Protein 4KKU (pdb70)

Structure (mmCIF, N/CA/C/O backbone):
data_4KKU
#
_entry.id   4KKU
#
_cell.length_a   73.740
_cell.length_b   152.130
_cell.length_c   155.490
_cell.angle_alpha   90.00
_cell.angle_beta   90.00
_cell.angle_gamma   90.00
#
_symmetry.space_group_name_H-M   'P 21 21 21'
#
loop_
_entity.id
_entity.type
_entity.pdbx_description
1 polymer 'Membrane fusion protein'
2 water water
#
loop_
_atom_site.group_PDB
_atom_site.id
_atom_site.type_symbol
_atom_site.label_atom_id
_atom_site.label_alt_id
_atom_site.label_comp_id
_atom_site.label_asym_id
_atom_site.label_entity_id
_atom_site.label_seq_id
_atom_site.pdbx_PDB_ins_code
_atom_site.Cartn_x
_atom_site.Cartn_y
_atom_site.Cartn_z
_atom_site.occupancy
_atom_site.B_iso_or_equiv
_atom_site.auth_seq_id
_atom_site.auth_comp_id
_atom_site.auth_asym_id
_atom_site.auth_atom_id
_atom_site.pdbx_PDB_model_num
ATOM 1 N N . TYR A 1 23 ? 1.559 44.374 -30.962 1.00 106.27 44 TYR A N 1
ATOM 2 C CA . TYR A 1 23 ? 2.413 43.356 -31.638 1.00 92.72 44 TYR A CA 1
ATOM 3 C C . TYR A 1 23 ? 1.539 42.280 -32.284 1.00 87.74 44 TYR A C 1
ATOM 4 O O . TYR A 1 23 ? 0.441 41.952 -31.799 1.00 74.11 44 TYR A O 1
ATOM 13 N N . ARG A 1 24 ? 2.063 41.731 -33.377 1.00 81.10 45 ARG A N 1
ATOM 14 C CA . ARG A 1 24 ? 1.409 40.687 -34.156 1.00 70.93 45 ARG A CA 1
ATOM 15 C C . ARG A 1 24 ? 2.455 39.580 -34.327 1.00 62.18 45 ARG A C 1
ATOM 16 O O . ARG A 1 24 ? 3.503 39.823 -34.921 1.00 54.98 45 ARG A O 1
ATOM 24 N N . PHE A 1 25 ? 2.156 38.384 -33.797 1.00 58.11 46 PHE A N 1
ATOM 25 C CA . PHE A 1 25 ? 3.083 37.242 -33.837 1.00 45.42 46 PHE A CA 1
ATOM 26 C C . PHE A 1 25 ? 3.212 36.733 -35.253 1.00 39.90 46 PHE A C 1
ATOM 27 O O . PHE A 1 25 ? 2.207 36.637 -35.958 1.00 38.34 46 PHE A O 1
ATOM 35 N N . PRO A 1 26 ? 4.441 36.407 -35.682 1.00 41.08 47 PRO A N 1
ATOM 36 C CA . PRO A 1 26 ? 4.589 35.808 -37.040 1.00 45.95 47 PRO A CA 1
ATOM 37 C C . PRO A 1 26 ? 4.250 34.291 -37.051 1.00 42.89 47 PRO A C 1
ATOM 38 O O . PRO A 1 26 ? 4.610 33.545 -36.103 1.00 41.24 47 PRO A O 1
ATOM 42 N N . VAL A 1 27 ? 3.499 33.865 -38.058 1.00 37.16 48 VAL A N 1
ATOM 43 C CA . VAL A 1 27 ? 3.066 32.472 -38.158 1.00 35.97 48 VAL A CA 1
ATOM 44 C C . VAL A 1 27 ? 3.136 32.067 -39.590 1.00 32.27 48 VAL A C 1
ATOM 45 O O . VAL A 1 27 ? 2.883 32.887 -40.464 1.00 36.74 48 VAL A O 1
ATOM 49 N N . ILE A 1 28 ? 3.401 30.786 -39.817 1.00 35.13 49 ILE A N 1
ATOM 50 C CA . ILE A 1 28 ? 3.130 30.130 -41.092 1.00 34.35 49 ILE A CA 1
ATOM 51 C C . ILE A 1 28 ? 1.927 29.200 -40.880 1.00 35.62 49 ILE A C 1
ATOM 52 O O . ILE A 1 28 ? 1.861 28.471 -39.878 1.00 35.10 49 ILE A O 1
ATOM 57 N N . ALA A 1 29 ? 0.994 29.174 -41.832 1.00 41.03 50 ALA A N 1
ATOM 58 C CA . ALA A 1 29 ? -0.202 28.319 -41.679 1.00 38.97 50 ALA A CA 1
ATOM 59 C C . ALA A 1 29 ? -0.300 27.391 -42.818 1.00 42.68 50 ALA A C 1
ATOM 60 O O . ALA A 1 29 ? 0.188 27.701 -43.942 1.00 36.23 50 ALA A O 1
ATOM 70 N N . LYS A 1 31 ? -2.963 25.162 -45.220 1.00 29.73 52 LYS A N 1
ATOM 71 C CA . LYS A 1 31 ? -4.316 24.963 -45.712 1.00 28.36 52 LYS A CA 1
ATOM 72 C C . LYS A 1 31 ? -4.637 23.459 -45.690 1.00 25.63 52 LYS A C 1
ATOM 73 O O . LYS A 1 31 ? -4.322 22.692 -46.578 1.00 21.81 52 LYS A O 1
ATOM 79 N N . VAL A 1 32 ? -5.256 23.073 -44.614 1.00 26.21 53 VAL A N 1
ATOM 80 C CA . VAL A 1 32 ? -5.355 21.694 -44.182 1.00 30.26 53 VAL A CA 1
ATOM 81 C C . VAL A 1 32 ? -6.312 20.853 -45.033 1.00 30.16 53 VAL A C 1
ATOM 82 O O . VAL A 1 32 ? -7.291 21.364 -45.551 1.00 33.95 53 VAL A O 1
ATOM 86 N N . LYS A 1 33 ? -5.970 19.595 -45.287 1.00 32.39 54 LYS A N 1
ATOM 87 C CA . LYS A 1 33 ? -6.812 18.711 -46.081 1.00 35.64 54 LYS A CA 1
ATOM 88 C C . LYS A 1 33 ? -7.110 17.420 -45.325 1.00 33.86 54 LYS A C 1
ATOM 89 O O . LYS A 1 33 ? -6.341 16.954 -44.506 1.00 32.11 54 LYS A O 1
ATOM 95 N N . LYS A 1 34 ? -8.212 16.820 -45.706 1.00 32.84 55 LYS A N 1
ATOM 96 C CA . LYS A 1 34 ? -8.568 15.493 -45.314 1.00 31.60 55 LYS A CA 1
ATOM 97 C C . LYS A 1 34 ? -7.813 14.448 -46.129 1.00 35.18 55 LYS A C 1
ATOM 98 O O . LYS A 1 34 ? -7.512 14.644 -47.309 1.00 32.26 55 LYS A O 1
ATOM 104 N N . GLY A 1 35 ? -7.477 13.338 -45.473 1.00 33.28 56 GLY A N 1
ATOM 105 C CA . GLY A 1 35 ? -6.718 12.297 -46.167 1.00 31.82 56 GLY A CA 1
ATOM 106 C C . GLY A 1 35 ? -6.596 10.984 -45.443 1.00 28.99 56 GLY A C 1
ATOM 107 O O . GLY A 1 35 ? -7.358 10.676 -44.507 1.00 29.81 56 GLY A O 1
ATOM 108 N N . ILE A 1 36 ? -5.569 10.249 -45.786 1.00 28.46 57 ILE A N 1
ATOM 109 C CA . ILE A 1 36 ? -5.356 8.974 -45.170 1.00 26.76 57 ILE A CA 1
ATOM 110 C C . ILE A 1 36 ? -4.053 8.976 -44.446 1.00 23.93 57 ILE A C 1
ATOM 111 O O . ILE A 1 36 ? -3.036 9.246 -45.039 1.00 24.14 57 ILE A O 1
ATOM 116 N N . LEU A 1 37 ? -4.067 8.535 -43.185 1.00 23.27 58 LEU A N 1
ATOM 117 C CA . LEU A 1 37 ? -2.834 8.156 -42.477 1.00 21.80 58 LEU A CA 1
ATOM 118 C C . LEU A 1 37 ? -2.840 6.674 -42.023 1.00 22.18 58 LEU A C 1
ATOM 119 O O . LEU A 1 37 ? -3.818 6.225 -41.414 1.00 26.59 58 LEU A O 1
ATOM 124 N N . SER A 1 38 ? -1.743 5.952 -42.251 1.00 20.30 59 SER A N 1
ATOM 125 C CA . SER A 1 38 ? -1.753 4.464 -42.163 1.00 20.02 59 SER A CA 1
ATOM 126 C C . SER A 1 38 ? -0.708 3.950 -41.227 1.00 20.94 59 SER A C 1
ATOM 127 O O . SER A 1 38 ? 0.355 4.480 -41.230 1.00 21.26 59 SER A O 1
ATOM 130 N N . ASP A 1 39 ? -1.073 3.005 -40.353 1.00 20.82 60 ASP A N 1
ATOM 131 C CA . ASP A 1 39 ? -0.164 2.394 -39.377 1.00 18.84 60 ASP A CA 1
ATOM 132 C C . ASP A 1 39 ? 0.368 1.156 -39.997 1.00 19.53 60 ASP A C 1
ATOM 133 O O . ASP A 1 39 ? -0.260 0.521 -40.826 1.00 17.78 60 ASP A O 1
ATOM 138 N N . TYR A 1 40 ? 1.542 0.770 -39.587 1.00 19.97 61 TYR A N 1
ATOM 139 C CA . TYR A 1 40 ? 2.131 -0.407 -40.134 1.00 21.26 61 TYR A CA 1
ATOM 140 C C . TYR A 1 40 ? 3.074 -1.172 -39.169 1.00 21.54 61 TYR A C 1
ATOM 141 O O . TYR A 1 40 ? 3.532 -0.690 -38.168 1.00 22.65 61 TYR A O 1
ATOM 150 N N . LEU A 1 41 ? 3.259 -2.422 -39.469 1.00 20.99 62 LEU A N 1
ATOM 151 C CA . LEU A 1 41 ? 4.128 -3.266 -38.707 1.00 25.30 62 LEU A CA 1
ATOM 152 C C . LEU A 1 41 ? 5.423 -3.394 -39.565 1.00 24.12 62 LEU A C 1
ATOM 153 O O . LEU A 1 41 ? 5.346 -3.504 -40.790 1.00 26.93 62 LEU A O 1
ATOM 158 N N . SER A 1 42 ? 6.575 -3.180 -38.941 1.00 23.90 63 SER A N 1
ATOM 159 C CA . SER A 1 42 ? 7.900 -3.207 -39.627 1.00 26.06 63 SER A CA 1
ATOM 160 C C . SER A 1 42 ? 8.572 -4.542 -39.543 1.00 25.51 63 SER A C 1
ATOM 161 O O . SER A 1 42 ? 8.935 -4.931 -38.462 1.00 31.81 63 SER A O 1
ATOM 164 N N . LEU A 1 43 ? 8.730 -5.236 -40.666 1.00 21.89 64 LEU A N 1
ATOM 165 C CA . LEU A 1 43 ? 9.275 -6.572 -40.649 1.00 21.19 64 LEU A CA 1
ATOM 166 C C . LEU A 1 43 ? 10.480 -6.749 -41.605 1.00 21.10 64 LEU A C 1
ATOM 167 O O . LEU A 1 43 ? 10.739 -5.935 -42.485 1.00 21.05 64 LEU A O 1
ATOM 172 N N . ASN A 1 44 ? 11.127 -7.877 -41.474 1.00 20.79 65 ASN A N 1
ATOM 173 C CA . ASN A 1 44 ? 12.140 -8.311 -42.386 1.00 23.25 65 ASN A CA 1
ATOM 174 C C . ASN A 1 44 ? 11.718 -9.560 -43.040 1.00 21.81 65 ASN A C 1
ATOM 175 O O . ASN A 1 44 ? 11.032 -10.371 -42.457 1.00 18.81 65 ASN A O 1
ATOM 180 N N . GLY A 1 45 ? 12.116 -9.688 -44.293 1.00 22.58 66 GLY A N 1
ATOM 181 C CA . GLY A 1 45 ? 11.872 -10.918 -44.984 1.00 22.39 66 GLY A CA 1
ATOM 182 C C . GLY A 1 45 ? 12.738 -11.089 -46.218 1.00 21.53 66 GLY A C 1
ATOM 183 O O . GLY A 1 45 ? 13.658 -10.308 -46.489 1.00 21.32 66 GLY A O 1
ATOM 184 N N . ASP A 1 46 ? 12.415 -12.121 -46.956 1.00 21.54 67 ASP A N 1
ATOM 185 C CA . ASP A 1 46 ? 13.225 -12.579 -48.045 1.00 22.45 67 ASP A CA 1
ATOM 186 C C . ASP A 1 46 ? 12.333 -12.817 -49.220 1.00 21.29 67 ASP A C 1
ATOM 187 O O . ASP A 1 46 ? 11.172 -13.249 -49.066 1.00 19.37 67 ASP A O 1
ATOM 192 N N . VAL A 1 47 ? 12.853 -12.545 -50.393 1.00 19.47 68 VAL A N 1
ATOM 193 C CA . VAL A 1 47 ? 12.140 -12.839 -51.630 1.00 19.39 68 VAL A CA 1
ATOM 194 C C . VAL A 1 47 ? 12.486 -14.285 -51.960 1.00 20.24 68 VAL A C 1
ATOM 195 O O . VAL A 1 47 ? 13.639 -14.660 -52.068 1.00 21.16 68 VAL A O 1
ATOM 199 N N . ASP A 1 48 ? 11.460 -15.060 -52.165 1.00 21.41 69 ASP A N 1
ATOM 200 C CA . ASP A 1 48 ? 11.567 -16.443 -52.443 1.00 22.25 69 ASP A CA 1
ATOM 201 C C . ASP A 1 48 ? 10.620 -16.777 -53.609 1.00 21.84 69 ASP A C 1
ATOM 202 O O . ASP A 1 48 ? 10.027 -15.880 -54.273 1.00 19.34 69 ASP A O 1
ATOM 207 N N . THR A 1 49 ? 10.524 -18.049 -53.951 1.00 22.78 70 THR A N 1
ATOM 208 C CA . THR A 1 49 ? 9.521 -18.464 -54.944 1.00 25.63 70 THR A CA 1
ATOM 209 C C . THR A 1 49 ? 8.756 -19.688 -54.475 1.00 24.49 70 THR A C 1
ATOM 210 O O . THR A 1 49 ? 9.346 -20.543 -53.878 1.00 21.92 70 THR A O 1
ATOM 214 N N . LYS A 1 50 ? 7.467 -19.790 -54.823 1.00 29.50 71 LYS A N 1
ATOM 215 C CA . LYS A 1 50 ? 6.606 -20.967 -54.436 1.00 31.55 71 LYS A CA 1
ATOM 216 C C . LYS A 1 50 ? 7.084 -22.256 -55.061 1.00 28.70 71 LYS A C 1
ATOM 217 O O . LYS A 1 50 ? 7.029 -23.288 -54.460 1.00 33.76 71 LYS A O 1
ATOM 223 N N . VAL A 1 51 ? 7.569 -22.198 -56.284 1.00 27.73 72 VAL A N 1
ATOM 224 C CA . VAL A 1 51 ? 7.979 -23.423 -56.972 1.00 28.85 72 VAL A CA 1
ATOM 225 C C . VAL A 1 51 ? 9.481 -23.451 -57.216 1.00 27.96 72 VAL A C 1
ATOM 226 O O . VAL A 1 51 ? 9.996 -22.696 -58.031 1.00 27.55 72 VAL A O 1
ATOM 230 N N . LYS A 1 52 ? 10.152 -24.373 -56.558 1.00 27.35 73 LYS A N 1
ATOM 231 C CA . LYS A 1 52 ? 11.550 -24.546 -56.716 1.00 26.76 73 LYS A CA 1
ATOM 232 C C . LYS A 1 52 ? 11.954 -25.918 -56.255 1.00 27.14 73 LYS A C 1
ATOM 233 O O . LYS A 1 52 ? 11.173 -26.618 -55.660 1.00 30.13 73 LYS A O 1
ATOM 239 N N . ALA A 1 53 ? 13.146 -26.347 -56.613 1.00 25.95 74 ALA A N 1
ATOM 240 C CA . ALA A 1 53 ? 13.566 -27.708 -56.305 1.00 31.04 74 ALA A CA 1
ATOM 241 C C . ALA A 1 53 ? 15.051 -27.753 -56.259 1.00 29.06 74 ALA A C 1
ATOM 242 O O . ALA A 1 53 ? 15.702 -27.083 -57.056 1.00 34.91 74 ALA A O 1
ATOM 244 N N . ASP A 1 54 ? 15.553 -28.619 -55.411 1.00 30.56 75 ASP A N 1
ATOM 245 C CA . ASP A 1 54 ? 16.937 -28.948 -55.393 1.00 32.06 75 ASP A CA 1
ATOM 246 C C . ASP A 1 54 ? 17.250 -29.947 -56.499 1.00 32.07 75 ASP A C 1
ATOM 247 O O . ASP A 1 54 ? 16.421 -30.803 -56.860 1.00 32.42 75 ASP A O 1
ATOM 252 N N . ILE A 1 55 ? 18.451 -29.808 -57.034 1.00 30.38 76 ILE A N 1
ATOM 253 C CA . ILE A 1 55 ? 18.996 -30.709 -58.046 1.00 35.59 76 ILE A CA 1
ATOM 254 C C . ILE A 1 55 ? 19.991 -31.732 -57.445 1.00 31.20 76 ILE A C 1
ATOM 255 O O . ILE A 1 55 ? 21.105 -31.376 -57.046 1.00 28.16 76 ILE A O 1
ATOM 260 N N . PHE A 1 56 ? 19.575 -32.998 -57.451 1.00 34.07 77 PHE A N 1
ATOM 261 C CA . PHE A 1 56 ? 20.374 -34.140 -56.890 1.00 35.78 77 PHE A CA 1
ATOM 262 C C . PHE A 1 56 ? 20.844 -35.104 -58.029 1.00 36.13 77 PHE A C 1
ATOM 263 O O . PHE A 1 56 ? 20.068 -35.436 -58.937 1.00 29.99 77 PHE A O 1
ATOM 271 N N . PRO A 1 57 ? 22.076 -35.591 -57.964 1.00 39.89 78 PRO A N 1
ATOM 272 C CA . PRO A 1 57 ? 22.490 -36.715 -58.796 1.00 43.43 78 PRO A CA 1
ATOM 273 C C . PRO A 1 57 ? 21.637 -37.965 -58.539 1.00 54.66 78 PRO A C 1
ATOM 274 O O . PRO A 1 57 ? 20.939 -38.054 -57.518 1.00 59.68 78 PRO A O 1
ATOM 278 N N . ASP A 1 58 ? 21.727 -38.927 -59.461 1.00 59.19 79 ASP A N 1
ATOM 279 C CA . ASP A 1 58 ? 21.117 -40.267 -59.313 1.00 54.71 79 ASP A CA 1
ATOM 280 C C . ASP A 1 58 ? 22.175 -41.354 -58.991 1.00 53.57 79 ASP A C 1
ATOM 281 O O . ASP A 1 58 ? 21.843 -42.528 -58.929 1.00 57.96 79 ASP A O 1
ATOM 286 N N . ALA A 1 59 ? 23.429 -40.945 -58.776 1.00 45.17 80 ALA A N 1
ATOM 287 C CA . ALA A 1 59 ? 24.539 -41.855 -58.599 1.00 47.89 80 ALA A CA 1
ATOM 288 C C . ALA A 1 59 ? 25.697 -41.199 -57.858 1.00 52.13 80 ALA A C 1
ATOM 289 O O . ALA A 1 59 ? 25.685 -39.980 -57.620 1.00 53.34 80 ALA A O 1
ATOM 291 N N . VAL A 1 60 ? 26.720 -41.996 -57.530 1.00 53.67 81 VAL A N 1
ATOM 292 C CA . VAL A 1 60 ? 27.865 -41.500 -56.747 1.00 63.40 81 VAL A CA 1
ATOM 293 C C . VAL A 1 60 ? 29.059 -41.269 -57.647 1.00 72.28 81 VAL A C 1
ATOM 294 O O . VAL A 1 60 ? 29.285 -42.052 -58.592 1.00 64.70 81 VAL A O 1
ATOM 298 N N . GLY A 1 61 ? 29.820 -40.204 -57.384 1.00 70.69 82 GLY A N 1
ATOM 299 C CA . GLY A 1 61 ? 30.942 -39.904 -58.269 1.00 74.98 82 GLY A CA 1
ATOM 300 C C . GLY A 1 61 ? 31.390 -38.464 -58.311 1.00 73.79 82 GLY A C 1
ATOM 301 O O . GLY A 1 61 ? 31.055 -37.681 -57.436 1.00 80.85 82 GLY A O 1
ATOM 302 N N . LYS A 1 62 ? 32.173 -38.133 -59.336 1.00 75.13 83 LYS A N 1
ATOM 303 C CA . LYS A 1 62 ? 32.861 -36.848 -59.425 1.00 73.82 83 LYS A CA 1
ATOM 304 C C . LYS A 1 62 ? 32.192 -36.022 -60.526 1.00 71.13 83 LYS A C 1
ATOM 305 O O . LYS A 1 62 ? 31.780 -36.561 -61.563 1.00 68.53 83 LYS A O 1
ATOM 311 N N . ILE A 1 63 ? 32.081 -34.715 -60.317 1.00 67.21 84 ILE A N 1
ATOM 312 C CA . ILE A 1 63 ? 31.465 -33.858 -61.349 1.00 64.06 84 ILE A CA 1
ATOM 313 C C . ILE A 1 63 ? 32.476 -33.553 -62.459 1.00 53.03 84 ILE A C 1
ATOM 314 O O . ILE A 1 63 ? 33.465 -32.853 -62.234 1.00 53.08 84 ILE A O 1
ATOM 319 N N . THR A 1 64 ? 32.205 -34.094 -63.642 1.00 55.81 85 THR A N 1
ATOM 320 C CA . THR A 1 64 ? 33.033 -33.902 -64.832 1.00 62.31 85 THR A CA 1
ATOM 321 C C . THR A 1 64 ? 32.792 -32.542 -65.459 1.00 66.00 85 THR A C 1
ATOM 322 O O . THR A 1 64 ? 33.739 -31.782 -65.634 1.00 65.00 85 THR A O 1
ATOM 326 N N . SER A 1 65 ? 31.531 -32.284 -65.841 1.00 63.54 86 SER A N 1
ATOM 327 C CA . SER A 1 65 ? 31.093 -31.022 -66.468 1.00 52.90 86 SER A CA 1
ATOM 328 C C . SER A 1 65 ? 29.864 -30.417 -65.761 1.00 52.36 86 SER A C 1
ATOM 329 O O . SER A 1 65 ? 29.022 -31.137 -65.200 1.00 47.84 86 SER A O 1
ATOM 332 N N . LEU A 1 66 ? 29.786 -29.089 -65.804 1.00 52.10 87 LEU A N 1
ATOM 333 C CA . LEU A 1 66 ? 28.621 -28.321 -65.373 1.00 49.12 87 LEU A CA 1
ATOM 334 C C . LEU A 1 66 ? 28.074 -27.590 -66.581 1.00 42.31 87 LEU A C 1
ATOM 335 O O . LEU A 1 66 ? 28.709 -26.661 -67.042 1.00 45.52 87 LEU A O 1
ATOM 340 N N . ARG A 1 67 ? 26.887 -27.928 -67.046 1.00 41.93 88 ARG A N 1
ATOM 341 C CA . ARG A 1 67 ? 26.292 -27.259 -68.214 1.00 43.28 88 ARG A CA 1
ATOM 342 C C . ARG A 1 67 ? 25.284 -26.159 -67.851 1.00 43.86 88 ARG A C 1
ATOM 343 O O . ARG A 1 67 ? 24.330 -25.908 -68.595 1.00 38.21 88 ARG A O 1
ATOM 351 N N . ILE A 1 68 ? 25.488 -25.514 -66.702 1.00 38.89 89 ILE A N 1
ATOM 352 C CA . ILE A 1 68 ? 24.596 -24.445 -66.255 1.00 36.92 89 ILE A CA 1
ATOM 353 C C . ILE A 1 68 ? 25.383 -23.322 -65.602 1.00 37.22 89 ILE A C 1
ATOM 354 O O . ILE A 1 68 ? 26.476 -23.539 -65.054 1.00 37.64 89 ILE A O 1
ATOM 359 N N . LYS A 1 69 ? 24.823 -22.113 -65.672 1.00 43.01 90 LYS A N 1
ATOM 360 C CA . LYS A 1 69 ? 25.302 -20.971 -64.881 1.00 41.37 90 LYS A CA 1
ATOM 361 C C . LYS A 1 69 ? 24.126 -20.349 -64.214 1.00 36.31 90 LYS A C 1
ATOM 362 O O . LYS A 1 69 ? 22.992 -20.585 -64.640 1.00 34.30 90 LYS A O 1
ATOM 368 N N . LEU A 1 70 ? 24.375 -19.504 -63.236 1.00 31.81 91 LEU A N 1
ATOM 369 C CA . LEU A 1 70 ? 23.291 -18.772 -62.609 1.00 32.09 91 LEU A CA 1
ATOM 370 C C . LEU A 1 70 ? 22.422 -18.083 -63.666 1.00 31.68 91 LEU A C 1
ATOM 371 O O . LEU A 1 70 ? 22.928 -17.481 -64.586 1.00 30.67 91 LEU A O 1
ATOM 376 N N . GLY A 1 71 ? 21.103 -18.163 -63.506 1.00 28.42 92 GLY A N 1
ATOM 377 C CA . GLY A 1 71 ? 20.216 -17.415 -64.348 1.00 24.41 92 GLY A CA 1
ATOM 378 C C . GLY A 1 71 ? 19.806 -18.199 -65.531 1.00 22.99 92 GLY A C 1
ATOM 379 O O . GLY A 1 71 ? 18.932 -17.795 -66.247 1.00 25.57 92 GLY A O 1
ATOM 380 N N . ALA A 1 72 ? 20.428 -19.332 -65.779 1.00 24.94 93 ALA A N 1
ATOM 381 C CA . ALA A 1 72 ? 20.136 -20.066 -67.012 1.00 24.57 93 ALA A CA 1
ATOM 382 C C . ALA A 1 72 ? 18.777 -20.697 -66.870 1.00 27.00 93 ALA A C 1
ATOM 383 O O . ALA A 1 72 ? 18.388 -21.132 -65.770 1.00 25.06 93 ALA A O 1
ATOM 385 N N . TYR A 1 73 ? 18.054 -20.764 -67.980 1.00 26.79 94 TYR A N 1
ATOM 386 C CA . TYR A 1 73 ? 16.765 -21.432 -68.027 1.00 27.30 94 TYR A CA 1
ATOM 387 C C . TYR A 1 73 ? 17.005 -22.882 -68.387 1.00 27.41 94 TYR A C 1
ATOM 388 O O . TYR A 1 73 ? 17.838 -23.156 -69.263 1.00 29.87 94 TYR A O 1
ATOM 397 N N . VAL A 1 74 ? 16.371 -23.811 -67.662 1.00 25.35 95 VAL A N 1
ATOM 398 C CA . VAL A 1 74 ? 16.504 -25.234 -67.978 1.00 25.88 95 VAL A CA 1
ATOM 399 C C . VAL A 1 74 ? 15.161 -25.867 -67.978 1.00 27.22 95 VAL A C 1
ATOM 400 O O . VAL A 1 74 ? 14.218 -25.361 -67.357 1.00 27.88 95 VAL A O 1
ATOM 404 N N . GLN A 1 75 ? 15.047 -26.949 -68.725 1.00 32.54 96 GLN A N 1
ATOM 405 C CA . GLN A 1 75 ? 13.748 -27.652 -68.840 1.00 42.01 96 GLN A CA 1
ATOM 406 C C . GLN A 1 75 ? 13.794 -28.953 -68.115 1.00 37.88 96 GLN A C 1
ATOM 407 O O . GLN A 1 75 ? 14.864 -29.524 -67.951 1.00 32.36 96 GLN A O 1
ATOM 413 N N . LYS A 1 76 ? 12.623 -29.417 -67.721 1.00 37.92 97 LYS A N 1
ATOM 414 C CA . LYS A 1 76 ? 12.515 -30.693 -67.042 1.00 46.01 97 LYS A CA 1
ATOM 415 C C . LYS A 1 76 ? 13.253 -31.754 -67.833 1.00 40.43 97 LYS A C 1
ATOM 416 O O . LYS A 1 76 ? 13.033 -31.874 -69.000 1.00 50.27 97 LYS A O 1
ATOM 422 N N . GLY A 1 77 ? 14.169 -32.464 -67.207 1.00 42.27 98 GLY A N 1
ATOM 423 C CA . GLY A 1 77 ? 14.868 -33.577 -67.844 1.00 44.59 98 GLY A CA 1
ATOM 424 C C . GLY A 1 77 ? 16.225 -33.207 -68.401 1.00 48.46 98 GLY A C 1
ATOM 425 O O . GLY A 1 77 ? 17.104 -34.059 -68.574 1.00 45.31 98 GLY A O 1
ATOM 426 N N . GLN A 1 78 ? 16.423 -31.928 -68.668 1.00 43.99 99 GLN A N 1
ATOM 427 C CA . GLN A 1 78 ? 17.627 -31.490 -69.325 1.00 39.55 99 GLN A CA 1
ATOM 428 C C . GLN A 1 78 ? 18.860 -31.816 -68.504 1.00 39.01 99 GLN A C 1
ATOM 429 O O . GLN A 1 78 ? 18.825 -31.814 -67.289 1.00 37.66 99 GLN A O 1
ATOM 435 N N . ILE A 1 79 ? 19.965 -32.056 -69.181 1.00 38.70 100 ILE A N 1
ATOM 436 C CA . ILE A 1 79 ? 21.183 -32.456 -68.522 1.00 39.64 100 ILE A CA 1
ATOM 437 C C . ILE A 1 79 ? 21.891 -31.197 -68.079 1.00 39.76 100 ILE A C 1
ATOM 438 O O . ILE A 1 79 ? 22.174 -30.333 -68.903 1.00 40.50 100 ILE A O 1
ATOM 443 N N . VAL A 1 80 ? 22.170 -31.098 -66.783 1.00 34.53 101 VAL A N 1
ATOM 444 C CA . VAL A 1 80 ? 22.760 -29.880 -66.218 1.00 34.62 101 VAL A CA 1
ATOM 445 C C . VAL A 1 80 ? 24.160 -30.144 -65.771 1.00 35.92 101 VAL A C 1
ATOM 446 O O . VAL A 1 80 ? 24.951 -29.220 -65.629 1.00 39.01 101 VAL A O 1
ATOM 450 N N . ALA A 1 81 ? 24.481 -31.414 -65.557 1.00 37.32 102 ALA A N 1
ATOM 451 C CA . ALA A 1 81 ? 25.852 -31.788 -65.234 1.00 37.20 102 ALA A CA 1
ATOM 452 C C . ALA A 1 81 ? 26.140 -33.265 -65.565 1.00 41.65 102 ALA A C 1
ATOM 453 O O . ALA A 1 81 ? 25.233 -34.052 -65.892 1.00 36.28 102 ALA A O 1
ATOM 455 N N . THR A 1 82 ? 27.411 -33.628 -65.423 1.00 43.08 103 THR A N 1
ATOM 456 C CA . THR A 1 82 ? 27.877 -34.964 -65.752 1.00 48.46 103 THR A CA 1
ATOM 457 C C . THR A 1 82 ? 28.846 -35.526 -64.679 1.00 46.99 103 THR A C 1
ATOM 458 O O . THR A 1 82 ? 29.713 -34.801 -64.156 1.00 49.20 103 THR A O 1
ATOM 462 N N . LEU A 1 83 ? 28.715 -36.812 -64.358 1.00 50.48 104 LEU A N 1
ATOM 463 C CA . LEU A 1 83 ? 29.642 -37.480 -63.401 1.00 56.10 104 LEU A CA 1
ATOM 464 C C . LEU A 1 83 ? 30.482 -38.607 -64.017 1.00 65.96 104 LEU A C 1
ATOM 465 O O . LEU A 1 83 ? 30.054 -39.201 -65.011 1.00 65.45 104 LEU A O 1
ATOM 470 N N . ASP A 1 84 ? 31.639 -38.912 -63.393 1.00 82.08 105 ASP A N 1
ATOM 471 C CA . ASP A 1 84 ? 32.459 -40.132 -63.601 1.00 90.63 105 ASP A CA 1
ATOM 472 C C . ASP A 1 84 ? 32.443 -41.015 -62.369 1.00 94.82 105 ASP A C 1
ATOM 473 O O . ASP A 1 84 ? 33.000 -40.594 -61.372 1.00 91.01 105 ASP A O 1
ATOM 478 N N . PRO A 1 85 ? 31.905 -42.260 -62.446 1.00 103.46 106 PRO A N 1
ATOM 479 C CA . PRO A 1 85 ? 31.923 -43.120 -61.233 1.00 101.60 106 PRO A CA 1
ATOM 480 C C . PRO A 1 85 ? 33.272 -43.820 -60.942 1.00 93.39 106 PRO A C 1
ATOM 481 O O . PRO A 1 85 ? 33.836 -43.705 -59.835 1.00 83.97 106 PRO A O 1
ATOM 485 N N . LYS A 1 94 ? 30.133 -42.687 -67.338 1.00 99.68 115 LYS A N 1
ATOM 486 C CA . LYS A 1 94 ? 29.526 -41.352 -67.346 1.00 106.60 115 LYS A CA 1
ATOM 487 C C . LYS A 1 94 ? 28.021 -41.297 -67.016 1.00 111.92 115 LYS A C 1
ATOM 488 O O . LYS A 1 94 ? 27.179 -41.829 -67.755 1.00 110.59 115 LYS A O 1
ATOM 494 N N . SER A 1 95 ? 27.700 -40.610 -65.916 1.00 109.78 116 SER A N 1
ATOM 495 C CA . SER A 1 95 ? 26.312 -40.421 -65.453 1.00 101.13 116 SER A CA 1
ATOM 496 C C . SER A 1 95 ? 25.845 -38.957 -65.623 1.00 90.54 116 SER A C 1
ATOM 497 O O . SER A 1 95 ? 26.616 -38.037 -65.340 1.00 78.32 116 SER A O 1
ATOM 500 N N . PRO A 1 96 ? 24.580 -38.743 -66.067 1.00 80.27 117 PRO A N 1
ATOM 501 C CA . PRO A 1 96 ? 24.031 -37.398 -66.251 1.00 76.46 117 PRO A CA 1
ATOM 502 C C . PRO A 1 96 ? 23.171 -36.911 -65.036 1.00 66.73 117 PRO A C 1
ATOM 503 O O . PRO A 1 96 ? 22.388 -37.692 -64.484 1.00 56.38 117 PRO A O 1
ATOM 507 N N . VAL A 1 97 ? 23.324 -35.650 -64.637 1.00 55.79 118 VAL A N 1
ATOM 508 C CA . VAL A 1 97 ? 22.470 -35.042 -63.608 1.00 45.79 118 VAL A CA 1
ATOM 509 C C . VAL A 1 97 ? 21.458 -34.220 -64.344 1.00 41.93 118 VAL A C 1
ATOM 510 O O . VAL A 1 97 ? 21.840 -33.456 -65.215 1.00 50.07 118 VAL A O 1
ATOM 514 N N . ARG A 1 98 ? 20.180 -34.422 -64.061 1.00 36.73 119 ARG A N 1
ATOM 515 C CA . ARG A 1 98 ? 19.119 -33.821 -64.826 1.00 43.58 119 ARG A CA 1
ATOM 516 C C . ARG A 1 98 ? 18.273 -32.881 -63.991 1.00 46.18 119 ARG A C 1
ATOM 517 O O . ARG A 1 98 ? 18.046 -33.112 -62.832 1.00 48.66 119 ARG A O 1
ATOM 525 N N . ALA A 1 99 ? 17.742 -31.848 -64.612 1.00 43.22 120 ALA A N 1
ATOM 526 C CA . ALA A 1 99 ? 16.859 -30.949 -63.932 1.00 41.38 120 ALA A CA 1
ATOM 527 C C . ALA A 1 99 ? 15.552 -31.645 -63.597 1.00 36.88 120 ALA A C 1
ATOM 528 O O . ALA A 1 99 ? 14.959 -32.271 -64.452 1.00 40.57 120 ALA A O 1
ATOM 530 N N . PRO A 1 100 ? 15.039 -31.446 -62.384 1.00 35.67 121 PRO A N 1
ATOM 531 C CA . PRO A 1 100 ? 13.771 -32.096 -61.999 1.00 36.44 121 PRO A CA 1
ATOM 532 C C . PRO A 1 100 ? 12.556 -31.298 -62.306 1.00 37.09 121 PRO A C 1
ATOM 533 O O . PRO A 1 100 ? 11.465 -31.851 -62.286 1.00 40.90 121 PRO A O 1
ATOM 537 N N . ILE A 1 101 ? 12.705 -29.988 -62.492 1.00 37.61 122 ILE A N 1
ATOM 538 C CA . ILE A 1 101 ? 11.597 -29.193 -63.011 1.00 32.70 122 ILE A CA 1
ATOM 539 C C . ILE A 1 101 ? 12.145 -28.195 -63.985 1.00 32.95 122 ILE A C 1
ATOM 540 O O . ILE A 1 101 ? 13.349 -28.096 -64.189 1.00 30.23 122 ILE A O 1
ATOM 545 N N . SER A 1 102 ? 11.246 -27.484 -64.625 1.00 34.49 123 SER A N 1
ATOM 546 C CA . SER A 1 102 ? 11.608 -26.404 -65.516 1.00 36.96 123 SER A CA 1
ATOM 547 C C . SER A 1 102 ? 11.695 -25.097 -64.712 1.00 33.89 123 SER A C 1
ATOM 548 O O . SER A 1 102 ? 10.839 -24.822 -63.862 1.00 33.07 123 SER A O 1
ATOM 551 N N . GLY A 1 103 ? 12.722 -24.305 -64.991 1.00 29.17 124 GLY A N 1
ATOM 552 C CA . GLY A 1 103 ? 12.814 -22.934 -64.453 1.00 26.08 124 GLY A CA 1
ATOM 553 C C . GLY A 1 103 ? 14.236 -22.456 -64.556 1.00 24.22 124 GLY A C 1
ATOM 554 O O . GLY A 1 103 ? 15.007 -22.945 -65.388 1.00 24.85 124 GLY A O 1
ATOM 555 N N . TYR A 1 104 ? 14.609 -21.574 -63.637 1.00 24.28 125 TYR A N 1
ATOM 556 C CA . TYR A 1 104 ? 15.840 -20.857 -63.718 1.00 23.17 125 TYR A CA 1
ATOM 557 C C . TYR A 1 104 ? 16.794 -21.308 -62.657 1.00 22.91 125 TYR A C 1
ATOM 558 O O . TYR A 1 104 ? 16.400 -21.603 -61.551 1.00 23.69 125 TYR A O 1
ATOM 567 N N . ILE A 1 105 ? 18.078 -21.288 -62.950 1.00 21.93 126 ILE A N 1
ATOM 568 C CA . ILE A 1 105 ? 19.022 -21.657 -61.954 1.00 23.62 126 ILE A CA 1
ATOM 569 C C . ILE A 1 105 ? 19.243 -20.493 -60.958 1.00 26.93 126 ILE A C 1
ATOM 570 O O . ILE A 1 105 ? 19.864 -19.470 -61.316 1.00 28.61 126 ILE A O 1
ATOM 575 N N . LEU A 1 106 ? 18.816 -20.689 -59.706 1.00 26.56 127 LEU A N 1
ATOM 576 C CA . LEU A 1 106 ? 18.945 -19.675 -58.643 1.00 25.78 127 LEU A CA 1
ATOM 577 C C . LEU A 1 106 ? 20.291 -19.733 -57.895 1.00 28.42 127 LEU A C 1
ATOM 578 O O . LEU A 1 106 ? 20.768 -18.731 -57.347 1.00 31.77 127 LEU A O 1
ATOM 583 N N . ASN A 1 107 ? 20.896 -20.918 -57.878 1.00 27.90 128 ASN A N 1
ATOM 584 C CA . ASN A 1 107 ? 22.131 -21.145 -57.187 1.00 27.09 128 ASN A CA 1
ATOM 585 C C . ASN A 1 107 ? 22.778 -22.442 -57.640 1.00 27.28 128 ASN A C 1
ATOM 586 O O . ASN A 1 107 ? 22.086 -23.426 -57.881 1.00 24.38 128 ASN A O 1
ATOM 591 N N . ILE A 1 108 ? 24.108 -22.459 -57.593 1.00 26.68 129 ILE A N 1
ATOM 592 C CA . ILE A 1 108 ? 24.912 -23.635 -57.854 1.00 29.20 129 ILE A CA 1
ATOM 593 C C . ILE A 1 108 ? 25.853 -23.830 -56.635 1.00 34.80 129 ILE A C 1
ATOM 594 O O . ILE A 1 108 ? 26.651 -22.954 -56.327 1.00 39.70 129 ILE A O 1
ATOM 599 N N . THR A 1 109 ? 25.782 -24.971 -55.963 1.00 36.18 130 THR A N 1
ATOM 600 C CA . THR A 1 109 ? 26.479 -25.125 -54.713 1.00 35.84 130 THR A CA 1
ATOM 601 C C . THR A 1 109 ? 27.510 -26.233 -54.812 1.00 39.90 130 THR A C 1
ATOM 602 O O . THR A 1 109 ? 27.753 -26.934 -53.838 1.00 40.01 130 THR A O 1
ATOM 606 N N . LYS A 1 110 ? 28.095 -26.418 -55.993 1.00 46.20 131 LYS A N 1
ATOM 607 C CA . LYS A 1 110 ? 29.029 -27.531 -56.269 1.00 47.07 131 LYS A CA 1
ATOM 608 C C . LYS A 1 110 ? 29.924 -27.174 -57.440 1.00 51.43 131 LYS A C 1
ATOM 609 O O . LYS A 1 110 ? 29.511 -26.485 -58.357 1.00 48.78 131 LYS A O 1
ATOM 615 N N . LYS A 1 111 ? 31.171 -27.631 -57.382 1.00 62.50 132 LYS A N 1
ATOM 616 C CA . LYS A 1 111 ? 32.212 -27.233 -58.335 1.00 67.74 132 LYS A CA 1
ATOM 617 C C . LYS A 1 111 ? 32.577 -28.421 -59.193 1.00 64.57 132 LYS A C 1
ATOM 618 O O . LYS A 1 111 ? 32.401 -29.561 -58.780 1.00 57.55 132 LYS A O 1
ATOM 624 N N . ILE A 1 112 ? 33.090 -28.155 -60.389 1.00 65.53 133 ILE A N 1
ATOM 625 C CA . ILE A 1 112 ? 33.745 -29.203 -61.173 1.00 71.18 133 ILE A CA 1
ATOM 626 C C . ILE A 1 112 ? 34.876 -29.782 -60.284 1.00 66.71 133 ILE A C 1
ATOM 627 O O . ILE A 1 112 ? 35.619 -29.033 -59.657 1.00 57.48 133 ILE A O 1
ATOM 632 N N . GLY A 1 113 ? 34.963 -31.103 -60.181 1.00 64.31 134 GLY A N 1
ATOM 633 C CA . GLY A 1 113 ? 35.980 -31.708 -59.331 1.00 68.98 134 GLY A CA 1
ATOM 634 C C . GLY A 1 113 ? 35.440 -32.389 -58.087 1.00 65.21 134 GLY A C 1
ATOM 635 O O . GLY A 1 113 ? 35.867 -33.476 -57.745 1.00 59.65 134 GLY A O 1
ATOM 636 N N . GLU A 1 114 ? 34.485 -31.761 -57.419 1.00 63.68 135 GLU A N 1
ATOM 637 C CA . GLU A 1 114 ? 33.940 -32.326 -56.194 1.00 60.20 135 GLU A CA 1
ATOM 638 C C . GLU A 1 114 ? 33.284 -33.700 -56.409 1.00 54.00 135 GLU A C 1
ATOM 639 O O . GLU A 1 114 ? 32.708 -34.005 -57.468 1.00 49.15 135 GLU A O 1
ATOM 645 N N . THR A 1 115 ? 33.360 -34.507 -55.355 1.00 55.41 136 THR A N 1
ATOM 646 C CA . THR A 1 115 ? 32.669 -35.805 -55.290 1.00 56.29 136 THR A CA 1
ATOM 647 C C . THR A 1 115 ? 31.273 -35.583 -54.695 1.00 51.97 136 THR A C 1
ATOM 648 O O . THR A 1 115 ? 31.094 -34.694 -53.860 1.00 44.44 136 THR A O 1
ATOM 652 N N . VAL A 1 116 ? 30.321 -36.404 -55.141 1.00 46.29 137 VAL A N 1
ATOM 653 C CA . VAL A 1 116 ? 28.924 -36.219 -54.899 1.00 46.93 137 VAL A CA 1
ATOM 654 C C . VAL A 1 116 ? 28.100 -37.515 -54.833 1.00 47.41 137 VAL A C 1
ATOM 655 O O . VAL A 1 116 ? 28.466 -38.511 -55.465 1.00 56.94 137 VAL A O 1
ATOM 659 N N . ASN A 1 117 ? 26.965 -37.476 -54.120 1.00 45.85 138 ASN A N 1
ATOM 660 C CA . ASN A 1 117 ? 26.028 -38.612 -54.044 1.00 46.95 138 ASN A CA 1
ATOM 661 C C . ASN A 1 117 ? 24.574 -38.194 -54.226 1.00 44.69 138 ASN A C 1
ATOM 662 O O . ASN A 1 117 ? 24.264 -37.011 -54.302 1.00 53.23 138 ASN A O 1
ATOM 667 N N . PRO A 1 118 ? 23.655 -39.155 -54.254 1.00 45.59 139 PRO A N 1
ATOM 668 C CA . PRO A 1 118 ? 22.259 -38.775 -54.508 1.00 48.09 139 PRO A CA 1
ATOM 669 C C . PRO A 1 118 ? 21.599 -37.893 -53.439 1.00 52.12 139 PRO A C 1
ATOM 670 O O . PRO A 1 118 ? 20.403 -37.554 -53.582 1.00 48.63 139 PRO A O 1
ATOM 674 N N . GLN A 1 119 ? 22.319 -37.527 -52.395 1.00 44.26 140 GLN A N 1
ATOM 675 C CA . GLN A 1 119 ? 21.748 -36.495 -51.547 1.00 54.71 140 GLN A CA 1
ATOM 676 C C . GLN A 1 119 ? 22.635 -35.246 -51.498 1.00 52.55 140 GLN A C 1
ATOM 677 O O . GLN A 1 119 ? 22.427 -34.434 -50.619 1.00 49.23 140 GLN A O 1
ATOM 683 N N . SER A 1 120 ? 23.599 -35.095 -52.432 1.00 50.66 141 SER A N 1
ATOM 684 C CA . SER A 1 120 ? 24.316 -33.797 -52.614 1.00 50.13 141 SER A CA 1
ATOM 685 C C . SER A 1 120 ? 23.448 -32.832 -53.453 1.00 46.12 141 SER A C 1
ATOM 686 O O . SER A 1 120 ? 23.035 -33.136 -54.576 1.00 43.22 141 SER A O 1
ATOM 689 N N . ASN A 1 121 ? 23.154 -31.679 -52.865 1.00 47.66 142 ASN A N 1
ATOM 690 C CA . ASN A 1 121 ? 22.451 -30.628 -53.540 1.00 46.58 142 ASN A CA 1
ATOM 691 C C . ASN A 1 121 ? 23.447 -29.883 -54.445 1.00 34.96 142 ASN A C 1
ATOM 692 O O . ASN A 1 121 ? 24.288 -29.165 -53.941 1.00 28.74 142 ASN A O 1
ATOM 697 N N . ILE A 1 122 ? 23.320 -30.043 -55.761 1.00 32.95 143 ILE A N 1
ATOM 698 C CA . ILE A 1 122 ? 24.200 -29.364 -56.722 1.00 35.75 143 ILE A CA 1
ATOM 699 C C . ILE A 1 122 ? 23.788 -27.927 -57.083 1.00 30.78 143 ILE A C 1
ATOM 700 O O . ILE A 1 122 ? 24.622 -27.031 -57.332 1.00 32.36 143 ILE A O 1
ATOM 705 N N . ALA A 1 123 ? 22.493 -27.722 -57.188 1.00 29.58 144 ALA A N 1
ATOM 706 C CA . ALA A 1 123 ? 21.973 -26.430 -57.610 1.00 29.54 144 ALA A CA 1
ATOM 707 C C . ALA A 1 123 ? 20.473 -26.313 -57.329 1.00 24.58 144 ALA A C 1
ATOM 708 O O . ALA A 1 123 ? 19.844 -27.303 -56.993 1.00 27.45 144 ALA A O 1
ATOM 710 N N . VAL A 1 124 ? 19.941 -25.100 -57.413 1.00 23.05 145 VAL A N 1
ATOM 711 C CA . VAL A 1 124 ? 18.529 -24.889 -57.206 1.00 26.53 145 VAL A CA 1
ATOM 712 C C . VAL A 1 124 ? 17.912 -24.301 -58.451 1.00 27.84 145 VAL A C 1
ATOM 713 O O . VAL A 1 124 ? 18.473 -23.362 -59.031 1.00 33.65 145 VAL A O 1
ATOM 717 N N . VAL A 1 125 ? 16.781 -24.875 -58.863 1.00 26.20 146 VAL A N 1
ATOM 718 C CA . VAL A 1 125 ? 15.986 -24.386 -59.984 1.00 28.33 146 VAL A CA 1
ATOM 719 C C . VAL A 1 125 ? 14.702 -23.885 -59.447 1.00 27.32 146 VAL A C 1
ATOM 720 O O . VAL A 1 125 ? 14.078 -24.578 -58.626 1.00 26.80 146 VAL A O 1
ATOM 724 N N . GLY A 1 126 ? 14.218 -22.749 -59.944 1.00 27.43 147 GLY A N 1
ATOM 725 C CA . GLY A 1 126 ? 12.919 -22.255 -59.475 1.00 28.78 147 GLY A CA 1
ATOM 726 C C . GLY A 1 126 ? 12.247 -21.422 -60.507 1.00 26.51 147 GLY A C 1
ATOM 727 O O . GLY A 1 126 ? 12.872 -21.020 -61.461 1.00 28.25 147 GLY A O 1
ATOM 728 N N . ARG A 1 127 ? 10.982 -21.165 -60.314 1.00 25.11 148 ARG A N 1
ATOM 729 C CA . ARG A 1 127 ? 10.255 -20.351 -61.250 1.00 29.28 148 ARG A CA 1
ATOM 730 C C . ARG A 1 127 ? 10.285 -18.885 -60.810 1.00 26.61 148 ARG A C 1
ATOM 731 O O . ARG A 1 127 ? 10.067 -18.583 -59.647 1.00 27.49 148 ARG A O 1
ATOM 739 N N . ILE A 1 128 ? 10.453 -17.990 -61.760 1.00 25.65 149 ILE A N 1
ATOM 740 C CA . ILE A 1 128 ? 10.437 -16.566 -61.493 1.00 31.63 149 ILE A CA 1
ATOM 741 C C . ILE A 1 128 ? 9.040 -15.952 -61.584 1.00 31.83 149 ILE A C 1
ATOM 742 O O . ILE A 1 128 ? 8.887 -14.791 -61.347 1.00 29.96 149 ILE A O 1
ATOM 747 N N . ASP A 1 129 ? 8.030 -16.734 -61.923 1.00 34.28 150 ASP A N 1
ATOM 748 C CA . ASP A 1 129 ? 6.688 -16.175 -62.024 1.00 38.63 150 ASP A CA 1
ATOM 749 C C . ASP A 1 129 ? 5.838 -16.541 -60.803 1.00 39.04 150 ASP A C 1
ATOM 750 O O . ASP A 1 129 ? 4.635 -16.308 -60.795 1.00 46.30 150 ASP A O 1
ATOM 755 N N . THR A 1 130 ? 6.443 -17.156 -59.790 1.00 33.65 151 THR A N 1
ATOM 756 C CA . THR A 1 130 ? 5.717 -17.482 -58.564 1.00 29.61 151 THR A CA 1
ATOM 757 C C . THR A 1 130 ? 6.404 -16.903 -57.327 1.00 26.40 151 THR A C 1
ATOM 758 O O . THR A 1 130 ? 6.544 -17.565 -56.290 1.00 28.28 151 THR A O 1
ATOM 762 N N . LYS A 1 131 ? 6.855 -15.671 -57.459 1.00 26.50 152 LYS A N 1
ATOM 763 C CA . LYS A 1 131 ? 7.559 -14.965 -56.383 1.00 26.07 152 LYS A CA 1
ATOM 764 C C . LYS A 1 131 ? 6.690 -14.852 -55.144 1.00 24.90 152 LYS A C 1
ATOM 765 O O . LYS A 1 131 ? 5.509 -14.616 -55.252 1.00 27.62 152 LYS A O 1
ATOM 771 N N . GLN A 1 132 ? 7.341 -14.884 -53.992 1.00 23.12 153 GLN A N 1
ATOM 772 C CA . GLN A 1 132 ? 6.688 -14.807 -52.684 1.00 26.88 153 GLN A CA 1
ATOM 773 C C . GLN A 1 132 ? 7.604 -14.047 -51.753 1.00 25.10 153 GLN A C 1
ATOM 774 O O . GLN A 1 132 ? 8.815 -14.261 -51.830 1.00 26.21 153 GLN A O 1
ATOM 780 N N . ILE A 1 133 ? 7.089 -13.299 -50.790 1.00 22.13 154 ILE A N 1
ATOM 781 C CA . ILE A 1 133 ? 7.922 -12.813 -49.719 1.00 22.18 154 ILE A CA 1
ATOM 782 C C . ILE A 1 133 ? 7.625 -13.591 -48.435 1.00 20.55 154 ILE A C 1
ATOM 783 O O . ILE A 1 133 ? 6.491 -13.715 -48.054 1.00 22.24 154 ILE A O 1
ATOM 788 N N . LEU A 1 134 ? 8.635 -14.120 -47.784 1.00 19.58 155 LEU A N 1
ATOM 789 C CA . LEU A 1 134 ? 8.520 -14.815 -46.505 1.00 20.63 155 LEU A CA 1
ATOM 790 C C . LEU A 1 134 ? 8.920 -13.908 -45.337 1.00 20.51 155 LEU A C 1
ATOM 791 O O . LEU A 1 134 ? 10.007 -13.345 -45.356 1.00 26.03 155 LEU A O 1
ATOM 796 N N . THR A 1 135 ? 8.089 -13.833 -44.317 1.00 20.12 156 THR A N 1
ATOM 797 C CA . THR A 1 135 ? 8.421 -13.125 -43.087 1.00 21.94 156 THR A CA 1
ATOM 798 C C . THR A 1 135 ? 7.848 -13.882 -41.838 1.00 22.44 156 THR A C 1
ATOM 799 O O . THR A 1 135 ? 7.033 -14.775 -41.970 1.00 23.03 156 THR A O 1
ATOM 803 N N . TYR A 1 136 ? 8.347 -13.536 -40.682 1.00 19.42 157 TYR A N 1
ATOM 804 C CA . TYR A 1 136 ? 8.016 -14.162 -39.455 1.00 23.40 157 TYR A CA 1
ATOM 805 C C . TYR A 1 136 ? 7.493 -13.093 -38.479 1.00 28.07 157 TYR A C 1
ATOM 806 O O . TYR A 1 136 ? 8.201 -12.144 -38.161 1.00 32.95 157 TYR A O 1
ATOM 815 N N . VAL A 1 137 ? 6.230 -13.239 -38.066 1.00 25.30 158 VAL A N 1
ATOM 816 C CA . VAL A 1 137 ? 5.547 -12.264 -37.283 1.00 22.65 158 VAL A CA 1
ATOM 817 C C . VAL A 1 137 ? 5.334 -12.830 -35.886 1.00 23.80 158 VAL A C 1
ATOM 818 O O . VAL A 1 137 ? 4.930 -14.014 -35.706 1.00 24.32 158 VAL A O 1
ATOM 822 N N . SER A 1 138 ? 5.525 -11.970 -34.891 1.00 22.33 159 SER A N 1
ATOM 823 C CA . SER A 1 138 ? 5.382 -12.377 -33.503 1.00 21.91 159 SER A CA 1
ATOM 824 C C . SER A 1 138 ? 3.907 -12.672 -33.166 1.00 20.15 159 SER A C 1
ATOM 825 O O . SER A 1 138 ? 3.033 -12.008 -33.649 1.00 19.16 159 SER A O 1
ATOM 828 N N . GLU A 1 139 ? 3.664 -13.641 -32.306 1.00 23.74 160 GLU A N 1
ATOM 829 C CA . GLU A 1 139 ? 2.270 -14.134 -32.099 1.00 25.38 160 GLU A CA 1
ATOM 830 C C . GLU A 1 139 ? 1.308 -13.049 -31.756 1.00 22.81 160 GLU A C 1
ATOM 831 O O . GLU A 1 139 ? 0.226 -12.999 -32.345 1.00 24.19 160 GLU A O 1
ATOM 837 N N . LYS A 1 140 ? 1.705 -12.127 -30.883 1.00 23.53 161 LYS A N 1
ATOM 838 C CA . LYS A 1 140 ? 0.788 -11.046 -30.489 1.00 26.30 161 LYS A CA 1
ATOM 839 C C . LYS A 1 140 ? 0.299 -10.194 -31.597 1.00 25.21 161 LYS A C 1
ATOM 840 O O . LYS A 1 140 ? -0.683 -9.464 -31.415 1.00 24.19 161 LYS A O 1
ATOM 846 N N . TYR A 1 141 ? 0.952 -10.193 -32.755 1.00 24.86 162 TYR A N 1
ATOM 847 C CA . TYR A 1 141 ? 0.376 -9.360 -33.840 1.00 24.66 162 TYR A CA 1
ATOM 848 C C . TYR A 1 141 ? -0.471 -10.175 -34.772 1.00 24.07 162 TYR A C 1
ATOM 849 O O . TYR A 1 141 ? -1.116 -9.624 -35.643 1.00 22.25 162 TYR A O 1
ATOM 858 N N . ILE A 1 142 ? -0.505 -11.500 -34.612 1.00 23.28 163 ILE A N 1
ATOM 859 C CA . ILE A 1 142 ? -1.081 -12.270 -35.744 1.00 25.26 163 ILE A CA 1
ATOM 860 C C . ILE A 1 142 ? -2.612 -12.182 -35.922 1.00 24.51 163 ILE A C 1
ATOM 861 O O . ILE A 1 142 ? -3.147 -12.285 -37.022 1.00 22.82 163 ILE A O 1
ATOM 866 N N . SER A 1 143 ? -3.326 -11.962 -34.836 1.00 27.84 164 SER A N 1
ATOM 867 C CA . SER A 1 143 ? -4.780 -12.100 -34.838 1.00 31.29 164 SER A CA 1
ATOM 868 C C . SER A 1 143 ? -5.539 -11.069 -35.696 1.00 27.40 164 SER A C 1
ATOM 869 O O . SER A 1 143 ? -6.603 -11.375 -36.263 1.00 27.50 164 SER A O 1
ATOM 872 N N . ASN A 1 144 ? -4.929 -9.924 -35.920 1.00 29.08 165 ASN A N 1
ATOM 873 C CA . ASN A 1 144 ? -5.441 -8.896 -36.892 1.00 33.56 165 ASN A CA 1
ATOM 874 C C . ASN A 1 144 ? -4.917 -8.931 -38.335 1.00 36.76 165 ASN A C 1
ATOM 875 O O . ASN A 1 144 ? -5.371 -8.151 -39.191 1.00 33.12 165 ASN A O 1
ATOM 880 N N . ILE A 1 145 ? -3.947 -9.804 -38.619 1.00 35.11 166 ILE A N 1
ATOM 881 C CA . ILE A 1 145 ? -3.434 -9.933 -39.990 1.00 33.99 166 ILE A CA 1
ATOM 882 C C . ILE A 1 145 ? -4.363 -10.875 -40.745 1.00 32.68 166 ILE A C 1
ATOM 883 O O . ILE A 1 145 ? -4.720 -11.899 -40.249 1.00 33.05 166 ILE A O 1
ATOM 888 N N . LYS A 1 146 ? -4.719 -10.508 -41.950 1.00 33.69 167 LYS A N 1
ATOM 889 C CA . LYS A 1 146 ? -5.619 -11.278 -42.750 1.00 35.59 167 LYS A CA 1
ATOM 890 C C . LYS A 1 146 ? -5.093 -11.399 -44.178 1.00 31.95 167 LYS A C 1
ATOM 891 O O . LYS A 1 146 ? -4.474 -10.459 -44.719 1.00 29.42 167 LYS A O 1
ATOM 897 N N . VAL A 1 147 ? -5.398 -12.528 -44.812 1.00 24.69 168 VAL A N 1
ATOM 898 C CA . VAL A 1 147 ? -5.168 -12.662 -46.232 1.00 25.60 168 VAL A CA 1
ATOM 899 C C . VAL A 1 147 ? -5.784 -11.455 -46.937 1.00 26.11 168 VAL A C 1
ATOM 900 O O . VAL A 1 147 ? -6.815 -10.991 -46.550 1.00 28.31 168 VAL A O 1
ATOM 904 N N . GLY A 1 148 ? -5.121 -10.908 -47.937 1.00 28.53 169 GLY A N 1
ATOM 905 C CA . GLY A 1 148 ? -5.595 -9.655 -48.576 1.00 24.96 169 GLY A CA 1
ATOM 906 C C . GLY A 1 148 ? -5.056 -8.333 -47.975 1.00 24.64 169 GLY A C 1
ATOM 907 O O . GLY A 1 148 ? -5.091 -7.312 -48.676 1.00 24.67 169 GLY A O 1
ATOM 908 N N . ASN A 1 149 ? -4.522 -8.325 -46.735 1.00 21.70 170 ASN A N 1
ATOM 909 C CA . ASN A 1 149 ? -3.909 -7.087 -46.211 1.00 22.23 170 ASN A CA 1
ATOM 910 C C . ASN A 1 149 ? -2.790 -6.593 -47.117 1.00 21.44 170 ASN A C 1
ATOM 911 O O . ASN A 1 149 ? -2.055 -7.383 -47.724 1.00 26.31 170 ASN A O 1
ATOM 916 N N . ASP A 1 150 ? -2.645 -5.299 -47.174 1.00 22.77 171 ASP A N 1
ATOM 917 C CA . ASP A 1 150 ? -1.624 -4.622 -47.991 1.00 24.83 171 ASP A CA 1
ATOM 918 C C . ASP A 1 150 ? -0.268 -4.522 -47.332 1.00 22.99 171 ASP A C 1
ATOM 919 O O . ASP A 1 150 ? -0.152 -4.396 -46.112 1.00 18.21 171 ASP A O 1
ATOM 924 N N . ALA A 1 151 ? 0.772 -4.546 -48.161 1.00 20.17 172 ALA A N 1
ATOM 925 C C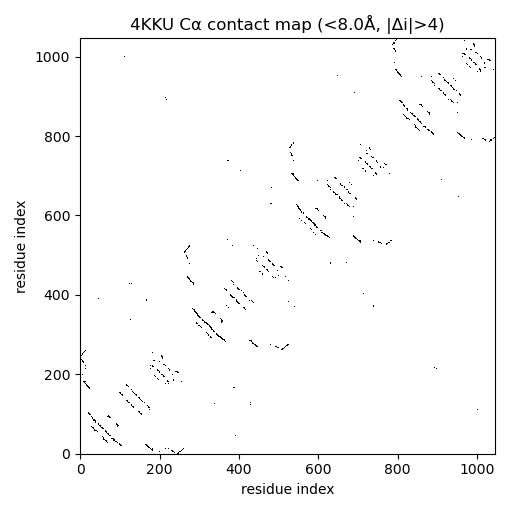A . ALA A 1 151 ? 2.113 -4.283 -47.625 1.00 19.30 172 ALA A CA 1
ATOM 926 C C . ALA A 1 151 ? 2.930 -3.593 -48.647 1.00 20.04 172 ALA A C 1
ATOM 927 O O . ALA A 1 151 ? 2.624 -3.648 -49.856 1.00 21.69 172 ALA A O 1
ATOM 929 N N . ILE A 1 152 ? 4.050 -3.039 -48.194 1.00 20.10 173 ILE A N 1
ATOM 930 C CA . ILE A 1 152 ? 5.050 -2.475 -49.100 1.00 18.37 173 ILE A CA 1
ATOM 931 C C . ILE A 1 152 ? 6.317 -3.277 -48.823 1.00 20.70 173 ILE A C 1
ATOM 932 O O . ILE A 1 152 ? 6.686 -3.493 -47.654 1.00 19.39 173 ILE A O 1
ATOM 937 N N . ILE A 1 153 ? 6.951 -3.740 -49.890 1.00 20.53 174 ILE A N 1
ATOM 938 C CA . ILE A 1 153 ? 8.172 -4.492 -49.830 1.00 20.85 174 ILE A CA 1
ATOM 939 C C . ILE A 1 153 ? 9.281 -3.545 -50.284 1.00 23.51 174 ILE A C 1
ATOM 940 O O . ILE A 1 153 ? 9.227 -3.022 -51.391 1.00 21.18 174 ILE A O 1
ATOM 945 N N . GLU A 1 154 ? 10.271 -3.317 -49.426 1.00 23.22 175 GLU A N 1
ATOM 946 C CA . GLU A 1 154 ? 11.357 -2.397 -49.751 1.00 24.40 175 GLU A CA 1
ATOM 947 C C . GLU A 1 154 ? 12.682 -3.121 -49.844 1.00 21.75 175 GLU A C 1
ATOM 948 O O . GLU A 1 154 ? 13.112 -3.738 -48.867 1.00 22.70 175 GLU A O 1
ATOM 954 N N . VAL A 1 155 ? 13.377 -2.967 -50.953 1.00 19.83 176 VAL A N 1
ATOM 955 C CA . VAL A 1 155 ? 14.794 -3.335 -50.996 1.00 17.92 176 VAL A CA 1
ATOM 956 C C . VAL A 1 155 ? 15.758 -2.128 -51.060 1.00 18.17 176 VAL A C 1
ATOM 957 O O . VAL A 1 155 ? 17.024 -2.290 -51.099 1.00 15.93 176 VAL A O 1
ATOM 961 N N . GLY A 1 156 ? 15.194 -0.939 -51.011 1.00 17.75 177 GLY A N 1
ATOM 962 C CA . GLY A 1 156 ? 16.000 0.263 -51.108 1.00 19.76 177 GLY A CA 1
ATOM 963 C C . GLY A 1 156 ? 15.220 1.517 -50.806 1.00 21.66 177 GLY A C 1
ATOM 964 O O . GLY A 1 156 ? 13.991 1.474 -50.587 1.00 24.61 177 GLY A O 1
ATOM 965 N N . ALA A 1 157 ? 15.909 2.652 -50.824 1.00 20.32 178 ALA A N 1
ATOM 966 C CA . ALA A 1 157 ? 15.280 3.924 -50.436 1.00 21.69 178 ALA A CA 1
ATOM 967 C C . ALA A 1 157 ? 14.367 4.536 -51.483 1.00 20.31 178 ALA A C 1
ATOM 968 O O . ALA A 1 157 ? 13.543 5.355 -51.142 1.00 20.61 178 ALA A O 1
ATOM 970 N N . TYR A 1 158 ? 14.611 4.268 -52.758 1.00 20.41 179 TYR A N 1
ATOM 971 C CA . TYR A 1 158 ? 13.917 5.048 -53.841 1.00 21.75 179 TYR A CA 1
ATOM 972 C C . TYR A 1 158 ? 12.683 4.287 -54.365 1.00 22.24 179 TYR A C 1
ATOM 973 O O . TYR A 1 158 ? 12.590 3.070 -54.168 1.00 24.67 179 TYR A O 1
ATOM 982 N N . SER A 1 159 ? 11.768 4.980 -55.021 1.00 25.02 180 SER A N 1
ATOM 983 C CA . SER A 1 159 ? 10.460 4.390 -55.445 1.00 27.84 180 SER A CA 1
ATOM 984 C C . SER A 1 159 ? 10.615 3.242 -56.391 1.00 22.32 180 SER A C 1
ATOM 985 O O . SER A 1 159 ? 9.862 2.345 -56.398 1.00 26.61 180 SER A O 1
ATOM 988 N N . ASN A 1 160 ? 11.653 3.215 -57.166 1.00 23.93 181 ASN A N 1
ATOM 989 C CA . ASN A 1 160 ? 11.886 2.071 -58.033 1.00 24.20 181 ASN A CA 1
ATOM 990 C C . ASN A 1 160 ? 12.318 0.825 -57.222 1.00 24.77 181 ASN A C 1
ATOM 991 O O . ASN A 1 160 ? 12.658 -0.210 -57.829 1.00 24.50 181 ASN A O 1
ATOM 996 N N . GLU A 1 161 ? 12.436 0.935 -55.893 1.00 23.22 182 GLU A N 1
ATOM 997 C CA . GLU A 1 161 ? 13.026 -0.158 -55.063 1.00 23.45 182 GLU A CA 1
ATOM 998 C C . GLU A 1 161 ? 11.987 -0.581 -54.079 1.00 22.78 182 GLU A C 1
ATOM 999 O O . GLU A 1 161 ? 12.287 -1.179 -53.094 1.00 24.59 182 GLU A O 1
ATOM 1005 N N . LYS A 1 162 ? 10.756 -0.141 -54.298 1.00 24.84 183 LYS A N 1
ATOM 1006 C CA . LYS A 1 162 ? 9.622 -0.476 -53.436 1.00 24.50 183 LYS A CA 1
ATOM 1007 C C . LYS A 1 162 ? 8.483 -1.067 -54.255 1.00 24.80 183 LYS A C 1
ATOM 1008 O O . LYS A 1 162 ? 8.162 -0.597 -55.349 1.00 23.92 183 LYS A O 1
ATOM 1014 N N . PHE A 1 163 ? 7.856 -2.082 -53.711 1.00 22.47 184 PHE A N 1
ATOM 1015 C CA . PHE A 1 163 ? 6.845 -2.788 -54.440 1.00 22.19 184 PHE A CA 1
ATOM 1016 C C . PHE A 1 163 ? 5.630 -3.051 -53.563 1.00 21.50 184 PHE A C 1
ATOM 1017 O O . PHE A 1 163 ? 5.762 -3.285 -52.358 1.00 20.88 184 PHE A O 1
ATOM 1025 N N . LYS A 1 164 ? 4.464 -3.080 -54.183 1.00 21.93 185 LYS A N 1
ATOM 1026 C CA . LYS A 1 164 ? 3.246 -3.403 -53.451 1.00 25.22 185 LYS A CA 1
ATOM 1027 C C . LYS A 1 164 ? 3.121 -4.917 -53.286 1.00 23.94 185 LYS A C 1
ATOM 1028 O O . LYS A 1 164 ? 3.662 -5.666 -54.091 1.00 23.16 185 LYS A O 1
ATOM 1034 N N . ALA A 1 165 ? 2.421 -5.345 -52.242 1.00 20.50 186 ALA A N 1
ATOM 1035 C CA . ALA A 1 165 ? 2.156 -6.755 -52.040 1.00 19.92 186 ALA A CA 1
ATOM 1036 C C . ALA A 1 165 ? 0.914 -6.983 -51.221 1.00 19.26 186 ALA A C 1
ATOM 1037 O O . ALA A 1 165 ? 0.441 -6.059 -50.550 1.00 20.23 186 ALA A O 1
ATOM 1039 N N . LYS A 1 166 ? 0.455 -8.222 -51.212 1.00 18.90 187 LYS A N 1
ATOM 1040 C CA . LYS A 1 166 ? -0.693 -8.594 -50.384 1.00 22.48 187 LYS A CA 1
ATOM 1041 C C . LYS A 1 166 ? -0.368 -9.848 -49.640 1.00 19.93 187 LYS A C 1
ATOM 1042 O O . LYS A 1 166 ? 0.363 -10.665 -50.129 1.00 21.19 187 LYS A O 1
ATOM 1048 N N . VAL A 1 167 ? -0.866 -9.957 -48.433 1.00 18.27 188 VAL A N 1
ATOM 1049 C CA . VAL A 1 167 ? -0.709 -11.175 -47.647 1.00 19.96 188 VAL A CA 1
ATOM 1050 C C . VAL A 1 167 ? -1.475 -12.273 -48.386 1.00 20.14 188 VAL A C 1
ATOM 1051 O O . VAL A 1 167 ? -2.622 -12.081 -48.717 1.00 22.03 188 VAL A O 1
ATOM 1055 N N A SER A 1 168 ? -0.818 -13.402 -48.623 0.50 22.26 189 SER A N 1
ATOM 1056 N N B SER A 1 168 ? -0.807 -13.393 -48.647 0.50 21.41 189 SER A N 1
ATOM 1057 C CA A SER A 1 168 ? -1.390 -14.557 -49.342 0.50 22.43 189 SER A CA 1
ATOM 1058 C CA B SER A 1 168 ? -1.366 -14.531 -49.407 0.50 21.03 189 SER A CA 1
ATOM 1059 C C A SER A 1 168 ? -1.737 -15.730 -48.461 0.50 22.22 189 SER A C 1
ATOM 1060 C C B SER A 1 168 ? -1.696 -15.742 -48.500 0.50 21.42 189 SER A C 1
ATOM 1061 O O A SER A 1 168 ? -2.617 -16.513 -48.774 0.50 23.08 189 SER A O 1
ATOM 1062 O O B SER A 1 168 ? -2.607 -16.506 -48.784 0.50 22.33 189 SER A O 1
ATOM 1067 N N . GLU A 1 169 ? -0.985 -15.889 -47.391 1.00 21.58 190 GLU A N 1
ATOM 1068 C CA . GLU A 1 169 ? -1.160 -17.023 -46.537 1.00 22.53 190 GLU A CA 1
ATOM 1069 C C . GLU A 1 169 ? -0.600 -16.726 -45.185 1.00 22.16 190 GLU A C 1
ATOM 1070 O O . GLU A 1 169 ? 0.423 -16.040 -45.036 1.00 19.73 190 GLU A O 1
ATOM 1076 N N . ILE A 1 170 ? -1.236 -17.318 -44.187 1.00 23.92 191 ILE A N 1
ATOM 1077 C CA . ILE A 1 170 ? -0.759 -17.322 -42.837 1.00 22.28 191 ILE A CA 1
ATOM 1078 C C . ILE A 1 170 ? -0.548 -18.734 -42.387 1.00 23.81 191 ILE A C 1
ATOM 1079 O O . ILE A 1 170 ? -1.479 -19.557 -42.424 1.00 25.61 191 ILE A O 1
ATOM 1084 N N . SER A 1 171 ? 0.673 -19.048 -41.943 1.00 20.69 192 SER A N 1
ATOM 1085 C CA . SER A 1 171 ? 0.958 -20.408 -41.592 1.00 19.61 192 SER A CA 1
ATOM 1086 C C . SER A 1 171 ? 0.108 -20.773 -40.315 1.00 21.01 192 SER A C 1
ATOM 1087 O O . SER A 1 171 ? -0.098 -19.929 -39.472 1.00 16.36 192 SER A O 1
ATOM 1090 N N . PRO A 1 172 ? -0.425 -21.979 -40.254 1.00 21.28 193 PRO A N 1
ATOM 1091 C CA . PRO A 1 172 ? -1.025 -22.496 -39.016 1.00 26.38 193 PRO A CA 1
ATOM 1092 C C . PRO A 1 172 ? -0.003 -22.765 -37.901 1.00 28.30 193 PRO A C 1
ATOM 1093 O O . PRO A 1 172 ? -0.409 -22.891 -36.760 1.00 26.30 193 PRO A O 1
ATOM 1097 N N . ILE A 1 173 ? 1.306 -22.825 -38.228 1.00 30.97 194 ILE A N 1
ATOM 1098 C CA . ILE A 1 173 ? 2.325 -23.203 -37.273 1.00 31.82 194 ILE A CA 1
ATOM 1099 C C . ILE A 1 173 ? 2.812 -22.023 -36.446 1.00 33.78 194 ILE A C 1
ATOM 1100 O O . ILE A 1 173 ? 3.237 -20.999 -36.987 1.00 31.89 194 ILE A O 1
ATOM 1105 N N . LEU A 1 174 ? 2.845 -22.200 -35.127 1.00 32.16 195 LEU A N 1
ATOM 1106 C CA . LEU A 1 174 ? 3.520 -21.261 -34.237 1.00 30.39 195 LEU A CA 1
ATOM 1107 C C . LEU A 1 174 ? 4.835 -21.901 -33.844 1.00 32.71 195 LEU A C 1
ATOM 1108 O O . LEU A 1 174 ? 4.850 -23.031 -33.376 1.00 25.57 195 LEU A O 1
ATOM 1113 N N . ASP A 1 175 ? 5.960 -21.219 -34.070 1.00 34.52 196 ASP A N 1
ATOM 1114 C CA . ASP A 1 175 ? 7.241 -21.764 -33.644 1.00 33.60 196 ASP A CA 1
ATOM 1115 C C . ASP A 1 175 ? 7.431 -21.331 -32.175 1.00 35.04 196 ASP A C 1
ATOM 1116 O O . ASP A 1 175 ? 7.566 -20.142 -31.895 1.00 32.37 196 ASP A O 1
ATOM 1121 N N . SER A 1 176 ? 7.533 -22.283 -31.246 1.00 38.78 197 SER A N 1
ATOM 1122 C CA . SER A 1 176 ? 7.491 -21.901 -29.799 1.00 44.04 197 SER A CA 1
ATOM 1123 C C . SER A 1 176 ? 8.726 -21.159 -29.308 1.00 38.89 197 SER A C 1
ATOM 1124 O O . SER A 1 176 ? 8.602 -20.190 -28.554 1.00 35.32 197 SER A O 1
ATOM 1127 N N . LYS A 1 177 ? 9.904 -21.560 -29.758 1.00 41.54 198 LYS A N 1
ATOM 1128 C CA . LYS A 1 177 ? 11.104 -20.825 -29.357 1.00 50.10 198 LYS A CA 1
ATOM 1129 C C . LYS A 1 177 ? 11.066 -19.343 -29.744 1.00 44.36 198 LYS A C 1
ATOM 1130 O O . LYS A 1 177 ? 11.245 -18.479 -28.888 1.00 42.77 198 LYS A O 1
ATOM 1136 N N . SER A 1 178 ? 10.853 -19.051 -31.034 1.00 39.38 199 SER A N 1
ATOM 1137 C CA . SER A 1 178 ? 10.864 -17.641 -31.541 1.00 34.53 199 SER A CA 1
ATOM 1138 C C . SER A 1 178 ? 9.571 -16.910 -31.306 1.00 30.18 199 SER A C 1
ATOM 1139 O O . SER A 1 178 ? 9.545 -15.674 -31.328 1.00 30.08 199 SER A O 1
ATOM 1142 N N . ARG A 1 179 ? 8.480 -17.666 -31.095 1.00 29.11 200 ARG A N 1
ATOM 1143 C CA . ARG A 1 179 ? 7.127 -17.079 -30.869 1.00 29.22 200 ARG A CA 1
ATOM 1144 C C . ARG A 1 179 ? 6.637 -16.381 -32.075 1.00 24.14 200 ARG A C 1
ATOM 1145 O O . ARG A 1 179 ? 6.016 -15.325 -32.002 1.00 24.59 200 ARG A O 1
ATOM 1153 N N . THR A 1 180 ? 6.923 -16.980 -33.233 1.00 24.08 201 THR A N 1
ATOM 1154 C CA . THR A 1 180 ? 6.598 -16.357 -34.507 1.00 21.62 201 THR A CA 1
ATOM 1155 C C . THR A 1 180 ? 5.858 -17.328 -35.359 1.00 20.68 201 THR A C 1
ATOM 1156 O O . THR A 1 180 ? 5.977 -18.554 -35.208 1.00 19.52 201 THR A O 1
ATOM 1160 N N . ILE A 1 181 ? 5.132 -16.728 -36.289 1.00 19.23 202 ILE A N 1
ATOM 1161 C CA . ILE A 1 181 ? 4.310 -17.410 -37.238 1.00 18.71 202 ILE A CA 1
ATOM 1162 C C . ILE A 1 181 ? 4.646 -16.828 -38.604 1.00 18.77 202 ILE A C 1
ATOM 1163 O O . ILE A 1 181 ? 4.695 -15.605 -38.784 1.00 17.22 202 ILE A O 1
ATOM 1168 N N . GLU A 1 182 ? 4.857 -17.717 -39.554 1.00 20.24 203 GLU A N 1
ATOM 1169 C CA . GLU A 1 182 ? 5.265 -17.348 -40.894 1.00 19.38 203 GLU A CA 1
ATOM 1170 C C . GLU A 1 182 ? 4.110 -16.774 -41.640 1.00 18.40 203 GLU A C 1
ATOM 1171 O O . GLU A 1 182 ? 3.006 -17.301 -41.626 1.00 18.75 203 GLU A O 1
ATOM 1177 N N . VAL A 1 183 ? 4.354 -15.686 -42.316 1.00 17.92 204 VAL A N 1
ATOM 1178 C CA . VAL A 1 183 ? 3.405 -15.043 -43.174 1.00 17.53 204 VAL A CA 1
ATOM 1179 C C . VAL A 1 183 ? 3.986 -14.848 -44.586 1.00 18.90 204 VAL A C 1
ATOM 1180 O O . VAL A 1 183 ? 5.154 -14.479 -44.743 1.00 19.32 204 VAL A O 1
ATOM 1184 N N . TYR A 1 184 ? 3.159 -15.075 -45.598 1.00 19.09 205 TYR A N 1
ATOM 1185 C CA . TYR A 1 184 ? 3.581 -15.055 -46.936 1.00 18.25 205 TYR A CA 1
ATOM 1186 C C . TYR A 1 184 ? 2.900 -13.933 -47.671 1.00 18.36 205 TYR A C 1
ATOM 1187 O O . TYR A 1 184 ? 1.693 -13.716 -47.555 1.00 19.41 205 TYR A O 1
ATOM 1196 N N . LEU A 1 185 ? 3.652 -13.184 -48.474 1.00 19.24 206 LEU A N 1
ATOM 1197 C CA . LEU A 1 185 ? 3.073 -12.106 -49.234 1.00 18.98 206 LEU A CA 1
ATOM 1198 C C . LEU A 1 185 ? 3.324 -12.286 -50.714 1.00 19.47 206 LEU A C 1
ATOM 1199 O O . LEU A 1 185 ? 4.316 -12.841 -51.131 1.00 19.90 206 LEU A O 1
ATOM 1204 N N . THR A 1 186 ? 2.381 -11.852 -51.534 1.00 21.30 207 THR A N 1
ATOM 1205 C CA . THR A 1 186 ? 2.534 -11.960 -52.958 1.00 21.89 207 THR A CA 1
ATOM 1206 C C . THR A 1 186 ? 2.675 -10.538 -53.497 1.00 21.49 207 THR A C 1
ATOM 1207 O O . THR A 1 186 ? 1.832 -9.689 -53.198 1.00 22.46 207 THR A O 1
ATOM 1211 N N . PRO A 1 187 ? 3.762 -10.260 -54.212 1.00 23.47 208 PRO A N 1
ATOM 1212 C CA . PRO A 1 187 ? 4.024 -8.950 -54.767 1.00 26.16 208 PRO A CA 1
ATOM 1213 C C . PRO A 1 187 ? 3.109 -8.789 -55.918 1.00 28.04 208 PRO A C 1
ATOM 1214 O O . PRO A 1 187 ? 2.838 -9.768 -56.608 1.00 31.95 208 PRO A O 1
ATOM 1218 N N . ILE A 1 188 ? 2.549 -7.611 -56.060 1.00 31.30 209 ILE A N 1
ATOM 1219 C CA . ILE A 1 188 ? 1.643 -7.315 -57.170 1.00 37.66 209 ILE A CA 1
ATOM 1220 C C . ILE A 1 188 ? 2.126 -6.094 -57.868 1.00 42.58 209 ILE A C 1
ATOM 1221 O O . ILE A 1 188 ? 3.033 -5.357 -57.400 1.00 46.90 209 ILE A O 1
ATOM 1226 N N . GLY A 1 189 ? 1.507 -5.857 -58.998 1.00 52.68 210 GLY A N 1
ATOM 1227 C CA . GLY A 1 189 ? 1.774 -4.648 -59.763 1.00 60.52 210 GLY A CA 1
ATOM 1228 C C . GLY A 1 189 ? 2.946 -4.806 -60.710 1.00 60.88 210 GLY A C 1
ATOM 1229 O O . GLY A 1 189 ? 3.310 -5.913 -61.127 1.00 52.92 210 GLY A O 1
ATOM 1230 N N . SER A 1 190 ? 3.482 -3.661 -61.088 1.00 66.58 211 SER A N 1
ATOM 1231 C CA . SER A 1 190 ? 4.351 -3.563 -62.248 1.00 76.12 211 SER A CA 1
ATOM 1232 C C . SER A 1 190 ? 5.777 -3.496 -61.732 1.00 66.87 211 SER A C 1
ATOM 1233 O O . SER A 1 190 ? 6.016 -3.084 -60.570 1.00 57.49 211 SER A O 1
ATOM 1236 N N . ASN A 1 191 ? 6.715 -3.916 -62.580 1.00 61.77 212 ASN A N 1
ATOM 1237 C CA . ASN A 1 191 ? 8.136 -3.713 -62.297 1.00 61.56 212 ASN A CA 1
ATOM 1238 C C . ASN A 1 191 ? 8.706 -4.830 -61.411 1.00 50.46 212 ASN A C 1
ATOM 1239 O O . ASN A 1 191 ? 9.831 -4.689 -60.870 1.00 49.14 212 ASN A O 1
ATOM 1244 N N . LEU A 1 192 ? 7.981 -5.948 -61.271 1.00 36.75 213 LEU A N 1
ATOM 1245 C CA . LEU A 1 192 ? 8.464 -7.011 -60.396 1.00 34.96 213 LEU A CA 1
ATOM 1246 C C . LEU A 1 192 ? 9.765 -7.643 -60.816 1.00 32.09 213 LEU A C 1
ATOM 1247 O O . LEU A 1 192 ? 10.331 -8.387 -60.027 1.00 35.39 213 LEU A O 1
ATOM 1252 N N A ASP A 1 193 ? 10.248 -7.358 -62.017 0.50 34.06 214 ASP A N 1
ATOM 1253 N N B ASP A 1 193 ? 10.246 -7.356 -62.018 0.50 31.83 214 ASP A N 1
ATOM 1254 C CA A ASP A 1 193 ? 11.496 -7.965 -62.495 0.50 37.53 214 ASP A CA 1
ATOM 1255 C CA B ASP A 1 193 ? 11.490 -7.958 -62.509 0.50 33.68 214 ASP A CA 1
ATOM 1256 C C A ASP A 1 193 ? 12.696 -7.493 -61.702 0.50 34.24 214 ASP A C 1
ATOM 1257 C C B ASP A 1 193 ? 12.697 -7.486 -61.715 0.50 32.19 214 ASP A C 1
ATOM 1258 O O A ASP A 1 193 ? 13.738 -8.126 -61.752 0.50 39.26 214 ASP A O 1
ATOM 1259 O O B ASP A 1 193 ? 13.737 -8.125 -61.755 0.50 37.27 214 ASP A O 1
ATOM 1268 N N . LYS A 1 194 ? 12.550 -6.415 -60.943 1.00 32.76 215 LYS A N 1
ATOM 1269 C CA . LYS A 1 194 ? 13.626 -5.960 -59.995 1.00 37.27 215 LYS A CA 1
ATOM 1270 C C . LYS A 1 194 ? 13.539 -6.478 -58.523 1.00 33.58 215 LYS A C 1
ATOM 1271 O O . LYS A 1 194 ? 14.422 -6.257 -57.694 1.00 31.95 215 LYS A O 1
ATOM 1277 N N . LEU A 1 195 ? 12.449 -7.138 -58.207 1.00 30.24 216 LEU A N 1
ATOM 1278 C CA . LEU A 1 195 ? 12.341 -7.894 -56.972 1.00 27.97 216 LEU A CA 1
ATOM 1279 C C . LEU A 1 195 ? 12.881 -9.283 -57.233 1.00 25.78 216 LEU A C 1
ATOM 1280 O O . LEU A 1 195 ? 12.211 -10.139 -57.758 1.00 27.12 216 LEU A O 1
ATOM 1285 N N . ILE A 1 196 ? 14.153 -9.462 -56.972 1.00 27.97 217 ILE A N 1
ATOM 1286 C CA . ILE A 1 196 ? 14.880 -10.644 -57.432 1.00 27.85 217 ILE A CA 1
ATOM 1287 C C . ILE A 1 196 ? 14.860 -11.694 -56.351 1.00 24.35 217 ILE A C 1
ATOM 1288 O O . ILE A 1 196 ? 15.006 -11.384 -55.191 1.00 24.07 217 ILE A O 1
ATOM 1293 N N . ILE A 1 197 ? 14.731 -12.951 -56.755 1.00 23.30 218 ILE A N 1
ATOM 1294 C CA . ILE A 1 197 ? 14.679 -14.040 -55.824 1.00 21.78 218 ILE A CA 1
ATOM 1295 C C . ILE A 1 197 ? 16.025 -14.148 -55.072 1.00 20.48 218 ILE A C 1
ATOM 1296 O O . ILE A 1 197 ? 17.063 -14.060 -55.678 1.00 19.99 218 ILE A O 1
ATOM 1301 N N . GLY A 1 198 ? 15.948 -14.325 -53.753 1.00 20.32 219 GLY A N 1
ATOM 1302 C CA . GLY A 1 198 ? 17.105 -14.344 -52.878 1.00 19.45 219 GLY A CA 1
ATOM 1303 C C . GLY A 1 198 ? 17.363 -13.066 -52.108 1.00 19.86 219 GLY A C 1
ATOM 1304 O O . GLY A 1 198 ? 18.105 -13.090 -51.147 1.00 21.74 219 GLY A O 1
ATOM 1321 N N . PHE A 1 200 ? 17.135 -9.665 -49.774 1.00 20.81 221 PHE A N 1
ATOM 1322 C CA . PHE A 1 200 ? 16.629 -9.296 -48.480 1.00 21.18 221 PHE A CA 1
ATOM 1323 C C . PHE A 1 200 ? 15.617 -8.198 -48.687 1.00 20.68 221 PHE A C 1
ATOM 1324 O O . PHE A 1 200 ? 15.721 -7.452 -49.663 1.00 17.14 221 PHE A O 1
ATOM 1332 N N . SER A 1 201 ? 14.607 -8.112 -47.814 1.00 19.22 222 SER A N 1
ATOM 1333 C CA . SER A 1 201 ? 13.687 -6.998 -47.943 1.00 21.75 222 SER A CA 1
ATOM 1334 C C . SER A 1 201 ? 13.237 -6.509 -46.612 1.00 21.80 222 SER A C 1
ATOM 1335 O O . SER A 1 201 ? 13.079 -7.285 -45.693 1.00 26.60 222 SER A O 1
ATOM 1338 N N . LYS A 1 202 ? 13.011 -5.222 -46.511 1.00 23.30 223 LYS A N 1
ATOM 1339 C CA . LYS A 1 202 ? 12.161 -4.715 -45.466 1.00 26.01 223 LYS A CA 1
ATOM 1340 C C . LYS A 1 202 ? 10.698 -4.813 -45.887 1.00 27.39 223 LYS A C 1
ATOM 1341 O O . LYS A 1 202 ? 10.381 -4.653 -47.079 1.00 30.25 223 LYS A O 1
ATOM 1347 N N . ILE A 1 203 ? 9.807 -5.101 -44.935 1.00 25.77 224 ILE A N 1
ATOM 1348 C CA . ILE A 1 203 ? 8.387 -5.174 -45.208 1.00 23.21 224 ILE A CA 1
ATOM 1349 C C . ILE A 1 203 ? 7.640 -4.208 -44.314 1.00 23.60 224 ILE A C 1
ATOM 1350 O O . ILE A 1 203 ? 7.864 -4.199 -43.109 1.00 24.11 224 ILE A O 1
ATOM 1355 N N . LYS A 1 204 ? 6.775 -3.383 -44.891 1.00 22.39 225 LYS A N 1
ATOM 1356 C CA . LYS A 1 204 ? 5.871 -2.566 -44.093 1.00 25.85 225 LYS A CA 1
ATOM 1357 C C . LYS A 1 204 ? 4.440 -3.111 -44.289 1.00 22.93 225 LYS A C 1
ATOM 1358 O O . LYS A 1 204 ? 3.874 -3.024 -45.371 1.00 20.53 225 LYS A O 1
ATOM 1364 N N . LEU A 1 205 ? 3.915 -3.729 -43.241 1.00 21.37 226 LEU A N 1
ATOM 1365 C CA . LEU A 1 205 ? 2.670 -4.446 -43.340 1.00 21.68 226 LEU A CA 1
ATOM 1366 C C . LEU A 1 205 ? 1.642 -3.545 -42.723 1.00 19.83 226 LEU A C 1
ATOM 1367 O O . LEU A 1 205 ? 1.673 -3.261 -41.546 1.00 19.00 226 LEU A O 1
ATOM 1372 N N . ILE A 1 206 ? 0.702 -3.118 -43.529 1.00 20.62 227 ILE A N 1
ATOM 1373 C CA . ILE A 1 206 ? -0.254 -2.102 -43.127 1.00 23.66 227 ILE A CA 1
ATOM 1374 C C . ILE A 1 206 ? -1.275 -2.700 -42.158 1.00 24.62 227 ILE A C 1
ATOM 1375 O O . ILE A 1 206 ? -1.905 -3.646 -42.518 1.00 25.92 227 ILE A O 1
ATOM 1380 N N . THR A 1 207 ? -1.430 -2.148 -40.969 1.00 25.55 228 THR A N 1
ATOM 1381 C CA . THR A 1 207 ? -2.344 -2.699 -39.980 1.00 30.53 228 THR A CA 1
ATOM 1382 C C . THR A 1 207 ? -3.643 -1.906 -39.743 1.00 34.35 228 THR A C 1
ATOM 1383 O O . THR A 1 207 ? -4.563 -2.425 -39.214 1.00 36.35 228 THR A O 1
ATOM 1387 N N . LYS A 1 208 ? -3.683 -0.635 -40.075 1.00 39.90 229 LYS A N 1
ATOM 1388 C CA . LYS A 1 208 ? -4.838 0.185 -39.830 1.00 36.50 229 LYS A CA 1
ATOM 1389 C C . LYS A 1 208 ? -4.682 1.385 -40.695 1.00 35.55 229 LYS A C 1
ATOM 1390 O O . LYS A 1 208 ? -3.549 1.927 -40.822 1.00 41.15 229 LYS A O 1
ATOM 1396 N N . ARG A 1 209 ? -5.785 1.809 -41.305 1.00 33.46 230 ARG A N 1
ATOM 1397 C CA . ARG A 1 209 ? -5.814 3.051 -42.096 1.00 35.69 230 ARG A CA 1
ATOM 1398 C C . ARG A 1 209 ? -6.835 3.989 -41.432 1.00 34.10 230 ARG A C 1
ATOM 1399 O O . ARG A 1 209 ? -7.939 3.570 -41.164 1.00 32.81 230 ARG A O 1
ATOM 1407 N N . PHE A 1 210 ? -6.421 5.214 -41.076 1.00 30.94 231 PHE A N 1
ATOM 1408 C CA . PHE A 1 210 ? -7.334 6.285 -40.665 1.00 27.95 231 PHE A CA 1
ATOM 1409 C C . PHE A 1 210 ? -7.695 7.079 -41.910 1.00 29.81 231 PHE A C 1
ATOM 1410 O O . PHE A 1 210 ? -6.819 7.659 -42.616 1.00 29.46 231 PHE A O 1
ATOM 1418 N N . LYS A 1 211 ? -8.954 6.994 -42.281 1.00 31.85 232 LYS A N 1
ATOM 1419 C CA . LYS A 1 211 ? -9.396 7.544 -43.582 1.00 38.44 232 LYS A CA 1
ATOM 1420 C C . LYS A 1 211 ? -10.197 8.792 -43.362 1.00 31.59 232 LYS A C 1
ATOM 1421 O O . LYS A 1 211 ? -10.892 8.908 -42.372 1.00 28.42 232 LYS A O 1
ATOM 1427 N N . ASP A 1 212 ? -10.110 9.704 -44.313 1.00 35.67 233 ASP A N 1
ATOM 1428 C CA . ASP A 1 212 ? -10.917 10.935 -44.293 1.00 41.48 233 ASP A CA 1
ATOM 1429 C C . ASP A 1 212 ? -10.743 11.716 -42.995 1.00 38.59 233 ASP A C 1
ATOM 1430 O O . ASP A 1 212 ? -11.718 12.084 -42.333 1.00 35.67 233 ASP A O 1
ATOM 1435 N N . VAL A 1 213 ? -9.483 11.912 -42.608 1.00 35.32 234 VAL A N 1
ATOM 1436 C CA . VAL A 1 213 ? -9.170 12.675 -41.442 1.00 30.85 234 VAL A CA 1
ATOM 1437 C C . VAL A 1 213 ? -8.229 13.801 -41.795 1.00 28.37 234 VAL A C 1
ATOM 1438 O O . VAL A 1 213 ? -7.491 13.742 -42.760 1.00 29.26 234 VAL A O 1
ATOM 1442 N N . ILE A 1 214 ? -8.251 14.817 -40.973 1.00 27.15 235 ILE A N 1
ATOM 1443 C CA . ILE A 1 214 ? -7.363 15.952 -41.138 1.00 26.46 235 ILE A CA 1
ATOM 1444 C C . ILE A 1 214 ? -5.970 15.483 -40.766 1.00 24.46 235 ILE A C 1
ATOM 1445 O O . ILE A 1 214 ? -5.784 14.918 -39.715 1.00 23.25 235 ILE A O 1
ATOM 1450 N N . LYS A 1 215 ? -5.026 15.700 -41.664 1.00 24.20 236 LYS A N 1
ATOM 1451 C CA . LYS A 1 215 ? -3.637 15.453 -41.416 1.00 27.57 236 LYS A CA 1
ATOM 1452 C C . LYS A 1 215 ? -2.914 16.814 -41.318 1.00 27.98 236 LYS A C 1
ATOM 1453 O O . LYS A 1 215 ? -3.116 17.713 -42.150 1.00 27.47 236 LYS A O 1
ATOM 1459 N N . ILE A 1 216 ? -2.023 16.918 -40.360 1.00 26.35 237 ILE A N 1
ATOM 1460 C CA . ILE A 1 216 ? -1.235 18.117 -40.196 1.00 28.33 237 ILE A CA 1
ATOM 1461 C C . ILE A 1 216 ? 0.130 17.775 -39.551 1.00 28.70 237 ILE A C 1
ATOM 1462 O O . ILE A 1 216 ? 0.323 16.717 -38.967 1.00 24.12 237 ILE A O 1
ATOM 1467 N N . SER A 1 217 ? 1.124 18.621 -39.742 1.00 29.75 238 SER A N 1
ATOM 1468 C CA . SER A 1 217 ? 2.452 18.363 -39.137 1.00 28.62 238 SER A CA 1
ATOM 1469 C C . SER A 1 217 ? 2.277 18.379 -37.639 1.00 29.41 238 SER A C 1
ATOM 1470 O O . SER A 1 217 ? 1.555 19.235 -37.084 1.00 26.93 238 SER A O 1
ATOM 1473 N N . ARG A 1 218 ? 2.966 17.479 -36.974 1.00 31.02 239 ARG A N 1
ATOM 1474 C CA . ARG A 1 218 ? 2.795 17.281 -35.529 1.00 29.32 239 ARG A CA 1
ATOM 1475 C C . ARG A 1 218 ? 3.006 18.519 -34.721 1.00 30.19 239 ARG A C 1
ATOM 1476 O O . ARG A 1 218 ? 2.336 18.699 -33.733 1.00 34.99 239 ARG A O 1
ATOM 1484 N N . GLU A 1 219 ? 3.928 19.384 -35.107 1.00 31.69 240 GLU A N 1
ATOM 1485 C CA . GLU A 1 219 ? 4.209 20.581 -34.295 1.00 33.16 240 GLU A CA 1
ATOM 1486 C C . GLU A 1 219 ? 3.041 21.579 -34.215 1.00 33.66 240 GLU A C 1
ATOM 1487 O O . GLU A 1 219 ? 3.055 22.457 -33.317 1.00 35.81 240 GLU A O 1
ATOM 1493 N N . ALA A 1 220 ? 2.051 21.475 -35.101 1.00 27.82 241 ALA A N 1
ATOM 1494 C CA . ALA A 1 220 ? 0.829 22.303 -34.957 1.00 31.63 241 ALA A CA 1
ATOM 1495 C C . ALA A 1 220 ? 0.141 22.102 -33.618 1.00 32.65 241 ALA A C 1
ATOM 1496 O O . ALA A 1 220 ? -0.536 22.999 -33.119 1.00 33.46 241 ALA A O 1
ATOM 1498 N N . VAL A 1 221 ? 0.266 20.903 -33.061 1.00 30.13 242 VAL A N 1
ATOM 1499 C CA . VAL A 1 221 ? -0.517 20.538 -31.912 1.00 29.88 242 VAL A CA 1
ATOM 1500 C C . VAL A 1 221 ? 0.214 21.015 -30.693 1.00 33.43 242 VAL A C 1
ATOM 1501 O O . VAL A 1 221 ? 1.392 20.743 -30.547 1.00 44.70 242 VAL A O 1
ATOM 1505 N N . VAL A 1 222 ? -0.498 21.662 -29.781 1.00 34.27 243 VAL A N 1
ATOM 1506 C CA . VAL A 1 222 ? 0.127 22.193 -28.597 1.00 37.59 243 VAL A CA 1
ATOM 1507 C C . VAL A 1 222 ? -0.598 21.714 -27.335 1.00 35.35 243 VAL A C 1
ATOM 1508 O O . VAL A 1 222 ? -1.785 21.500 -27.360 1.00 31.88 243 VAL A O 1
ATOM 1512 N N . GLU A 1 223 ? 0.136 21.426 -26.270 1.00 46.65 244 GLU A N 1
ATOM 1513 C CA . GLU A 1 223 ? -0.457 20.816 -25.062 1.00 56.85 244 GLU A CA 1
ATOM 1514 C C . GLU A 1 223 ? -0.601 21.936 -24.016 1.00 68.48 244 GLU A C 1
ATOM 1515 O O . GLU A 1 223 ? 0.408 22.450 -23.526 1.00 61.92 244 GLU A O 1
ATOM 1521 N N . ARG A 1 224 ? -1.831 22.330 -23.686 1.00 76.21 245 ARG A N 1
ATOM 1522 C CA . ARG A 1 224 ? -2.090 23.304 -22.598 1.00 80.84 245 ARG A CA 1
ATOM 1523 C C . ARG A 1 224 ? -3.110 22.747 -21.561 1.00 84.93 245 ARG A C 1
ATOM 1524 O O . ARG A 1 224 ? -4.194 22.286 -21.940 1.00 66.42 245 ARG A O 1
ATOM 1532 N N . GLU A 1 225 ? -2.764 22.807 -20.264 1.00 91.42 246 GLU A N 1
ATOM 1533 C CA . GLU A 1 225 ? -3.683 22.403 -19.185 1.00 87.17 246 GLU A CA 1
ATOM 1534 C C . GLU A 1 225 ? -4.239 20.984 -19.446 1.00 79.74 246 GLU A C 1
ATOM 1535 O O . GLU A 1 225 ? -5.451 20.749 -19.406 1.00 68.00 246 GLU A O 1
ATOM 1541 N N . GLY A 1 226 ? -3.321 20.056 -19.748 1.00 80.53 247 GLY A N 1
ATOM 1542 C CA . GLY A 1 226 ? -3.630 18.639 -20.041 1.00 75.68 247 GLY A CA 1
ATOM 1543 C C . GLY A 1 226 ? -4.575 18.347 -21.196 1.00 71.24 247 GLY A C 1
ATOM 1544 O O . GLY A 1 226 ? -5.201 17.294 -21.236 1.00 75.63 247 GLY A O 1
ATOM 1545 N N . LYS A 1 227 ? -4.710 19.287 -22.129 1.00 66.95 248 LYS A N 1
ATOM 1546 C CA . LYS A 1 227 ? -5.510 19.076 -23.338 1.00 63.10 248 LYS A CA 1
ATOM 1547 C C . LYS A 1 227 ? -4.650 19.429 -24.609 1.00 55.04 248 LYS A C 1
ATOM 1548 O O . LYS A 1 227 ? -3.543 19.991 -24.526 1.00 42.60 248 LYS A O 1
ATOM 1554 N N . LYS A 1 228 ? -5.158 19.086 -25.787 1.00 48.95 249 LYS A N 1
ATOM 1555 C CA . LYS A 1 228 ? -4.459 19.374 -27.015 1.00 41.97 249 LYS A CA 1
ATOM 1556 C C . LYS A 1 228 ? -5.219 20.340 -27.891 1.00 35.76 249 LYS A C 1
ATOM 1557 O O . LYS A 1 228 ? -6.422 20.211 -28.101 1.00 30.94 249 LYS A O 1
ATOM 1563 N N . PHE A 1 229 ? -4.486 21.277 -28.472 1.00 36.63 250 PHE A N 1
ATOM 1564 C CA . PHE A 1 229 ? -5.125 22.245 -29.360 1.00 39.63 250 PHE A CA 1
ATOM 1565 C C . PHE A 1 229 ? -4.318 22.509 -30.608 1.00 35.93 250 PHE A C 1
ATOM 1566 O O . PHE A 1 229 ? -3.116 22.222 -30.653 1.00 40.84 250 PHE A O 1
ATOM 1574 N N . VAL A 1 230 ? -5.008 23.035 -31.605 1.00 35.37 251 VAL A N 1
ATOM 1575 C CA . VAL A 1 230 ? -4.406 23.748 -32.702 1.00 34.55 251 VAL A CA 1
ATOM 1576 C C . VAL A 1 230 ? -4.954 25.189 -32.797 1.00 36.13 251 VAL A C 1
ATOM 1577 O O . VAL A 1 230 ? -5.925 25.537 -32.096 1.00 34.19 251 VAL A O 1
ATOM 1581 N N . PHE A 1 231 ? -4.250 26.030 -33.577 1.00 32.48 252 PHE A N 1
ATOM 1582 C CA . PHE A 1 231 ? -4.633 27.417 -33.797 1.00 28.63 252 PHE A CA 1
ATOM 1583 C C . PHE A 1 231 ? -5.085 27.594 -35.192 1.00 27.72 252 PHE A C 1
ATOM 1584 O O . PHE A 1 231 ? -4.336 27.375 -36.108 1.00 30.54 252 PHE A O 1
ATOM 1592 N N . LYS A 1 232 ? -6.301 28.071 -35.332 1.00 30.95 253 LYS A N 1
ATOM 1593 C CA . LYS A 1 232 ? -6.898 28.359 -36.605 1.00 38.01 253 LYS A CA 1
ATOM 1594 C C . LYS A 1 232 ? -6.804 29.865 -36.878 1.00 42.94 253 LYS A C 1
ATOM 1595 O O . LYS A 1 232 ? -7.056 30.691 -36.002 1.00 41.82 253 LYS A O 1
ATOM 1601 N N . VAL A 1 233 ? -6.432 30.217 -38.093 1.00 44.03 254 VAL A N 1
ATOM 1602 C CA . VAL A 1 233 ? -6.259 31.603 -38.446 1.00 46.74 254 VAL A CA 1
ATOM 1603 C C . VAL A 1 233 ? -7.581 32.086 -38.990 1.00 51.24 254 VAL A C 1
ATOM 1604 O O . VAL A 1 233 ? -8.176 31.427 -39.866 1.00 40.44 254 VAL A O 1
ATOM 1608 N N . ASP A 1 234 ? -8.037 33.226 -38.464 1.00 54.61 255 ASP A N 1
ATOM 1609 C CA . ASP A 1 234 ? -9.139 33.983 -39.064 1.00 55.55 255 ASP A CA 1
ATOM 1610 C C . ASP A 1 234 ? -8.551 35.087 -39.956 1.00 56.56 255 ASP A C 1
ATOM 1611 O O . ASP A 1 234 ? -7.887 36.025 -39.473 1.00 64.95 255 ASP A O 1
ATOM 1616 N N . LEU A 1 235 ? -8.766 34.961 -41.255 1.00 53.09 256 LEU A N 1
ATOM 1617 C CA . LEU A 1 235 ? -8.130 35.861 -42.200 1.00 55.32 256 LEU A CA 1
ATOM 1618 C C . LEU A 1 235 ? -8.605 37.295 -42.008 1.00 66.28 256 LEU A C 1
ATOM 1619 O O . LEU A 1 235 ? -7.794 38.214 -41.976 1.00 70.67 256 LEU A O 1
ATOM 1624 N N . GLU A 1 236 ? -9.925 37.483 -41.892 1.00 75.02 257 GLU A N 1
ATOM 1625 C CA . GLU A 1 236 ? -10.524 38.824 -41.708 1.00 76.13 257 GLU A CA 1
ATOM 1626 C C . GLU A 1 236 ? -9.925 39.616 -40.530 1.00 63.71 257 GLU A C 1
ATOM 1627 O O . GLU A 1 236 ? -9.534 40.757 -40.691 1.00 54.73 257 GLU A O 1
ATOM 1633 N N . SER A 1 237 ? -9.879 39.014 -39.352 1.00 63.01 258 SER A N 1
ATOM 1634 C CA . SER A 1 237 ? -9.407 39.717 -38.165 1.00 62.90 258 SER A CA 1
ATOM 1635 C C . SER A 1 237 ? -7.904 39.568 -37.902 1.00 68.28 258 SER A C 1
ATOM 1636 O O . SER A 1 237 ? -7.430 39.973 -36.827 1.00 58.15 258 SER A O 1
ATOM 1639 N N . LYS A 1 238 ? -7.176 38.986 -38.862 1.00 62.08 259 LYS A N 1
ATOM 1640 C CA . LYS A 1 238 ? -5.783 38.520 -38.643 1.00 58.48 259 LYS A CA 1
ATOM 1641 C C . LYS A 1 238 ? -5.450 38.040 -37.220 1.00 50.74 259 LYS A C 1
ATOM 1642 O O . LYS A 1 238 ? -4.540 38.517 -36.534 1.00 51.40 259 LYS A O 1
ATOM 1648 N N . SER A 1 239 ? -6.173 37.030 -36.792 1.00 46.36 260 SER A N 1
ATOM 1649 C CA . SER A 1 239 ? -5.939 36.507 -35.474 1.00 43.75 260 SER A CA 1
ATOM 1650 C C . SER A 1 239 ? -6.180 34.989 -35.465 1.00 37.81 260 SER A C 1
ATOM 1651 O O . SER A 1 239 ? -6.633 34.401 -36.455 1.00 37.33 260 SER A O 1
ATOM 1654 N N . VAL A 1 240 ? -5.936 34.377 -34.321 1.00 38.74 261 VAL A N 1
ATOM 1655 C CA . VAL A 1 240 ? -6.117 32.927 -34.166 1.00 43.29 261 VAL A CA 1
ATOM 1656 C C . VAL A 1 240 ? -7.097 32.571 -33.088 1.00 46.60 261 VAL A C 1
ATOM 1657 O O . VAL A 1 240 ? -7.189 33.248 -32.063 1.00 54.69 261 VAL A O 1
ATOM 1661 N N . GLN A 1 241 ? -7.762 31.453 -33.316 1.00 51.36 262 GLN A N 1
ATOM 1662 C CA . GLN A 1 241 ? -8.647 30.779 -32.346 1.00 49.08 262 GLN A CA 1
ATOM 1663 C C . GLN A 1 241 ? -8.059 29.404 -31.873 1.00 46.31 262 GLN A C 1
ATOM 1664 O O . GLN A 1 241 ? -7.567 28.624 -32.688 1.00 38.34 262 GLN A O 1
ATOM 1678 N N . LEU A 1 243 ? -8.425 25.859 -30.909 1.00 49.84 264 LEU A N 1
ATOM 1679 C CA . LEU A 1 243 ? -9.393 24.756 -31.021 1.00 51.40 264 LEU A CA 1
ATOM 1680 C C . LEU A 1 243 ? -8.905 23.462 -30.351 1.00 64.81 264 LEU A C 1
ATOM 1681 O O . LEU A 1 243 ? -7.787 22.995 -30.632 1.00 59.43 264 LEU A O 1
ATOM 1686 N N . PRO A 1 244 ? -9.758 22.836 -29.502 1.00 73.36 265 PRO A N 1
ATOM 1687 C CA . PRO A 1 244 ? -9.385 21.524 -28.953 1.00 64.77 265 PRO A CA 1
ATOM 1688 C C . PRO A 1 244 ? -9.510 20.456 -30.050 1.00 47.47 265 PRO A C 1
ATOM 1689 O O . PRO A 1 244 ? -10.358 20.555 -30.931 1.00 39.86 265 PRO A O 1
ATOM 1693 N N . ILE A 1 245 ? -8.595 19.487 -30.022 1.00 41.72 266 ILE A N 1
ATOM 1694 C CA . ILE A 1 245 ? -8.581 18.390 -31.016 1.00 34.71 266 ILE A CA 1
ATOM 1695 C C . ILE A 1 245 ? -8.273 17.112 -30.263 1.00 28.91 266 ILE A C 1
ATOM 1696 O O . ILE A 1 245 ? -7.792 17.141 -29.127 1.00 24.61 266 ILE A O 1
ATOM 1701 N N . THR A 1 246 ? -8.471 16.001 -30.933 1.00 30.33 267 THR A N 1
ATOM 1702 C CA . THR A 1 246 ? -8.070 14.717 -30.423 1.00 31.68 267 THR A CA 1
ATOM 1703 C C . THR A 1 246 ? -7.113 14.144 -31.466 1.00 28.65 267 THR A C 1
ATOM 1704 O O . THR A 1 246 ? -7.389 14.215 -32.679 1.00 25.57 267 THR A O 1
ATOM 1708 N N . VAL A 1 247 ? -6.025 13.558 -30.997 1.00 27.27 268 VAL A N 1
ATOM 1709 C CA . VAL A 1 247 ? -5.061 12.937 -31.883 1.00 28.97 268 VAL A CA 1
ATOM 1710 C C . VAL A 1 247 ? -5.478 11.490 -32.072 1.00 30.33 268 VAL A C 1
ATOM 1711 O O . VAL A 1 247 ? -5.549 10.757 -31.121 1.00 31.56 268 VAL A O 1
ATOM 1715 N N . LEU A 1 248 ? -5.841 11.123 -33.282 1.00 29.00 269 LEU A N 1
ATOM 1716 C CA . LEU A 1 248 ? -6.309 9.796 -33.532 1.00 32.03 269 LEU A CA 1
ATOM 1717 C C . LEU A 1 248 ? -5.091 8.873 -33.702 1.00 35.48 269 LEU A C 1
ATOM 1718 O O . LEU A 1 248 ? -5.131 7.723 -33.242 1.00 33.89 269 LEU A O 1
ATOM 1723 N N . PHE A 1 249 ? -4.023 9.374 -34.354 1.00 27.28 270 PHE A N 1
ATOM 1724 C CA . PHE A 1 249 ? -2.896 8.541 -34.693 1.00 27.50 270 PHE A CA 1
ATOM 1725 C C . PHE A 1 249 ? -1.847 9.481 -35.146 1.00 25.11 270 PHE A C 1
ATOM 1726 O O . PHE A 1 249 ? -2.165 10.503 -35.658 1.00 25.01 270 PHE A O 1
ATOM 1734 N N . GLU A 1 250 ? -0.597 9.152 -34.914 1.00 25.22 271 GLU A N 1
ATOM 1735 C CA . GLU A 1 250 ? 0.461 9.958 -35.445 1.00 27.43 271 GLU A CA 1
ATOM 1736 C C . GLU A 1 250 ? 1.671 9.094 -35.767 1.00 30.51 271 GLU A C 1
ATOM 1737 O O . GLU A 1 250 ? 1.924 8.131 -35.051 1.00 25.78 271 GLU A O 1
ATOM 1743 N N . ILE A 1 251 ? 2.398 9.467 -36.840 1.00 31.43 272 ILE A N 1
ATOM 1744 C CA . ILE A 1 251 ? 3.570 8.769 -37.305 1.00 32.90 272 ILE A CA 1
ATOM 1745 C C . ILE A 1 251 ? 4.377 9.653 -38.260 1.00 32.93 272 ILE A C 1
ATOM 1746 O O . ILE A 1 251 ? 3.801 10.473 -38.994 1.00 30.14 272 ILE A O 1
ATOM 1751 N N . ASP A 1 252 ? 5.701 9.533 -38.238 1.00 32.10 273 ASP A N 1
ATOM 1752 C CA . ASP A 1 252 ? 6.522 10.288 -39.212 1.00 43.12 273 ASP A CA 1
ATOM 1753 C C . ASP A 1 252 ? 6.239 11.756 -39.182 1.00 39.46 273 ASP A C 1
ATOM 1754 O O . ASP A 1 252 ? 6.242 12.471 -40.187 1.00 42.60 273 ASP A O 1
ATOM 1759 N N . ASN A 1 253 ? 6.039 12.219 -37.963 1.00 37.98 274 ASN A N 1
ATOM 1760 C CA . ASN A 1 253 ? 5.808 13.615 -37.696 1.00 36.25 274 ASN A CA 1
ATOM 1761 C C . ASN A 1 253 ? 4.464 14.177 -38.234 1.00 29.91 274 ASN A C 1
ATOM 1762 O O . ASN A 1 253 ? 4.311 15.374 -38.325 1.00 25.87 274 ASN A O 1
ATOM 1767 N N . ILE A 1 254 ? 3.520 13.293 -38.561 1.00 25.36 275 ILE A N 1
ATOM 1768 C CA . ILE A 1 254 ? 2.215 13.666 -39.063 1.00 28.71 275 ILE A CA 1
ATOM 1769 C C . ILE A 1 254 ? 1.149 13.232 -38.071 1.00 27.26 275 ILE A C 1
ATOM 1770 O O . ILE A 1 254 ? 1.141 12.117 -37.641 1.00 25.48 275 ILE A O 1
ATOM 1775 N N . VAL A 1 255 ? 0.243 14.122 -37.726 1.00 27.52 276 VAL A N 1
ATOM 1776 C CA . VAL A 1 255 ? -0.858 13.846 -36.856 1.00 25.93 276 VAL A CA 1
ATOM 1777 C C . VAL A 1 255 ? -2.103 13.692 -37.729 1.00 26.71 276 VAL A C 1
ATOM 1778 O O . VAL A 1 255 ? -2.327 14.497 -38.618 1.00 25.68 276 VAL A O 1
ATOM 1782 N N . ALA A 1 256 ? -2.950 12.705 -37.419 1.00 25.30 277 ALA A N 1
ATOM 1783 C CA . ALA A 1 256 ? -4.327 12.626 -37.915 1.00 27.50 277 ALA A CA 1
ATOM 1784 C C . ALA A 1 256 ? -5.197 13.021 -36.754 1.00 29.40 277 ALA A C 1
ATOM 1785 O O . ALA A 1 256 ? -5.028 12.518 -35.665 1.00 26.44 277 ALA A O 1
ATOM 1787 N N . LEU A 1 257 ? -6.081 13.980 -36.927 1.00 31.70 278 LEU A N 1
ATOM 1788 C CA . LEU A 1 257 ? -6.811 14.492 -35.768 1.00 32.71 278 LEU A CA 1
ATOM 1789 C C . LEU A 1 257 ? -8.334 14.591 -36.041 1.00 33.56 278 LEU A C 1
ATOM 1790 O O . LEU A 1 257 ? -8.797 14.513 -37.156 1.00 26.40 278 LEU A O 1
ATOM 1795 N N . SER A 1 258 ? -9.091 14.734 -34.964 1.00 36.44 279 SER A N 1
ATOM 1796 C CA . SER A 1 258 ? -10.506 15.036 -35.086 1.00 37.39 279 SER A CA 1
ATOM 1797 C C . SER A 1 258 ? -10.766 16.213 -34.177 1.00 31.48 279 SER A C 1
ATOM 1798 O O . SER A 1 258 ? -9.977 16.565 -33.249 1.00 28.02 279 SER A O 1
ATOM 1801 N N . GLY A 1 259 ? -11.905 16.820 -34.424 1.00 32.56 280 GLY A N 1
ATOM 1802 C CA . GLY A 1 259 ? -12.287 18.007 -33.656 1.00 29.14 280 GLY A CA 1
ATOM 1803 C C . GLY A 1 259 ? -12.862 19.036 -34.575 1.00 24.94 280 GLY A C 1
ATOM 1804 O O . GLY A 1 259 ? -13.351 18.692 -35.669 1.00 23.84 280 GLY A O 1
ATOM 1805 N N . GLU A 1 260 ? -12.774 20.287 -34.139 1.00 26.84 281 GLU A N 1
ATOM 1806 C CA . GLU A 1 260 ? -13.392 21.389 -34.825 1.00 29.88 281 GLU A CA 1
ATOM 1807 C C . GLU A 1 260 ? -12.618 21.982 -35.988 1.00 32.27 281 GLU A C 1
ATOM 1808 O O . GLU A 1 260 ? -12.618 23.189 -36.157 1.00 48.15 281 GLU A O 1
ATOM 1814 N N . VAL A 1 261 ? -12.109 21.153 -36.878 1.00 28.34 282 VAL A N 1
ATOM 1815 C CA . VAL A 1 261 ? -11.264 21.624 -37.945 1.00 26.63 282 VAL A CA 1
ATOM 1816 C C . VAL A 1 261 ? -11.800 21.010 -39.203 1.00 27.57 282 VAL A C 1
ATOM 1817 O O . VAL A 1 261 ? -12.049 19.803 -39.225 1.00 29.76 282 VAL A O 1
ATOM 1821 N N . GLU A 1 262 ? -11.845 21.778 -40.281 1.00 25.91 283 GLU A N 1
ATOM 1822 C CA . GLU A 1 262 ? -12.418 21.302 -41.525 1.00 30.88 283 GLU A CA 1
ATOM 1823 C C . GLU A 1 262 ? -11.429 21.540 -42.665 1.00 28.67 283 GLU A C 1
ATOM 1824 O O . GLU A 1 262 ? -10.589 22.418 -42.576 1.00 29.68 283 GLU A O 1
ATOM 1830 N N . GLU A 1 263 ? -11.615 20.815 -43.764 1.00 30.18 284 GLU A N 1
ATOM 1831 C CA . GLU A 1 263 ? -10.950 21.080 -45.004 1.00 33.45 284 GLU A CA 1
ATOM 1832 C C . GLU A 1 263 ? -10.854 22.582 -45.184 1.00 30.66 284 GLU A C 1
ATOM 1833 O O . GLU A 1 263 ? -11.823 23.282 -45.059 1.00 31.53 284 GLU A O 1
ATOM 1839 N N . ASN A 1 264 ? -9.667 23.040 -45.527 1.00 30.71 285 ASN A N 1
ATOM 1840 C CA . ASN A 1 264 ? -9.399 24.414 -45.968 1.00 32.56 285 ASN A CA 1
ATOM 1841 C C . ASN A 1 264 ? -9.255 25.387 -44.871 1.00 31.39 285 ASN A C 1
ATOM 1842 O O . ASN A 1 264 ? -8.896 26.514 -45.126 1.00 32.36 285 ASN A O 1
ATOM 1847 N N . ASP A 1 265 ? -9.377 24.942 -43.616 1.00 32.66 286 ASP A N 1
ATOM 1848 C CA . ASP A 1 265 ? -8.995 25.851 -42.533 1.00 32.23 286 ASP A CA 1
ATOM 1849 C C . ASP A 1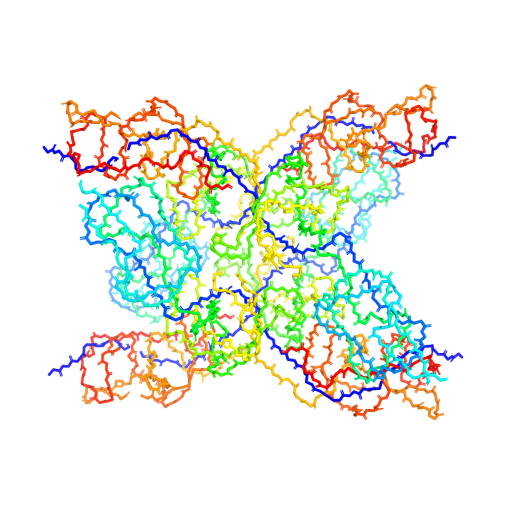 265 ? -7.497 26.132 -42.621 1.00 39.49 286 ASP A C 1
ATOM 1850 O O . ASP A 1 265 ? -6.702 25.275 -43.127 1.00 40.60 286 ASP A O 1
ATOM 1855 N N . LEU A 1 266 ? -7.126 27.337 -42.197 1.00 38.74 287 LEU A N 1
ATOM 1856 C CA . LEU A 1 266 ? -5.737 27.710 -42.074 1.00 35.33 287 LEU A CA 1
ATOM 1857 C C . LEU A 1 266 ? -5.314 27.408 -40.665 1.00 31.18 287 LEU A C 1
ATOM 1858 O O . LEU A 1 266 ? -5.779 28.048 -39.721 1.00 30.09 287 LEU A O 1
ATOM 1863 N N . ILE A 1 267 ? -4.390 26.452 -40.513 1.00 27.34 288 ILE A N 1
ATOM 1864 C CA . ILE A 1 267 ? -3.930 26.038 -39.175 1.00 24.30 288 ILE A CA 1
ATOM 1865 C C . ILE A 1 267 ? -2.436 26.289 -39.059 1.00 26.08 288 ILE A C 1
ATOM 1866 O O . ILE A 1 267 ? -1.643 25.898 -39.936 1.00 31.27 288 ILE A O 1
ATOM 1871 N N . VAL A 1 268 ? -2.042 26.902 -37.969 1.00 24.55 289 VAL A N 1
ATOM 1872 C CA . VAL A 1 268 ? -0.695 27.323 -37.784 1.00 26.04 289 VAL A CA 1
ATOM 1873 C C . VAL A 1 268 ? 0.190 26.122 -37.649 1.00 28.24 289 VAL A C 1
ATOM 1874 O O . VAL A 1 268 ? -0.047 25.264 -36.767 1.00 33.24 289 VAL A O 1
ATOM 1878 N N . VAL A 1 269 ? 1.244 26.088 -38.477 1.00 29.84 290 VAL A N 1
ATOM 1879 C CA . VAL A 1 269 ? 2.301 25.050 -38.382 1.00 30.14 290 VAL A CA 1
ATOM 1880 C C . VAL A 1 269 ? 3.722 25.558 -38.007 1.00 29.43 290 VAL A C 1
ATOM 1881 O O . VAL A 1 269 ? 4.579 24.761 -37.714 1.00 31.50 290 VAL A O 1
ATOM 1885 N N . GLU A 1 270 ? 3.946 26.854 -37.942 1.00 35.12 291 GLU A N 1
ATOM 1886 C CA . GLU A 1 270 ? 5.162 27.431 -37.350 1.00 35.96 291 GLU A CA 1
ATOM 1887 C C . GLU A 1 270 ? 4.739 28.722 -36.679 1.00 36.81 291 GLU A C 1
ATOM 1888 O O . GLU A 1 270 ? 4.000 29.501 -37.268 1.00 36.20 291 GLU A O 1
ATOM 1894 N N . GLY A 1 271 ? 5.168 28.903 -35.429 1.00 40.50 292 GLY A N 1
ATOM 1895 C CA . GLY A 1 271 ? 4.878 30.088 -34.622 1.00 47.37 292 GLY A CA 1
ATOM 1896 C C . GLY A 1 271 ? 3.890 29.863 -33.470 1.00 47.46 292 GLY A C 1
ATOM 1897 O O . GLY A 1 271 ? 3.549 30.787 -32.746 1.00 37.06 292 GLY A O 1
ATOM 1906 N N . SER A 1 273 ? 3.811 28.064 -30.573 1.00 50.56 294 SER A N 1
ATOM 1907 C CA . SER A 1 273 ? 4.124 28.040 -29.148 1.00 53.63 294 SER A CA 1
ATOM 1908 C C . SER A 1 273 ? 3.881 29.428 -28.494 1.00 53.59 294 SER A C 1
ATOM 1909 O O . SER A 1 273 ? 3.603 29.541 -27.317 1.00 55.40 294 SER A O 1
ATOM 1912 N N . ALA A 1 274 ? 4.010 30.492 -29.266 1.00 53.17 295 ALA A N 1
ATOM 1913 C CA . ALA A 1 274 ? 3.834 31.805 -28.693 1.00 53.05 295 ALA A CA 1
ATOM 1914 C C . ALA A 1 274 ? 2.366 32.230 -28.624 1.00 53.81 295 ALA A C 1
ATOM 1915 O O . ALA A 1 274 ? 2.063 33.277 -28.054 1.00 55.56 295 ALA A O 1
ATOM 1917 N N . LEU A 1 275 ? 1.449 31.457 -29.209 1.00 54.61 296 LEU A N 1
ATOM 1918 C CA . LEU A 1 275 ? 0.053 31.933 -29.389 1.00 48.57 296 LEU A CA 1
ATOM 1919 C C . LEU A 1 275 ? -0.819 31.610 -28.193 1.00 49.05 296 LEU A C 1
ATOM 1920 O O . LEU A 1 275 ? -0.485 30.699 -27.418 1.00 50.12 296 LEU A O 1
ATOM 1925 N N . SER A 1 276 ? -1.900 32.383 -28.018 1.00 44.18 297 SER A N 1
ATOM 1926 C CA . SER A 1 276 ? -3.011 32.010 -27.114 1.00 42.48 297 SER A CA 1
ATOM 1927 C C . SER A 1 276 ? -4.273 32.289 -27.875 1.00 40.87 297 SER A C 1
ATOM 1928 O O . SER A 1 276 ? -4.219 32.751 -29.040 1.00 35.75 297 SER A O 1
ATOM 1931 N N . ASN A 1 277 ? -5.417 32.008 -27.246 1.00 40.53 298 ASN A N 1
ATOM 1932 C CA . ASN A 1 277 ? -6.706 32.175 -27.926 1.00 45.18 298 ASN A CA 1
ATOM 1933 C C . ASN A 1 277 ? -6.877 33.659 -28.250 1.00 50.12 298 ASN A C 1
ATOM 1934 O O . ASN A 1 277 ? -6.676 34.480 -27.376 1.00 53.11 298 ASN A O 1
ATOM 1939 N N . GLY A 1 278 ? -7.236 33.996 -29.489 1.00 48.18 299 GLY A N 1
ATOM 1940 C CA . GLY A 1 278 ? -7.419 35.396 -29.869 1.00 49.60 299 GLY A CA 1
ATOM 1941 C C . GLY A 1 278 ? -6.133 36.169 -30.153 1.00 49.35 299 GLY A C 1
ATOM 1942 O O . GLY A 1 278 ? -6.198 37.346 -30.420 1.00 53.10 299 GLY A O 1
ATOM 1943 N N . SER A 1 279 ? -4.958 35.537 -30.072 1.00 49.93 300 SER A N 1
ATOM 1944 C CA . SER A 1 279 ? -3.686 36.215 -30.400 1.00 46.25 300 SER A CA 1
ATOM 1945 C C . SER A 1 279 ? -3.714 36.783 -31.792 1.00 51.12 300 SER A C 1
ATOM 1946 O O . SER A 1 279 ? -4.281 36.176 -32.708 1.00 44.26 300 SER A O 1
ATOM 1949 N N . LEU A 1 280 ? -3.131 37.972 -31.925 1.00 48.41 301 LEU A N 1
ATOM 1950 C CA . LEU A 1 280 ? -3.087 38.639 -33.189 1.00 49.44 301 LEU A CA 1
ATOM 1951 C C . LEU A 1 280 ? -1.835 38.137 -33.852 1.00 47.37 301 LEU A C 1
ATOM 1952 O O . LEU A 1 280 ? -0.828 37.899 -33.162 1.00 42.11 301 LEU A O 1
ATOM 1957 N N . ILE A 1 281 ? -1.881 38.004 -35.179 1.00 37.88 302 ILE A N 1
ATOM 1958 C CA . ILE A 1 281 ? -0.751 37.420 -35.916 1.00 37.85 302 ILE A CA 1
ATOM 1959 C C . ILE A 1 281 ? -0.489 38.116 -37.267 1.00 41.71 302 ILE A C 1
ATOM 1960 O O . ILE A 1 281 ? -1.332 38.842 -37.807 1.00 45.43 302 ILE A O 1
ATOM 1965 N N . ASN A 1 282 ? 0.658 37.796 -37.835 1.00 40.34 303 ASN A N 1
ATOM 1966 C CA . ASN A 1 282 ? 1.019 38.156 -39.139 1.00 37.05 303 ASN A CA 1
ATOM 1967 C C . ASN A 1 282 ? 1.257 36.833 -39.981 1.00 34.70 303 ASN A C 1
ATOM 1968 O O . ASN A 1 282 ? 2.161 36.035 -39.766 1.00 29.14 303 ASN A O 1
ATOM 1973 N N . LEU A 1 283 ? 0.381 36.619 -40.956 1.00 33.97 304 LEU A N 1
ATOM 1974 C CA . LEU A 1 283 ? 0.463 35.478 -41.783 1.00 39.54 304 LEU A CA 1
ATOM 1975 C C . LEU A 1 283 ? 1.663 35.678 -42.720 1.00 40.60 304 LEU A C 1
ATOM 1976 O O . LEU A 1 283 ? 1.571 36.307 -43.787 1.00 39.97 304 LEU A O 1
ATOM 1981 N N . VAL A 1 284 ? 2.804 35.138 -42.314 1.00 40.90 305 VAL A N 1
ATOM 1982 C CA . VAL A 1 284 ? 3.989 35.235 -43.136 1.00 40.54 305 VAL A CA 1
ATOM 1983 C C . VAL A 1 284 ? 3.887 34.420 -44.421 1.00 46.73 305 VAL A C 1
ATOM 1984 O O . VAL A 1 284 ? 4.420 34.823 -45.441 1.00 43.84 305 VAL A O 1
ATOM 1988 N N . ASP A 1 285 ? 3.238 33.260 -44.366 1.00 40.03 306 ASP A N 1
ATOM 1989 C CA . ASP A 1 285 ? 3.107 32.446 -45.539 1.00 37.45 306 ASP A CA 1
ATOM 1990 C C . ASP A 1 285 ? 2.108 31.286 -45.288 1.00 37.47 306 ASP A C 1
ATOM 1991 O O . ASP A 1 285 ? 1.753 31.002 -44.156 1.00 36.80 306 ASP A O 1
ATOM 1996 N N . THR A 1 286 ? 1.617 30.708 -46.369 1.00 37.49 307 THR A N 1
ATOM 1997 C CA . THR A 1 286 ? 0.666 29.642 -46.353 1.00 39.65 307 THR A CA 1
ATOM 1998 C C . THR A 1 286 ? 1.227 28.484 -47.115 1.00 40.93 307 THR A C 1
ATOM 1999 O O . THR A 1 286 ? 1.471 28.609 -48.326 1.00 41.60 307 THR A O 1
ATOM 2003 N N . LYS A 1 287 ? 1.385 27.354 -46.421 1.00 36.04 308 LYS A N 1
ATOM 2004 C CA . LYS A 1 287 ? 1.807 26.099 -47.031 1.00 37.31 308 LYS A CA 1
ATOM 2005 C C . LYS A 1 287 ? 0.612 25.283 -47.498 1.00 34.38 308 LYS A C 1
ATOM 2006 O O . LYS A 1 287 ? -0.505 25.350 -46.968 1.00 34.14 308 LYS A O 1
ATOM 2012 N N . GLU A 1 288 ? 0.840 24.492 -48.518 1.00 42.00 309 GLU A N 1
ATOM 2013 C CA . GLU A 1 288 ? -0.156 23.506 -49.015 1.00 45.70 309 GLU A CA 1
ATOM 2014 C C . GLU A 1 288 ? -0.406 22.425 -47.982 1.00 40.46 309 GLU A C 1
ATOM 2015 O O . GLU A 1 288 ? 0.460 22.122 -47.143 1.00 35.68 309 GLU A O 1
ATOM 2021 N N . GLY A 1 289 ? -1.618 21.881 -48.004 1.00 36.80 310 GLY A N 1
ATOM 2022 C CA . GLY A 1 289 ? -1.948 20.746 -47.154 1.00 36.92 310 GLY A CA 1
ATOM 2023 C C . GLY A 1 289 ? -1.239 19.443 -47.546 1.00 34.10 310 GLY A C 1
ATOM 2024 O O . GLY A 1 289 ? -0.721 19.313 -48.621 1.00 27.70 310 GLY A O 1
ATOM 2025 N N . LEU A 1 290 ? -1.117 18.534 -46.597 1.00 36.23 311 LEU A N 1
ATOM 2026 C CA . LEU A 1 290 ? -0.415 17.312 -46.820 1.00 31.96 311 LEU A CA 1
ATOM 2027 C C . LEU A 1 290 ? -1.285 16.487 -47.715 1.00 33.59 311 LEU A C 1
ATOM 2028 O O . LEU A 1 290 ? -2.490 16.634 -47.728 1.00 31.83 311 LEU A O 1
ATOM 2033 N N . SER A 1 291 ? -0.659 15.644 -48.495 1.00 40.05 312 SER A N 1
ATOM 2034 C CA . SER A 1 291 ? -1.357 14.807 -49.451 1.00 45.67 312 SER A CA 1
ATOM 2035 C C . SER A 1 291 ? -2.574 14.120 -48.834 1.00 44.41 312 SER A C 1
ATOM 2036 O O . SER A 1 291 ? -2.588 13.773 -47.657 1.00 45.56 312 SER A O 1
ATOM 2039 N N . ALA A 1 292 ? -3.617 13.972 -49.633 1.00 41.94 313 ALA A N 1
ATOM 2040 C CA . ALA A 1 292 ? -4.823 13.215 -49.223 1.00 47.88 313 ALA A CA 1
ATOM 2041 C C . ALA A 1 292 ? -4.525 11.708 -49.184 1.00 42.84 313 ALA A C 1
ATOM 2042 O O . ALA A 1 292 ? -5.144 10.971 -48.445 1.00 41.72 313 ALA A O 1
ATOM 2044 N N . GLU A 1 293 ? -3.570 11.288 -50.006 1.00 43.93 314 GLU A N 1
ATOM 2045 C CA . GLU A 1 293 ? -3.172 9.913 -50.119 1.00 48.29 314 GLU A CA 1
ATOM 2046 C C . GLU A 1 293 ? -2.343 9.467 -48.900 1.00 39.14 314 GLU A C 1
ATOM 2047 O O . GLU A 1 293 ? -1.756 10.267 -48.230 1.00 35.89 314 GLU A O 1
ATOM 2053 N N . SER A 1 294 ? -2.238 8.150 -48.729 1.00 38.11 315 SER A N 1
ATOM 2054 C CA . SER A 1 294 ? -1.618 7.561 -47.584 1.00 32.38 315 SER A CA 1
ATOM 2055 C C . SER A 1 294 ? -0.160 7.897 -47.525 1.00 32.04 315 SER A C 1
ATOM 2056 O O . SER A 1 294 ? 0.490 7.970 -48.543 1.00 29.60 315 SER A O 1
ATOM 2059 N N . ASN A 1 295 ? 0.369 7.982 -46.313 1.00 31.04 316 ASN A N 1
ATOM 2060 C CA . ASN A 1 295 ? 1.804 8.028 -46.143 1.00 33.27 316 ASN A CA 1
ATOM 2061 C C . ASN A 1 295 ? 2.471 6.760 -46.618 1.00 38.24 316 ASN A C 1
ATOM 2062 O O . ASN A 1 295 ? 3.667 6.740 -46.844 1.00 36.73 316 ASN A O 1
ATOM 2067 N N . ILE A 1 296 ? 1.730 5.644 -46.640 1.00 42.63 317 ILE A N 1
ATOM 2068 C CA . ILE A 1 296 ? 2.307 4.365 -47.086 1.00 43.48 317 ILE A CA 1
ATOM 2069 C C . ILE A 1 296 ? 1.251 3.343 -47.619 1.00 45.38 317 ILE A C 1
ATOM 2070 O O . ILE A 1 296 ? 1.555 2.420 -48.404 1.00 46.02 317 ILE A O 1
ATOM 2076 N N . TYR B 1 23 ? 35.146 -55.383 -30.925 1.00 86.00 44 TYR B N 1
ATOM 2077 C CA . TYR B 1 23 ? 34.277 -54.362 -31.583 1.00 82.12 44 TYR B CA 1
ATOM 2078 C C . TYR B 1 23 ? 35.135 -53.239 -32.196 1.00 74.74 44 TYR B C 1
ATOM 2079 O O . TYR B 1 23 ? 36.221 -52.912 -31.705 1.00 72.24 44 TYR B O 1
ATOM 2088 N N . ARG B 1 24 ? 34.635 -52.697 -33.305 1.00 74.28 45 ARG B N 1
ATOM 2089 C CA . ARG B 1 24 ? 35.313 -51.661 -34.105 1.00 71.80 45 ARG B CA 1
ATOM 2090 C C . ARG B 1 24 ? 34.292 -50.546 -34.316 1.00 59.80 45 ARG B C 1
ATOM 2091 O O . ARG B 1 24 ? 33.226 -50.823 -34.891 1.00 57.43 45 ARG B O 1
ATOM 2099 N N . PHE B 1 25 ? 34.570 -49.357 -33.755 1.00 51.81 46 PHE B N 1
ATOM 2100 C CA . PHE B 1 25 ? 33.611 -48.231 -33.751 1.00 41.02 46 PHE B CA 1
ATOM 2101 C C . PHE B 1 25 ? 33.476 -47.709 -35.141 1.00 39.80 46 PHE B C 1
ATOM 2102 O O . PHE B 1 25 ? 34.481 -47.647 -35.887 1.00 35.94 46 PHE B O 1
ATOM 2110 N N . PRO B 1 26 ? 32.230 -47.393 -35.553 1.00 39.08 47 PRO B N 1
ATOM 2111 C CA . PRO B 1 26 ? 32.096 -46.831 -36.938 1.00 39.90 47 PRO B CA 1
ATOM 2112 C C . PRO B 1 26 ? 32.430 -45.299 -36.959 1.00 37.90 47 PRO B C 1
ATOM 2113 O O . PRO B 1 26 ? 32.032 -44.575 -36.036 1.00 37.06 47 PRO B O 1
ATOM 2117 N N . VAL B 1 27 ? 33.172 -44.853 -37.976 1.00 31.92 48 VAL B N 1
ATOM 2118 C CA . VAL B 1 27 ? 33.591 -43.477 -38.075 1.00 28.35 48 VAL B CA 1
ATOM 2119 C C . VAL B 1 27 ? 33.546 -43.066 -39.513 1.00 29.58 48 VAL B C 1
ATOM 2120 O O . VAL B 1 27 ? 33.772 -43.890 -40.394 1.00 28.42 48 VAL B O 1
ATOM 2124 N N . ILE B 1 28 ? 33.222 -41.797 -39.748 1.00 34.94 49 ILE B N 1
ATOM 2125 C CA . ILE B 1 28 ? 33.471 -41.134 -41.028 1.00 36.25 49 ILE B CA 1
ATOM 2126 C C . ILE B 1 28 ? 34.625 -40.161 -40.807 1.00 39.48 49 ILE B C 1
ATOM 2127 O O . ILE B 1 28 ? 34.694 -39.459 -39.779 1.00 41.44 49 ILE B O 1
ATOM 2132 N N . ALA B 1 29 ? 35.568 -40.135 -41.729 1.00 36.93 50 ALA B N 1
ATOM 2133 C CA . ALA B 1 29 ? 36.732 -39.275 -41.563 1.00 39.60 50 ALA B CA 1
ATOM 2134 C C . ALA B 1 29 ? 36.810 -38.310 -42.710 1.00 41.49 50 ALA B C 1
ATOM 2135 O O . ALA B 1 29 ? 36.375 -38.641 -43.830 1.00 37.98 50 ALA B O 1
ATOM 2145 N N . LYS B 1 31 ? 39.508 -36.102 -45.079 1.00 34.11 52 LYS B N 1
ATOM 2146 C CA . LYS B 1 31 ? 40.844 -35.881 -45.570 1.00 36.41 52 LYS B CA 1
ATOM 2147 C C . LYS B 1 31 ? 41.138 -34.345 -45.535 1.00 33.80 52 LYS B C 1
ATOM 2148 O O . LYS B 1 31 ? 40.833 -33.589 -46.429 1.00 32.23 52 LYS B O 1
ATOM 2154 N N . VAL B 1 32 ? 41.733 -33.953 -44.442 1.00 30.72 53 VAL B N 1
ATOM 2155 C CA . VAL B 1 32 ? 41.832 -32.587 -43.991 1.00 32.52 53 VAL B CA 1
ATOM 2156 C C . VAL B 1 32 ? 42.823 -31.757 -44.861 1.00 32.29 53 VAL B C 1
ATOM 2157 O O . VAL B 1 32 ? 43.786 -32.271 -45.371 1.00 33.02 53 VAL B O 1
ATOM 2161 N N . LYS B 1 33 ? 42.502 -30.504 -45.111 1.00 32.99 54 LYS B N 1
ATOM 2162 C CA . LYS B 1 33 ? 43.338 -29.623 -45.905 1.00 37.01 54 LYS B CA 1
ATOM 2163 C C . LYS B 1 33 ? 43.619 -28.339 -45.155 1.00 34.29 54 LYS B C 1
ATOM 2164 O O . LYS B 1 33 ? 42.848 -27.895 -44.299 1.00 32.14 54 LYS B O 1
ATOM 2170 N N . LYS B 1 34 ? 44.737 -27.743 -45.508 1.00 30.27 55 LYS B N 1
ATOM 2171 C CA . LYS B 1 34 ? 45.082 -26.435 -45.085 1.00 30.04 55 LYS B CA 1
ATOM 2172 C C . LYS B 1 34 ? 44.318 -25.383 -45.864 1.00 32.03 55 LYS B C 1
ATOM 2173 O O . LYS B 1 34 ? 44.007 -25.552 -47.060 1.00 27.31 55 LYS B O 1
ATOM 2179 N N . GLY B 1 35 ? 43.994 -24.283 -45.192 1.00 31.73 56 GLY B N 1
ATOM 2180 C CA . GLY B 1 35 ? 43.262 -23.237 -45.897 1.00 31.02 56 GLY B CA 1
ATOM 2181 C C . GLY B 1 35 ? 43.127 -21.943 -45.143 1.00 30.91 56 GLY B C 1
ATOM 2182 O O . GLY B 1 35 ? 43.896 -21.632 -44.218 1.00 33.63 56 GLY B O 1
ATOM 2183 N N . ILE B 1 36 ? 42.119 -21.172 -45.516 1.00 28.56 57 ILE B N 1
ATOM 2184 C CA . ILE B 1 36 ? 41.928 -19.876 -44.903 1.00 27.82 57 ILE B CA 1
ATOM 2185 C C . ILE B 1 36 ? 40.603 -19.845 -44.190 1.00 27.82 57 ILE B C 1
ATOM 2186 O O . ILE B 1 36 ? 39.580 -20.174 -44.792 1.00 24.01 57 ILE B O 1
ATOM 2191 N N . LEU B 1 37 ? 40.620 -19.417 -42.933 1.00 24.39 58 LEU B N 1
ATOM 2192 C CA . LEU B 1 37 ? 39.382 -19.102 -42.240 1.00 25.80 58 LEU B CA 1
ATOM 2193 C C . LEU B 1 37 ? 39.361 -17.635 -41.776 1.00 23.36 58 LEU B C 1
ATOM 2194 O O . LEU B 1 37 ? 40.345 -17.175 -41.166 1.00 28.05 58 LEU B O 1
ATOM 2199 N N . SER B 1 38 ? 38.270 -16.901 -42.066 1.00 19.30 59 SER B N 1
ATOM 2200 C CA . SER B 1 38 ? 38.310 -15.412 -41.977 1.00 17.25 59 SER B CA 1
ATOM 2201 C C . SER B 1 38 ? 37.282 -14.946 -41.031 1.00 17.94 59 SER B C 1
ATOM 2202 O O . SER B 1 38 ? 36.181 -15.450 -41.060 1.00 18.69 59 SER B O 1
ATOM 2205 N N . ASP B 1 39 ? 37.627 -13.990 -40.181 1.00 18.27 60 ASP B N 1
ATOM 2206 C CA . ASP B 1 39 ? 36.686 -13.362 -39.239 1.00 19.47 60 ASP B CA 1
ATOM 2207 C C . ASP B 1 39 ? 36.111 -12.131 -39.880 1.00 19.28 60 ASP B C 1
ATOM 2208 O O . ASP B 1 39 ? 36.761 -11.479 -40.691 1.00 17.57 60 ASP B O 1
ATOM 2213 N N . TYR B 1 40 ? 34.943 -11.733 -39.445 1.00 19.61 61 TYR B N 1
ATOM 2214 C CA . TYR B 1 40 ? 34.378 -10.527 -39.994 1.00 21.54 61 TYR B CA 1
ATOM 2215 C C . TYR B 1 40 ? 33.453 -9.787 -39.067 1.00 20.51 61 TYR B C 1
ATOM 2216 O O . TYR B 1 40 ? 32.944 -10.297 -38.101 1.00 19.37 61 TYR B O 1
ATOM 2225 N N . LEU B 1 41 ? 33.278 -8.535 -39.357 1.00 19.95 62 LEU B N 1
ATOM 2226 C CA . LEU B 1 41 ? 32.365 -7.705 -38.598 1.00 25.15 62 LEU B CA 1
ATOM 2227 C C . LEU B 1 41 ? 31.091 -7.557 -39.489 1.00 25.37 62 LEU B C 1
ATOM 2228 O O . LEU B 1 41 ? 31.183 -7.425 -40.706 1.00 24.23 62 LEU B O 1
ATOM 2233 N N . SER B 1 42 ? 29.930 -7.754 -38.888 1.00 25.20 63 SER B N 1
ATOM 2234 C CA . SER B 1 42 ? 28.630 -7.712 -39.582 1.00 25.45 63 SER B CA 1
ATOM 2235 C C . SER B 1 42 ? 27.959 -6.371 -39.489 1.00 25.02 63 SER B C 1
ATOM 2236 O O . SER B 1 42 ? 27.573 -5.997 -38.418 1.00 27.58 63 SER B O 1
ATOM 2239 N N . LEU B 1 43 ? 27.802 -5.679 -40.611 1.00 21.52 64 LEU B N 1
ATOM 2240 C CA . LEU B 1 43 ? 27.265 -4.327 -40.594 1.00 22.26 64 LEU B CA 1
ATOM 2241 C C . LEU B 1 43 ? 26.092 -4.142 -41.577 1.00 22.74 64 LEU B C 1
ATOM 2242 O O . LEU B 1 43 ? 25.829 -4.976 -42.459 1.00 21.04 64 LEU B O 1
ATOM 2247 N N . ASN B 1 44 ? 25.432 -3.020 -41.435 1.00 23.05 65 ASN B N 1
ATOM 2248 C CA . ASN B 1 44 ? 24.417 -2.612 -42.347 1.00 25.73 65 ASN B CA 1
ATOM 2249 C C . ASN B 1 44 ? 24.840 -1.344 -43.005 1.00 25.84 65 ASN B C 1
ATOM 2250 O O . ASN B 1 44 ? 25.524 -0.546 -42.418 1.00 23.58 65 ASN B O 1
ATOM 2255 N N . GLY B 1 45 ? 24.465 -1.213 -44.278 1.00 25.55 66 GLY B N 1
ATOM 2256 C CA . GLY B 1 45 ? 24.708 0.002 -44.980 1.00 24.86 66 GLY B CA 1
ATOM 2257 C C . GLY B 1 45 ? 23.850 0.146 -46.232 1.00 24.60 66 GLY B C 1
ATOM 2258 O O . GLY B 1 45 ? 22.954 -0.637 -46.516 1.00 24.82 66 GLY B O 1
ATOM 2259 N N . ASP B 1 46 ? 24.160 1.167 -46.967 1.00 24.74 67 ASP B N 1
ATOM 2260 C CA . ASP B 1 46 ? 23.370 1.615 -48.077 1.00 26.50 67 ASP B CA 1
ATOM 2261 C C . ASP B 1 46 ? 24.295 1.828 -49.260 1.00 23.59 67 ASP B C 1
ATOM 2262 O O . ASP B 1 46 ? 25.433 2.306 -49.085 1.00 21.64 67 ASP B O 1
ATOM 2267 N N . VAL B 1 47 ? 23.790 1.540 -50.447 1.00 20.03 68 VAL B N 1
ATOM 2268 C CA . VAL B 1 47 ? 24.504 1.846 -51.670 1.00 18.96 68 VAL B CA 1
ATOM 2269 C C . VAL B 1 47 ? 24.164 3.280 -52.030 1.00 19.11 68 VAL B C 1
ATOM 2270 O O . VAL B 1 47 ? 23.004 3.665 -52.112 1.00 18.45 68 VAL B O 1
ATOM 2274 N N . ASP B 1 48 ? 25.207 4.070 -52.227 1.00 20.93 69 ASP B N 1
ATOM 2275 C CA . ASP B 1 48 ? 25.092 5.469 -52.476 1.00 24.44 69 ASP B CA 1
ATOM 2276 C C . ASP B 1 48 ? 26.010 5.823 -53.655 1.00 21.30 69 ASP B C 1
ATOM 2277 O O . ASP B 1 48 ? 26.628 4.956 -54.288 1.00 21.42 69 ASP B O 1
ATOM 2282 N N . THR B 1 49 ? 26.066 7.081 -53.995 1.00 22.46 70 THR B N 1
ATOM 2283 C CA . THR B 1 49 ? 27.069 7.534 -54.977 1.00 26.47 70 THR B CA 1
ATOM 2284 C C . THR B 1 49 ? 27.811 8.770 -54.488 1.00 25.30 70 THR B C 1
ATOM 2285 O O . THR B 1 49 ? 27.211 9.627 -53.873 1.00 25.24 70 THR B O 1
ATOM 2289 N N . LYS B 1 50 ? 29.113 8.879 -54.807 1.00 30.99 71 LYS B N 1
ATOM 2290 C CA . LYS B 1 50 ? 29.969 10.085 -54.407 1.00 34.08 71 LYS B CA 1
ATOM 2291 C C . LYS B 1 50 ? 29.471 11.378 -55.031 1.00 29.61 71 LYS B C 1
ATOM 2292 O O . LYS B 1 50 ? 29.453 12.393 -54.414 1.00 32.78 71 LYS B O 1
ATOM 2298 N N . VAL B 1 51 ? 28.970 11.308 -56.252 1.00 30.48 72 VAL B N 1
ATOM 2299 C CA . VAL B 1 51 ? 28.534 12.517 -56.931 1.00 29.51 72 VAL B CA 1
ATOM 2300 C C . VAL B 1 51 ? 27.061 12.547 -57.188 1.00 28.81 72 VAL B C 1
ATOM 2301 O O . VAL B 1 51 ? 26.559 11.802 -58.018 1.00 28.67 72 VAL B O 1
ATOM 2305 N N . LYS B 1 52 ? 26.381 13.470 -56.522 1.00 30.44 73 LYS B N 1
ATOM 2306 C CA . LYS B 1 52 ? 24.986 13.618 -56.699 1.00 29.85 73 LYS B CA 1
ATOM 2307 C C . LYS B 1 52 ? 24.578 14.978 -56.245 1.00 29.46 73 LYS B C 1
ATOM 2308 O O . LYS B 1 52 ? 25.342 15.650 -55.609 1.00 27.12 73 LYS B O 1
ATOM 2314 N N . ALA B 1 53 ? 23.355 15.387 -56.591 1.00 27.31 74 ALA B N 1
ATOM 2315 C CA . ALA B 1 53 ? 22.881 16.712 -56.249 1.00 26.36 74 ALA B CA 1
ATOM 2316 C C . ALA B 1 53 ? 21.407 16.721 -56.200 1.00 26.89 74 ALA B C 1
ATOM 2317 O O . ALA B 1 53 ? 20.768 16.024 -57.014 1.00 28.17 74 ALA B O 1
ATOM 2319 N N . ASP B 1 54 ? 20.871 17.617 -55.344 1.00 27.93 75 ASP B N 1
ATOM 2320 C CA . ASP B 1 54 ? 19.470 17.897 -55.332 1.00 30.40 75 ASP B CA 1
ATOM 2321 C C . ASP B 1 54 ? 19.127 18.893 -56.403 1.00 33.33 75 ASP B C 1
ATOM 2322 O O . ASP B 1 54 ? 19.950 19.763 -56.747 1.00 32.80 75 ASP B O 1
ATOM 2327 N N . ILE B 1 55 ? 17.919 18.701 -56.966 1.00 29.33 76 ILE B N 1
ATOM 2328 C CA . ILE B 1 55 ? 17.363 19.585 -57.938 1.00 31.36 76 ILE B CA 1
ATOM 2329 C C . ILE B 1 55 ? 16.335 20.553 -57.338 1.00 30.54 76 ILE B C 1
ATOM 2330 O O . ILE B 1 55 ? 15.240 20.155 -56.945 1.00 29.53 76 ILE B O 1
ATOM 2335 N N . PHE B 1 56 ? 16.712 21.838 -57.328 1.00 34.79 77 PHE B N 1
ATOM 2336 C CA . PHE B 1 56 ? 15.926 22.967 -56.736 1.00 34.21 77 PHE B CA 1
ATOM 2337 C C . PHE B 1 56 ? 15.445 23.957 -57.842 1.00 34.82 77 PHE B C 1
ATOM 2338 O O . PHE B 1 56 ? 16.214 24.301 -58.745 1.00 24.40 77 PHE B O 1
ATOM 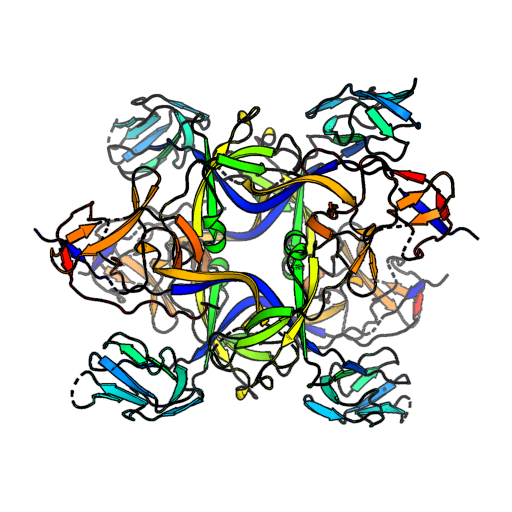2346 N N . PRO B 1 57 ? 14.202 24.425 -57.743 1.00 37.72 78 PRO B N 1
ATOM 2347 C CA . PRO B 1 57 ? 13.760 25.524 -58.538 1.00 40.75 78 PRO B CA 1
ATOM 2348 C C . PRO B 1 57 ? 14.545 26.805 -58.268 1.00 47.74 78 PRO B C 1
ATOM 2349 O O . PRO B 1 57 ? 15.289 26.872 -57.283 1.00 50.51 78 PRO B O 1
ATOM 2353 N N . ASP B 1 58 ? 14.389 27.796 -59.165 1.00 55.90 79 ASP B N 1
ATOM 2354 C CA . ASP B 1 58 ? 15.001 29.142 -59.033 1.00 60.36 79 ASP B CA 1
ATOM 2355 C C . ASP B 1 58 ? 13.959 30.204 -58.714 1.00 49.21 79 ASP B C 1
ATOM 2356 O O . ASP B 1 58 ? 14.287 31.376 -58.569 0.50 43.42 79 ASP B O 1
ATOM 2361 N N . ALA B 1 59 ? 12.723 29.750 -58.527 1.00 48.22 80 ALA B N 1
ATOM 2362 C CA . ALA B 1 59 ? 11.597 30.633 -58.271 1.00 52.19 80 ALA B CA 1
ATOM 2363 C C . ALA B 1 59 ? 10.473 29.940 -57.514 1.00 50.66 80 ALA B C 1
ATOM 2364 O O . ALA B 1 59 ? 10.506 28.709 -57.298 1.00 49.33 80 ALA B O 1
ATOM 2366 N N . VAL B 1 60 ? 9.451 30.712 -57.153 1.00 50.93 81 VAL B N 1
ATOM 2367 C CA . VAL B 1 60 ? 8.306 30.162 -56.410 1.00 58.12 81 VAL B CA 1
ATOM 2368 C C . VAL B 1 60 ? 7.130 29.921 -57.355 1.00 59.57 81 VAL B C 1
ATOM 2369 O O . VAL B 1 60 ? 6.860 30.745 -58.231 1.00 67.91 81 VAL B O 1
ATOM 2373 N N . GLY B 1 61 ? 6.403 28.824 -57.163 1.00 58.24 82 GLY B N 1
ATOM 2374 C CA . GLY B 1 61 ? 5.274 28.538 -58.041 1.00 55.90 82 GLY B CA 1
ATOM 2375 C C . GLY B 1 61 ? 4.834 27.099 -58.087 1.00 54.99 82 GLY B C 1
ATOM 2376 O O . GLY B 1 61 ? 5.200 26.306 -57.233 1.00 64.93 82 GLY B O 1
ATOM 2377 N N . LYS B 1 62 ? 4.045 26.778 -59.101 1.00 57.90 83 LYS B N 1
ATOM 2378 C CA . LYS B 1 62 ? 3.399 25.476 -59.234 1.00 61.33 83 LYS B CA 1
ATOM 2379 C C . LYS B 1 62 ? 4.092 24.689 -60.346 1.00 64.91 83 LYS B C 1
ATOM 2380 O O . LYS B 1 62 ? 4.504 25.264 -61.365 1.00 65.22 83 LYS B O 1
ATOM 2386 N N . ILE B 1 63 ? 4.220 23.379 -60.177 1.00 59.90 84 ILE B N 1
ATOM 2387 C CA . ILE B 1 63 ? 4.860 22.571 -61.215 1.00 57.02 84 ILE B CA 1
ATOM 2388 C C . ILE B 1 63 ? 3.846 22.299 -62.316 1.00 49.03 84 ILE B C 1
ATOM 2389 O O . ILE B 1 63 ? 2.890 21.542 -62.121 1.00 52.91 84 ILE B O 1
ATOM 2394 N N . THR B 1 64 ? 4.116 22.871 -63.481 1.00 51.83 85 THR B N 1
ATOM 2395 C CA . THR B 1 64 ? 3.304 22.683 -64.690 1.00 56.20 85 THR B CA 1
ATOM 2396 C C . THR B 1 64 ? 3.576 21.358 -65.363 1.00 55.28 85 THR B C 1
ATOM 2397 O O . THR B 1 64 ? 2.646 20.575 -65.549 1.00 56.73 85 THR B O 1
ATOM 2401 N N . SER B 1 65 ? 4.847 21.141 -65.746 1.00 50.78 86 SER B N 1
ATOM 2402 C CA . SER B 1 65 ? 5.328 19.888 -66.389 1.00 47.55 86 SER B CA 1
ATOM 2403 C C . SER B 1 65 ? 6.569 19.272 -65.705 1.00 43.30 86 SER B C 1
ATOM 2404 O O . SER B 1 65 ? 7.394 19.987 -65.112 1.00 44.64 86 SER B O 1
ATOM 2407 N N . LEU B 1 66 ? 6.658 17.947 -65.774 1.00 43.83 87 LEU B N 1
ATOM 2408 C CA . LEU B 1 66 ? 7.836 17.180 -65.358 1.00 44.80 87 LEU B CA 1
ATOM 2409 C C . LEU B 1 66 ? 8.413 16.489 -66.585 1.00 39.23 87 LEU B C 1
ATOM 2410 O O . LEU B 1 66 ? 7.804 15.550 -67.075 1.00 42.27 87 LEU B O 1
ATOM 2415 N N . ARG B 1 67 ? 9.596 16.882 -67.034 1.00 36.93 88 ARG B N 1
ATOM 2416 C CA . ARG B 1 67 ? 10.209 16.269 -68.227 1.00 40.27 88 ARG B CA 1
ATOM 2417 C C . ARG B 1 67 ? 11.261 15.194 -67.882 1.00 40.64 88 ARG B C 1
ATOM 2418 O O . ARG B 1 67 ? 12.205 14.979 -68.625 1.00 39.24 88 ARG B O 1
ATOM 2426 N N . ILE B 1 68 ? 11.065 14.499 -66.763 1.00 38.93 89 ILE B N 1
ATOM 2427 C CA . ILE B 1 68 ? 11.972 13.435 -66.339 1.00 38.00 89 ILE B CA 1
ATOM 2428 C C . ILE B 1 68 ? 11.211 12.262 -65.718 1.00 39.90 89 ILE B C 1
ATOM 2429 O O . ILE B 1 68 ? 10.120 12.445 -65.151 1.00 36.62 89 ILE B O 1
ATOM 2434 N N . LYS B 1 69 ? 11.797 11.070 -65.842 1.00 42.77 90 LYS B N 1
ATOM 2435 C CA . LYS B 1 69 ? 11.359 9.913 -65.086 1.00 45.87 90 LYS B CA 1
ATOM 2436 C C . LYS B 1 69 ? 12.550 9.292 -64.432 1.00 39.35 90 LYS B C 1
ATOM 2437 O O . LYS B 1 69 ? 13.678 9.571 -64.833 1.00 36.93 90 LYS B O 1
ATOM 2443 N N . LEU B 1 70 ? 12.310 8.421 -63.461 1.00 33.23 91 LEU B N 1
ATOM 2444 C CA . LEU B 1 70 ? 13.396 7.688 -62.839 1.00 34.36 91 LEU B CA 1
ATOM 2445 C C . LEU B 1 70 ? 14.292 7.031 -63.895 1.00 32.90 91 LEU B C 1
ATOM 2446 O O . LEU B 1 70 ? 13.801 6.462 -64.867 1.00 26.54 91 LEU B O 1
ATOM 2451 N N . GLY B 1 71 ? 15.603 7.146 -63.722 1.00 28.65 92 GLY B N 1
ATOM 2452 C CA . GLY B 1 71 ? 16.504 6.441 -64.618 1.00 24.45 92 GLY B CA 1
ATOM 2453 C C . GLY B 1 71 ? 16.912 7.248 -65.795 1.00 26.27 92 GLY B C 1
ATOM 2454 O O . GLY B 1 71 ? 17.818 6.886 -66.487 1.00 26.15 92 GLY B O 1
ATOM 2455 N N . ALA B 1 72 ? 16.262 8.389 -66.035 1.00 27.94 93 ALA B N 1
ATOM 2456 C CA . ALA B 1 72 ? 16.562 9.158 -67.238 1.00 25.27 93 ALA B CA 1
ATOM 2457 C C . ALA B 1 72 ? 17.914 9.818 -67.036 1.00 26.62 93 ALA B C 1
ATOM 2458 O O . ALA B 1 72 ? 18.272 10.219 -65.913 1.00 26.72 93 ALA B O 1
ATOM 2460 N N . TYR B 1 73 ? 18.652 9.934 -68.113 1.00 25.61 94 TYR B N 1
ATOM 2461 C CA . TYR B 1 73 ? 19.911 10.618 -68.112 1.00 25.38 94 TYR B CA 1
ATOM 2462 C C . TYR B 1 73 ? 19.636 12.083 -68.430 1.00 24.44 94 TYR B C 1
ATOM 2463 O O . TYR B 1 73 ? 18.865 12.368 -69.331 1.00 24.73 94 TYR B O 1
ATOM 2472 N N . VAL B 1 74 ? 20.215 13.010 -67.653 1.00 23.85 95 VAL B N 1
ATOM 2473 C CA . VAL B 1 74 ? 20.065 14.438 -67.940 1.00 22.51 95 VAL B CA 1
ATOM 2474 C C . VAL B 1 74 ? 21.429 15.104 -67.932 1.00 24.25 95 VAL B C 1
ATOM 2475 O O . VAL B 1 74 ? 22.356 14.604 -67.312 1.00 25.34 95 VAL B O 1
ATOM 2479 N N . GLN B 1 75 ? 21.544 16.212 -68.647 1.00 26.07 96 GLN B N 1
ATOM 2480 C CA . GLN B 1 75 ? 22.793 16.956 -68.717 1.00 30.34 96 GLN B CA 1
ATOM 2481 C C . GLN B 1 75 ? 22.678 18.226 -67.967 1.00 27.02 96 GLN B C 1
ATOM 2482 O O . GLN B 1 75 ? 21.607 18.772 -67.829 1.00 24.40 96 GLN B O 1
ATOM 2488 N N . LYS B 1 76 ? 23.822 18.705 -67.533 1.00 29.82 97 LYS B N 1
ATOM 2489 C CA . LYS B 1 76 ? 23.896 19.976 -66.846 1.00 34.37 97 LYS B CA 1
ATOM 2490 C C . LYS B 1 76 ? 23.156 21.064 -67.634 1.00 31.36 97 LYS B C 1
ATOM 2491 O O . LYS B 1 76 ? 23.392 21.222 -68.792 1.00 32.78 97 LYS B O 1
ATOM 2497 N N . GLY B 1 77 ? 22.200 21.727 -67.014 1.00 32.50 98 GLY B N 1
ATOM 2498 C CA . GLY B 1 77 ? 21.479 22.842 -67.623 1.00 33.58 98 GLY B CA 1
ATOM 2499 C C . GLY B 1 77 ? 20.127 22.454 -68.190 1.00 36.52 98 GLY B C 1
ATOM 2500 O O . GLY B 1 77 ? 19.242 23.283 -68.351 1.00 35.16 98 GLY B O 1
ATOM 2501 N N . GLN B 1 78 ? 19.959 21.181 -68.483 1.00 32.72 99 GLN B N 1
ATOM 2502 C CA . GLN B 1 78 ? 18.772 20.737 -69.160 1.00 31.32 99 GLN B CA 1
ATOM 2503 C C . GLN B 1 78 ? 17.545 21.023 -68.359 1.00 30.56 99 GLN B C 1
ATOM 2504 O O . GLN B 1 78 ? 17.567 20.959 -67.140 1.00 34.87 99 GLN B O 1
ATOM 2510 N N . ILE B 1 79 ? 16.437 21.265 -69.041 1.00 30.90 100 ILE B N 1
ATOM 2511 C CA . ILE B 1 79 ? 15.206 21.596 -68.377 1.00 29.35 100 ILE B CA 1
ATOM 2512 C C . ILE B 1 79 ? 14.530 20.300 -67.964 1.00 28.55 100 ILE B C 1
ATOM 2513 O O . ILE B 1 79 ? 14.254 19.452 -68.806 1.00 34.45 100 ILE B O 1
ATOM 2518 N N . VAL B 1 80 ? 14.281 20.147 -66.678 1.00 28.62 101 VAL B N 1
ATOM 2519 C CA . VAL B 1 80 ? 13.718 18.895 -66.137 1.00 29.08 101 VAL B CA 1
ATOM 2520 C C . VAL B 1 80 ? 12.293 19.114 -65.655 1.00 29.66 101 VAL B C 1
ATOM 2521 O O . VAL B 1 80 ? 11.508 18.166 -65.576 1.00 31.13 101 VAL B O 1
ATOM 2525 N N . ALA B 1 81 ? 11.925 20.371 -65.437 1.00 29.49 102 ALA B N 1
ATOM 2526 C CA . ALA B 1 81 ? 10.546 20.710 -65.124 1.00 31.42 102 ALA B CA 1
ATOM 2527 C C . ALA B 1 81 ? 10.215 22.188 -65.419 1.00 33.14 102 ALA B C 1
ATOM 2528 O O . ALA B 1 81 ? 11.099 23.012 -65.691 1.00 30.29 102 ALA B O 1
ATOM 2530 N N . THR B 1 82 ? 8.932 22.514 -65.284 1.00 36.44 103 THR B N 1
ATOM 2531 C CA . THR B 1 82 ? 8.443 23.866 -65.561 1.00 40.98 103 THR B CA 1
ATOM 2532 C C . THR B 1 82 ? 7.481 24.371 -64.466 1.00 39.35 103 THR B C 1
ATOM 2533 O O . THR B 1 82 ? 6.620 23.624 -63.975 1.00 39.91 103 THR B O 1
ATOM 2537 N N . LEU B 1 83 ? 7.600 25.641 -64.112 1.00 43.02 104 LEU B N 1
ATOM 2538 C CA . LEU B 1 83 ? 6.665 26.270 -63.159 1.00 53.00 104 LEU B CA 1
ATOM 2539 C C . LEU B 1 83 ? 5.808 27.386 -63.775 1.00 60.98 104 LEU B C 1
ATOM 2540 O O . LEU B 1 83 ? 6.220 28.045 -64.732 1.00 60.52 104 LEU B O 1
ATOM 2545 N N . ASP B 1 84 ? 4.643 27.651 -63.186 1.00 72.15 105 ASP B N 1
ATOM 2546 C CA . ASP B 1 84 ? 3.986 28.937 -63.450 1.00 82.33 105 ASP B CA 1
ATOM 2547 C C . ASP B 1 84 ? 3.780 29.739 -62.128 1.00 79.94 105 ASP B C 1
ATOM 2548 O O . ASP B 1 84 ? 3.192 29.254 -61.143 1.00 67.61 105 ASP B O 1
ATOM 2553 N N . PRO B 1 85 ? 4.394 30.942 -62.075 1.00 87.40 106 PRO B N 1
ATOM 2554 C CA . PRO B 1 85 ? 4.277 31.803 -60.896 1.00 88.81 106 PRO B CA 1
ATOM 2555 C C . PRO B 1 85 ? 2.989 32.630 -60.901 1.00 83.66 106 PRO B C 1
ATOM 2556 O O . PRO B 1 85 ? 2.165 32.485 -60.000 1.00 78.19 106 PRO B O 1
ATOM 2560 N N . LEU B 1 93 ? 5.635 35.013 -66.842 1.00 77.17 114 LEU B N 1
ATOM 2561 C CA . LEU B 1 93 ? 5.423 33.794 -67.615 1.00 92.15 114 LEU B CA 1
ATOM 2562 C C . LEU B 1 93 ? 6.076 32.584 -66.873 1.00 101.02 114 LEU B C 1
ATOM 2563 O O . LEU B 1 93 ? 6.466 32.697 -65.697 1.00 93.50 114 LEU B O 1
ATOM 2568 N N . LYS B 1 94 ? 6.160 31.451 -67.591 1.00 103.38 115 LYS B N 1
ATOM 2569 C CA . LYS B 1 94 ? 6.770 30.152 -67.177 1.00 89.71 115 LYS B CA 1
ATOM 2570 C C . LYS B 1 94 ? 8.239 30.177 -66.743 1.00 86.51 115 LYS B C 1
ATOM 2571 O O . LYS B 1 94 ? 9.086 30.767 -67.423 1.00 88.29 115 LYS B O 1
ATOM 2577 N N . SER B 1 95 ? 8.535 29.517 -65.614 1.00 80.54 116 SER B N 1
ATOM 2578 C CA . SER B 1 95 ? 9.921 29.355 -65.115 1.00 77.07 116 SER B CA 1
ATOM 2579 C C . SER B 1 95 ? 10.407 27.909 -65.321 1.00 64.75 116 SER B C 1
ATOM 2580 O O . SER B 1 95 ? 9.660 26.963 -65.071 1.00 68.15 116 SER B O 1
ATOM 2583 N N . PRO B 1 96 ? 11.663 27.735 -65.755 1.00 60.57 117 PRO B N 1
ATOM 2584 C CA . PRO B 1 96 ? 12.225 26.404 -65.966 1.00 55.81 117 PRO B CA 1
ATOM 2585 C C . PRO B 1 96 ? 13.068 25.914 -64.751 1.00 46.01 117 PRO B C 1
ATOM 2586 O O . PRO B 1 96 ? 13.837 26.694 -64.179 1.00 41.21 117 PRO B O 1
ATOM 2590 N N . VAL B 1 97 ? 12.953 24.638 -64.396 1.00 40.30 118 VAL B N 1
ATOM 2591 C CA . VAL B 1 97 ? 13.832 24.018 -63.380 1.00 34.43 118 VAL B CA 1
ATOM 2592 C C . VAL B 1 97 ? 14.859 23.262 -64.186 1.00 32.62 118 VAL B C 1
ATOM 2593 O O . VAL B 1 97 ? 14.498 22.481 -65.050 1.00 35.96 118 VAL B O 1
ATOM 2597 N N . ARG B 1 98 ? 16.128 23.468 -63.889 1.00 31.01 119 ARG B N 1
ATOM 2598 C CA . ARG B 1 98 ? 17.209 22.890 -64.647 1.00 33.53 119 ARG B CA 1
ATOM 2599 C C . ARG B 1 98 ? 18.063 21.929 -63.838 1.00 32.80 119 ARG B C 1
ATOM 2600 O O . ARG B 1 98 ? 18.286 22.135 -62.661 1.00 29.72 119 ARG B O 1
ATOM 2608 N N . ALA B 1 99 ? 18.615 20.919 -64.489 1.00 29.33 120 ALA B N 1
ATOM 2609 C CA . ALA B 1 99 ? 19.515 20.030 -63.804 1.00 30.38 120 ALA B CA 1
ATOM 2610 C C . ALA B 1 99 ? 20.798 20.791 -63.421 1.00 31.73 120 ALA B C 1
ATOM 2611 O O . ALA B 1 99 ? 21.407 21.438 -64.260 1.00 34.19 120 ALA B O 1
ATOM 2613 N N . PRO B 1 100 ? 21.276 20.625 -62.194 1.00 31.43 121 PRO B N 1
ATOM 2614 C CA . PRO B 1 100 ? 22.563 21.228 -61.796 1.00 31.29 121 PRO B CA 1
ATOM 2615 C C . PRO B 1 100 ? 23.809 20.446 -62.115 1.00 30.77 121 PRO B C 1
ATOM 2616 O O . PRO B 1 100 ? 24.895 21.035 -62.071 1.00 31.41 121 PRO B O 1
ATOM 2620 N N . ILE B 1 101 ? 23.703 19.144 -62.337 1.00 26.70 122 ILE B N 1
ATOM 2621 C CA . ILE B 1 101 ? 24.830 18.412 -62.855 1.00 26.53 122 ILE B CA 1
ATOM 2622 C C . ILE B 1 101 ? 24.321 17.394 -63.860 1.00 26.84 122 ILE B C 1
ATOM 2623 O O . ILE B 1 101 ? 23.136 17.271 -64.080 1.00 21.65 122 ILE B O 1
ATOM 2628 N N . SER B 1 102 ? 25.252 16.717 -64.508 1.00 27.45 123 SER B N 1
ATOM 2629 C CA . SER B 1 102 ? 24.921 15.647 -65.412 1.00 30.19 123 SER B CA 1
ATOM 2630 C C . SER B 1 102 ? 24.856 14.316 -64.637 1.00 27.86 123 SER B C 1
ATOM 2631 O O . SER B 1 102 ? 25.730 14.028 -63.814 1.00 31.11 123 SER B O 1
ATOM 2634 N N . GLY B 1 103 ? 23.843 13.516 -64.935 1.00 25.21 124 GLY B N 1
ATOM 2635 C CA . GLY B 1 103 ? 23.760 12.133 -64.438 1.00 25.11 124 GLY B CA 1
ATOM 2636 C C . GLY B 1 103 ? 22.366 11.601 -64.581 1.00 23.86 124 GLY B C 1
ATOM 2637 O O . GLY B 1 103 ? 21.591 12.100 -65.416 1.00 25.95 124 GLY B O 1
ATOM 2638 N N . TYR B 1 104 ? 22.021 10.650 -63.714 1.00 23.98 125 TYR B N 1
ATOM 2639 C CA . TYR B 1 104 ? 20.814 9.916 -63.818 1.00 21.79 125 TYR B CA 1
ATOM 2640 C C . TYR B 1 104 ? 19.849 10.363 -62.757 1.00 23.21 125 TYR B C 1
ATOM 2641 O O . TYR B 1 104 ? 20.219 10.641 -61.637 1.00 23.81 125 TYR B O 1
ATOM 2650 N N . ILE B 1 105 ? 18.569 10.358 -63.081 1.00 24.88 126 ILE B N 1
ATOM 2651 C CA . ILE B 1 105 ? 17.583 10.660 -62.075 1.00 25.49 126 ILE B CA 1
ATOM 2652 C C . ILE B 1 105 ? 17.359 9.449 -61.094 1.00 27.40 126 ILE B C 1
ATOM 2653 O O . ILE B 1 105 ? 16.796 8.420 -61.489 1.00 23.26 126 ILE B O 1
ATOM 2658 N N . LEU B 1 106 ? 17.759 9.627 -59.822 1.00 28.72 127 LEU B N 1
ATOM 2659 C CA . LEU B 1 106 ? 17.666 8.583 -58.805 1.00 26.78 127 LEU B CA 1
ATOM 2660 C C . LEU B 1 106 ? 16.314 8.594 -58.057 1.00 32.71 127 LEU B C 1
ATOM 2661 O O . LEU B 1 106 ? 15.873 7.566 -57.528 1.00 36.03 127 LEU B O 1
ATOM 2666 N N . ASN B 1 107 ? 15.692 9.765 -57.997 1.00 27.61 128 ASN B N 1
ATOM 2667 C CA . ASN B 1 107 ? 14.455 9.942 -57.306 1.00 25.49 128 ASN B CA 1
ATOM 2668 C C . ASN B 1 107 ? 13.791 11.277 -57.729 1.00 24.16 128 ASN B C 1
ATOM 2669 O O . ASN B 1 107 ? 14.467 12.254 -57.954 1.00 19.00 128 ASN B O 1
ATOM 2674 N N . ILE B 1 108 ? 12.472 11.258 -57.757 1.00 22.78 129 ILE B N 1
ATOM 2675 C CA . ILE B 1 108 ? 11.641 12.394 -57.966 1.00 26.56 129 ILE B CA 1
ATOM 2676 C C . ILE B 1 108 ? 10.690 12.547 -56.748 1.00 32.38 129 ILE B C 1
ATOM 2677 O O . ILE B 1 108 ? 9.919 11.638 -56.455 1.00 31.22 129 ILE B O 1
ATOM 2682 N N . THR B 1 109 ? 10.740 13.683 -56.047 1.00 31.60 130 THR B N 1
ATOM 2683 C CA . THR B 1 109 ? 10.044 13.789 -54.789 1.00 35.43 130 THR B CA 1
ATOM 2684 C C . THR B 1 109 ? 8.982 14.884 -54.858 1.00 42.82 130 THR B C 1
ATOM 2685 O O . THR B 1 109 ? 8.726 15.557 -53.867 1.00 43.46 130 THR B O 1
ATOM 2689 N N . LYS B 1 110 ? 8.366 15.072 -56.031 1.00 45.80 131 LYS B N 1
ATOM 2690 C CA . LYS B 1 110 ? 7.412 16.182 -56.276 1.00 44.42 131 LYS B CA 1
ATOM 2691 C C . LYS B 1 110 ? 6.526 15.847 -57.475 1.00 43.41 131 LYS B C 1
ATOM 2692 O O . LYS B 1 110 ? 6.966 15.210 -58.422 1.00 39.08 131 LYS B O 1
ATOM 2698 N N . LYS B 1 111 ? 5.270 16.266 -57.392 1.00 53.69 132 LYS B N 1
ATOM 2699 C CA . LYS B 1 111 ? 4.238 15.861 -58.341 1.00 61.29 132 LYS B CA 1
ATOM 2700 C C . LYS B 1 111 ? 3.839 17.063 -59.172 1.00 61.34 132 LYS B C 1
ATOM 2701 O O . LYS B 1 111 ? 4.004 18.198 -58.730 1.00 51.86 132 LYS B O 1
ATOM 2707 N N . ILE B 1 112 ? 3.353 16.812 -60.383 1.00 54.36 133 ILE B N 1
ATOM 2708 C CA . ILE B 1 112 ? 2.698 17.856 -61.136 1.00 57.88 133 ILE B CA 1
ATOM 2709 C C . ILE B 1 112 ? 1.576 18.377 -60.231 1.00 55.78 133 ILE B C 1
ATOM 2710 O O . ILE B 1 112 ? 0.832 17.599 -59.639 1.00 55.20 133 ILE B O 1
ATOM 2715 N N . GLY B 1 113 ? 1.453 19.689 -60.104 1.00 54.73 134 GLY B N 1
ATOM 2716 C CA . GLY B 1 113 ? 0.408 20.249 -59.257 1.00 59.48 134 GLY B CA 1
ATOM 2717 C C . GLY B 1 113 ? 0.940 20.937 -58.015 1.00 58.62 134 GLY B C 1
ATOM 2718 O O . GLY B 1 113 ? 0.461 22.006 -57.651 1.00 61.56 134 GLY B O 1
ATOM 2719 N N . GLU B 1 114 ? 1.921 20.331 -57.356 1.00 57.13 135 GLU B N 1
ATOM 2720 C CA . GLU B 1 114 ? 2.452 20.877 -56.094 1.00 55.30 135 GLU B CA 1
ATOM 2721 C C . GLU B 1 114 ? 3.098 22.259 -56.278 1.00 53.95 135 GLU B C 1
ATOM 2722 O O . GLU B 1 114 ? 3.614 22.609 -57.339 1.00 49.07 135 GLU B O 1
ATOM 2728 N N . THR B 1 115 ? 2.999 23.048 -55.224 1.00 53.63 136 THR B N 1
ATOM 2729 C CA . THR B 1 115 ? 3.626 24.360 -55.160 1.00 54.59 136 THR B CA 1
ATOM 2730 C C . THR B 1 115 ? 5.014 24.165 -54.554 1.00 52.42 136 THR B C 1
ATOM 2731 O O . THR B 1 115 ? 5.200 23.256 -53.739 1.00 45.82 136 THR B O 1
ATOM 2735 N N . VAL B 1 116 ? 5.972 25.003 -54.955 1.00 41.32 137 VAL B N 1
ATOM 2736 C CA . VAL B 1 116 ? 7.341 24.834 -54.546 1.00 36.22 137 VAL B CA 1
ATOM 2737 C C . VAL B 1 116 ? 8.145 26.139 -54.537 1.00 42.09 137 VAL B C 1
ATOM 2738 O O . VAL B 1 116 ? 7.742 27.129 -55.143 1.00 49.29 137 VAL B O 1
ATOM 2742 N N . ASN B 1 117 ? 9.317 26.110 -53.892 1.00 41.33 138 ASN B N 1
ATOM 2743 C CA . ASN B 1 117 ? 10.229 27.250 -53.814 1.00 39.92 138 ASN B CA 1
ATOM 2744 C C . ASN B 1 117 ? 11.691 26.860 -54.019 1.00 35.88 138 ASN B C 1
ATOM 2745 O O . ASN B 1 117 ? 12.027 25.700 -54.069 1.00 38.82 138 ASN B O 1
ATOM 2750 N N . PRO B 1 118 ? 12.590 27.824 -54.017 1.00 38.41 139 PRO B N 1
ATOM 2751 C CA . PRO B 1 118 ? 13.999 27.470 -54.262 1.00 38.47 139 PRO B CA 1
ATOM 2752 C C . PRO B 1 118 ? 14.665 26.592 -53.226 1.00 37.28 139 PRO B C 1
ATOM 2753 O O . PRO B 1 118 ? 15.867 26.302 -53.356 1.00 45.13 139 PRO B O 1
ATOM 2757 N N . GLN B 1 119 ? 13.961 26.238 -52.165 1.00 38.91 140 GLN B N 1
ATOM 2758 C CA . GLN B 1 119 ? 14.514 25.209 -51.293 1.00 44.03 140 GLN B CA 1
ATOM 2759 C C . GLN B 1 119 ? 13.687 23.910 -51.305 1.00 39.23 140 GLN B C 1
ATOM 2760 O O . GLN B 1 119 ? 13.911 23.110 -50.420 1.00 35.87 140 GLN B O 1
ATOM 2766 N N . SER B 1 120 ? 12.716 23.734 -52.247 1.00 37.43 141 SER B N 1
ATOM 2767 C CA . SER B 1 120 ? 12.007 22.424 -52.460 1.00 42.72 141 SER B CA 1
ATOM 2768 C C . SER B 1 120 ? 12.853 21.486 -53.348 1.00 40.24 141 SER B C 1
ATOM 2769 O O . SER B 1 120 ? 13.293 21.853 -54.440 1.00 40.85 141 SER B O 1
ATOM 2772 N N . ASN B 1 121 ? 13.150 20.325 -52.797 1.00 43.05 142 ASN B N 1
ATOM 2773 C CA . ASN B 1 121 ? 13.924 19.315 -53.478 1.00 40.12 142 ASN B CA 1
ATOM 2774 C C . ASN B 1 121 ? 12.960 18.587 -54.371 1.00 35.07 142 ASN B C 1
ATOM 2775 O O . ASN B 1 121 ? 12.120 17.867 -53.883 1.00 34.16 142 ASN B O 1
ATOM 2780 N N . ILE B 1 122 ? 13.074 18.765 -55.688 1.00 35.57 143 ILE B N 1
ATOM 2781 C CA . ILE B 1 122 ? 12.180 18.095 -56.662 1.00 33.91 143 ILE B CA 1
ATOM 2782 C C . ILE B 1 122 ? 12.646 16.679 -57.094 1.00 29.72 143 ILE B C 1
ATOM 2783 O O . ILE B 1 122 ? 11.831 15.768 -57.342 1.00 26.15 143 ILE B O 1
ATOM 2788 N N . ALA B 1 123 ? 13.960 16.507 -57.228 1.00 24.53 144 ALA B N 1
ATOM 2789 C CA . ALA B 1 123 ? 14.490 15.258 -57.656 1.00 22.83 144 ALA B CA 1
ATOM 2790 C C . ALA B 1 123 ? 15.984 15.160 -57.357 1.00 25.13 144 ALA B C 1
ATOM 2791 O O . ALA B 1 123 ? 16.610 16.163 -56.978 1.00 28.31 144 ALA B O 1
ATOM 2793 N N . VAL B 1 124 ? 16.545 13.948 -57.462 1.00 26.21 145 VAL B N 1
ATOM 2794 C CA . VAL B 1 124 ? 17.968 13.766 -57.237 1.00 26.98 145 VAL B CA 1
ATOM 2795 C C . VAL B 1 124 ? 18.608 13.220 -58.487 1.00 27.09 145 VAL B C 1
ATOM 2796 O O . VAL B 1 124 ? 18.080 12.289 -59.089 1.00 34.61 145 VAL B O 1
ATOM 2800 N N . VAL B 1 125 ? 19.722 13.836 -58.882 1.00 26.07 146 VAL B N 1
ATOM 2801 C CA . VAL B 1 125 ? 20.540 13.393 -59.995 1.00 27.20 146 VAL B CA 1
ATOM 2802 C C . VAL B 1 125 ? 21.857 12.912 -59.449 1.00 24.50 146 VAL B C 1
ATOM 2803 O O . VAL B 1 125 ? 22.477 13.604 -58.647 1.00 23.83 146 VAL B O 1
ATOM 2807 N N . GLY B 1 126 ? 22.354 11.806 -59.953 1.00 26.63 147 GLY B N 1
ATOM 2808 C CA . GLY B 1 126 ? 23.671 11.336 -59.492 1.00 27.46 147 GLY B CA 1
ATOM 2809 C C . GLY B 1 126 ? 24.361 10.561 -60.568 1.00 25.46 147 GLY B C 1
ATOM 2810 O O . GLY B 1 126 ? 23.744 10.119 -61.503 1.00 25.48 147 GLY B O 1
ATOM 2811 N N . ARG B 1 127 ? 25.640 10.314 -60.376 1.00 29.09 148 ARG B N 1
ATOM 2812 C CA . ARG B 1 127 ? 26.392 9.481 -61.299 1.00 28.82 148 ARG B CA 1
ATOM 2813 C C . ARG B 1 127 ? 26.389 8.012 -60.864 1.00 28.46 148 ARG B C 1
ATOM 2814 O O . ARG B 1 127 ? 26.552 7.699 -59.678 1.00 29.86 148 ARG B O 1
ATOM 2822 N N . ILE B 1 128 ? 26.238 7.121 -61.815 1.00 27.68 149 ILE B N 1
ATOM 2823 C CA . ILE B 1 128 ? 26.259 5.711 -61.543 1.00 32.14 149 ILE B CA 1
ATOM 2824 C C . ILE B 1 128 ? 27.652 5.125 -61.591 1.00 29.26 149 ILE B C 1
ATOM 2825 O O . ILE B 1 128 ? 27.820 3.948 -61.362 1.00 31.26 149 ILE B O 1
ATOM 2830 N N . ASP B 1 129 ? 28.645 5.919 -61.890 1.00 33.05 150 ASP B N 1
ATOM 2831 C CA . ASP B 1 129 ? 30.002 5.366 -62.004 1.00 38.73 150 ASP B CA 1
ATOM 2832 C C . ASP B 1 129 ? 30.848 5.731 -60.783 1.00 37.36 150 ASP B C 1
ATOM 2833 O O . ASP B 1 129 ? 32.048 5.503 -60.763 1.00 43.13 150 ASP B O 1
ATOM 2838 N N . THR B 1 130 ? 30.227 6.325 -59.768 1.00 34.68 151 THR B N 1
ATOM 2839 C CA . THR B 1 130 ? 30.935 6.657 -58.532 1.00 28.64 151 THR B CA 1
ATOM 2840 C C . THR B 1 130 ? 30.233 6.044 -57.325 1.00 25.64 151 THR B C 1
ATOM 2841 O O . THR B 1 130 ? 30.084 6.686 -56.265 1.00 25.73 151 THR B O 1
ATOM 2845 N N . LYS B 1 131 ? 29.816 4.790 -57.468 1.00 24.41 152 LYS B N 1
ATOM 2846 C CA . LYS B 1 131 ? 29.140 4.066 -56.374 1.00 25.79 152 LYS B CA 1
ATOM 2847 C C . LYS B 1 131 ? 29.982 3.946 -55.128 1.00 23.86 152 LYS B C 1
ATOM 2848 O O . LYS B 1 131 ? 31.164 3.708 -55.220 1.00 29.83 152 LYS B O 1
ATOM 2854 N N . GLN B 1 132 ? 29.328 3.988 -53.994 1.00 23.94 153 GLN B N 1
ATOM 2855 C CA . GLN B 1 132 ? 29.947 3.910 -52.655 1.00 27.70 153 GLN B CA 1
ATOM 2856 C C . GLN B 1 132 ? 29.034 3.137 -51.719 1.00 25.51 153 GLN B C 1
ATOM 2857 O O . GLN B 1 132 ? 27.828 3.313 -51.835 1.00 28.75 153 GLN B O 1
ATOM 2863 N N . ILE B 1 133 ? 29.541 2.406 -50.733 1.00 23.61 154 ILE B N 1
ATOM 2864 C CA . ILE B 1 133 ? 28.682 1.890 -49.682 1.00 21.56 154 ILE B CA 1
ATOM 2865 C C . ILE B 1 133 ? 28.977 2.652 -48.414 1.00 20.87 154 ILE B C 1
ATOM 2866 O O . ILE B 1 133 ? 30.121 2.798 -48.029 1.00 24.77 154 ILE B O 1
ATOM 2871 N N . LEU B 1 134 ? 27.968 3.178 -47.771 1.00 19.56 155 LEU B N 1
ATOM 2872 C CA . LEU B 1 134 ? 28.090 3.888 -46.484 1.00 19.95 155 LEU B CA 1
ATOM 2873 C C . LEU B 1 134 ? 27.670 2.973 -45.305 1.00 21.11 155 LEU B C 1
ATOM 2874 O O . LEU B 1 134 ? 26.574 2.398 -45.359 1.00 22.19 155 LEU B O 1
ATOM 2879 N N . THR B 1 135 ? 28.480 2.913 -44.251 1.00 20.55 156 THR B N 1
ATOM 2880 C CA . THR B 1 135 ? 28.136 2.209 -43.031 1.00 21.24 156 THR B CA 1
ATOM 2881 C C . THR B 1 135 ? 28.694 2.941 -41.800 1.00 23.65 156 THR B C 1
ATOM 2882 O O . THR B 1 135 ? 29.505 3.864 -41.914 1.00 25.33 156 THR B O 1
ATOM 2886 N N . TYR B 1 136 ? 28.185 2.586 -40.642 1.00 23.23 157 TYR B N 1
ATOM 2887 C CA . TYR B 1 136 ? 28.504 3.240 -39.400 1.00 25.08 157 TYR B CA 1
ATOM 2888 C C . TYR B 1 136 ? 29.020 2.191 -38.421 1.00 30.00 157 TYR B C 1
ATOM 2889 O O . TYR B 1 136 ? 28.302 1.247 -38.102 1.00 34.02 157 TYR B O 1
ATOM 2898 N N . VAL B 1 137 ? 30.279 2.346 -38.003 1.00 24.75 158 VAL B N 1
ATOM 2899 C CA . VAL B 1 137 ? 30.952 1.359 -37.237 1.00 24.69 158 VAL B CA 1
ATOM 2900 C C . VAL B 1 137 ? 31.165 1.905 -35.811 1.00 25.78 158 VAL B C 1
ATOM 2901 O O . VAL B 1 137 ? 31.566 3.102 -35.630 1.00 25.72 158 VAL B O 1
ATOM 2905 N N . SER B 1 138 ? 30.995 1.042 -34.825 1.00 20.80 159 SER B N 1
ATOM 2906 C CA . SER B 1 138 ? 31.100 1.474 -33.455 1.00 22.95 159 SER B CA 1
ATOM 2907 C C . SER B 1 138 ? 32.536 1.780 -33.107 1.00 19.70 159 SER B C 1
ATOM 2908 O O . SER B 1 138 ? 33.420 1.085 -33.536 1.00 16.31 159 SER B O 1
ATOM 2911 N N . GLU B 1 139 ? 32.766 2.801 -32.289 1.00 22.44 160 GLU B N 1
ATOM 2912 C CA . GLU B 1 139 ? 34.146 3.242 -32.046 1.00 23.95 160 GLU B CA 1
ATOM 2913 C C . GLU B 1 139 ? 35.129 2.108 -31.660 1.00 26.81 160 GLU B C 1
ATOM 2914 O O . GLU B 1 139 ? 36.258 2.057 -32.201 1.00 21.00 160 GLU B O 1
ATOM 2920 N N . LYS B 1 140 ? 34.725 1.224 -30.738 1.00 25.90 161 LYS B N 1
ATOM 2921 C CA . LYS B 1 140 ? 35.618 0.107 -30.343 1.00 30.05 161 LYS B CA 1
ATOM 2922 C C . LYS B 1 140 ? 36.067 -0.778 -31.454 1.00 25.42 161 LYS B C 1
ATOM 2923 O O . LYS B 1 140 ? 37.042 -1.497 -31.272 1.00 22.70 161 LYS B O 1
ATOM 2929 N N . TYR B 1 141 ? 35.436 -0.742 -32.625 1.00 24.28 162 TYR B N 1
ATOM 2930 C CA . TYR B 1 141 ? 36.031 -1.542 -33.698 1.00 25.45 162 TYR B CA 1
ATOM 2931 C C . TYR B 1 141 ? 36.918 -0.746 -34.620 1.00 22.24 162 TYR B C 1
ATOM 2932 O O . TYR B 1 141 ? 37.567 -1.320 -35.497 1.00 22.64 162 TYR B O 1
ATOM 2941 N N . ILE B 1 142 ? 36.948 0.568 -34.489 1.00 18.81 163 ILE B N 1
ATOM 2942 C CA . ILE B 1 142 ? 37.559 1.301 -35.588 1.00 18.91 163 ILE B CA 1
ATOM 2943 C C . ILE B 1 142 ? 39.107 1.183 -35.759 1.00 19.89 163 ILE B C 1
ATOM 2944 O O . ILE B 1 142 ? 39.636 1.265 -36.851 1.00 21.36 163 ILE B O 1
ATOM 2949 N N . SER B 1 143 ? 39.831 1.026 -34.686 1.00 21.47 164 SER B N 1
ATOM 2950 C CA . SER B 1 143 ? 41.255 1.122 -34.682 1.00 26.11 164 SER B CA 1
ATOM 2951 C C . SER B 1 143 ? 42.011 0.049 -35.521 1.00 28.57 164 SER B C 1
ATOM 2952 O O . SER B 1 143 ? 43.089 0.355 -36.098 1.00 34.13 164 SER B O 1
ATOM 2955 N N . ASN B 1 144 ? 41.412 -1.122 -35.731 1.00 29.82 165 ASN B N 1
ATOM 2956 C CA . ASN B 1 144 ? 41.908 -2.115 -36.699 1.00 31.80 165 ASN B CA 1
ATOM 2957 C C . ASN B 1 144 ? 41.337 -2.069 -38.129 1.00 36.06 165 ASN B C 1
ATOM 2958 O O . ASN B 1 144 ? 41.815 -2.830 -39.036 1.00 34.13 165 ASN B O 1
ATOM 2963 N N . ILE B 1 145 ? 40.386 -1.187 -38.406 1.00 33.82 166 ILE B N 1
ATOM 2964 C CA . ILE B 1 145 ? 39.903 -1.017 -39.814 1.00 35.53 166 ILE B CA 1
ATOM 2965 C C . ILE B 1 145 ? 40.828 -0.059 -40.588 1.00 35.85 166 ILE B C 1
ATOM 2966 O O . ILE B 1 145 ? 41.242 0.945 -40.076 1.00 34.01 166 ILE B O 1
ATOM 2971 N N . LYS B 1 146 ? 41.185 -0.429 -41.797 1.00 34.19 167 LYS B N 1
ATOM 2972 C CA . LYS B 1 146 ? 42.127 0.311 -42.575 1.00 36.63 167 LYS B CA 1
ATOM 2973 C C . LYS B 1 146 ? 41.630 0.425 -44.011 1.00 31.46 167 LYS B C 1
ATOM 2974 O O . LYS B 1 146 ? 41.017 -0.528 -44.562 1.00 30.39 167 LYS B O 1
ATOM 2980 N N . VAL B 1 147 ? 41.965 1.547 -44.641 1.00 25.61 168 VAL B N 1
ATOM 2981 C CA . VAL B 1 147 ? 41.765 1.703 -46.039 1.00 23.86 168 VAL B CA 1
ATOM 2982 C C . VAL B 1 147 ? 42.356 0.465 -46.740 1.00 26.86 168 VAL B C 1
ATOM 2983 O O .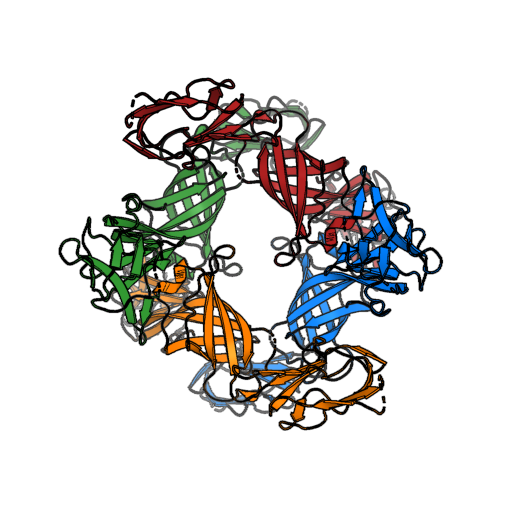 VAL B 1 147 ? 43.370 -0.013 -46.327 1.00 27.16 168 VAL B O 1
ATOM 2987 N N . GLY B 1 148 ? 41.706 -0.051 -47.797 1.00 26.12 169 GLY B N 1
ATOM 2988 C CA . GLY B 1 148 ? 42.163 -1.279 -48.452 1.00 22.32 169 GLY B CA 1
ATOM 2989 C C . GLY B 1 148 ? 41.587 -2.592 -47.883 1.00 21.81 169 GLY B C 1
ATOM 2990 O O . GLY B 1 148 ? 41.665 -3.630 -48.570 1.00 20.49 169 GLY B O 1
ATOM 2991 N N . ASN B 1 149 ? 41.053 -2.616 -46.642 1.00 21.12 170 ASN B N 1
ATOM 2992 C CA . ASN B 1 149 ? 40.454 -3.894 -46.101 1.00 20.05 170 ASN B CA 1
ATOM 2993 C C . ASN B 1 149 ? 39.326 -4.385 -46.995 1.00 22.76 170 ASN B C 1
ATOM 2994 O O . ASN B 1 149 ? 38.605 -3.576 -47.597 1.00 28.69 170 ASN B O 1
ATOM 2999 N N . ASP B 1 150 ? 39.192 -5.682 -47.073 1.00 21.91 171 ASP B N 1
ATOM 3000 C CA . ASP B 1 150 ? 38.207 -6.335 -47.834 1.00 24.56 171 ASP B CA 1
ATOM 3001 C C . ASP B 1 150 ? 36.854 -6.411 -47.175 1.00 22.55 171 ASP B C 1
ATOM 3002 O O . ASP B 1 150 ? 36.715 -6.551 -45.979 1.00 19.18 171 ASP B O 1
ATOM 3007 N N . ALA B 1 151 ? 35.827 -6.396 -48.010 1.00 21.59 172 ALA B N 1
ATOM 3008 C CA . ALA B 1 151 ? 34.465 -6.640 -47.514 1.00 21.83 172 ALA B CA 1
ATOM 3009 C C . ALA B 1 151 ? 33.647 -7.327 -48.541 1.00 19.94 172 ALA B C 1
ATOM 3010 O O . ALA B 1 151 ? 33.958 -7.300 -49.742 1.00 20.72 172 ALA B O 1
ATOM 3012 N N . ILE B 1 152 ? 32.567 -7.907 -48.083 1.00 19.88 173 ILE B N 1
ATOM 3013 C CA . ILE B 1 152 ? 31.563 -8.484 -48.994 1.00 19.18 173 ILE B CA 1
ATOM 3014 C C . ILE B 1 152 ? 30.278 -7.672 -48.738 1.00 19.23 173 ILE B C 1
ATOM 3015 O O . ILE B 1 152 ? 29.914 -7.438 -47.592 1.00 18.00 173 ILE B O 1
ATOM 3020 N N . ILE B 1 153 ? 29.665 -7.189 -49.813 1.00 20.39 174 ILE B N 1
ATOM 3021 C CA . ILE B 1 153 ? 28.424 -6.433 -49.770 1.00 19.41 174 ILE B CA 1
ATOM 3022 C C . ILE B 1 153 ? 27.322 -7.359 -50.238 1.00 23.54 174 ILE B C 1
ATOM 3023 O O . ILE B 1 153 ? 27.417 -7.902 -51.348 1.00 23.47 174 ILE B O 1
ATOM 3028 N N . GLU B 1 154 ? 26.306 -7.568 -49.398 1.00 22.87 175 GLU B N 1
ATOM 3029 C CA . GLU B 1 154 ? 25.235 -8.509 -49.708 1.00 23.51 175 GLU B CA 1
ATOM 3030 C C . GLU B 1 154 ? 23.882 -7.838 -49.818 1.00 22.74 175 GLU B C 1
ATOM 3031 O O . GLU B 1 154 ? 23.460 -7.191 -48.858 1.00 21.98 175 GLU B O 1
ATOM 3037 N N . VAL B 1 155 ? 23.215 -7.975 -50.962 1.00 19.88 176 VAL B N 1
ATOM 3038 C CA . VAL B 1 155 ? 21.792 -7.591 -51.031 1.00 19.35 176 VAL B CA 1
ATOM 3039 C C . VAL B 1 155 ? 20.854 -8.797 -51.036 1.00 17.32 176 VAL B C 1
ATOM 3040 O O . VAL B 1 155 ? 19.643 -8.648 -51.053 1.00 17.43 176 VAL B O 1
ATOM 3044 N N . GLY B 1 156 ? 21.420 -9.985 -50.980 1.00 17.49 177 GLY B N 1
ATOM 3045 C CA . GLY B 1 156 ? 20.662 -11.209 -51.059 1.00 17.19 177 GLY B CA 1
ATOM 3046 C C . GLY B 1 156 ? 21.488 -12.453 -50.763 1.00 18.65 177 GLY B C 1
ATOM 3047 O O . GLY B 1 156 ? 22.706 -12.389 -50.564 1.00 17.26 177 GLY B O 1
ATOM 3048 N N . ALA B 1 157 ? 20.828 -13.601 -50.770 1.00 17.76 178 ALA B N 1
ATOM 3049 C CA . ALA B 1 157 ? 21.456 -14.834 -50.336 1.00 19.18 178 ALA B CA 1
ATOM 3050 C C . ALA B 1 157 ? 22.328 -15.473 -51.409 1.00 21.71 178 ALA B C 1
ATOM 3051 O O . ALA B 1 157 ? 23.195 -16.283 -51.051 1.00 24.75 178 ALA B O 1
ATOM 3053 N N . TYR B 1 158 ? 22.064 -15.225 -52.683 1.00 19.00 179 TYR B N 1
ATOM 3054 C CA . TYR B 1 158 ? 22.764 -15.977 -53.729 1.00 21.78 179 TYR B CA 1
ATOM 3055 C C . TYR B 1 158 ? 23.956 -15.204 -54.279 1.00 21.76 179 TYR B C 1
ATOM 3056 O O . TYR B 1 158 ? 24.067 -14.000 -54.122 1.00 25.14 179 TYR B O 1
ATOM 3065 N N . SER B 1 159 ? 24.861 -15.890 -54.914 1.00 25.81 180 SER B N 1
ATOM 3066 C CA . SER B 1 159 ? 26.172 -15.281 -55.344 1.00 29.29 180 SER B CA 1
ATOM 3067 C C . SER B 1 159 ? 25.988 -14.138 -56.348 1.00 25.31 180 SER B C 1
ATOM 3068 O O . SER B 1 159 ? 26.762 -13.237 -56.377 1.00 22.61 180 SER B O 1
ATOM 3071 N N . ASN B 1 160 ? 24.945 -14.159 -57.157 1.00 24.28 181 ASN B N 1
ATOM 3072 C CA . ASN B 1 160 ? 24.671 -13.015 -58.013 1.00 23.40 181 ASN B CA 1
ATOM 3073 C C . ASN B 1 160 ? 24.186 -11.792 -57.225 1.00 23.66 181 ASN B C 1
ATOM 3074 O O . ASN B 1 160 ? 23.942 -10.741 -57.820 1.00 24.03 181 ASN B O 1
ATOM 3079 N N . GLU B 1 161 ? 24.114 -11.872 -55.898 1.00 22.75 182 GLU B N 1
ATOM 3080 C CA . GLU B 1 161 ? 23.572 -10.761 -55.058 1.00 19.70 182 GLU B CA 1
ATOM 3081 C C . GLU B 1 161 ? 24.642 -10.350 -54.053 1.00 19.96 182 GLU B C 1
ATOM 3082 O O . GLU B 1 161 ? 24.354 -9.738 -53.071 1.00 18.98 182 GLU B O 1
ATOM 3088 N N . LYS B 1 162 ? 25.874 -10.758 -54.286 1.00 21.73 183 LYS B N 1
ATOM 3089 C CA . LYS B 1 162 ? 27.002 -10.430 -53.402 1.00 23.51 183 LYS B CA 1
ATOM 3090 C C . LYS B 1 162 ? 28.125 -9.829 -54.193 1.00 25.86 183 LYS B C 1
ATOM 3091 O O . LYS B 1 162 ? 28.435 -10.296 -55.289 1.00 29.52 183 LYS B O 1
ATOM 3097 N N . PHE B 1 163 ? 28.769 -8.809 -53.634 1.00 22.94 184 PHE B N 1
ATOM 3098 C CA . PHE B 1 163 ? 29.783 -8.126 -54.363 1.00 22.20 184 PHE B CA 1
ATOM 3099 C C . PHE B 1 163 ? 31.009 -7.880 -53.473 1.00 21.66 184 PHE B C 1
ATOM 3100 O O . PHE B 1 163 ? 30.879 -7.659 -52.279 1.00 22.90 184 PHE B O 1
ATOM 3108 N N . LYS B 1 164 ? 32.175 -7.833 -54.085 1.00 21.93 185 LYS B N 1
ATOM 3109 C CA . LYS B 1 164 ? 33.385 -7.511 -53.345 1.00 24.70 185 LYS B CA 1
ATOM 3110 C C . LYS B 1 164 ? 33.529 -6.030 -53.206 1.00 21.78 185 LYS B C 1
ATOM 3111 O O . LYS B 1 164 ? 32.999 -5.271 -54.007 1.00 23.52 185 LYS B O 1
ATOM 3117 N N . ALA B 1 165 ? 34.176 -5.603 -52.134 1.00 20.34 186 ALA B N 1
ATOM 3118 C CA . ALA B 1 165 ? 34.444 -4.190 -51.920 1.00 19.27 186 ALA B CA 1
ATOM 3119 C C . ALA B 1 165 ? 35.686 -3.988 -51.093 1.00 18.89 186 ALA B C 1
ATOM 3120 O O . ALA B 1 165 ? 36.161 -4.928 -50.448 1.00 19.22 186 ALA B O 1
ATOM 3122 N N . LYS B 1 166 ? 36.188 -2.758 -51.094 1.00 18.68 187 LYS B N 1
ATOM 3123 C CA . LYS B 1 166 ? 37.288 -2.384 -50.271 1.00 20.24 187 LYS B CA 1
ATOM 3124 C C . LYS B 1 166 ? 36.957 -1.125 -49.532 1.00 19.69 187 LYS B C 1
ATOM 3125 O O . LYS B 1 166 ? 36.248 -0.284 -50.013 1.00 19.49 187 LYS B O 1
ATOM 3131 N N . VAL B 1 167 ? 37.484 -0.988 -48.342 1.00 20.91 188 VAL B N 1
ATOM 3132 C CA . VAL B 1 167 ? 37.301 0.226 -47.551 1.00 21.41 188 VAL B CA 1
ATOM 3133 C C . VAL B 1 167 ? 38.092 1.333 -48.255 1.00 21.44 188 VAL B C 1
ATOM 3134 O O . VAL B 1 167 ? 39.237 1.125 -48.598 1.00 21.99 188 VAL B O 1
ATOM 3138 N N A SER B 1 168 ? 37.452 2.477 -48.454 0.50 22.80 189 SER B N 1
ATOM 3139 N N B SER B 1 168 ? 37.448 2.472 -48.474 0.50 22.54 189 SER B N 1
ATOM 3140 C CA A SER B 1 168 ? 38.024 3.595 -49.194 0.50 24.20 189 SER B CA 1
ATOM 3141 C CA B SER B 1 168 ? 38.026 3.572 -49.244 0.50 23.66 189 SER B CA 1
ATOM 3142 C C A SER B 1 168 ? 38.369 4.735 -48.321 0.50 23.60 189 SER B C 1
ATOM 3143 C C B SER B 1 168 ? 38.337 4.748 -48.357 0.50 23.28 189 SER B C 1
ATOM 3144 O O A SER B 1 168 ? 39.245 5.510 -48.652 0.50 25.43 189 SER B O 1
ATOM 3145 O O B SER B 1 168 ? 39.237 5.507 -48.666 0.50 25.02 189 SER B O 1
ATOM 3150 N N . GLU B 1 169 ? 37.610 4.909 -47.265 1.00 22.67 190 GLU B N 1
ATOM 3151 C CA . GLU B 1 169 ? 37.773 6.033 -46.427 1.00 23.07 190 GLU B CA 1
ATOM 3152 C C . GLU B 1 169 ? 37.186 5.781 -45.053 1.00 24.47 190 GLU B C 1
ATOM 3153 O O . GLU B 1 169 ? 36.169 5.089 -44.920 1.00 22.12 190 GLU B O 1
ATOM 3159 N N . ILE B 1 170 ? 37.813 6.388 -44.042 1.00 23.56 191 ILE B N 1
ATOM 3160 C CA . ILE B 1 170 ? 37.334 6.378 -42.691 1.00 22.82 191 ILE B CA 1
ATOM 3161 C C . ILE B 1 170 ? 37.145 7.750 -42.228 1.00 24.77 191 ILE B C 1
ATOM 3162 O O . ILE B 1 170 ? 38.050 8.574 -42.312 1.00 34.87 191 ILE B O 1
ATOM 3167 N N . SER B 1 171 ? 35.912 8.080 -41.840 1.00 22.80 192 SER B N 1
ATOM 3168 C CA . SER B 1 171 ? 35.613 9.448 -41.493 1.00 20.61 192 SER B CA 1
ATOM 3169 C C . SER B 1 171 ? 36.442 9.818 -40.215 1.00 20.38 192 SER B C 1
ATOM 3170 O O . SER B 1 171 ? 36.646 8.970 -39.383 1.00 17.64 192 SER B O 1
ATOM 3173 N N . PRO B 1 172 ? 36.951 11.041 -40.131 1.00 20.28 193 PRO B N 1
ATOM 3174 C CA . PRO B 1 172 ? 37.563 11.589 -38.859 1.00 22.45 193 PRO B CA 1
ATOM 3175 C C . PRO B 1 172 ? 36.543 11.878 -37.808 1.00 23.39 193 PRO B C 1
ATOM 3176 O O . PRO B 1 172 ? 36.903 11.958 -36.660 1.00 29.19 193 PRO B O 1
ATOM 3180 N N . ILE B 1 173 ? 35.251 11.918 -38.163 1.00 27.87 194 ILE B N 1
ATOM 3181 C CA . ILE B 1 173 ? 34.232 12.278 -37.198 1.00 28.20 194 ILE B CA 1
ATOM 3182 C C . ILE B 1 173 ? 33.771 11.098 -36.354 1.00 29.22 194 ILE B C 1
ATOM 3183 O O . ILE B 1 173 ? 33.356 10.065 -36.895 1.00 31.88 194 ILE B O 1
ATOM 3188 N N . LEU B 1 174 ? 33.707 11.293 -35.048 1.00 26.54 195 LEU B N 1
ATOM 3189 C CA . LEU B 1 174 ? 33.013 10.362 -34.178 1.00 31.18 195 LEU B CA 1
ATOM 3190 C C . LEU B 1 174 ? 31.677 11.018 -33.817 1.00 32.62 195 LEU B C 1
ATOM 3191 O O . LEU B 1 174 ? 31.662 12.106 -33.284 1.00 26.54 195 LEU B O 1
ATOM 3196 N N . ASP B 1 175 ? 30.552 10.350 -34.075 1.00 34.15 196 ASP B N 1
ATOM 3197 C CA . ASP B 1 175 ? 29.260 10.891 -33.619 1.00 31.91 196 ASP B CA 1
ATOM 3198 C C . ASP B 1 175 ? 29.060 10.483 -32.159 1.00 32.09 196 ASP B C 1
ATOM 3199 O O . ASP B 1 175 ? 28.937 9.286 -31.854 1.00 30.95 196 ASP B O 1
ATOM 3204 N N . SER B 1 176 ? 28.993 11.433 -31.239 1.00 36.00 197 SER B N 1
ATOM 3205 C CA . SER B 1 176 ? 29.014 11.043 -29.789 1.00 42.00 197 SER B CA 1
ATOM 3206 C C . SER B 1 176 ? 27.767 10.310 -29.313 1.00 38.88 197 SER B C 1
ATOM 3207 O O . SER B 1 176 ? 27.874 9.363 -28.553 1.00 35.68 197 SER B O 1
ATOM 3210 N N . LYS B 1 177 ? 26.583 10.731 -29.758 1.00 45.26 198 LYS B N 1
ATOM 3211 C CA . LYS B 1 177 ? 25.352 10.018 -29.357 1.00 48.71 198 LYS B CA 1
ATOM 3212 C C . LYS B 1 177 ? 25.374 8.543 -29.728 1.00 42.51 198 LYS B C 1
ATOM 3213 O O . LYS B 1 177 ? 25.213 7.674 -28.862 1.00 46.05 198 LYS B O 1
ATOM 3219 N N . SER B 1 178 ? 25.610 8.244 -31.009 1.00 38.06 199 SER B N 1
ATOM 3220 C CA . SER B 1 178 ? 25.597 6.819 -31.517 1.00 35.86 199 SER B CA 1
ATOM 3221 C C . SER B 1 178 ? 26.891 6.066 -31.268 1.00 30.89 199 SER B C 1
ATOM 3222 O O . SER B 1 178 ? 26.892 4.822 -31.281 1.00 29.82 199 SER B O 1
ATOM 3225 N N . ARG B 1 179 ? 28.003 6.809 -31.083 1.00 28.17 200 ARG B N 1
ATOM 3226 C CA . ARG B 1 179 ? 29.342 6.195 -30.818 1.00 26.18 200 ARG B CA 1
ATOM 3227 C C . ARG B 1 179 ? 29.810 5.487 -31.999 1.00 22.60 200 ARG B C 1
ATOM 3228 O O . ARG B 1 179 ? 30.424 4.437 -31.938 1.00 23.22 200 ARG B O 1
ATOM 3236 N N . THR B 1 180 ? 29.540 6.102 -33.165 1.00 25.52 201 THR B N 1
ATOM 3237 C CA . THR B 1 180 ? 29.908 5.494 -34.431 1.00 20.57 201 THR B CA 1
ATOM 3238 C C . THR B 1 180 ? 30.677 6.431 -35.241 1.00 19.36 201 THR B C 1
ATOM 3239 O O . THR B 1 180 ? 30.541 7.652 -35.137 1.00 20.57 201 THR B O 1
ATOM 3243 N N . ILE B 1 181 ? 31.387 5.828 -36.192 1.00 19.79 202 ILE B N 1
ATOM 3244 C CA . ILE B 1 181 ? 32.197 6.508 -37.169 1.00 19.12 202 ILE B CA 1
ATOM 3245 C C . ILE B 1 181 ? 31.845 5.919 -38.515 1.00 18.31 202 ILE B C 1
ATOM 3246 O O . ILE B 1 181 ? 31.824 4.701 -38.688 1.00 18.93 202 ILE B O 1
ATOM 3251 N N . GLU B 1 182 ? 31.662 6.804 -39.475 1.00 20.26 203 GLU B N 1
ATOM 3252 C CA . GLU B 1 182 ? 31.286 6.474 -40.803 1.00 20.22 203 GLU B CA 1
ATOM 3253 C C . GLU B 1 182 ? 32.429 5.846 -41.581 1.00 20.10 203 GLU B C 1
ATOM 3254 O O . GLU B 1 182 ? 33.539 6.352 -41.528 1.00 22.26 203 GLU B O 1
ATOM 3260 N N . VAL B 1 183 ? 32.177 4.729 -42.269 1.00 17.16 204 VAL B N 1
ATOM 3261 C CA . VAL B 1 183 ? 33.146 4.116 -43.091 1.00 17.35 204 VAL B CA 1
ATOM 3262 C C . VAL B 1 183 ? 32.582 3.917 -44.517 1.00 19.43 204 VAL B C 1
ATOM 3263 O O . VAL B 1 183 ? 31.403 3.555 -44.675 1.00 20.78 204 VAL B O 1
ATOM 3267 N N . TYR B 1 184 ? 33.418 4.134 -45.537 1.00 18.34 205 TYR B N 1
ATOM 3268 C CA . TYR B 1 184 ? 33.022 4.135 -46.881 1.00 18.13 205 TYR B CA 1
ATOM 3269 C C . TYR B 1 184 ? 33.713 3.018 -47.626 1.00 18.84 205 TYR B C 1
ATOM 3270 O O . TYR B 1 184 ? 34.927 2.778 -47.450 1.00 19.18 205 TYR B O 1
ATOM 3279 N N . LEU B 1 185 ? 32.959 2.262 -48.424 1.00 17.50 206 LEU B N 1
ATOM 3280 C CA . LEU B 1 185 ? 33.535 1.189 -49.161 1.00 17.57 206 LEU B CA 1
ATOM 3281 C C . LEU B 1 185 ? 33.313 1.392 -50.654 1.00 20.97 206 LEU B C 1
ATOM 3282 O O . LEU B 1 185 ? 32.324 1.927 -51.086 1.00 20.83 206 LEU B O 1
ATOM 3287 N N . THR B 1 186 ? 34.265 0.950 -51.465 1.00 24.65 207 THR B N 1
ATOM 3288 C CA . THR B 1 186 ? 34.129 1.040 -52.879 1.00 24.97 207 THR B CA 1
ATOM 3289 C C . THR B 1 186 ? 33.969 -0.397 -53.385 1.00 23.69 207 THR B C 1
ATOM 3290 O O . THR B 1 186 ? 34.804 -1.243 -53.103 1.00 24.05 207 THR B O 1
ATOM 3294 N N . PRO B 1 187 ? 32.889 -0.663 -54.121 1.00 22.87 208 PRO B N 1
ATOM 3295 C CA . PRO B 1 187 ? 32.652 -1.969 -54.696 1.00 28.08 208 PRO B CA 1
ATOM 3296 C C . PRO B 1 187 ? 33.586 -2.152 -55.839 1.00 28.02 208 PRO B C 1
ATOM 3297 O O . PRO B 1 187 ? 33.855 -1.193 -56.525 1.00 34.43 208 PRO B O 1
ATOM 3301 N N . ILE B 1 188 ? 34.155 -3.334 -55.961 1.00 31.26 209 ILE B N 1
ATOM 3302 C CA . ILE B 1 188 ? 35.044 -3.646 -57.058 1.00 35.59 209 ILE B CA 1
ATOM 3303 C C . ILE B 1 188 ? 34.549 -4.884 -57.774 1.00 37.92 209 ILE B C 1
ATOM 3304 O O . ILE B 1 188 ? 33.656 -5.611 -57.299 1.00 41.98 209 ILE B O 1
ATOM 3309 N N . GLY B 1 189 ? 35.188 -5.155 -58.900 1.00 44.00 210 GLY B N 1
ATOM 3310 C CA . GLY B 1 189 ? 34.966 -6.379 -59.658 1.00 41.97 210 GLY B CA 1
ATOM 3311 C C . GLY B 1 189 ? 33.808 -6.228 -60.602 1.00 43.91 210 GLY B C 1
ATOM 3312 O O . GLY B 1 189 ? 33.423 -5.122 -61.009 1.00 45.37 210 GLY B O 1
ATOM 3313 N N . SER B 1 190 ? 33.249 -7.373 -60.940 1.00 53.47 211 SER B N 1
ATOM 3314 C CA . SER B 1 190 ? 32.374 -7.501 -62.092 1.00 65.54 211 SER B CA 1
ATOM 3315 C C . SER B 1 190 ? 30.934 -7.533 -61.614 1.00 59.00 211 SER B C 1
ATOM 3316 O O . SER B 1 190 ? 30.669 -7.916 -60.454 1.00 56.29 211 SER B O 1
ATOM 3319 N N . ASN B 1 191 ? 30.023 -7.077 -62.482 1.00 52.38 212 ASN B N 1
ATOM 3320 C CA . ASN B 1 191 ? 28.599 -7.236 -62.227 1.00 56.38 212 ASN B CA 1
ATOM 3321 C C . ASN B 1 191 ? 28.029 -6.116 -61.358 1.00 47.81 212 ASN B C 1
ATOM 3322 O O . ASN B 1 191 ? 26.907 -6.251 -60.820 1.00 47.51 212 ASN B O 1
ATOM 3327 N N . LEU B 1 192 ? 28.744 -4.996 -61.243 1.00 41.90 213 LEU B N 1
ATOM 3328 C CA . LEU B 1 192 ? 28.268 -3.932 -60.353 1.00 39.42 213 LEU B CA 1
ATOM 3329 C C . LEU B 1 192 ? 26.997 -3.286 -60.789 1.00 38.46 213 LEU B C 1
ATOM 3330 O O . LEU B 1 192 ? 26.429 -2.543 -59.994 1.00 37.23 213 LEU B O 1
ATOM 3335 N N . ASP B 1 193 ? 26.519 -3.576 -62.003 1.00 40.96 214 ASP B N 1
ATOM 3336 C CA . ASP B 1 193 ? 25.236 -3.003 -62.501 1.00 44.23 214 ASP B CA 1
ATOM 3337 C C . ASP B 1 193 ? 24.051 -3.474 -61.682 1.00 36.34 214 ASP B C 1
ATOM 3338 O O . ASP B 1 193 ? 23.022 -2.828 -61.744 1.00 37.80 214 ASP B O 1
ATOM 3343 N N . LYS B 1 194 ? 24.191 -4.554 -60.909 1.00 32.83 215 LYS B N 1
ATOM 3344 C CA . LYS B 1 194 ? 23.097 -5.043 -59.974 1.00 33.68 215 LYS B CA 1
ATOM 3345 C C . LYS B 1 194 ? 23.191 -4.535 -58.513 1.00 27.84 215 LYS B C 1
ATOM 3346 O O . LYS B 1 194 ? 22.265 -4.709 -57.695 1.00 26.80 215 LYS B O 1
ATOM 3352 N N . LEU B 1 195 ? 24.303 -3.874 -58.204 1.00 24.82 216 LEU B N 1
ATOM 3353 C CA . LEU B 1 195 ? 24.395 -3.041 -57.011 1.00 23.97 216 LEU B CA 1
ATOM 3354 C C . LEU B 1 195 ? 23.831 -1.672 -57.362 1.00 21.16 216 LEU B C 1
ATOM 3355 O O . LEU B 1 195 ? 24.511 -0.791 -57.818 1.00 20.31 216 LEU B O 1
ATOM 3360 N N . ILE B 1 196 ? 22.554 -1.501 -57.143 1.00 23.95 217 ILE B N 1
ATOM 3361 C CA . ILE B 1 196 ? 21.869 -0.328 -57.571 1.00 26.46 217 ILE B CA 1
ATOM 3362 C C . ILE B 1 196 ? 21.901 0.719 -56.473 1.00 24.94 217 ILE B C 1
ATOM 3363 O O . ILE B 1 196 ? 21.706 0.424 -55.278 1.00 23.10 217 ILE B O 1
ATOM 3368 N N . ILE B 1 197 ? 21.993 1.966 -56.872 1.00 23.89 218 ILE B N 1
ATOM 3369 C CA . ILE B 1 197 ? 22.005 3.045 -55.891 1.00 21.85 218 ILE B CA 1
ATOM 3370 C C . ILE B 1 197 ? 20.674 3.139 -55.154 1.00 19.69 218 ILE B C 1
ATOM 3371 O O . ILE B 1 197 ? 19.640 3.058 -55.784 1.00 21.85 218 ILE B O 1
ATOM 3376 N N . GLY B 1 198 ? 20.721 3.331 -53.830 1.00 17.76 219 GLY B N 1
ATOM 3377 C CA . GLY B 1 198 ? 19.538 3.341 -53.001 1.00 16.40 219 GLY B CA 1
ATOM 3378 C C . GLY B 1 198 ? 19.286 2.089 -52.207 1.00 18.39 219 GLY B C 1
ATOM 3379 O O . GLY B 1 198 ? 18.562 2.130 -51.226 1.00 20.94 219 GLY B O 1
ATOM 3396 N N . PHE B 1 200 ? 19.508 -1.268 -49.820 1.00 19.80 221 PHE B N 1
ATOM 3397 C CA . PHE B 1 200 ? 19.981 -1.611 -48.523 1.00 18.76 221 PHE B CA 1
ATOM 3398 C C . PHE B 1 200 ? 20.981 -2.726 -48.714 1.00 19.84 221 PHE B C 1
ATOM 3399 O O . PHE B 1 200 ? 20.863 -3.496 -49.687 1.00 15.64 221 PHE B O 1
ATOM 3407 N N . SER B 1 201 ? 22.005 -2.809 -47.835 1.00 17.88 222 SER B N 1
ATOM 3408 C CA . SER B 1 201 ? 22.914 -3.905 -47.936 1.00 20.95 222 SER B CA 1
ATOM 3409 C C . SER B 1 201 ? 23.363 -4.402 -46.611 1.00 19.46 222 SER B C 1
ATOM 3410 O O . SER B 1 201 ? 23.507 -3.643 -45.682 1.00 23.84 222 SER B O 1
ATOM 3413 N N . LYS B 1 202 ? 23.600 -5.679 -46.518 1.00 22.01 223 LYS B N 1
ATOM 3414 C CA . LYS B 1 202 ? 24.432 -6.210 -45.446 1.00 26.16 223 LYS B CA 1
ATOM 3415 C C . LYS B 1 202 ? 25.883 -6.102 -45.863 1.00 28.35 223 LYS B C 1
ATOM 3416 O O . LYS B 1 202 ? 26.212 -6.275 -47.056 1.00 32.14 223 LYS B O 1
ATOM 3422 N N . ILE B 1 203 ? 26.761 -5.804 -44.906 1.00 26.11 224 ILE B N 1
ATOM 3423 C CA . ILE B 1 203 ? 28.189 -5.759 -45.163 1.00 22.46 224 ILE B CA 1
ATOM 3424 C C . ILE B 1 203 ? 28.909 -6.721 -44.266 1.00 22.34 224 ILE B C 1
ATOM 3425 O O . ILE B 1 203 ? 28.686 -6.722 -43.064 1.00 18.82 224 ILE B O 1
ATOM 3430 N N . LYS B 1 204 ? 29.805 -7.538 -44.834 1.00 23.68 225 LYS B N 1
ATOM 3431 C CA . LYS B 1 204 ? 30.706 -8.347 -44.031 1.00 25.18 225 LYS B CA 1
ATOM 3432 C C . LYS B 1 204 ? 32.105 -7.829 -44.193 1.00 24.15 225 LYS B C 1
ATOM 3433 O O . LYS B 1 204 ? 32.719 -7.930 -45.268 1.00 23.48 225 LYS B O 1
ATOM 3439 N N . LEU B 1 205 ? 32.599 -7.192 -43.149 1.00 23.89 226 LEU B N 1
ATOM 3440 C CA . LEU B 1 205 ? 33.860 -6.518 -43.232 1.00 22.92 226 LEU B CA 1
ATOM 3441 C C . LEU B 1 205 ? 34.897 -7.438 -42.602 1.00 20.32 226 LEU B C 1
ATOM 3442 O O . LEU B 1 205 ? 34.870 -7.681 -41.413 1.00 18.52 226 LEU B O 1
ATOM 3447 N N . ILE B 1 206 ? 35.864 -7.867 -43.390 1.00 21.53 227 ILE B N 1
ATOM 3448 C CA . ILE B 1 206 ? 36.838 -8.878 -42.949 1.00 21.28 227 ILE B CA 1
ATOM 3449 C C . ILE B 1 206 ? 37.862 -8.233 -41.988 1.00 24.73 227 ILE B C 1
ATOM 3450 O O . ILE B 1 206 ? 38.464 -7.268 -42.359 1.00 22.86 227 ILE B O 1
ATOM 3455 N N . THR B 1 207 ? 37.996 -8.739 -40.770 1.00 25.20 228 THR B N 1
ATOM 3456 C CA . THR B 1 207 ? 38.862 -8.184 -39.779 1.00 27.43 228 THR B CA 1
ATOM 3457 C C . THR B 1 207 ? 40.111 -9.016 -39.492 1.00 31.59 228 THR B C 1
ATOM 3458 O O . THR B 1 207 ? 41.047 -8.514 -38.956 1.00 39.31 228 THR B O 1
ATOM 3462 N N . LYS B 1 208 ? 40.151 -10.277 -39.842 1.00 37.34 229 LYS B N 1
ATOM 3463 C CA . LYS B 1 208 ? 41.312 -11.119 -39.605 1.00 41.78 229 LYS B CA 1
ATOM 3464 C C . LYS B 1 208 ? 41.183 -12.338 -40.495 1.00 39.10 229 LYS B C 1
ATOM 3465 O O . LYS B 1 208 ? 40.073 -12.867 -40.633 1.00 39.44 229 LYS B O 1
ATOM 3471 N N . ARG B 1 209 ? 42.305 -12.778 -41.082 1.00 33.85 230 ARG B N 1
ATOM 3472 C CA . ARG B 1 209 ? 42.355 -14.014 -41.882 1.00 35.04 230 ARG B CA 1
ATOM 3473 C C . ARG B 1 209 ? 43.371 -14.955 -41.224 1.00 38.66 230 ARG B C 1
ATOM 3474 O O . ARG B 1 209 ? 44.490 -14.524 -40.908 1.00 36.52 230 ARG B O 1
ATOM 3482 N N . PHE B 1 210 ? 42.926 -16.161 -40.850 1.00 31.67 231 PHE B N 1
ATOM 3483 C CA . PHE B 1 210 ? 43.834 -17.206 -40.408 1.00 26.58 231 PHE B CA 1
ATOM 3484 C C . PHE B 1 210 ? 44.214 -17.969 -41.663 1.00 28.49 231 PHE B C 1
ATOM 3485 O O . PHE B 1 210 ? 43.361 -18.610 -42.334 1.00 29.01 231 PHE B O 1
ATOM 3493 N N . LYS B 1 211 ? 45.496 -17.903 -42.022 1.00 29.58 232 LYS B N 1
ATOM 3494 C CA . LYS B 1 211 ? 45.960 -18.480 -43.306 1.00 34.03 232 LYS B CA 1
ATOM 3495 C C . LYS B 1 211 ? 46.790 -19.722 -43.091 1.00 29.82 232 LYS B C 1
ATOM 3496 O O . LYS B 1 211 ? 47.441 -19.874 -42.065 1.00 32.67 232 LYS B O 1
ATOM 3502 N N . ASP B 1 212 ? 46.697 -20.635 -44.037 1.00 31.08 233 ASP B N 1
ATOM 3503 C CA . ASP B 1 212 ? 47.449 -21.867 -44.009 1.00 38.76 233 ASP B CA 1
ATOM 3504 C C . ASP B 1 212 ? 47.254 -22.664 -42.719 1.00 35.05 233 ASP B C 1
ATOM 3505 O O . ASP B 1 212 ? 48.226 -23.038 -42.062 1.00 33.78 233 ASP B O 1
ATOM 3510 N N . VAL B 1 213 ? 45.995 -22.871 -42.340 1.00 33.06 234 VAL B N 1
ATOM 3511 C CA . VAL B 1 213 ? 45.666 -23.639 -41.148 1.00 30.62 234 VAL B CA 1
ATOM 3512 C C . VAL B 1 213 ? 44.733 -24.753 -41.525 1.00 27.17 234 VAL B C 1
ATOM 3513 O O . VAL B 1 213 ? 44.022 -24.696 -42.505 1.00 26.20 234 VAL B O 1
ATOM 3517 N N . ILE B 1 214 ? 44.756 -25.775 -40.710 1.00 28.59 235 ILE B N 1
ATOM 3518 C CA . ILE B 1 214 ? 43.871 -26.914 -40.899 1.00 28.66 235 ILE B CA 1
ATOM 3519 C C . ILE B 1 214 ? 42.476 -26.422 -40.555 1.00 26.22 235 ILE B C 1
ATOM 3520 O O . ILE B 1 214 ? 42.274 -25.877 -39.477 1.00 27.72 235 ILE B O 1
ATOM 3525 N N . LYS B 1 215 ? 41.541 -26.638 -41.456 1.00 26.59 236 LYS B N 1
ATOM 3526 C CA . LYS B 1 215 ? 40.136 -26.395 -41.208 1.00 25.47 236 LYS B CA 1
ATOM 3527 C C . LYS B 1 215 ? 39.419 -27.755 -41.117 1.00 26.81 236 LYS B C 1
ATOM 3528 O O . LYS B 1 215 ? 39.625 -28.645 -41.944 1.00 24.54 236 LYS B O 1
ATOM 3534 N N . ILE B 1 216 ? 38.519 -27.866 -40.148 1.00 27.05 237 ILE B N 1
ATOM 3535 C CA . ILE B 1 216 ? 37.702 -29.036 -40.024 1.00 25.28 237 ILE B CA 1
ATOM 3536 C C . ILE B 1 216 ? 36.321 -28.679 -39.409 1.00 27.27 237 ILE B C 1
ATOM 3537 O O . ILE B 1 216 ? 36.155 -27.663 -38.777 1.00 23.42 237 ILE B O 1
ATOM 3542 N N . SER B 1 217 ? 35.339 -29.534 -39.594 1.00 30.70 238 SER B N 1
ATOM 3543 C CA . SER B 1 217 ? 34.036 -29.313 -38.996 1.00 32.86 238 SER B CA 1
ATOM 3544 C C . SER B 1 217 ? 34.215 -29.335 -37.501 1.00 31.45 238 SER B C 1
ATOM 3545 O O . SER B 1 217 ? 34.892 -30.211 -36.963 1.00 29.34 238 SER B O 1
ATOM 3548 N N . ARG B 1 218 ? 33.506 -28.435 -36.829 1.00 34.77 239 ARG B N 1
ATOM 3549 C CA . ARG B 1 218 ? 33.643 -28.244 -35.376 1.00 31.59 239 ARG B CA 1
ATOM 3550 C C . ARG B 1 218 ? 33.430 -29.475 -34.609 1.00 31.99 239 ARG B C 1
ATOM 3551 O O . ARG B 1 218 ? 34.086 -29.673 -33.607 1.00 34.42 239 ARG B O 1
ATOM 3559 N N . GLU B 1 219 ? 32.511 -30.342 -35.020 1.00 32.34 240 GLU B N 1
ATOM 3560 C CA . GLU B 1 219 ? 32.208 -31.568 -34.191 1.00 31.87 240 GLU B CA 1
ATOM 3561 C C . GLU B 1 219 ? 33.373 -32.569 -34.081 1.00 30.59 240 GLU B C 1
ATOM 3562 O O . GLU B 1 219 ? 33.339 -33.435 -33.183 1.00 33.28 240 GLU B O 1
ATOM 3568 N N . ALA B 1 220 ? 34.364 -32.502 -34.986 1.00 25.40 241 ALA B N 1
ATOM 3569 C CA . ALA B 1 220 ? 35.598 -33.291 -34.827 1.00 26.45 241 ALA B CA 1
ATOM 3570 C C . ALA B 1 220 ? 36.279 -33.077 -33.500 1.00 26.31 241 ALA B C 1
ATOM 3571 O O . ALA B 1 220 ? 36.953 -33.963 -32.987 1.00 27.76 241 ALA B O 1
ATOM 3573 N N . VAL B 1 221 ? 36.125 -31.888 -32.933 1.00 25.53 242 VAL B N 1
ATOM 3574 C CA . VAL B 1 221 ? 36.881 -31.539 -31.756 1.00 26.04 242 VAL B CA 1
ATOM 3575 C C . VAL B 1 221 ? 36.125 -32.026 -30.577 1.00 30.81 242 VAL B C 1
ATOM 3576 O O . VAL B 1 221 ? 34.933 -31.735 -30.446 1.00 35.59 242 VAL B O 1
ATOM 3580 N N . VAL B 1 222 ? 36.821 -32.647 -29.640 1.00 32.07 243 VAL B N 1
ATOM 3581 C CA . VAL B 1 222 ? 36.159 -33.184 -28.487 1.00 34.76 243 VAL B CA 1
ATOM 3582 C C . VAL B 1 222 ? 36.838 -32.682 -27.224 1.00 34.08 243 VAL B C 1
ATOM 3583 O O . VAL B 1 222 ? 38.035 -32.478 -27.211 1.00 28.23 243 VAL B O 1
ATOM 3587 N N . GLU B 1 223 ? 36.068 -32.424 -26.169 1.00 38.51 244 GLU B N 1
ATOM 3588 C CA . GLU B 1 223 ? 36.616 -31.819 -24.931 1.00 48.15 244 GLU B CA 1
ATOM 3589 C C . GLU B 1 223 ? 36.725 -32.892 -23.854 1.00 49.49 244 GLU B C 1
ATOM 3590 O O . GLU B 1 223 ? 35.712 -33.403 -23.416 1.00 52.06 244 GLU B O 1
ATOM 3596 N N . ARG B 1 224 ? 37.944 -33.288 -23.498 1.00 56.50 245 ARG B N 1
ATOM 3597 C CA . ARG B 1 224 ? 38.180 -34.270 -22.422 1.00 68.01 245 ARG B CA 1
ATOM 3598 C C . ARG B 1 224 ? 39.169 -33.688 -21.382 1.00 72.25 245 ARG B C 1
ATOM 3599 O O . ARG B 1 224 ? 40.268 -33.249 -21.743 1.00 67.99 245 ARG B O 1
ATOM 3607 N N . GLU B 1 225 ? 38.812 -33.763 -20.099 1.00 78.92 246 GLU B N 1
ATOM 3608 C CA . GLU B 1 225 ? 39.722 -33.374 -19.017 1.00 83.23 246 GLU B CA 1
ATOM 3609 C C . GLU B 1 225 ? 40.276 -31.956 -19.265 1.00 76.92 246 GLU B C 1
ATOM 3610 O O . GLU B 1 225 ? 41.490 -31.720 -19.188 1.00 65.25 246 GLU B O 1
ATOM 3616 N N . GLY B 1 226 ? 39.358 -31.030 -19.574 1.00 76.82 247 GLY B N 1
ATOM 3617 C CA . GLY B 1 226 ? 39.675 -29.613 -19.860 1.00 75.60 247 GLY B CA 1
ATOM 3618 C C . GLY B 1 226 ? 40.642 -29.322 -21.010 1.00 71.43 247 GLY B C 1
ATOM 3619 O O . GLY B 1 226 ? 41.272 -28.283 -21.036 1.00 75.11 247 GLY B O 1
ATOM 3620 N N . LYS B 1 227 ? 40.794 -30.257 -21.941 1.00 69.90 248 LYS B N 1
ATOM 3621 C CA . LYS B 1 227 ? 41.620 -30.057 -23.137 1.00 66.05 248 LYS B CA 1
ATOM 3622 C C . LYS B 1 227 ? 40.813 -30.418 -24.428 1.00 56.73 248 LYS B C 1
ATOM 3623 O O . LYS B 1 227 ? 39.712 -30.975 -24.348 1.00 57.33 248 LYS B O 1
ATOM 3629 N N . LYS B 1 228 ? 41.360 -30.097 -25.595 1.00 42.91 249 LYS B N 1
ATOM 3630 C CA . LYS B 1 228 ? 40.686 -30.364 -26.827 1.00 34.65 249 LYS B CA 1
ATOM 3631 C C . LYS B 1 228 ? 41.462 -31.294 -27.701 1.00 31.38 249 LYS B C 1
ATOM 3632 O O . LYS B 1 228 ? 42.678 -31.181 -27.847 1.00 28.06 249 LYS B O 1
ATOM 3638 N N . PHE B 1 229 ? 40.753 -32.248 -28.296 1.00 29.55 250 PHE B N 1
ATOM 3639 C CA . PHE B 1 229 ? 41.433 -33.211 -29.144 1.00 31.52 250 PHE B CA 1
ATOM 3640 C C . PHE B 1 229 ? 40.664 -33.474 -30.414 1.00 32.86 250 PHE B C 1
ATOM 3641 O O . PHE B 1 229 ? 39.458 -33.202 -30.469 1.00 33.78 250 PHE B O 1
ATOM 3649 N N . VAL B 1 230 ? 41.370 -33.993 -31.410 1.00 30.50 251 VAL B N 1
ATOM 3650 C CA . VAL B 1 230 ? 40.780 -34.708 -32.494 1.00 30.97 251 VAL B CA 1
ATOM 3651 C C . VAL B 1 230 ? 41.325 -36.158 -32.567 1.00 35.88 251 VAL B C 1
ATOM 3652 O O . VAL B 1 230 ? 42.320 -36.492 -31.881 1.00 35.11 251 VAL B O 1
ATOM 3656 N N . PHE B 1 231 ? 40.696 -36.986 -33.421 1.00 31.27 252 PHE B N 1
ATOM 3657 C CA . PHE B 1 231 ? 41.097 -38.394 -33.631 1.00 27.35 252 PHE B CA 1
ATOM 3658 C C . PHE B 1 231 ? 41.555 -38.597 -35.008 1.00 27.17 252 PHE B C 1
ATOM 3659 O O . PHE B 1 231 ? 40.835 -38.331 -35.932 1.00 30.38 252 PHE B O 1
ATOM 3667 N N . LYS B 1 232 ? 42.777 -39.075 -35.135 1.00 29.97 253 LYS B N 1
ATOM 3668 C CA . LYS B 1 232 ? 43.389 -39.308 -36.407 1.00 34.76 253 LYS B CA 1
ATOM 3669 C C . LYS B 1 232 ? 43.320 -40.806 -36.693 1.00 36.20 253 LYS B C 1
ATOM 3670 O O . LYS B 1 232 ? 43.597 -41.612 -35.828 1.00 36.09 253 LYS B O 1
ATOM 3676 N N . VAL B 1 233 ? 42.982 -41.149 -37.914 1.00 39.43 254 VAL B N 1
ATOM 3677 C CA . VAL B 1 233 ? 42.847 -42.520 -38.287 1.00 48.24 254 VAL B CA 1
ATOM 3678 C C . VAL B 1 233 ? 44.187 -42.970 -38.800 1.00 51.09 254 VAL B C 1
ATOM 3679 O O . VAL B 1 233 ? 44.767 -42.319 -39.700 1.00 40.94 254 VAL B O 1
ATOM 3683 N N . ASP B 1 234 ? 44.654 -44.094 -38.255 1.00 53.49 255 ASP B N 1
ATOM 3684 C CA . ASP B 1 234 ? 45.759 -44.866 -38.860 1.00 56.90 255 ASP B CA 1
ATOM 3685 C C . ASP B 1 234 ? 45.186 -45.978 -39.775 1.00 53.77 255 ASP B C 1
ATOM 3686 O O . ASP B 1 234 ? 44.553 -46.923 -39.302 1.00 58.00 255 ASP B O 1
ATOM 3691 N N . LEU B 1 235 ? 45.416 -45.856 -41.072 1.00 51.27 256 LEU B N 1
ATOM 3692 C CA . LEU B 1 235 ? 44.819 -46.759 -42.048 1.00 53.57 256 LEU B CA 1
ATOM 3693 C C . LEU B 1 235 ? 45.319 -48.182 -41.892 1.00 56.13 256 LEU B C 1
ATOM 3694 O O . LEU B 1 235 ? 44.537 -49.106 -41.837 1.00 53.91 256 LEU B O 1
ATOM 3699 N N . GLU B 1 236 ? 46.630 -48.344 -41.748 1.00 66.04 257 GLU B N 1
ATOM 3700 C CA . GLU B 1 236 ? 47.243 -49.676 -41.549 1.00 71.22 257 GLU B CA 1
ATOM 3701 C C . GLU B 1 236 ? 46.691 -50.484 -40.351 1.00 62.13 257 GLU B C 1
ATOM 3702 O O . GLU B 1 236 ? 46.315 -51.645 -40.518 1.00 58.85 257 GLU B O 1
ATOM 3708 N N . SER B 1 237 ? 46.635 -49.881 -39.166 1.00 51.51 258 SER B N 1
ATOM 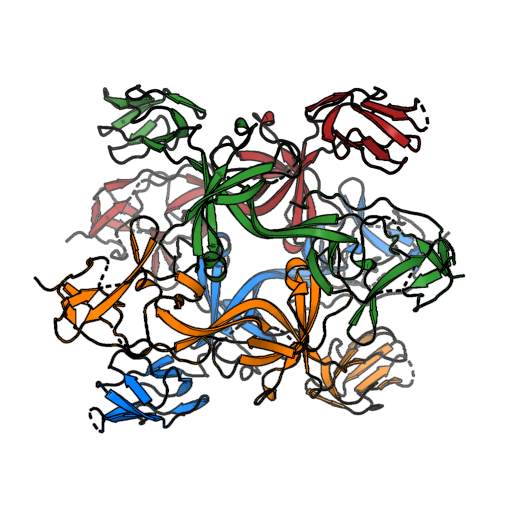3709 C CA . SER B 1 237 ? 46.158 -50.590 -37.998 1.00 53.07 258 SER B CA 1
ATOM 3710 C C . SER B 1 237 ? 44.636 -50.449 -37.741 1.00 56.82 258 SER B C 1
ATOM 3711 O O . SER B 1 237 ? 44.163 -50.879 -36.671 1.00 41.66 258 SER B O 1
ATOM 3714 N N A LYS B 1 238 ? 43.899 -49.869 -38.700 0.50 57.83 259 LYS B N 1
ATOM 3715 N N B LYS B 1 238 ? 43.894 -49.875 -38.704 0.50 55.94 259 LYS B N 1
ATOM 3716 C CA A LYS B 1 238 ? 42.480 -49.433 -38.518 0.50 55.54 259 LYS B CA 1
ATOM 3717 C CA B LYS B 1 238 ? 42.469 -49.445 -38.534 0.50 52.44 259 LYS B CA 1
ATOM 3718 C C A LYS B 1 238 ? 42.113 -48.934 -37.093 0.50 55.23 259 LYS B C 1
ATOM 3719 C C B LYS B 1 238 ? 42.109 -48.934 -37.098 0.50 53.61 259 LYS B C 1
ATOM 3720 O O A LYS B 1 238 ? 41.230 -49.452 -36.403 0.50 50.52 259 LYS B O 1
ATOM 3721 O O B LYS B 1 238 ? 41.226 -49.450 -36.398 0.50 48.98 259 LYS B O 1
ATOM 3732 N N . SER B 1 239 ? 42.824 -47.924 -36.647 1.00 49.06 260 SER B N 1
ATOM 3733 C CA . SER B 1 239 ? 42.588 -47.414 -35.325 1.00 50.70 260 SER B CA 1
ATOM 3734 C C . SER B 1 239 ? 42.842 -45.9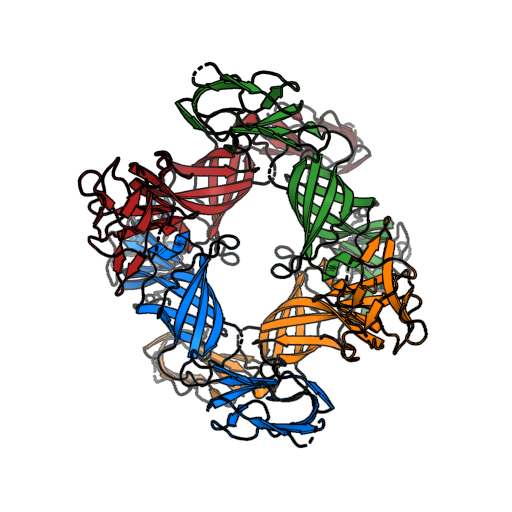08 -35.298 1.00 45.88 260 SER B C 1
ATOM 3735 O O . SER B 1 239 ? 43.271 -45.308 -36.290 1.00 39.93 260 SER B O 1
ATOM 3738 N N . VAL B 1 240 ? 42.574 -45.313 -34.151 1.00 47.44 261 VAL B N 1
ATOM 3739 C CA . VAL B 1 240 ? 42.711 -43.878 -34.001 1.00 48.91 261 VAL B CA 1
ATOM 3740 C C . VAL B 1 240 ? 43.657 -43.491 -32.898 1.00 48.34 261 VAL B C 1
ATOM 3741 O O . VAL B 1 240 ? 43.757 -44.175 -31.874 1.00 50.37 261 VAL B O 1
ATOM 3745 N N . GLN B 1 241 ? 44.270 -42.338 -33.109 1.00 43.80 262 GLN B N 1
ATOM 3746 C CA . GLN B 1 241 ? 45.122 -41.669 -32.125 1.00 45.60 262 GLN B CA 1
ATOM 3747 C C . GLN B 1 241 ? 44.496 -40.323 -31.670 1.00 42.80 262 GLN B C 1
ATOM 3748 O O . GLN B 1 241 ? 44.038 -39.545 -32.491 1.00 43.98 262 GLN B O 1
ATOM 3762 N N . LEU B 1 243 ? 44.811 -36.786 -30.675 1.00 41.13 264 LEU B N 1
ATOM 3763 C CA . LEU B 1 243 ? 45.782 -35.676 -30.761 1.00 39.93 264 LEU B CA 1
ATOM 3764 C C . LEU B 1 243 ? 45.243 -34.392 -30.066 1.00 44.39 264 LEU B C 1
ATOM 3765 O O . LEU B 1 243 ? 44.134 -33.942 -30.379 1.00 35.17 264 LEU B O 1
ATOM 3770 N N . PRO B 1 244 ? 46.041 -33.782 -29.156 1.00 48.73 265 PRO B N 1
ATOM 3771 C CA . PRO B 1 244 ? 45.662 -32.465 -28.609 1.00 43.27 265 PRO B CA 1
ATOM 3772 C C . PRO B 1 244 ? 45.819 -31.400 -29.682 1.00 37.43 265 PRO B C 1
ATOM 3773 O O . PRO B 1 244 ? 46.700 -31.486 -30.558 1.00 31.51 265 PRO B O 1
ATOM 3777 N N . ILE B 1 245 ? 44.886 -30.459 -29.689 1.00 33.33 266 ILE B N 1
ATOM 3778 C CA . ILE B 1 245 ? 44.905 -29.383 -30.697 1.00 31.27 266 ILE B CA 1
ATOM 3779 C C . ILE B 1 245 ? 44.600 -28.106 -29.970 1.00 26.00 266 ILE B C 1
ATOM 3780 O O . ILE B 1 245 ? 44.079 -28.118 -28.852 1.00 22.19 266 ILE B O 1
ATOM 3785 N N . THR B 1 246 ? 44.833 -27.004 -30.653 1.00 26.10 267 THR B N 1
ATOM 3786 C CA . THR B 1 246 ? 44.427 -25.709 -30.134 1.00 27.06 267 THR B CA 1
ATOM 3787 C C . THR B 1 246 ? 43.525 -25.123 -31.165 1.00 23.96 267 THR B C 1
ATOM 3788 O O . THR B 1 246 ? 43.810 -25.214 -32.391 1.00 23.00 267 THR B O 1
ATOM 3792 N N . VAL B 1 247 ? 42.459 -24.525 -30.712 1.00 22.34 268 VAL B N 1
ATOM 3793 C CA . VAL B 1 247 ? 41.496 -23.932 -31.631 1.00 22.80 268 VAL B CA 1
ATOM 3794 C C . VAL B 1 247 ? 41.877 -22.479 -31.822 1.00 23.62 268 VAL B C 1
ATOM 3795 O O . VAL B 1 247 ? 41.922 -21.746 -30.848 1.00 22.61 268 VAL B O 1
ATOM 3799 N N . LEU B 1 248 ? 42.222 -22.097 -33.031 1.00 22.30 269 LEU B N 1
ATOM 3800 C CA . LEU B 1 248 ? 42.734 -20.766 -33.256 1.00 26.48 269 LEU B CA 1
ATOM 3801 C C . LEU B 1 248 ? 41.570 -19.799 -33.476 1.00 28.94 269 LEU B C 1
ATOM 3802 O O . LEU B 1 248 ? 41.596 -18.671 -32.996 1.00 28.02 269 LEU B O 1
ATOM 3807 N N . PHE B 1 249 ? 40.504 -20.292 -34.104 1.00 26.21 270 PHE B N 1
ATOM 3808 C CA . PHE B 1 249 ? 39.372 -19.481 -34.433 1.00 24.29 270 PHE B CA 1
ATOM 3809 C C . PHE B 1 249 ? 38.299 -20.428 -34.877 1.00 26.72 270 PHE B C 1
ATOM 3810 O O . PHE B 1 249 ? 38.623 -21.479 -35.438 1.00 25.02 270 PHE B O 1
ATOM 3818 N N . GLU B 1 250 ? 37.028 -20.093 -34.654 1.00 25.13 271 GLU B N 1
ATOM 3819 C CA . GLU B 1 250 ? 35.973 -20.894 -35.265 1.00 28.63 271 GLU B CA 1
ATOM 3820 C C . GLU B 1 250 ? 34.791 -20.010 -35.601 1.00 28.25 271 GLU B C 1
ATOM 3821 O O . GLU B 1 250 ? 34.516 -19.071 -34.867 1.00 23.27 271 GLU B O 1
ATOM 3827 N N . ILE B 1 251 ? 34.109 -20.376 -36.678 1.00 29.68 272 ILE B N 1
ATOM 3828 C CA . ILE B 1 251 ? 32.941 -19.659 -37.140 1.00 33.26 272 ILE B CA 1
ATOM 3829 C C . ILE B 1 251 ? 32.163 -20.541 -38.102 1.00 34.09 272 ILE B C 1
ATOM 3830 O O . ILE B 1 251 ? 32.741 -21.401 -38.800 1.00 28.72 272 ILE B O 1
ATOM 3835 N N . ASP B 1 252 ? 30.830 -20.423 -38.076 1.00 34.39 273 ASP B N 1
ATOM 3836 C CA . ASP B 1 252 ? 30.000 -21.189 -39.022 1.00 40.89 273 ASP B CA 1
ATOM 3837 C C . ASP B 1 252 ? 30.279 -22.676 -38.987 1.00 36.93 273 ASP B C 1
ATOM 3838 O O . ASP B 1 252 ? 30.274 -23.368 -40.002 1.00 35.88 273 ASP B O 1
ATOM 3843 N N . ASN B 1 253 ? 30.481 -23.155 -37.768 1.00 36.91 274 ASN B N 1
ATOM 3844 C CA . ASN B 1 253 ? 30.682 -24.547 -37.494 1.00 31.29 274 ASN B CA 1
ATOM 3845 C C . ASN B 1 253 ? 32.016 -25.091 -38.049 1.00 26.53 274 ASN B C 1
ATOM 3846 O O . ASN B 1 253 ? 32.169 -26.304 -38.177 1.00 23.17 274 ASN B O 1
ATOM 3851 N N . ILE B 1 254 ? 32.972 -24.214 -38.372 1.00 25.18 275 ILE B N 1
ATOM 3852 C CA . ILE B 1 254 ? 34.301 -24.617 -38.916 1.00 24.76 275 ILE B CA 1
ATOM 3853 C C . ILE B 1 254 ? 35.360 -24.172 -37.900 1.00 25.64 275 ILE B C 1
ATOM 3854 O O . ILE B 1 254 ? 35.331 -23.065 -37.437 1.00 24.07 275 ILE B O 1
ATOM 3859 N N . VAL B 1 255 ? 36.278 -25.068 -37.539 1.00 25.38 276 VAL B N 1
ATOM 3860 C CA . VAL B 1 255 ? 37.345 -24.811 -36.633 1.00 20.06 276 VAL B CA 1
ATOM 3861 C C . VAL B 1 255 ? 38.615 -24.684 -37.472 1.00 20.59 276 VAL B C 1
ATOM 3862 O O . VAL B 1 255 ? 38.825 -25.458 -38.416 1.00 18.55 276 VAL B O 1
ATOM 3866 N N . ALA B 1 256 ? 39.440 -23.692 -37.156 1.00 21.45 277 ALA B N 1
ATOM 3867 C CA . ALA B 1 256 ? 40.795 -23.576 -37.644 1.00 22.81 277 ALA B CA 1
ATOM 3868 C C . ALA B 1 256 ? 41.674 -24.016 -36.457 1.00 27.29 277 ALA B C 1
ATOM 3869 O O . ALA B 1 256 ? 41.518 -23.487 -35.393 1.00 24.52 277 ALA B O 1
ATOM 3871 N N . LEU B 1 257 ? 42.533 -25.015 -36.630 1.00 28.31 278 LEU B N 1
ATOM 3872 C CA . LEU B 1 257 ? 43.268 -25.514 -35.479 1.00 28.70 278 LEU B CA 1
ATOM 3873 C C . LEU B 1 257 ? 44.768 -25.609 -35.730 1.00 27.96 278 LEU B C 1
ATOM 3874 O O . LEU B 1 257 ? 45.258 -25.498 -36.871 1.00 22.62 278 LEU B O 1
ATOM 3879 N N . SER B 1 258 ? 45.502 -25.761 -34.645 1.00 28.38 279 SER B N 1
ATOM 3880 C CA . SER B 1 258 ? 46.915 -26.087 -34.775 1.00 32.12 279 SER B CA 1
ATOM 3881 C C . SER B 1 258 ? 47.158 -27.304 -33.902 1.00 28.30 279 SER B C 1
ATOM 3882 O O . SER B 1 258 ? 46.380 -27.604 -32.946 1.00 24.35 279 SER B O 1
ATOM 3885 N N . GLY B 1 259 ? 48.272 -27.977 -34.212 1.00 26.61 280 GLY B N 1
ATOM 3886 C CA . GLY B 1 259 ? 48.683 -29.187 -33.493 1.00 22.33 280 GLY B CA 1
ATOM 3887 C C . GLY B 1 259 ? 49.362 -30.166 -34.441 1.00 22.93 280 GLY B C 1
ATOM 3888 O O . GLY B 1 259 ? 49.853 -29.788 -35.499 1.00 22.42 280 GLY B O 1
ATOM 3889 N N . GLU B 1 260 ? 49.353 -31.435 -34.055 1.00 25.94 281 GLU B N 1
ATOM 3890 C CA . GLU B 1 260 ? 49.979 -32.481 -34.794 1.00 28.33 281 GLU B CA 1
ATOM 3891 C C . GLU B 1 260 ? 49.187 -33.014 -35.906 1.00 30.92 281 GLU B C 1
ATOM 3892 O O . GLU B 1 260 ? 49.078 -34.234 -36.037 1.00 40.23 281 GLU B O 1
ATOM 3898 N N . VAL B 1 261 ? 48.669 -32.155 -36.759 1.00 28.77 282 VAL B N 1
ATOM 3899 C CA . VAL B 1 261 ? 47.777 -32.608 -37.811 1.00 26.95 282 VAL B CA 1
ATOM 3900 C C . VAL B 1 261 ? 48.306 -31.984 -39.057 1.00 27.26 282 VAL B C 1
ATOM 3901 O O . VAL B 1 261 ? 48.528 -30.785 -39.073 1.00 28.89 282 VAL B O 1
ATOM 3905 N N . GLU B 1 262 ? 48.398 -32.748 -40.131 1.00 26.30 283 GLU B N 1
ATOM 3906 C CA . GLU B 1 262 ? 48.935 -32.260 -41.377 1.00 29.33 283 GLU B CA 1
ATOM 3907 C C . GLU B 1 262 ? 47.915 -32.462 -42.499 1.00 26.18 283 GLU B C 1
ATOM 3908 O O . GLU B 1 262 ? 47.087 -33.359 -42.423 1.00 23.92 283 GLU B O 1
ATOM 3914 N N . GLU B 1 263 ? 48.110 -31.744 -43.596 1.00 27.44 284 GLU B N 1
ATOM 3915 C CA . GLU B 1 263 ? 47.431 -31.994 -44.849 1.00 31.85 284 GLU B CA 1
ATOM 3916 C C . GLU B 1 263 ? 47.334 -33.496 -45.038 1.00 32.85 284 GLU B C 1
ATOM 3917 O O . GLU B 1 263 ? 48.318 -34.204 -44.905 1.00 33.63 284 GLU B O 1
ATOM 3923 N N . ASN B 1 264 ? 46.138 -33.940 -45.408 1.00 33.18 285 ASN B N 1
ATOM 3924 C CA . ASN B 1 264 ? 45.856 -35.295 -45.826 1.00 38.07 285 ASN B CA 1
ATOM 3925 C C . ASN B 1 264 ? 45.689 -36.285 -44.711 1.00 34.93 285 ASN B C 1
ATOM 3926 O O . ASN B 1 264 ? 45.396 -37.414 -44.970 1.00 36.99 285 ASN B O 1
ATOM 3931 N N . ASP B 1 265 ? 45.870 -35.876 -43.464 1.00 31.67 286 ASP B N 1
ATOM 3932 C CA . ASP B 1 265 ? 45.515 -36.778 -42.405 1.00 30.41 286 ASP B CA 1
ATOM 3933 C C . ASP B 1 265 ? 44.016 -37.056 -42.508 1.00 35.93 286 ASP B C 1
ATOM 3934 O O . ASP B 1 265 ? 43.213 -36.184 -42.977 1.00 32.82 286 ASP B O 1
ATOM 3939 N N . LEU B 1 266 ? 43.643 -38.257 -42.091 1.00 31.30 287 LEU B N 1
ATOM 3940 C CA . LEU B 1 266 ? 42.257 -38.621 -41.942 1.00 33.08 287 LEU B CA 1
ATOM 3941 C C . LEU B 1 266 ? 41.845 -38.325 -40.504 1.00 28.92 287 LEU B C 1
ATOM 3942 O O . LEU B 1 266 ? 42.295 -38.974 -39.557 1.00 30.10 287 LEU B O 1
ATOM 3947 N N . ILE B 1 267 ? 40.943 -37.362 -40.348 1.00 25.84 288 ILE B N 1
ATOM 3948 C CA . ILE B 1 267 ? 40.459 -36.979 -39.022 1.00 26.14 288 ILE B CA 1
ATOM 3949 C C . ILE B 1 267 ? 38.971 -37.261 -38.917 1.00 26.71 288 ILE B C 1
ATOM 3950 O O . ILE B 1 267 ? 38.178 -36.868 -39.787 1.00 32.08 288 ILE B O 1
ATOM 3955 N N . VAL B 1 268 ? 38.584 -37.865 -37.816 1.00 27.93 289 VAL B N 1
ATOM 3956 C CA . VAL B 1 268 ? 37.223 -38.305 -37.655 1.00 31.09 289 VAL B CA 1
ATOM 3957 C C . VAL B 1 268 ? 36.330 -37.118 -37.530 1.00 28.00 289 VAL B C 1
ATOM 3958 O O . VAL B 1 268 ? 36.544 -36.263 -36.630 1.00 34.26 289 VAL B O 1
ATOM 3962 N N . VAL B 1 269 ? 35.288 -37.094 -38.358 1.00 27.39 290 VAL B N 1
ATOM 3963 C CA . VAL B 1 269 ? 34.194 -36.061 -38.257 1.00 27.91 290 VAL B CA 1
ATOM 3964 C C . VAL B 1 269 ? 32.795 -36.562 -37.879 1.00 30.47 290 VAL B C 1
ATOM 3965 O O . VAL B 1 269 ? 31.929 -35.775 -37.620 1.00 32.01 290 VAL B O 1
ATOM 3969 N N . GLU B 1 270 ? 32.585 -37.863 -37.822 1.00 33.27 291 GLU B N 1
ATOM 3970 C CA . GLU B 1 270 ? 31.371 -38.464 -37.249 1.00 37.21 291 GLU B CA 1
ATOM 3971 C C . GLU B 1 270 ? 31.818 -39.744 -36.562 1.00 32.69 291 GLU B C 1
ATOM 3972 O O . GLU B 1 270 ? 32.541 -40.544 -37.183 1.00 33.22 291 GLU B O 1
ATOM 3978 N N . GLY B 1 271 ? 31.401 -39.924 -35.311 1.00 28.90 292 GLY B N 1
ATOM 3979 C CA . GLY B 1 271 ? 31.635 -41.133 -34.545 1.00 28.80 292 GLY B CA 1
ATOM 3980 C C . GLY B 1 271 ? 32.617 -40.901 -33.402 1.00 34.31 292 GLY B C 1
ATOM 3981 O O . GLY B 1 271 ? 32.990 -41.842 -32.675 1.00 30.49 292 GLY B O 1
ATOM 3990 N N . SER B 1 273 ? 32.602 -39.112 -30.521 1.00 50.04 294 SER B N 1
ATOM 3991 C CA . SER B 1 273 ? 32.258 -39.100 -29.080 1.00 61.08 294 SER B CA 1
ATOM 3992 C C . SER B 1 273 ? 32.492 -40.486 -28.433 1.00 62.52 294 SER B C 1
ATOM 3993 O O . SER B 1 273 ? 32.819 -40.588 -27.254 1.00 68.99 294 SER B O 1
ATOM 3996 N N . ALA B 1 274 ? 32.399 -41.557 -29.216 1.00 61.03 295 ALA B N 1
ATOM 3997 C CA . ALA B 1 274 ? 32.633 -42.884 -28.646 1.00 56.91 295 ALA B CA 1
ATOM 3998 C C . ALA B 1 274 ? 34.124 -43.290 -28.562 1.00 57.63 295 ALA B C 1
ATOM 3999 O O . ALA B 1 274 ? 34.440 -44.317 -27.966 1.00 59.96 295 ALA B O 1
ATOM 4001 N N . LEU B 1 275 ? 35.035 -42.513 -29.150 1.00 51.78 296 LEU B N 1
ATOM 4002 C CA . LEU B 1 275 ? 36.420 -42.959 -29.276 1.00 47.64 296 LEU B CA 1
ATOM 4003 C C . LEU B 1 275 ? 37.274 -42.620 -28.064 1.00 44.49 296 LEU B C 1
ATOM 4004 O O . LEU B 1 275 ? 36.926 -41.735 -27.301 1.00 42.87 296 LEU B O 1
ATOM 4009 N N . SER B 1 276 ? 38.373 -43.370 -27.886 1.00 43.73 297 SER B N 1
ATOM 4010 C CA . SER B 1 276 ? 39.484 -42.993 -26.983 1.00 41.35 297 SER B CA 1
ATOM 4011 C C . SER B 1 276 ? 40.763 -43.239 -27.737 1.00 38.08 297 SER B C 1
ATOM 4012 O O . SER B 1 276 ? 40.739 -43.726 -28.889 1.00 36.59 297 SER B O 1
ATOM 4015 N N . ASN B 1 277 ? 41.885 -42.942 -27.093 1.00 38.96 298 ASN B N 1
ATOM 4016 C CA . ASN B 1 277 ? 43.175 -43.113 -27.748 1.00 42.66 298 ASN B CA 1
ATOM 4017 C C . ASN B 1 277 ? 43.388 -44.591 -28.069 1.00 49.04 298 ASN B C 1
ATOM 4018 O O . ASN B 1 277 ? 43.196 -45.438 -27.194 1.00 48.85 298 ASN B O 1
ATOM 4023 N N . GLY B 1 278 ? 43.750 -44.913 -29.306 1.00 44.55 299 GLY B N 1
ATOM 4024 C CA . GLY B 1 278 ? 43.959 -46.321 -29.683 1.00 46.04 299 GLY B CA 1
ATOM 4025 C C . GLY B 1 278 ? 42.697 -47.125 -29.987 1.00 44.68 299 GLY B C 1
ATOM 4026 O O . GLY B 1 278 ? 42.793 -48.297 -30.255 1.00 49.17 299 GLY B O 1
ATOM 4027 N N . SER B 1 279 ? 41.517 -46.518 -29.934 1.00 44.92 300 SER B N 1
ATOM 4028 C CA . SER B 1 279 ? 40.292 -47.232 -30.258 1.00 40.50 300 SER B CA 1
ATOM 4029 C C . SER B 1 279 ? 40.378 -47.800 -31.629 1.00 47.56 300 SER B C 1
ATOM 4030 O O . SER B 1 279 ? 40.892 -47.138 -32.566 1.00 44.92 300 SER B O 1
ATOM 4033 N N . LEU B 1 280 ? 39.831 -49.014 -31.771 1.00 47.29 301 LEU B N 1
ATOM 4034 C CA . LEU B 1 280 ? 39.781 -49.647 -33.056 1.00 41.72 301 LEU B CA 1
ATOM 4035 C C . LEU B 1 280 ? 38.519 -49.162 -33.717 1.00 37.80 301 LEU B C 1
ATOM 4036 O O . LEU B 1 280 ? 37.509 -48.899 -33.041 1.00 32.79 301 LEU B O 1
ATOM 4041 N N . ILE B 1 281 ? 38.566 -49.035 -35.048 1.00 35.38 302 ILE B N 1
ATOM 4042 C CA . ILE B 1 281 ? 37.450 -48.433 -35.796 1.00 37.24 302 ILE B CA 1
ATOM 4043 C C . ILE B 1 281 ? 37.189 -49.083 -37.164 1.00 33.71 302 ILE B C 1
ATOM 4044 O O . ILE B 1 281 ? 38.041 -49.809 -37.704 1.00 37.88 302 ILE B O 1
ATOM 4049 N N . ASN B 1 282 ? 36.061 -48.729 -37.750 1.00 31.71 303 ASN B N 1
ATOM 4050 C CA . ASN B 1 282 ? 35.717 -49.086 -39.086 1.00 37.27 303 ASN B CA 1
ATOM 4051 C C . ASN B 1 282 ? 35.450 -47.810 -39.940 1.00 33.32 303 ASN B C 1
ATOM 4052 O O . ASN B 1 282 ? 34.534 -47.036 -39.706 1.00 32.39 303 ASN B O 1
ATOM 4057 N N . LEU B 1 283 ? 36.308 -47.599 -40.922 1.00 33.63 304 LEU B N 1
ATOM 4058 C CA . LEU B 1 283 ? 36.214 -46.454 -41.740 1.00 38.19 304 LEU B CA 1
ATOM 4059 C C . LEU B 1 283 ? 35.028 -46.645 -42.700 1.00 37.67 304 LEU B C 1
ATOM 4060 O O . LEU B 1 283 ? 35.128 -47.299 -43.735 1.00 40.35 304 LEU B O 1
ATOM 4065 N N . VAL B 1 284 ? 33.889 -46.096 -42.316 1.00 36.76 305 VAL B N 1
ATOM 4066 C CA . VAL B 1 284 ? 32.692 -46.240 -43.106 1.00 35.44 305 VAL B CA 1
ATOM 4067 C C . VAL B 1 284 ? 32.787 -45.425 -44.360 1.00 41.98 305 VAL B C 1
ATOM 4068 O O . VAL B 1 284 ? 32.300 -45.833 -45.392 1.00 44.51 305 VAL B O 1
ATOM 4072 N N . ASP B 1 285 ? 33.424 -44.266 -44.292 1.00 42.14 306 ASP B N 1
ATOM 4073 C CA . ASP B 1 285 ? 33.588 -43.472 -45.481 1.00 38.70 306 ASP B CA 1
ATOM 4074 C C . ASP B 1 285 ? 34.631 -42.354 -45.208 1.00 40.55 306 ASP B C 1
ATOM 4075 O O . ASP B 1 285 ? 34.898 -42.008 -44.071 1.00 32.61 306 ASP B O 1
ATOM 4080 N N . THR B 1 286 ? 35.112 -41.750 -46.286 1.00 41.81 307 THR B N 1
ATOM 4081 C CA . THR B 1 286 ? 35.987 -40.600 -46.263 1.00 42.14 307 THR B CA 1
ATOM 4082 C C . THR B 1 286 ? 35.395 -39.421 -47.052 1.00 46.10 307 THR B C 1
ATOM 4083 O O . THR B 1 286 ? 35.149 -39.527 -48.252 1.00 47.63 307 THR B O 1
ATOM 4087 N N . LYS B 1 287 ? 35.216 -38.303 -46.362 1.00 42.17 308 LYS B N 1
ATOM 4088 C CA . LYS B 1 287 ? 34.776 -37.064 -46.954 1.00 41.66 308 LYS B CA 1
ATOM 4089 C C . LYS B 1 287 ? 35.984 -36.234 -47.420 1.00 41.62 308 LYS B C 1
ATOM 4090 O O . LYS B 1 287 ? 37.068 -36.277 -46.838 1.00 37.06 308 LYS B O 1
ATOM 4096 N N . GLU B 1 288 ? 35.744 -35.410 -48.426 1.00 44.54 309 GLU B N 1
ATOM 4097 C CA . GLU B 1 288 ? 36.699 -34.408 -48.878 1.00 46.02 309 GLU B CA 1
ATOM 4098 C C . GLU B 1 288 ? 36.906 -33.334 -47.821 1.00 39.39 309 GLU B C 1
ATOM 4099 O O . GLU B 1 288 ? 36.044 -33.050 -46.991 1.00 34.77 309 GLU B O 1
ATOM 4105 N N . GLY B 1 289 ? 38.101 -32.775 -47.832 1.00 35.41 310 GLY B N 1
ATOM 4106 C CA . GLY B 1 289 ? 38.410 -31.673 -46.978 1.00 35.04 310 GLY B CA 1
ATOM 4107 C C . GLY B 1 289 ? 37.647 -30.413 -47.340 1.00 32.48 310 GLY B C 1
ATOM 4108 O O . GLY B 1 289 ? 37.180 -30.239 -48.458 1.00 29.99 310 GLY B O 1
ATOM 4109 N N . LEU B 1 290 ? 37.553 -29.511 -46.383 1.00 33.51 311 LEU B N 1
ATOM 4110 C CA . LEU B 1 290 ? 36.929 -28.231 -46.619 1.00 33.63 311 LEU B CA 1
ATOM 4111 C C . LEU B 1 290 ? 37.801 -27.416 -47.556 1.00 34.96 311 LEU B C 1
ATOM 4112 O O . LEU B 1 290 ? 39.007 -27.551 -47.553 1.00 32.46 311 LEU B O 1
ATOM 4117 N N . SER B 1 291 ? 37.185 -26.556 -48.337 1.00 39.66 312 SER B N 1
ATOM 4118 C CA . SER B 1 291 ? 37.913 -25.713 -49.260 1.00 44.40 312 SER B CA 1
ATOM 4119 C C . SER B 1 291 ? 39.141 -25.014 -48.637 1.00 44.83 312 SER B C 1
ATOM 4120 O O . SER B 1 291 ? 39.151 -24.680 -47.456 1.00 44.93 312 SER B O 1
ATOM 4123 N N . ALA B 1 292 ? 40.186 -24.846 -49.438 1.00 42.58 313 ALA B N 1
ATOM 4124 C CA . ALA B 1 292 ? 41.373 -24.107 -49.026 1.00 49.52 313 ALA B CA 1
ATOM 4125 C C . ALA B 1 292 ? 41.101 -22.602 -48.998 1.00 46.77 313 ALA B C 1
ATOM 4126 O O . ALA B 1 292 ? 41.718 -21.869 -48.229 1.00 45.59 313 ALA B O 1
ATOM 4128 N N . GLU B 1 293 ? 40.159 -22.177 -49.825 1.00 50.22 314 GLU B N 1
ATOM 4129 C CA . GLU B 1 293 ? 39.769 -20.800 -49.931 1.00 52.74 314 GLU B CA 1
ATOM 4130 C C . GLU B 1 293 ? 38.946 -20.367 -48.726 1.00 48.74 314 GLU B C 1
ATOM 4131 O O . GLU B 1 293 ? 38.354 -21.177 -48.022 1.00 43.62 314 GLU B O 1
ATOM 4137 N N . SER B 1 294 ? 38.863 -19.056 -48.539 1.00 41.89 315 SER B N 1
ATOM 4138 C CA . SER B 1 294 ? 38.241 -18.497 -47.360 1.00 35.16 315 SER B CA 1
ATOM 4139 C C . SER B 1 294 ? 36.803 -18.798 -47.322 1.00 26.84 315 SER B C 1
ATOM 4140 O O . SER B 1 294 ? 36.139 -18.835 -48.354 1.00 33.69 315 SER B O 1
ATOM 4143 N N . ASN B 1 295 ? 36.274 -18.923 -46.140 1.00 26.65 316 ASN B N 1
ATOM 4144 C CA . ASN B 1 295 ? 34.824 -18.983 -45.981 1.00 27.60 316 ASN B CA 1
ATOM 4145 C C . ASN B 1 295 ? 34.172 -17.699 -46.481 1.00 32.98 316 ASN B C 1
ATOM 4146 O O . ASN B 1 295 ? 32.965 -17.674 -46.709 1.00 37.11 316 ASN B O 1
ATOM 4151 N N . ILE B 1 296 ? 34.905 -16.579 -46.502 1.00 35.02 317 ILE B N 1
ATOM 4152 C CA . ILE B 1 296 ? 34.327 -15.308 -46.944 1.00 36.46 317 ILE B CA 1
ATOM 4153 C C . ILE B 1 296 ? 35.375 -14.302 -47.499 1.00 39.99 317 ILE B C 1
ATOM 4154 O O . ILE B 1 296 ? 35.060 -13.393 -48.287 1.00 46.91 317 ILE B O 1
ATOM 4160 N N . ARG C 1 24 ? 50.879 33.718 -32.338 1.00 41.74 45 ARG C N 1
ATOM 4161 C CA . ARG C 1 24 ? 50.659 32.637 -31.318 1.00 43.48 45 ARG C CA 1
ATOM 4162 C C . ARG C 1 24 ? 49.225 32.084 -31.228 1.00 44.51 45 ARG C C 1
ATOM 4163 O O . ARG C 1 24 ? 48.339 32.742 -30.651 1.00 37.44 45 ARG C O 1
ATOM 4171 N N . PHE C 1 25 ? 49.043 30.809 -31.639 1.00 41.49 46 PHE C N 1
ATOM 4172 C CA . PHE C 1 25 ? 47.739 30.060 -31.540 1.00 33.85 46 PHE C CA 1
ATOM 4173 C C . PHE C 1 25 ? 47.355 29.674 -30.102 1.00 31.47 46 PHE C C 1
ATOM 4174 O O . PHE C 1 25 ? 48.219 29.319 -29.309 1.00 25.62 46 PHE C O 1
ATOM 4182 N N . PRO C 1 26 ? 46.064 29.843 -29.730 1.00 30.42 47 PRO C N 1
ATOM 4183 C CA . PRO C 1 26 ? 45.695 29.472 -28.371 1.00 30.82 47 PRO C CA 1
ATOM 4184 C C . PRO C 1 26 ? 45.487 27.934 -28.303 1.00 29.46 47 PRO C C 1
ATOM 4185 O O . PRO C 1 26 ? 44.838 27.365 -29.208 1.00 29.76 47 PRO C O 1
ATOM 4189 N N . VAL C 1 27 ? 45.950 27.320 -27.233 1.00 21.85 48 VAL C N 1
ATOM 4190 C CA . VAL C 1 27 ? 45.763 25.912 -27.044 1.00 23.87 48 VAL C CA 1
ATOM 4191 C C . VAL C 1 27 ? 45.472 25.611 -25.605 1.00 22.75 48 VAL C C 1
ATOM 4192 O O . VAL C 1 27 ? 45.915 26.347 -24.738 1.00 24.07 48 VAL C O 1
ATOM 4196 N N . ILE C 1 28 ? 44.682 24.559 -25.370 1.00 26.62 49 ILE C N 1
ATOM 4197 C CA . ILE C 1 28 ? 44.549 23.902 -24.068 1.00 25.96 49 ILE C CA 1
ATOM 4198 C C . ILE C 1 28 ? 45.261 22.548 -24.184 1.00 27.41 49 ILE C C 1
ATOM 4199 O O . ILE C 1 28 ? 45.109 21.806 -25.158 1.00 27.08 49 ILE C O 1
ATOM 4204 N N . ALA C 1 29 ? 46.057 22.217 -23.178 1.00 27.88 50 ALA C N 1
ATOM 4205 C CA . ALA C 1 29 ? 46.809 20.988 -23.234 1.00 28.18 50 ALA C CA 1
ATOM 4206 C C . ALA C 1 29 ? 46.438 20.137 -22.089 1.00 28.12 50 ALA C C 1
ATOM 4207 O O . ALA C 1 29 ? 46.099 20.658 -21.009 1.00 29.37 50 ALA C O 1
ATOM 4217 N N . LYS C 1 31 ? 47.905 17.200 -19.385 1.00 28.19 52 LYS C N 1
ATOM 4218 C CA . LYS C 1 31 ? 49.067 16.585 -18.816 1.00 32.78 52 LYS C CA 1
ATOM 4219 C C . LYS C 1 31 ? 48.809 15.106 -18.764 1.00 31.04 52 LYS C C 1
ATOM 4220 O O . LYS C 1 31 ? 48.248 14.551 -17.857 1.00 28.92 52 LYS C O 1
ATOM 4226 N N . VAL C 1 32 ? 49.364 14.454 -19.745 1.00 32.44 53 VAL C N 1
ATOM 4227 C CA . VAL C 1 32 ? 48.981 13.113 -20.146 1.00 32.46 53 VAL C CA 1
ATOM 4228 C C . VAL C 1 32 ? 49.550 12.055 -19.179 1.00 37.83 53 VAL C C 1
ATOM 4229 O O . VAL C 1 32 ? 50.631 12.207 -18.647 1.00 34.48 53 VAL C O 1
ATOM 4233 N N . LYS C 1 33 ? 48.786 11.000 -18.924 1.00 42.36 54 LYS C N 1
ATOM 4234 C CA . LYS C 1 33 ? 49.226 9.900 -18.055 1.00 43.47 54 LYS C CA 1
ATOM 4235 C C . LYS C 1 33 ? 49.081 8.551 -18.737 1.00 40.10 54 LYS C C 1
ATOM 4236 O O . LYS C 1 33 ? 48.280 8.358 -19.653 1.00 38.17 54 LYS C O 1
ATOM 4242 N N . LYS C 1 34 ? 49.930 7.639 -18.317 1.00 37.91 55 LYS C N 1
ATOM 4243 C CA . LYS C 1 34 ? 49.891 6.246 -18.731 1.00 36.04 55 LYS C CA 1
ATOM 4244 C C . LYS C 1 34 ? 48.830 5.516 -17.957 1.00 35.82 55 LYS C C 1
ATOM 4245 O O . LYS C 1 34 ? 48.487 5.879 -16.808 1.00 36.54 55 LYS C O 1
ATOM 4251 N N . GLY C 1 35 ? 48.208 4.557 -18.622 1.00 33.27 56 GLY C N 1
ATOM 4252 C CA . GLY C 1 35 ? 47.077 3.879 -17.980 1.00 32.43 56 GLY C CA 1
ATOM 4253 C C . GLY C 1 35 ? 46.589 2.667 -18.729 1.00 27.02 56 GLY C C 1
ATOM 4254 O O . GLY C 1 35 ? 47.267 2.089 -19.555 1.00 25.32 56 GLY C O 1
ATOM 4255 N N . ILE C 1 36 ? 45.389 2.267 -18.391 1.00 28.82 57 ILE C N 1
ATOM 4256 C CA . ILE C 1 36 ? 44.837 1.063 -18.938 1.00 31.37 57 ILE C CA 1
ATOM 4257 C C . ILE C 1 36 ? 43.596 1.405 -19.723 1.00 27.64 57 ILE C C 1
ATOM 4258 O O . ILE C 1 36 ? 42.704 2.101 -19.205 1.00 30.06 57 ILE C O 1
ATOM 4263 N N . LEU C 1 37 ? 43.552 0.958 -20.961 1.00 24.23 58 LEU C N 1
ATOM 4264 C CA . LEU C 1 37 ? 42.285 1.049 -21.726 1.00 26.90 58 LEU C CA 1
ATOM 4265 C C . LEU C 1 37 ? 41.843 -0.363 -22.133 1.00 27.19 58 LEU C C 1
ATOM 4266 O O . LEU C 1 37 ? 42.634 -1.118 -22.729 1.00 22.61 58 LEU C O 1
ATOM 4271 N N . SER C 1 38 ? 40.579 -0.701 -21.838 1.00 25.63 59 SER C N 1
ATOM 4272 C CA . SER C 1 38 ? 40.138 -2.109 -21.998 1.00 27.50 59 SER C CA 1
ATOM 4273 C C . SER C 1 38 ? 39.015 -2.262 -23.029 1.00 26.27 59 SER C C 1
ATOM 4274 O O . SER C 1 38 ? 38.110 -1.469 -23.032 1.00 22.98 59 SER C O 1
ATOM 4277 N N . ASP C 1 39 ? 39.100 -3.301 -23.875 1.00 27.39 60 ASP C N 1
ATOM 4278 C CA . ASP C 1 39 ? 38.042 -3.641 -24.857 1.00 25.93 60 ASP C CA 1
ATOM 4279 C C . ASP C 1 39 ? 37.117 -4.685 -24.280 1.00 26.23 60 ASP C C 1
ATOM 4280 O O . ASP C 1 39 ? 37.477 -5.435 -23.387 1.00 28.96 60 ASP C O 1
ATOM 4285 N N . TYR C 1 40 ? 35.888 -4.695 -24.736 1.00 26.65 61 TYR C N 1
ATOM 4286 C CA . TYR C 1 40 ? 34.935 -5.606 -24.157 1.00 27.44 61 TYR C CA 1
ATOM 4287 C C . TYR C 1 40 ? 33.865 -6.051 -25.108 1.00 24.92 61 TYR C C 1
ATOM 4288 O O . TYR C 1 40 ? 33.545 -5.407 -26.059 1.00 24.82 61 TYR C O 1
ATOM 4297 N N . LEU C 1 41 ? 33.257 -7.160 -24.773 1.00 26.54 62 LEU C N 1
ATOM 4298 C CA . LEU C 1 41 ? 32.143 -7.678 -25.515 1.00 24.95 62 LEU C CA 1
ATOM 4299 C C . LEU C 1 41 ? 30.930 -7.375 -24.663 1.00 24.96 62 LEU C C 1
ATOM 4300 O O . LEU C 1 41 ? 30.932 -7.539 -23.436 1.00 28.77 62 LEU C O 1
ATOM 4305 N N . SER C 1 42 ? 29.907 -6.839 -25.285 1.00 26.50 63 SER C N 1
ATOM 4306 C CA . SER C 1 42 ? 28.621 -6.502 -24.650 1.00 26.17 63 SER C CA 1
ATOM 4307 C C . SER C 1 42 ? 27.592 -7.585 -24.776 1.00 29.18 63 SER C C 1
ATOM 4308 O O . SER C 1 42 ? 27.094 -7.797 -25.866 1.00 27.41 63 SER C O 1
ATOM 4311 N N . LEU C 1 43 ? 27.187 -8.193 -23.647 1.00 32.83 64 LEU C N 1
ATOM 4312 C CA . LEU C 1 43 ? 26.238 -9.295 -23.640 1.00 27.80 64 LEU C CA 1
ATOM 4313 C C . LEU C 1 43 ? 25.072 -9.099 -22.678 1.00 29.27 64 LEU C C 1
ATOM 4314 O O . LEU C 1 43 ? 25.026 -8.187 -21.817 1.00 27.44 64 LEU C O 1
ATOM 4319 N N . ASN C 1 44 ? 24.095 -9.959 -22.831 1.00 29.96 65 ASN C N 1
ATOM 4320 C CA . ASN C 1 44 ? 22.978 -10.003 -21.910 1.00 31.01 65 ASN C CA 1
ATOM 4321 C C . ASN C 1 44 ? 22.981 -11.331 -21.255 1.00 29.66 65 ASN C C 1
ATOM 4322 O O . ASN C 1 44 ? 23.390 -12.322 -21.846 1.00 27.82 65 ASN C O 1
ATOM 4327 N N . GLY C 1 45 ? 22.549 -11.350 -20.022 1.00 30.20 66 GLY C N 1
ATOM 4328 C CA . GLY C 1 45 ? 22.390 -12.611 -19.331 1.00 35.76 66 GLY C CA 1
ATOM 4329 C C . GLY C 1 45 ? 21.532 -12.510 -18.088 1.00 32.92 66 GLY C C 1
ATOM 4330 O O . GLY C 1 45 ? 20.874 -11.485 -17.823 1.00 32.81 66 GLY C O 1
ATOM 4331 N N . ASP C 1 46 ? 21.513 -13.611 -17.362 1.00 33.41 67 ASP C N 1
ATOM 4332 C CA . ASP C 1 46 ? 20.546 -13.815 -16.278 1.00 35.53 67 ASP C CA 1
ATOM 4333 C C . ASP C 1 46 ? 21.288 -14.347 -15.101 1.00 30.83 67 ASP C C 1
ATOM 4334 O O . ASP C 1 46 ? 22.243 -15.107 -15.254 1.00 34.99 67 ASP C O 1
ATOM 4339 N N . VAL C 1 47 ? 20.880 -13.902 -13.927 1.00 27.92 68 VAL C N 1
ATOM 4340 C CA . VAL C 1 47 ? 21.413 -14.422 -12.702 1.00 27.18 68 VAL C CA 1
ATOM 4341 C C . VAL C 1 47 ? 20.651 -15.702 -12.361 1.00 26.93 68 VAL C C 1
ATOM 4342 O O . VAL C 1 47 ? 19.456 -15.732 -12.308 1.00 26.39 68 VAL C O 1
ATOM 4346 N N . ASP C 1 48 ? 21.392 -16.760 -12.127 1.00 28.70 69 ASP C N 1
ATOM 4347 C CA . ASP C 1 48 ? 20.836 -18.066 -11.867 1.00 32.19 69 ASP C CA 1
ATOM 4348 C C . ASP C 1 48 ? 21.613 -18.687 -10.707 1.00 31.20 69 ASP C C 1
ATOM 4349 O O . ASP C 1 48 ? 22.453 -17.991 -10.068 1.00 32.38 69 ASP C O 1
ATOM 4354 N N . THR C 1 49 ? 21.320 -19.954 -10.380 1.00 30.36 70 THR C N 1
ATOM 4355 C CA . THR C 1 49 ? 22.120 -20.654 -9.387 1.00 34.44 70 THR C CA 1
ATOM 4356 C C . THR C 1 49 ? 22.479 -22.061 -9.833 1.00 36.41 70 THR C C 1
ATOM 4357 O O . THR C 1 49 ? 21.635 -22.717 -10.408 1.00 44.02 70 THR C O 1
ATOM 4361 N N . LYS C 1 50 ? 23.696 -22.517 -9.502 1.00 39.32 71 LYS C N 1
ATOM 4362 C CA . LYS C 1 50 ? 24.177 -23.879 -9.841 1.00 45.77 71 LYS C CA 1
ATOM 4363 C C . LYS C 1 50 ? 23.337 -24.974 -9.201 1.00 41.19 71 LYS C C 1
ATOM 4364 O O . LYS C 1 50 ? 23.099 -25.993 -9.801 1.00 36.62 71 LYS C O 1
ATOM 4370 N N . VAL C 1 51 ? 22.857 -24.752 -7.983 1.00 44.10 72 VAL C N 1
ATOM 4371 C CA . VAL C 1 51 ? 22.088 -25.783 -7.278 1.00 38.43 72 VAL C CA 1
ATOM 4372 C C . VAL C 1 51 ? 20.660 -25.378 -7.043 1.00 38.29 72 VAL C C 1
ATOM 4373 O O . VAL C 1 51 ? 20.360 -24.480 -6.246 1.00 38.82 72 VAL C O 1
ATOM 4377 N N . LYS C 1 52 ? 19.758 -26.067 -7.708 1.00 38.68 73 LYS C N 1
ATOM 4378 C CA . LYS C 1 52 ? 18.347 -25.819 -7.506 1.00 39.40 73 LYS C CA 1
ATOM 4379 C C . LYS C 1 52 ? 17.560 -27.053 -7.873 1.00 40.06 73 LYS C C 1
ATOM 4380 O O . LYS C 1 52 ? 18.106 -27.936 -8.479 1.00 40.93 73 LYS C O 1
ATOM 4386 N N . ALA C 1 53 ? 16.289 -27.117 -7.499 1.00 38.82 74 ALA C N 1
ATOM 4387 C CA . ALA C 1 53 ? 15.506 -28.318 -7.735 1.00 45.40 74 ALA C CA 1
ATOM 4388 C C . ALA C 1 53 ? 14.060 -27.971 -7.767 1.00 52.72 74 ALA C C 1
ATOM 4389 O O . ALA C 1 53 ? 13.621 -27.058 -7.071 1.00 52.81 74 ALA C O 1
ATOM 4391 N N . ASP C 1 54 ? 13.320 -28.728 -8.567 1.00 59.06 75 ASP C N 1
ATOM 4392 C CA . ASP C 1 54 ? 11.876 -28.616 -8.605 1.00 61.12 75 ASP C CA 1
ATOM 4393 C C . ASP C 1 54 ? 11.291 -29.427 -7.472 1.00 53.32 75 ASP C C 1
ATOM 4394 O O . ASP C 1 54 ? 11.858 -30.468 -7.080 1.00 51.13 75 ASP C O 1
ATOM 4399 N N . ILE C 1 55 ? 10.168 -28.931 -6.962 1.00 50.22 76 ILE C N 1
ATOM 4400 C CA . ILE C 1 55 ? 9.416 -29.592 -5.904 1.00 57.36 76 ILE C CA 1
ATOM 4401 C C . ILE C 1 55 ? 8.169 -30.335 -6.424 1.00 61.01 76 ILE C C 1
ATOM 4402 O O . ILE C 1 55 ? 7.210 -29.699 -6.891 1.00 62.65 76 ILE C O 1
ATOM 4407 N N . PHE C 1 56 ? 8.209 -31.671 -6.316 1.00 64.36 77 PHE C N 1
ATOM 4408 C CA . PHE C 1 56 ? 7.168 -32.582 -6.837 1.00 71.56 77 PHE C CA 1
ATOM 4409 C C . PHE C 1 56 ? 6.460 -33.323 -5.695 1.00 68.41 77 PHE C C 1
ATOM 4410 O O . PHE C 1 56 ? 7.113 -33.784 -4.767 1.00 68.78 77 PHE C O 1
ATOM 4418 N N . PRO C 1 57 ? 5.121 -33.446 -5.760 1.00 68.71 78 PRO C N 1
ATOM 4419 C CA . PRO C 1 57 ? 4.410 -34.360 -4.865 1.00 71.27 78 PRO C CA 1
ATOM 4420 C C . PRO C 1 57 ? 4.861 -35.808 -5.020 1.00 76.71 78 PRO C C 1
ATOM 4421 O O . PRO C 1 57 ? 5.524 -36.141 -6.012 1.00 89.94 78 PRO C O 1
ATOM 4425 N N . ASP C 1 58 ? 4.495 -36.644 -4.048 1.00 80.07 79 ASP C N 1
ATOM 4426 C CA . ASP C 1 58 ? 4.713 -38.104 -4.099 1.00 95.36 79 ASP C CA 1
ATOM 4427 C C . ASP C 1 58 ? 3.415 -38.874 -4.367 1.00 97.53 79 ASP C C 1
ATOM 4428 O O . ASP C 1 58 ? 3.412 -40.102 -4.368 1.00 98.72 79 ASP C O 1
ATOM 4433 N N . ALA C 1 59 ? 2.325 -38.142 -4.593 1.00 101.50 80 ALA C N 1
ATOM 4434 C CA . ALA C 1 59 ? 0.994 -38.722 -4.742 1.00 104.24 80 ALA C CA 1
ATOM 4435 C C . ALA C 1 59 ? 0.068 -37.800 -5.548 1.00 109.66 80 ALA C C 1
ATOM 4436 O O . ALA C 1 59 ? 0.424 -36.663 -5.870 1.00 107.10 80 ALA C O 1
ATOM 4438 N N . VAL C 1 60 ? -1.124 -38.305 -5.871 1.00 112.52 81 VAL C N 1
ATOM 4439 C CA . VAL C 1 60 ? -2.094 -37.555 -6.678 1.00 104.86 81 VAL C CA 1
ATOM 4440 C C . VAL C 1 60 ? -3.145 -36.945 -5.767 1.00 95.55 81 VAL C C 1
ATOM 4441 O O . VAL C 1 60 ? -3.605 -37.600 -4.820 1.00 87.08 81 VAL C O 1
ATOM 4445 N N . GLY C 1 61 ? -3.558 -35.716 -6.059 1.00 88.05 82 GLY C N 1
ATOM 4446 C CA . GLY C 1 61 ? -4.573 -35.082 -5.227 1.00 90.17 82 GLY C CA 1
ATOM 4447 C C . GLY C 1 61 ? -4.632 -33.581 -5.292 1.00 89.97 82 GLY C C 1
ATOM 4448 O O . GLY C 1 61 ? -4.094 -32.974 -6.200 1.00 83.59 82 GLY C O 1
ATOM 4449 N N . LYS C 1 62 ? -5.297 -32.994 -4.300 1.00 98.19 83 LYS C N 1
ATOM 4450 C CA . LYS C 1 62 ? -5.598 -31.563 -4.266 1.00 106.92 83 LYS C CA 1
ATOM 4451 C C . LYS C 1 62 ? -4.724 -30.891 -3.201 1.00 109.79 83 LYS C C 1
ATOM 4452 O O . LYS C 1 62 ? -4.462 -31.475 -2.145 1.00 110.96 83 LYS C O 1
ATOM 4458 N N . ILE C 1 63 ? -4.264 -29.672 -3.471 1.00 108.61 84 ILE C N 1
ATOM 4459 C CA . ILE C 1 63 ? -3.417 -28.968 -2.506 1.00 107.61 84 ILE C CA 1
ATOM 4460 C C . ILE C 1 63 ? -4.290 -28.341 -1.418 1.00 107.92 84 ILE C C 1
ATOM 4461 O O . ILE C 1 63 ? -5.045 -27.403 -1.684 1.00 89.93 84 ILE C O 1
ATOM 4466 N N . THR C 1 64 ? -4.183 -28.896 -0.208 1.00 107.06 85 THR C N 1
ATOM 4467 C CA . THR C 1 64 ? -4.912 -28.419 0.968 1.00 108.88 85 THR C CA 1
ATOM 4468 C C . THR C 1 64 ? -4.294 -27.146 1.519 1.00 105.55 85 THR C C 1
ATOM 4469 O O . THR C 1 64 ? -4.990 -26.141 1.646 1.00 106.34 85 THR C O 1
ATOM 4473 N N . SER C 1 65 ? -3.004 -27.229 1.882 1.00 99.16 86 SER C N 1
ATOM 4474 C CA . SER C 1 65 ? -2.227 -26.104 2.441 1.00 93.85 86 SER C CA 1
ATOM 4475 C C . SER C 1 65 ? -0.880 -25.894 1.713 1.00 89.82 86 SER C C 1
ATOM 4476 O O . SER C 1 65 ? -0.270 -26.844 1.194 1.00 82.88 86 SER C O 1
ATOM 4479 N N . LEU C 1 66 ? -0.443 -24.635 1.687 1.00 84.43 87 LEU C N 1
ATOM 4480 C CA . LEU C 1 66 ? 0.887 -24.236 1.214 1.00 83.38 87 LEU C CA 1
ATOM 4481 C C . LEU C 1 66 ? 1.644 -23.623 2.378 1.00 78.52 87 LEU C C 1
ATOM 4482 O O . LEU C 1 66 ? 1.298 -22.531 2.797 1.00 76.31 87 LEU C O 1
ATOM 4487 N N . ARG C 1 67 ? 2.685 -24.284 2.878 1.00 76.15 88 ARG C N 1
ATOM 4488 C CA . ARG C 1 67 ? 3.443 -23.753 4.022 1.00 75.73 88 ARG C CA 1
ATOM 4489 C C . ARG C 1 67 ? 4.702 -22.981 3.615 1.00 70.14 88 ARG C C 1
ATOM 4490 O O . ARG C 1 67 ? 5.697 -22.979 4.331 1.00 66.70 88 ARG C O 1
ATOM 4498 N N . ILE C 1 68 ? 4.668 -22.357 2.442 1.00 69.87 89 ILE C N 1
ATOM 4499 C CA . ILE C 1 68 ? 5.812 -21.609 1.921 1.00 67.20 89 ILE C CA 1
ATOM 4500 C C . ILE C 1 68 ? 5.358 -20.337 1.215 1.00 62.19 89 ILE C C 1
ATOM 4501 O O . ILE C 1 68 ? 4.283 -20.292 0.633 1.00 67.09 89 ILE C O 1
ATOM 4506 N N . LYS C 1 69 ? 6.202 -19.316 1.252 1.00 66.62 90 LYS C N 1
ATOM 4507 C CA . LYS C 1 69 ? 6.012 -18.127 0.413 1.00 66.29 90 LYS C CA 1
ATOM 4508 C C . LYS C 1 69 ? 7.381 -17.866 -0.294 1.00 64.20 90 LYS C C 1
ATOM 4509 O O . LYS C 1 69 ? 8.422 -18.441 0.104 1.00 58.52 90 LYS C O 1
ATOM 4515 N N . LEU C 1 70 ? 7.377 -17.074 -1.373 1.00 57.36 91 LEU C N 1
ATOM 4516 C CA . LEU C 1 70 ? 8.632 -16.704 -2.047 1.00 56.36 91 LEU C CA 1
ATOM 4517 C C . LEU C 1 70 ? 9.673 -16.193 -1.056 1.00 52.16 91 LEU C C 1
ATOM 4518 O O . LEU C 1 70 ? 9.342 -15.470 -0.138 1.00 53.48 91 LEU C O 1
ATOM 4523 N N . GLY C 1 71 ? 10.913 -16.643 -1.188 1.00 42.94 92 GLY C N 1
ATOM 4524 C CA . GLY C 1 71 ? 11.966 -16.160 -0.322 1.00 40.22 92 GLY C CA 1
ATOM 4525 C C . GLY C 1 71 ? 12.115 -16.961 0.932 1.00 41.28 92 GLY C C 1
ATOM 4526 O O . GLY C 1 71 ? 13.108 -16.810 1.626 1.00 43.91 92 GLY C O 1
ATOM 4527 N N . ALA C 1 72 ? 11.176 -17.862 1.221 1.00 38.79 93 ALA C N 1
ATOM 4528 C CA . ALA C 1 72 ? 11.263 -18.653 2.457 1.00 42.83 93 ALA C CA 1
ATOM 4529 C C . ALA C 1 72 ? 12.386 -19.668 2.398 1.00 40.90 93 ALA C C 1
ATOM 4530 O O . ALA C 1 72 ? 12.679 -20.212 1.335 1.00 40.34 93 ALA C O 1
ATOM 4532 N N . TYR C 1 73 ? 13.058 -19.868 3.532 1.00 37.49 94 TYR C N 1
ATOM 4533 C CA . TYR C 1 73 ? 14.103 -20.843 3.608 1.00 35.90 94 TYR C CA 1
ATOM 4534 C C . TYR C 1 73 ? 13.457 -22.162 4.013 1.00 39.76 94 TYR C C 1
ATOM 4535 O O . TYR C 1 73 ? 12.639 -22.179 4.922 1.00 40.02 94 TYR C O 1
ATOM 4544 N N . VAL C 1 74 ? 13.860 -23.252 3.368 1.00 39.92 95 VAL C N 1
ATOM 4545 C CA . VAL C 1 74 ? 13.399 -24.576 3.744 1.00 43.73 95 VAL C CA 1
ATOM 4546 C C . VAL C 1 74 ? 14.558 -25.539 3.829 1.00 45.30 95 VAL C C 1
ATOM 4547 O O . VAL C 1 74 ? 15.575 -25.349 3.180 1.00 46.67 95 VAL C O 1
ATOM 4551 N N . GLN C 1 75 ? 14.392 -26.579 4.645 1.00 50.53 96 GLN C N 1
ATOM 4552 C CA . GLN C 1 75 ? 15.412 -27.625 4.773 1.00 53.45 96 GLN C CA 1
ATOM 4553 C C . GLN C 1 75 ? 15.010 -28.872 4.042 1.00 47.42 96 GLN C C 1
ATOM 4554 O O . GLN C 1 75 ? 13.820 -29.145 3.910 1.00 49.95 96 GLN C O 1
ATOM 4560 N N . LYS C 1 76 ? 16.001 -29.652 3.645 1.00 46.62 97 LYS C N 1
ATOM 4561 C CA . LYS C 1 76 ? 15.757 -30.942 3.036 1.00 52.85 97 LYS C CA 1
ATOM 4562 C C . LYS C 1 76 ? 14.736 -31.739 3.886 1.00 59.25 97 LYS C C 1
ATOM 4563 O O . LYS C 1 76 ? 14.924 -31.876 5.082 1.00 59.27 97 LYS C O 1
ATOM 4569 N N . GLY C 1 77 ? 13.644 -32.217 3.282 1.00 60.64 98 GLY C N 1
ATOM 4570 C CA . GLY C 1 77 ? 12.677 -33.065 3.991 1.00 57.72 98 GLY C CA 1
ATOM 4571 C C . GLY C 1 77 ? 11.502 -32.290 4.542 1.00 61.15 98 GLY C C 1
ATOM 4572 O O . GLY C 1 77 ? 10.413 -32.839 4.752 1.00 77.86 98 GLY C O 1
ATOM 4573 N N . GLN C 1 78 ? 11.676 -31.003 4.752 1.00 54.01 99 GLN C N 1
ATOM 4574 C CA . GLN C 1 78 ? 10.637 -30.206 5.371 1.00 53.63 99 GLN C CA 1
ATOM 4575 C C . GLN C 1 78 ? 9.344 -30.211 4.564 1.00 58.64 99 GLN C C 1
ATOM 4576 O O . GLN C 1 78 ? 9.364 -30.274 3.352 1.00 59.21 99 GLN C O 1
ATOM 4582 N N . ILE C 1 79 ? 8.218 -30.102 5.255 1.00 61.08 100 ILE C N 1
ATOM 4583 C CA . ILE C 1 79 ? 6.932 -30.165 4.615 1.00 61.96 100 ILE C CA 1
ATOM 4584 C C . ILE C 1 79 ? 6.601 -28.781 4.113 1.00 64.52 100 ILE C C 1
ATOM 4585 O O . ILE C 1 79 ? 6.550 -27.832 4.887 1.00 65.05 100 ILE C O 1
ATOM 4590 N N . VAL C 1 80 ? 6.374 -28.665 2.810 1.00 63.22 101 VAL C N 1
ATOM 4591 C CA . VAL C 1 80 ? 6.123 -27.362 2.203 1.00 61.01 101 VAL C CA 1
ATOM 4592 C C . VAL C 1 80 ? 4.670 -27.232 1.786 1.00 62.54 101 VAL C C 1
ATOM 4593 O O . VAL C 1 80 ? 4.170 -26.130 1.558 1.00 56.92 101 VAL C O 1
ATOM 4597 N N . ALA C 1 81 ? 4.000 -28.371 1.626 1.00 65.07 102 ALA C N 1
ATOM 4598 C CA . ALA C 1 81 ? 2.577 -28.369 1.288 1.00 67.46 102 ALA C CA 1
ATOM 4599 C C . ALA C 1 81 ? 1.897 -29.673 1.689 1.00 67.73 102 ALA C C 1
ATOM 4600 O O . ALA C 1 81 ? 2.557 -30.668 2.040 1.00 65.96 102 ALA C O 1
ATOM 4602 N N . THR C 1 82 ? 0.578 -29.666 1.560 1.00 72.62 103 THR C N 1
ATOM 4603 C CA . THR C 1 82 ? -0.240 -30.794 1.963 1.00 88.95 103 THR C CA 1
ATOM 4604 C C . THR C 1 82 ? -1.345 -31.122 0.910 1.00 89.26 103 THR C C 1
ATOM 4605 O O . THR C 1 82 ? -1.968 -30.221 0.344 1.00 78.01 103 THR C O 1
ATOM 4609 N N . LEU C 1 83 ? -1.568 -32.416 0.656 1.00 94.40 104 LEU C N 1
ATOM 4610 C CA . LEU C 1 83 ? -2.633 -32.871 -0.257 1.00 101.71 104 LEU C CA 1
ATOM 4611 C C . LEU C 1 83 ? -3.734 -33.725 0.407 1.00 105.05 104 LEU C C 1
ATOM 4612 O O . LEU C 1 83 ? -3.489 -34.313 1.454 1.00 110.41 104 LEU C O 1
ATOM 4617 N N . ASP C 1 84 ? -4.917 -33.809 -0.226 1.00 102.42 105 ASP C N 1
ATOM 4618 C CA . ASP C 1 84 ? -5.891 -34.965 -0.001 1.00 95.04 105 ASP C CA 1
ATOM 4619 C C . ASP C 1 84 ? -5.219 -36.336 0.260 1.00 80.39 105 ASP C C 1
ATOM 4620 O O . ASP C 1 84 ? -5.067 -37.177 -0.646 1.00 61.92 105 ASP C O 1
ATOM 4625 N N . LYS C 1 94 ? -3.899 -37.998 4.724 1.00 103.76 115 LYS C N 1
ATOM 4626 C CA . LYS C 1 94 ? -3.598 -36.902 3.809 1.00 110.91 115 LYS C CA 1
ATOM 4627 C C . LYS C 1 94 ? -2.084 -36.850 3.562 1.00 106.59 115 LYS C C 1
ATOM 4628 O O . LYS C 1 94 ? -1.339 -37.268 4.432 1.00 95.54 115 LYS C O 1
ATOM 4634 N N . SER C 1 95 ? -1.633 -36.305 2.425 1.00 101.15 116 SER C N 1
ATOM 4635 C CA . SER C 1 95 ? -0.249 -36.501 1.961 1.00 98.48 116 SER C CA 1
ATOM 4636 C C . SER C 1 95 ? 0.618 -35.232 2.041 1.00 95.50 116 SER C C 1
ATOM 4637 O O . SER C 1 95 ? 0.135 -34.139 1.725 1.00 92.22 116 SER C O 1
ATOM 4640 N N . PRO C 1 96 ? 1.907 -35.377 2.452 1.00 86.69 117 PRO C N 1
ATOM 4641 C CA . PRO C 1 96 ? 2.802 -34.231 2.572 1.00 79.18 117 PRO C CA 1
ATOM 4642 C C . PRO C 1 96 ? 3.731 -34.070 1.342 1.00 73.75 117 PRO C C 1
ATOM 4643 O O . PRO C 1 96 ? 4.263 -35.058 0.828 1.00 63.96 117 PRO C O 1
ATOM 4647 N N . VAL C 1 97 ? 3.925 -32.832 0.885 1.00 70.22 118 VAL C N 1
ATOM 4648 C CA . VAL C 1 97 ? 4.912 -32.528 -0.162 1.00 63.78 118 VAL C CA 1
ATOM 4649 C C . VAL C 1 97 ? 6.133 -31.986 0.552 1.00 55.52 118 VAL C C 1
ATOM 4650 O O . VAL C 1 97 ? 5.992 -31.091 1.365 1.00 57.22 118 VAL C O 1
ATOM 4654 N N . ARG C 1 98 ? 7.296 -32.558 0.276 1.00 55.96 119 ARG C N 1
ATOM 4655 C CA . ARG C 1 98 ? 8.513 -32.248 1.002 1.00 59.29 119 ARG C CA 1
ATOM 4656 C C . ARG C 1 98 ? 9.585 -31.624 0.122 1.00 58.24 119 ARG C C 1
ATOM 4657 O O . ARG C 1 98 ? 9.706 -31.949 -1.038 1.00 50.28 119 ARG C O 1
ATOM 4665 N N . ALA C 1 99 ? 10.387 -30.745 0.698 1.00 54.76 120 ALA C N 1
ATOM 4666 C CA . ALA C 1 99 ? 11.491 -30.144 -0.033 1.00 54.04 120 ALA C CA 1
ATOM 4667 C C . ALA C 1 99 ? 12.555 -31.177 -0.324 1.00 52.78 120 ALA C C 1
ATOM 4668 O O . ALA C 1 99 ? 12.923 -31.936 0.559 1.00 55.12 120 ALA C O 1
ATOM 4670 N N . PRO C 1 100 ? 13.075 -31.199 -1.561 1.00 49.65 121 PRO C N 1
ATOM 4671 C CA . PRO C 1 100 ? 14.088 -32.187 -1.908 1.00 46.06 121 PRO C CA 1
ATOM 4672 C C . PRO C 1 100 ? 15.486 -31.761 -1.626 1.00 50.70 121 PRO C C 1
ATOM 4673 O O . PRO C 1 100 ? 16.376 -32.598 -1.607 1.00 57.44 121 PRO C O 1
ATOM 4677 N N . ILE C 1 101 ? 15.712 -30.457 -1.485 1.00 54.51 122 ILE C N 1
ATOM 4678 C CA . ILE C 1 101 ? 16.997 -29.964 -0.993 1.00 45.62 122 ILE C CA 1
ATOM 4679 C C . ILE C 1 101 ? 16.765 -28.818 -0.055 1.00 40.81 122 ILE C C 1
ATOM 4680 O O . ILE C 1 101 ? 15.636 -28.366 0.128 1.00 40.92 122 ILE C O 1
ATOM 4685 N N . SER C 1 102 ? 17.839 -28.350 0.555 1.00 42.59 123 SER C N 1
ATOM 4686 C CA . SER C 1 102 ? 17.773 -27.160 1.423 1.00 48.53 123 SER C CA 1
ATOM 4687 C C . SER C 1 102 ? 18.036 -25.931 0.557 1.00 41.64 123 SER C C 1
ATOM 4688 O O . SER C 1 102 ? 18.911 -25.969 -0.316 1.00 45.22 123 SER C O 1
ATOM 4691 N N . GLY C 1 103 ? 17.261 -24.872 0.782 1.00 35.87 124 GLY C N 1
ATOM 4692 C CA . GLY C 1 103 ? 17.553 -23.580 0.181 1.00 34.15 124 GLY C CA 1
ATOM 4693 C C . GLY C 1 103 ? 16.333 -22.706 0.210 1.00 35.44 124 GLY C C 1
ATOM 4694 O O . GLY C 1 103 ? 15.445 -22.908 1.063 1.00 38.57 124 GLY C O 1
ATOM 4695 N N . TYR C 1 104 ? 16.239 -21.785 -0.757 1.00 31.50 125 TYR C N 1
ATOM 4696 C CA . TYR C 1 104 ? 15.239 -20.742 -0.693 1.00 31.70 125 TYR C CA 1
ATOM 4697 C C . TYR C 1 104 ? 14.209 -20.921 -1.759 1.00 33.73 125 TYR C C 1
ATOM 4698 O O . TYR C 1 104 ? 14.510 -21.427 -2.825 1.00 43.76 125 TYR C O 1
ATOM 4707 N N . ILE C 1 105 ? 12.978 -20.544 -1.495 1.00 33.89 126 ILE C N 1
ATOM 4708 C CA . ILE C 1 105 ? 11.928 -20.729 -2.499 1.00 36.81 126 ILE C CA 1
ATOM 4709 C C . ILE C 1 105 ? 12.009 -19.604 -3.538 1.00 39.22 126 ILE C C 1
ATOM 4710 O O . ILE C 1 105 ? 11.730 -18.434 -3.227 1.00 40.34 126 ILE C O 1
ATOM 4715 N N . LEU C 1 106 ? 12.403 -19.953 -4.763 1.00 41.48 127 LEU C N 1
ATOM 4716 C CA . LEU C 1 106 ? 12.596 -18.981 -5.854 1.00 37.25 127 LEU C CA 1
ATOM 4717 C C . LEU C 1 106 ? 11.278 -18.728 -6.621 1.00 42.95 127 LEU C C 1
ATOM 4718 O O . LEU C 1 106 ? 11.085 -17.667 -7.236 1.00 47.51 127 LEU C O 1
ATOM 4723 N N . ASN C 1 107 ? 10.376 -19.702 -6.604 1.00 39.54 128 ASN C N 1
ATOM 4724 C CA . ASN C 1 107 ? 9.105 -19.615 -7.328 1.00 47.15 128 ASN C CA 1
ATOM 4725 C C . ASN C 1 107 ? 8.103 -20.676 -6.852 1.00 51.83 128 ASN C C 1
ATOM 4726 O O . ASN C 1 107 ? 8.499 -21.790 -6.488 1.00 47.20 128 ASN C O 1
ATOM 4731 N N . ILE C 1 108 ? 6.827 -20.311 -6.869 1.00 55.25 129 ILE C N 1
ATOM 4732 C CA . ILE C 1 108 ? 5.714 -21.200 -6.541 1.00 64.97 129 ILE C CA 1
ATOM 4733 C C . ILE C 1 108 ? 4.763 -21.189 -7.748 1.00 65.35 129 ILE C C 1
ATOM 4734 O O . ILE C 1 108 ? 4.228 -20.144 -8.110 1.00 63.76 129 ILE C O 1
ATOM 4739 N N . THR C 1 109 ? 4.517 -22.339 -8.350 1.00 65.77 130 THR C N 1
ATOM 4740 C CA . THR C 1 109 ? 3.775 -22.380 -9.607 1.00 74.33 130 THR C CA 1
ATOM 4741 C C . THR C 1 109 ? 2.462 -23.161 -9.454 1.00 77.70 130 THR C C 1
ATOM 4742 O O . THR C 1 109 ? 2.018 -23.800 -10.389 1.00 83.06 130 THR C O 1
ATOM 4746 N N . LYS C 1 110 ? 1.852 -23.096 -8.273 1.00 81.87 131 LYS C N 1
ATOM 4747 C CA . LYS C 1 110 ? 0.646 -23.863 -7.943 1.00 81.80 131 LYS C CA 1
ATOM 4748 C C . LYS C 1 110 ? -0.115 -23.194 -6.801 1.00 84.76 131 LYS C C 1
ATOM 4749 O O . LYS C 1 110 ? 0.484 -22.609 -5.903 1.00 83.71 131 LYS C O 1
ATOM 4755 N N . LYS C 1 111 ? -1.439 -23.292 -6.835 1.00 93.15 132 LYS C N 1
ATOM 4756 C CA . LYS C 1 111 ? -2.311 -22.577 -5.892 1.00 99.42 132 LYS C CA 1
ATOM 4757 C C . LYS C 1 111 ? -2.987 -23.576 -4.971 1.00 99.89 132 LYS C C 1
ATOM 4758 O O . LYS C 1 111 ? -3.139 -24.744 -5.324 1.00 94.38 132 LYS C O 1
ATOM 4764 N N . ILE C 1 112 ? -3.409 -23.111 -3.796 1.00 105.82 133 ILE C N 1
ATOM 4765 C CA . ILE C 1 112 ? -4.322 -23.893 -2.954 1.00 106.60 133 ILE C CA 1
ATOM 4766 C C . ILE C 1 112 ? -5.560 -24.182 -3.810 1.00 101.35 133 ILE C C 1
ATOM 4767 O O . ILE C 1 112 ? -6.078 -23.286 -4.481 1.00 95.01 133 ILE C O 1
ATOM 4772 N N . GLY C 1 113 ? -6.011 -25.428 -3.837 1.00 101.40 134 GLY C N 1
ATOM 4773 C CA . GLY C 1 113 ? -7.178 -25.773 -4.648 1.00 104.75 134 GLY C CA 1
ATOM 4774 C C . GLY C 1 113 ? -6.860 -26.634 -5.847 1.00 105.99 134 GLY C C 1
ATOM 4775 O O . GLY C 1 113 ? -7.580 -27.580 -6.131 1.00 110.74 134 GLY C O 1
ATOM 4776 N N . GLU C 1 114 ? -5.771 -26.331 -6.550 1.00 115.03 135 GLU C N 1
ATOM 4777 C CA . GLU C 1 114 ? -5.406 -27.100 -7.749 1.00 115.11 135 GLU C CA 1
ATOM 4778 C C . GLU C 1 114 ? -5.141 -28.597 -7.456 1.00 105.08 135 GLU C C 1
ATOM 4779 O O . GLU C 1 114 ? -4.688 -28.988 -6.376 1.00 97.58 135 GLU C O 1
ATOM 4785 N N . THR C 1 115 ? -5.462 -29.412 -8.450 1.00 96.68 136 THR C N 1
ATOM 4786 C CA . THR C 1 115 ? -5.236 -30.841 -8.437 1.00 92.75 136 THR C CA 1
ATOM 4787 C C . THR C 1 115 ? -3.820 -31.078 -9.028 1.00 84.57 136 THR C C 1
ATOM 4788 O O . THR C 1 115 ? -3.366 -30.312 -9.893 1.00 94.88 136 THR C O 1
ATOM 4792 N N . VAL C 1 116 ? -3.093 -32.083 -8.527 1.00 77.13 137 VAL C N 1
ATOM 4793 C CA . VAL C 1 116 ? -1.685 -32.316 -8.932 1.00 85.93 137 VAL C CA 1
ATOM 4794 C C . VAL C 1 116 ? -1.233 -33.788 -8.838 1.00 87.36 137 VAL C C 1
ATOM 4795 O O . VAL C 1 116 ? -1.858 -34.600 -8.147 1.00 88.46 137 VAL C O 1
ATOM 4799 N N . ASN C 1 117 ? -0.121 -34.106 -9.509 1.00 91.79 138 ASN C N 1
ATOM 4800 C CA . ASN C 1 117 ? 0.467 -35.461 -9.498 1.00 92.51 138 ASN C CA 1
ATOM 4801 C C . ASN C 1 117 ? 1.992 -35.459 -9.303 1.00 88.25 138 ASN C C 1
ATOM 4802 O O . ASN C 1 117 ? 2.610 -34.402 -9.328 1.00 86.66 138 ASN C O 1
ATOM 4807 N N . PRO C 1 118 ? 2.615 -36.646 -9.159 1.00 83.46 139 PRO C N 1
ATOM 4808 C CA . PRO C 1 118 ? 4.071 -36.668 -8.963 1.00 78.00 139 PRO C CA 1
ATOM 4809 C C . PRO C 1 118 ? 4.936 -36.083 -10.081 1.00 78.99 139 PRO C C 1
ATOM 4810 O O . PRO C 1 118 ? 6.158 -36.067 -9.945 1.00 75.14 139 PRO C O 1
ATOM 4814 N N . GLN C 1 119 ? 4.349 -35.587 -11.172 1.00 91.80 140 GLN C N 1
ATOM 4815 C CA . GLN C 1 119 ? 5.156 -34.767 -12.109 1.00 101.43 140 GLN C CA 1
ATOM 4816 C C . GLN C 1 119 ? 4.616 -33.319 -12.246 1.00 94.58 140 GLN C C 1
ATOM 4817 O O . GLN C 1 119 ? 5.048 -32.632 -13.145 1.00 94.02 140 GLN C O 1
ATOM 4823 N N . SER C 1 120 ? 3.751 -32.851 -11.322 1.00 93.03 141 SER C N 1
ATOM 4824 C CA . SER C 1 120 ? 3.439 -31.400 -11.207 1.00 92.98 141 SER C CA 1
ATOM 4825 C C . SER C 1 120 ? 4.542 -30.674 -10.409 1.00 91.84 141 SER C C 1
ATOM 4826 O O . SER C 1 120 ? 4.846 -31.010 -9.260 1.00 86.19 141 SER C O 1
ATOM 4829 N N . ASN C 1 121 ? 5.132 -29.671 -11.042 1.00 87.93 142 ASN C N 1
ATOM 4830 C CA . ASN C 1 121 ? 6.113 -28.821 -10.421 1.00 78.25 142 ASN C CA 1
ATOM 4831 C C . ASN C 1 121 ? 5.368 -27.790 -9.580 1.00 72.43 142 ASN C C 1
ATOM 4832 O O . ASN C 1 121 ? 4.735 -26.891 -10.137 1.00 71.28 142 ASN C O 1
ATOM 4837 N N . ILE C 1 122 ? 5.461 -27.893 -8.257 1.00 63.85 143 ILE C N 1
ATOM 4838 C CA . ILE C 1 122 ? 4.777 -26.946 -7.331 1.00 61.35 143 ILE C CA 1
ATOM 4839 C C . ILE C 1 122 ? 5.585 -25.661 -7.025 1.00 50.42 143 ILE C C 1
ATOM 4840 O O . ILE C 1 122 ? 5.035 -24.558 -6.864 1.00 47.55 143 ILE C O 1
ATOM 4845 N N . ALA C 1 123 ? 6.896 -25.813 -6.936 1.00 49.07 144 ALA C N 1
ATOM 4846 C CA . ALA C 1 123 ? 7.759 -24.693 -6.594 1.00 48.20 144 ALA C CA 1
ATOM 4847 C C . ALA C 1 123 ? 9.221 -25.019 -6.861 1.00 41.75 144 ALA C C 1
ATOM 4848 O O . ALA C 1 123 ? 9.559 -26.162 -7.141 1.00 41.74 144 ALA C O 1
ATOM 4850 N N . VAL C 1 124 ? 10.080 -24.005 -6.814 1.00 43.30 145 VAL C N 1
ATOM 4851 C CA . VAL C 1 124 ? 11.507 -24.214 -7.036 1.00 45.50 145 VAL C CA 1
ATOM 4852 C C . VAL C 1 124 ? 12.271 -23.733 -5.810 1.00 44.71 145 VAL C C 1
ATOM 4853 O O . VAL C 1 124 ? 12.005 -22.647 -5.301 1.00 46.58 145 VAL C O 1
ATOM 4857 N N . VAL C 1 125 ? 13.223 -24.557 -5.386 1.00 40.43 146 VAL C N 1
ATOM 4858 C CA . VAL C 1 125 ? 14.132 -24.270 -4.321 1.00 41.02 146 VAL C CA 1
ATOM 4859 C C . VAL C 1 125 ? 15.510 -24.164 -4.878 1.00 41.41 146 VAL C C 1
ATOM 4860 O O . VAL C 1 125 ? 15.923 -25.048 -5.615 1.00 47.54 146 VAL C O 1
ATOM 4864 N N . GLY C 1 126 ? 16.296 -23.196 -4.422 1.00 38.43 147 GLY C N 1
ATOM 4865 C CA . GLY C 1 126 ? 17.702 -23.141 -4.854 1.00 34.00 147 GLY C CA 1
ATOM 4866 C C . GLY C 1 126 ? 18.589 -22.508 -3.803 1.00 32.35 147 GLY C C 1
ATOM 4867 O O . GLY C 1 126 ? 18.088 -21.892 -2.882 1.00 34.07 147 GLY C O 1
ATOM 4868 N N . ARG C 1 127 ? 19.883 -22.686 -3.953 1.00 31.14 148 ARG C N 1
ATOM 4869 C CA . ARG C 1 127 ? 20.824 -22.138 -3.049 1.00 35.55 148 ARG C CA 1
ATOM 4870 C C . ARG C 1 127 ? 21.251 -20.750 -3.490 1.00 41.23 148 ARG C C 1
ATOM 4871 O O . ARG C 1 127 ? 21.515 -20.529 -4.685 1.00 44.07 148 ARG C O 1
ATOM 4879 N N . ILE C 1 128 ? 21.314 -19.818 -2.531 1.00 40.80 149 ILE C N 1
ATOM 4880 C CA . ILE C 1 128 ? 21.747 -18.459 -2.826 1.00 41.24 149 ILE C CA 1
ATOM 4881 C C . ILE C 1 128 ? 23.258 -18.290 -2.709 1.00 42.35 149 ILE C C 1
ATOM 4882 O O . ILE C 1 128 ? 23.767 -17.235 -2.957 1.00 48.77 149 ILE C O 1
ATOM 4887 N N . ASP C 1 129 ? 23.991 -19.335 -2.417 1.00 42.24 150 ASP C N 1
ATOM 4888 C CA . ASP C 1 129 ? 25.434 -19.199 -2.284 1.00 43.29 150 ASP C CA 1
ATOM 4889 C C . ASP C 1 129 ? 26.157 -19.872 -3.452 1.00 40.79 150 ASP C C 1
ATOM 4890 O O . ASP C 1 129 ? 27.371 -20.018 -3.445 1.00 37.68 150 ASP C O 1
ATOM 4895 N N . THR C 1 130 ? 25.401 -20.280 -4.469 1.00 41.37 151 THR C N 1
ATOM 4896 C CA . THR C 1 130 ? 25.992 -20.808 -5.705 1.00 37.71 151 THR C CA 1
ATOM 4897 C C . THR C 1 130 ? 25.515 -20.044 -6.957 1.00 36.17 151 THR C C 1
ATOM 4898 O O . THR C 1 130 ? 25.211 -20.642 -8.008 1.00 35.30 151 THR C O 1
ATOM 4902 N N . LYS C 1 131 ? 25.459 -18.724 -6.822 1.00 34.66 152 LYS C N 1
ATOM 4903 C CA . LYS C 1 131 ? 25.044 -17.845 -7.907 1.00 36.69 152 LYS C CA 1
ATOM 4904 C C . LYS C 1 131 ? 25.943 -17.970 -9.112 1.00 32.75 152 LYS C C 1
ATOM 4905 O O . LYS C 1 131 ? 27.149 -18.139 -8.988 1.00 27.18 152 LYS C O 1
ATOM 4911 N N . GLN C 1 132 ? 25.319 -17.853 -10.271 1.00 31.21 153 GLN C N 1
ATOM 4912 C CA . GLN C 1 132 ? 25.986 -17.969 -11.583 1.00 33.70 153 GLN C CA 1
ATOM 4913 C C . GLN C 1 132 ? 25.358 -16.974 -12.545 1.00 32.17 153 GLN C C 1
ATOM 4914 O O . GLN C 1 132 ? 24.133 -16.778 -12.468 1.00 28.18 153 GLN C O 1
ATOM 4920 N N . ILE C 1 133 ? 26.097 -16.438 -13.512 1.00 28.74 154 ILE C N 1
ATOM 4921 C CA . ILE C 1 133 ? 25.463 -15.668 -14.591 1.00 28.87 154 ILE C CA 1
ATOM 4922 C C . ILE C 1 133 ? 25.518 -16.495 -15.880 1.00 26.62 154 ILE C C 1
ATOM 4923 O O . ILE C 1 133 ? 26.572 -16.970 -16.244 1.00 21.81 154 ILE C O 1
ATOM 4928 N N . LEU C 1 134 ? 24.396 -16.646 -16.554 1.00 24.99 155 LEU C N 1
ATOM 4929 C CA . LEU C 1 134 ? 24.307 -17.371 -17.847 1.00 28.31 155 LEU C CA 1
ATOM 4930 C C . LEU C 1 134 ? 24.190 -16.410 -19.017 1.00 25.25 155 LEU C C 1
ATOM 4931 O O . LEU C 1 134 ? 23.367 -15.508 -18.975 1.00 27.95 155 LEU C O 1
ATOM 4936 N N . THR C 1 135 ? 25.041 -16.587 -20.032 1.00 25.61 156 THR C N 1
ATOM 4937 C CA . THR C 1 135 ? 24.997 -15.800 -21.253 1.00 25.42 156 THR C CA 1
ATOM 4938 C C . THR C 1 135 ? 25.325 -16.621 -22.468 1.00 25.42 156 THR C C 1
ATOM 4939 O O . THR C 1 135 ? 25.821 -17.746 -22.360 1.00 27.40 156 THR C O 1
ATOM 4943 N N . TYR C 1 136 ? 24.995 -16.085 -23.632 1.00 26.46 157 TYR C N 1
ATOM 4944 C CA . TYR C 1 136 ? 25.110 -16.797 -24.898 1.00 27.51 157 TYR C CA 1
ATOM 4945 C C . TYR C 1 136 ? 25.923 -15.956 -25.822 1.00 29.19 157 TYR C C 1
ATOM 4946 O O . TYR C 1 136 ? 25.544 -14.826 -26.116 1.00 32.73 157 TYR C O 1
ATOM 4955 N N . VAL C 1 137 ? 27.066 -16.501 -26.249 1.00 29.38 158 VAL C N 1
ATOM 4956 C CA . VAL C 1 137 ? 28.060 -15.782 -27.013 1.00 26.81 158 VAL C CA 1
ATOM 4957 C C . VAL C 1 137 ? 28.156 -16.379 -28.418 1.00 28.97 158 VAL C C 1
ATOM 4958 O O . VAL C 1 137 ? 28.142 -17.619 -28.622 1.00 26.97 158 VAL C O 1
ATOM 4962 N N . SER C 1 138 ? 28.221 -15.493 -29.406 1.00 30.42 159 SER C N 1
ATOM 4963 C CA . SER C 1 138 ? 28.205 -15.901 -30.818 1.00 29.53 159 SER C CA 1
ATOM 4964 C C . SER C 1 138 ? 29.525 -16.637 -31.144 1.00 26.83 159 SER C C 1
ATOM 4965 O O . SER C 1 138 ? 30.577 -16.288 -30.620 1.00 25.76 159 SER C O 1
ATOM 4968 N N . GLU C 1 139 ? 29.479 -17.626 -32.014 1.00 23.59 160 GLU C N 1
ATOM 4969 C CA . GLU C 1 139 ? 30.631 -18.497 -32.196 1.00 26.76 160 GLU C CA 1
ATOM 4970 C C . GLU C 1 139 ? 31.952 -17.772 -32.490 1.00 26.02 160 GLU C C 1
ATOM 4971 O O . GLU C 1 139 ? 32.979 -18.134 -31.936 1.00 32.19 160 GLU C O 1
ATOM 4977 N N . LYS C 1 140 ? 31.922 -16.775 -33.368 1.00 25.34 161 LYS C N 1
ATOM 4978 C CA . LYS C 1 140 ? 33.146 -16.056 -33.761 1.00 24.64 161 LYS C CA 1
ATOM 4979 C C . LYS C 1 140 ? 33.831 -15.417 -32.594 1.00 25.78 161 LYS C C 1
ATOM 4980 O O . LYS C 1 140 ? 34.985 -15.009 -32.732 1.00 19.04 161 LYS C O 1
ATOM 4986 N N . TYR C 1 141 ? 33.152 -15.238 -31.465 1.00 24.75 162 TYR C N 1
ATOM 4987 C CA . TYR C 1 141 ? 33.909 -14.641 -30.350 1.00 28.03 162 TYR C CA 1
ATOM 4988 C C . TYR C 1 141 ? 34.456 -15.700 -29.425 1.00 28.13 162 TYR C C 1
ATOM 4989 O O . TYR C 1 141 ? 35.206 -15.377 -28.538 1.00 28.67 162 TYR C O 1
ATOM 4998 N N . ILE C 1 142 ? 34.088 -16.961 -29.610 1.00 25.34 163 ILE C N 1
ATOM 4999 C CA . ILE C 1 142 ? 34.320 -17.890 -28.475 1.00 24.58 163 ILE C CA 1
ATOM 5000 C C . ILE C 1 142 ? 35.822 -18.268 -28.295 1.00 24.80 163 ILE C C 1
ATOM 5001 O O . ILE C 1 142 ? 36.276 -18.530 -27.174 1.00 21.87 163 ILE C O 1
ATOM 5006 N N . SER C 1 143 ? 36.581 -18.301 -29.381 1.00 27.33 164 SER C N 1
ATOM 5007 C CA . SER C 1 143 ? 37.947 -18.856 -29.324 1.00 34.03 164 SER C CA 1
ATOM 5008 C C . SER C 1 143 ? 38.919 -18.109 -28.415 1.00 34.74 164 SER C C 1
ATOM 5009 O O . SER C 1 143 ? 39.835 -18.731 -27.897 1.00 39.28 164 SER C O 1
ATOM 5012 N N . ASN C 1 144 ? 38.715 -16.810 -28.214 1.00 37.26 165 ASN C N 1
ATOM 5013 C CA . ASN C 1 144 ? 39.515 -16.009 -27.253 1.00 40.36 165 ASN C CA 1
ATOM 5014 C C . ASN C 1 144 ? 38.973 -15.905 -25.820 1.00 39.18 165 ASN C C 1
ATOM 5015 O O . ASN C 1 144 ? 39.637 -15.336 -24.954 1.00 45.63 165 ASN C O 1
ATOM 5020 N N . ILE C 1 145 ? 37.778 -16.420 -25.562 1.00 35.74 166 ILE C N 1
ATOM 5021 C CA . ILE C 1 145 ? 37.250 -16.397 -24.223 1.00 34.59 166 ILE C CA 1
ATOM 5022 C C . ILE C 1 145 ? 37.816 -17.585 -23.447 1.00 34.55 166 ILE C C 1
ATOM 5023 O O . ILE C 1 145 ? 37.841 -18.688 -23.948 1.00 35.17 166 ILE C O 1
ATOM 5028 N N A LYS C 1 146 ? 38.246 -17.347 -22.211 0.50 33.44 167 LYS C N 1
ATOM 5029 N N B LYS C 1 146 ? 38.259 -17.337 -22.212 0.50 34.68 167 LYS C N 1
ATOM 5030 C CA A LYS C 1 146 ? 38.882 -18.372 -21.395 0.50 33.82 167 LYS C CA 1
ATOM 5031 C CA B LYS C 1 146 ? 38.915 -18.354 -21.388 0.50 35.79 167 LYS C CA 1
ATOM 5032 C C A LYS C 1 146 ? 38.370 -18.309 -19.980 0.50 32.16 167 LYS C C 1
ATOM 5033 C C B LYS C 1 146 ? 38.383 -18.307 -19.977 0.50 33.18 167 LYS C C 1
ATOM 5034 O O A LYS C 1 146 ? 38.039 -17.240 -19.453 0.50 31.04 167 LYS C O 1
ATOM 5035 O O B LYS C 1 146 ? 38.055 -17.243 -19.447 0.50 31.77 167 LYS C O 1
ATOM 5046 N N . VAL C 1 147 ? 38.302 -19.479 -19.357 1.00 33.46 168 VAL C N 1
ATOM 5047 C CA . VAL C 1 147 ? 38.002 -19.562 -17.954 1.00 32.22 168 VAL C CA 1
ATOM 5048 C C . VAL C 1 147 ? 38.973 -18.602 -17.231 1.00 30.48 168 VAL C C 1
ATOM 5049 O O . VAL C 1 147 ? 40.096 -18.503 -17.614 1.00 30.73 168 VAL C O 1
ATOM 5053 N N . GLY C 1 148 ? 38.495 -17.858 -16.257 1.00 31.40 169 GLY C N 1
ATOM 5054 C CA . GLY C 1 148 ? 39.292 -16.819 -15.614 1.00 29.96 169 GLY C CA 1
ATOM 5055 C C . GLY C 1 148 ? 39.163 -15.403 -16.185 1.00 32.85 169 GLY C C 1
ATOM 5056 O O . GLY C 1 148 ? 39.509 -14.443 -15.482 1.00 33.04 169 GLY C O 1
ATOM 5057 N N . ASN C 1 149 ? 38.688 -15.227 -17.423 1.00 31.26 170 ASN C N 1
ATOM 5058 C CA . ASN C 1 149 ? 38.514 -13.855 -17.956 1.00 28.05 170 ASN C CA 1
ATOM 5059 C C . ASN C 1 149 ? 37.590 -13.043 -17.080 1.00 26.88 170 ASN C C 1
ATOM 5060 O O . ASN C 1 149 ? 36.638 -13.575 -16.480 1.00 27.55 170 ASN C O 1
ATOM 5065 N N . ASP C 1 150 ? 37.861 -11.735 -17.017 1.00 27.57 171 ASP C N 1
ATOM 5066 C CA . ASP C 1 150 ? 37.110 -10.802 -16.188 1.00 31.02 171 ASP C CA 1
ATOM 5067 C C . ASP C 1 150 ? 35.864 -10.288 -16.851 1.00 29.56 171 ASP C C 1
ATOM 5068 O O . ASP C 1 150 ? 35.811 -10.127 -18.058 1.00 25.98 171 ASP C O 1
ATOM 5073 N N . ALA C 1 151 ? 34.863 -9.972 -16.037 1.00 28.29 172 ALA C N 1
ATOM 5074 C CA . ALA C 1 151 ? 33.671 -9.318 -16.565 1.00 28.55 172 ALA C CA 1
ATOM 5075 C C . ALA C 1 151 ? 33.073 -8.410 -15.562 1.00 25.43 172 ALA C C 1
ATOM 5076 O O . ALA C 1 151 ? 33.351 -8.530 -14.371 1.00 34.03 172 ALA C O 1
ATOM 5078 N N . ILE C 1 152 ? 32.235 -7.514 -16.038 1.00 25.15 173 ILE C N 1
ATOM 5079 C CA . ILE C 1 152 ? 31.455 -6.691 -15.145 1.00 25.05 173 ILE C CA 1
ATOM 5080 C C . ILE C 1 152 ? 30.011 -7.087 -15.417 1.00 28.62 173 ILE C C 1
ATOM 5081 O O . ILE C 1 152 ? 29.611 -7.172 -16.577 1.00 34.94 173 ILE C O 1
ATOM 5086 N N . ILE C 1 153 ? 29.231 -7.303 -14.350 1.00 27.42 174 ILE C N 1
ATOM 5087 C CA . ILE C 1 153 ? 27.824 -7.606 -14.419 1.00 29.10 174 ILE C CA 1
ATOM 5088 C C . ILE C 1 153 ? 27.088 -6.370 -13.974 1.00 30.35 174 ILE C C 1
ATOM 5089 O O . ILE C 1 153 ? 27.276 -5.916 -12.846 1.00 33.57 174 ILE C O 1
ATOM 5094 N N . GLU C 1 154 ? 26.204 -5.848 -14.810 1.00 31.56 175 GLU C N 1
ATOM 5095 C CA . GLU C 1 154 ? 25.476 -4.645 -14.479 1.00 30.44 175 GLU C CA 1
ATOM 5096 C C . GLU C 1 154 ? 23.989 -4.899 -14.400 1.00 30.58 175 GLU C C 1
ATOM 5097 O O . GLU C 1 154 ? 23.402 -5.370 -15.379 1.00 31.79 175 GLU C O 1
ATOM 5103 N N . VAL C 1 155 ? 23.356 -4.511 -13.299 1.00 27.83 176 VAL C N 1
ATOM 5104 C CA . VAL C 1 155 ? 21.881 -4.443 -13.261 1.00 27.57 176 VAL C CA 1
ATOM 5105 C C . VAL C 1 155 ? 21.373 -3.023 -13.193 1.00 26.66 176 VAL C C 1
ATOM 5106 O O . VAL C 1 155 ? 20.147 -2.753 -13.199 1.00 28.56 176 VAL C O 1
ATOM 5110 N N . GLY C 1 156 ? 22.291 -2.082 -13.204 1.00 29.85 177 GLY C N 1
ATOM 5111 C CA . GLY C 1 156 ? 21.902 -0.657 -13.139 1.00 29.49 177 GLY C CA 1
ATOM 5112 C C . GLY C 1 156 ? 23.034 0.296 -13.415 1.00 25.72 177 GLY C C 1
ATOM 5113 O O . GLY C 1 156 ? 24.203 -0.127 -13.625 1.00 24.84 177 GLY C O 1
ATOM 5114 N N . ALA C 1 157 ? 22.718 1.585 -13.378 1.00 25.60 178 ALA C N 1
ATOM 5115 C CA . ALA C 1 157 ? 23.752 2.603 -13.747 1.00 32.50 178 ALA C CA 1
ATOM 5116 C C . ALA C 1 157 ? 24.806 2.928 -12.682 1.00 33.72 178 ALA C C 1
ATOM 5117 O O . ALA C 1 157 ? 25.879 3.397 -13.025 1.00 37.92 178 ALA C O 1
ATOM 5119 N N . TYR C 1 158 ? 24.471 2.759 -11.410 1.00 33.74 179 TYR C N 1
ATOM 5120 C CA . TYR C 1 158 ? 25.348 3.253 -10.332 1.00 36.56 179 TYR C CA 1
ATOM 5121 C C . TYR C 1 158 ? 26.229 2.136 -9.763 1.00 40.27 179 TYR C C 1
ATOM 5122 O O . TYR C 1 158 ? 25.973 0.936 -9.994 1.00 42.08 179 TYR C O 1
ATOM 5131 N N . SER C 1 159 ? 27.289 2.512 -9.058 1.00 43.17 180 SER C N 1
ATOM 5132 C CA . SER C 1 159 ? 28.340 1.534 -8.688 1.00 41.19 180 SER C CA 1
ATOM 5133 C C . SER C 1 159 ? 27.803 0.477 -7.741 1.00 33.59 180 SER C C 1
ATOM 5134 O O . SER C 1 159 ? 28.269 -0.645 -7.738 1.00 35.00 180 SER C O 1
ATOM 5137 N N . ASN C 1 160 ? 26.813 0.787 -6.965 1.00 29.99 181 ASN C N 1
ATOM 5138 C CA . ASN C 1 160 ? 26.212 -0.268 -6.150 1.00 35.29 181 ASN C CA 1
ATOM 5139 C C . ASN C 1 160 ? 25.361 -1.275 -6.999 1.00 39.01 181 ASN C C 1
ATOM 5140 O O . ASN C 1 160 ? 24.761 -2.206 -6.424 1.00 41.62 181 ASN C O 1
ATOM 5145 N N . GLU C 1 161 ? 25.319 -1.110 -8.334 1.00 35.64 182 GLU C N 1
ATOM 5146 C CA . GLU C 1 161 ? 24.506 -1.947 -9.198 1.00 31.18 182 GLU C CA 1
ATOM 5147 C C . GLU C 1 161 ? 25.392 -2.633 -10.177 1.00 28.92 182 GLU C C 1
ATOM 5148 O O . GLU C 1 161 ? 24.923 -3.206 -11.113 1.00 31.89 182 GLU C O 1
ATOM 5154 N N . LYS C 1 162 ? 26.689 -2.636 -9.933 1.00 28.82 183 LYS C N 1
ATOM 5155 C CA . LYS C 1 162 ? 27.622 -3.361 -10.759 1.00 30.71 183 LYS C CA 1
ATOM 5156 C C . LYS C 1 162 ? 28.506 -4.290 -9.957 1.00 33.97 183 LYS C C 1
ATOM 5157 O O . LYS C 1 162 ? 28.907 -3.967 -8.844 1.00 37.26 183 LYS C O 1
ATOM 5163 N N . PHE C 1 163 ? 28.862 -5.443 -10.531 1.00 34.97 184 PHE C N 1
ATOM 5164 C CA . PHE C 1 163 ? 29.574 -6.465 -9.787 1.00 31.98 184 PHE C CA 1
ATOM 5165 C C . PHE C 1 163 ? 30.620 -7.106 -10.642 1.00 30.26 184 PHE C C 1
ATOM 5166 O O . PHE C 1 163 ? 30.460 -7.247 -11.848 1.00 41.03 184 PHE C O 1
ATOM 5174 N N . LYS C 1 164 ? 31.718 -7.479 -10.040 1.00 31.04 185 LYS C N 1
ATOM 5175 C CA . LYS C 1 164 ? 32.798 -8.137 -10.788 1.00 37.07 185 LYS C CA 1
ATOM 5176 C C . LYS C 1 164 ? 32.450 -9.621 -10.955 1.00 34.65 185 LYS C C 1
ATOM 5177 O O . LYS C 1 164 ? 31.679 -10.179 -10.143 1.00 32.97 185 LYS C O 1
ATOM 5183 N N . ALA C 1 165 ? 33.007 -10.244 -11.984 1.00 29.70 186 ALA C N 1
ATOM 5184 C CA . ALA C 1 165 ? 32.800 -11.676 -12.195 1.00 29.66 186 ALA C CA 1
ATOM 5185 C C . ALA C 1 165 ? 33.893 -12.256 -12.994 1.00 26.30 186 ALA C C 1
ATOM 5186 O O . ALA C 1 165 ? 34.647 -11.531 -13.646 1.00 31.16 186 ALA C O 1
ATOM 5188 N N . LYS C 1 166 ? 33.989 -13.577 -12.967 1.00 26.97 187 LYS C N 1
ATOM 5189 C CA . LYS C 1 166 ? 34.956 -14.289 -13.807 1.00 31.15 187 LYS C CA 1
ATOM 5190 C C . LYS C 1 166 ? 34.252 -15.392 -14.581 1.00 29.66 187 LYS C C 1
ATOM 5191 O O . LYS C 1 166 ? 33.303 -15.965 -14.092 1.00 30.48 187 LYS C O 1
ATOM 5197 N N . VAL C 1 167 ? 34.735 -15.685 -15.772 1.00 26.99 188 VAL C N 1
ATOM 5198 C CA . VAL C 1 167 ? 34.200 -16.759 -16.558 1.00 27.96 188 VAL C CA 1
ATOM 5199 C C . VAL C 1 167 ? 34.570 -18.039 -15.848 1.00 30.13 188 VAL C C 1
ATOM 5200 O O . VAL C 1 167 ? 35.730 -18.227 -15.507 1.00 33.94 188 VAL C O 1
ATOM 5204 N N . SER C 1 168 ? 33.590 -18.909 -15.627 1.00 32.87 189 SER C N 1
ATOM 5205 C CA . SER C 1 168 ? 33.751 -20.191 -14.896 1.00 33.56 189 SER C CA 1
ATOM 5206 C C . SER C 1 168 ? 33.728 -21.402 -15.770 1.00 34.09 189 SER C C 1
ATOM 5207 O O . SER C 1 168 ? 34.326 -22.422 -15.451 1.00 38.28 189 SER C O 1
ATOM 5210 N N . GLU C 1 169 ? 32.958 -21.326 -16.834 1.00 33.37 190 GLU C N 1
ATOM 5211 C CA . GLU C 1 169 ? 32.763 -22.477 -17.698 1.00 37.74 190 GLU C CA 1
ATOM 5212 C C . GLU C 1 169 ? 32.307 -22.034 -19.097 1.00 31.92 190 GLU C C 1
ATOM 5213 O O . GLU C 1 169 ? 31.619 -21.044 -19.243 1.00 30.29 190 GLU C O 1
ATOM 5219 N N . ILE C 1 170 ? 32.744 -22.793 -20.097 1.00 31.75 191 ILE C N 1
ATOM 5220 C CA . ILE C 1 170 ? 32.315 -22.648 -21.449 1.00 29.88 191 ILE C CA 1
ATOM 5221 C C . ILE C 1 170 ? 31.702 -23.940 -21.946 1.00 29.69 191 ILE C C 1
ATOM 5222 O O . ILE C 1 170 ? 32.323 -24.981 -21.931 1.00 29.21 191 ILE C O 1
ATOM 5227 N N . SER C 1 171 ? 30.469 -23.849 -22.426 1.00 31.53 192 SER C N 1
ATOM 5228 C CA . SER C 1 171 ? 29.752 -25.026 -22.809 1.00 28.77 192 SER C CA 1
ATOM 5229 C C . SER C 1 171 ? 30.421 -25.593 -24.035 1.00 28.51 192 SER C C 1
ATOM 5230 O O . SER C 1 171 ? 30.909 -24.846 -24.843 1.00 28.27 192 SER C O 1
ATOM 5233 N N . PRO C 1 172 ? 30.490 -26.929 -24.148 1.00 29.94 193 PRO C N 1
ATOM 5234 C CA . PRO C 1 172 ? 30.961 -27.586 -25.390 1.00 31.10 193 PRO C CA 1
ATOM 5235 C C . PRO C 1 172 ? 29.961 -27.486 -26.518 1.00 28.49 193 PRO C C 1
ATOM 5236 O O . PRO C 1 172 ? 30.317 -27.733 -27.635 1.00 23.39 193 PRO C O 1
ATOM 5240 N N . ILE C 1 173 ? 28.711 -27.116 -26.220 1.00 30.27 194 ILE C N 1
ATOM 5241 C CA . ILE C 1 173 ? 27.649 -27.166 -27.215 1.00 32.09 194 ILE C CA 1
ATOM 5242 C C . ILE C 1 173 ? 27.575 -25.877 -28.019 1.00 30.37 194 ILE C C 1
ATOM 5243 O O . ILE C 1 173 ? 27.481 -24.787 -27.452 1.00 28.02 194 ILE C O 1
ATOM 5248 N N . LEU C 1 174 ? 27.484 -26.016 -29.332 1.00 30.86 195 LEU C N 1
ATOM 5249 C CA . LEU C 1 174 ? 27.134 -24.894 -30.202 1.00 31.37 195 LEU C CA 1
ATOM 5250 C C . LEU C 1 174 ? 25.696 -25.068 -30.596 1.00 30.22 195 LEU C C 1
ATOM 5251 O O . LEU C 1 174 ? 25.336 -26.094 -31.113 1.00 34.42 195 LEU C O 1
ATOM 5256 N N . ASP C 1 175 ? 24.864 -24.080 -30.371 1.00 36.34 196 ASP C N 1
ATOM 5257 C CA . ASP C 1 175 ? 23.478 -24.181 -30.814 1.00 38.96 196 ASP C CA 1
ATOM 5258 C C . ASP C 1 175 ? 23.401 -23.709 -32.252 1.00 38.96 196 ASP C C 1
ATOM 5259 O O . ASP C 1 175 ? 23.692 -22.534 -32.534 1.00 38.02 196 ASP C O 1
ATOM 5264 N N . SER C 1 176 ? 23.024 -24.584 -33.173 1.00 40.36 197 SER C N 1
ATOM 5265 C CA . SER C 1 176 ? 23.213 -24.227 -34.597 1.00 46.32 197 SER C CA 1
ATOM 5266 C C . SER C 1 176 ? 22.279 -23.119 -35.078 1.00 44.77 197 SER C C 1
ATOM 5267 O O . SER C 1 176 ? 22.709 -22.249 -35.845 1.00 39.94 197 SER C O 1
ATOM 5270 N N . LYS C 1 177 ? 21.020 -23.140 -34.636 1.00 45.22 198 LYS C N 1
ATOM 5271 C CA . LYS C 1 177 ? 20.076 -22.081 -35.046 1.00 50.44 198 LYS C CA 1
ATOM 5272 C C . LYS C 1 177 ? 20.586 -20.669 -34.666 1.00 42.78 198 LYS C C 1
ATOM 5273 O O . LYS C 1 177 ? 20.712 -19.799 -35.514 1.00 44.09 198 LYS C O 1
ATOM 5279 N N . SER C 1 178 ? 20.912 -20.461 -33.394 1.00 38.80 199 SER C N 1
ATOM 5280 C CA . SER C 1 178 ? 21.364 -19.133 -32.893 1.00 36.34 199 SER C CA 1
ATOM 5281 C C . SER C 1 178 ? 22.833 -18.834 -33.135 1.00 33.08 199 SER C C 1
ATOM 5282 O O . SER C 1 178 ? 23.247 -17.671 -33.096 1.00 33.83 199 SER C O 1
ATOM 5285 N N . ARG C 1 179 ? 23.629 -19.883 -33.332 1.00 31.81 200 ARG C N 1
ATOM 5286 C CA . ARG C 1 179 ? 25.092 -19.748 -33.559 1.00 32.70 200 ARG C CA 1
ATOM 5287 C C . ARG C 1 179 ? 25.777 -19.234 -32.300 1.00 28.67 200 ARG C C 1
ATOM 5288 O O . ARG C 1 179 ? 26.700 -18.454 -32.371 1.00 28.79 200 ARG C O 1
ATOM 5296 N N . THR C 1 180 ? 25.289 -19.708 -31.156 1.00 26.87 201 THR C N 1
ATOM 5297 C CA . THR C 1 180 ? 25.782 -19.270 -29.868 1.00 27.66 201 THR C CA 1
ATOM 5298 C C . THR C 1 180 ? 26.176 -20.440 -29.036 1.00 25.69 201 THR C C 1
ATOM 5299 O O . THR C 1 180 ? 25.693 -21.557 -29.230 1.00 27.69 201 THR C O 1
ATOM 5303 N N . ILE C 1 181 ? 27.026 -20.133 -28.065 1.00 23.48 202 ILE C N 1
ATOM 5304 C CA . ILE C 1 181 ? 27.582 -21.075 -27.129 1.00 22.26 202 ILE C CA 1
ATOM 5305 C C . ILE C 1 181 ? 27.393 -20.446 -25.780 1.00 23.75 202 ILE C C 1
ATOM 5306 O O . ILE C 1 181 ? 27.755 -19.251 -25.566 1.00 26.60 202 ILE C O 1
ATOM 5311 N N . GLU C 1 182 ? 26.916 -21.239 -24.842 1.00 23.56 203 GLU C N 1
ATOM 5312 C CA . GLU C 1 182 ? 26.662 -20.769 -23.509 1.00 25.01 203 GLU C CA 1
ATOM 5313 C C . GLU C 1 182 ? 27.932 -20.562 -22.725 1.00 24.10 203 GLU C C 1
ATOM 5314 O O . GLU C 1 182 ? 28.811 -21.408 -22.719 1.00 22.76 203 GLU C O 1
ATOM 5320 N N . VAL C 1 183 ? 28.018 -19.434 -22.027 1.00 24.87 204 VAL C N 1
ATOM 5321 C CA . VAL C 1 183 ? 29.119 -19.153 -21.128 1.00 25.39 204 VAL C CA 1
ATOM 5322 C C . VAL C 1 183 ? 28.621 -18.822 -19.725 1.00 25.54 204 VAL C C 1
ATOM 5323 O O . VAL C 1 183 ? 27.638 -18.083 -19.566 1.00 28.02 204 VAL C O 1
ATOM 5327 N N . TYR C 1 184 ? 29.331 -19.310 -18.720 1.00 25.91 205 TYR C N 1
ATOM 5328 C CA . TYR C 1 184 ? 28.928 -19.148 -17.351 1.00 29.51 205 TYR C CA 1
ATOM 5329 C C . TYR C 1 184 ? 29.908 -18.268 -16.600 1.00 28.52 205 TYR C C 1
ATOM 5330 O O . TYR C 1 184 ? 31.130 -18.425 -16.729 1.00 26.70 205 TYR C O 1
ATOM 5339 N N . LEU C 1 185 ? 29.408 -17.354 -15.788 1.00 27.54 206 LEU C N 1
ATOM 5340 C CA . LEU C 1 185 ? 30.314 -16.512 -15.014 1.00 27.89 206 LEU C CA 1
ATOM 5341 C C . LEU C 1 185 ? 30.008 -16.626 -13.526 1.00 29.00 206 LEU C C 1
ATOM 5342 O O . LEU C 1 185 ? 28.861 -16.781 -13.118 1.00 28.13 206 LEU C O 1
ATOM 5347 N N . THR C 1 186 ? 31.033 -16.530 -12.703 1.00 29.58 207 THR C N 1
ATOM 5348 C CA . THR C 1 186 ? 30.827 -16.540 -11.267 1.00 29.72 207 THR C CA 1
ATOM 5349 C C . THR C 1 186 ? 31.100 -15.122 -10.735 1.00 28.60 207 THR C C 1
ATOM 5350 O O . THR C 1 186 ? 32.175 -14.568 -11.009 1.00 29.29 207 THR C O 1
ATOM 5354 N N . PRO C 1 187 ? 30.132 -14.534 -10.022 1.00 29.84 208 PRO C N 1
ATOM 5355 C CA . PRO C 1 187 ? 30.311 -13.209 -9.463 1.00 35.99 208 PRO C CA 1
ATOM 5356 C C . PRO C 1 187 ? 31.227 -13.332 -8.301 1.00 42.35 208 PRO C C 1
ATOM 5357 O O . PRO C 1 187 ? 31.161 -14.319 -7.602 1.00 48.95 208 PRO C O 1
ATOM 5361 N N . ILE C 1 188 ? 32.117 -12.364 -8.143 1.00 50.18 209 ILE C N 1
ATOM 5362 C CA . ILE C 1 188 ? 33.058 -12.349 -7.042 1.00 53.39 209 ILE C CA 1
ATOM 5363 C C . ILE C 1 188 ? 32.941 -11.008 -6.336 1.00 63.27 209 ILE C C 1
ATOM 5364 O O . ILE C 1 188 ? 32.281 -10.064 -6.817 1.00 53.89 209 ILE C O 1
ATOM 5369 N N . GLY C 1 189 ? 33.596 -10.955 -5.185 1.00 68.63 210 GLY C N 1
ATOM 5370 C CA . GLY C 1 189 ? 33.695 -9.750 -4.415 1.00 64.92 210 GLY C CA 1
ATOM 5371 C C . GLY C 1 189 ? 32.526 -9.566 -3.474 1.00 77.31 210 GLY C C 1
ATOM 5372 O O . GLY C 1 189 ? 31.816 -10.515 -3.093 1.00 70.42 210 GLY C O 1
ATOM 5373 N N . SER C 1 190 ? 32.336 -8.311 -3.104 1.00 81.25 211 SER C N 1
ATOM 5374 C CA . SER C 1 190 ? 31.502 -7.955 -1.980 1.00 93.68 211 SER C CA 1
ATOM 5375 C C . SER C 1 190 ? 30.161 -7.460 -2.505 1.00 92.52 211 SER C C 1
ATOM 5376 O O . SER C 1 190 ? 30.070 -6.993 -3.648 1.00 84.48 211 SER C O 1
ATOM 5379 N N . ASN C 1 191 ? 29.127 -7.570 -1.669 1.00 88.30 212 ASN C N 1
ATOM 5380 C CA . ASN C 1 191 ? 27.837 -6.955 -1.958 1.00 81.23 212 ASN C CA 1
ATOM 5381 C C . ASN C 1 191 ? 26.954 -7.858 -2.843 1.00 72.93 212 ASN C C 1
ATOM 5382 O O . ASN C 1 191 ? 25.942 -7.380 -3.417 1.00 69.23 212 ASN C O 1
ATOM 5387 N N . LEU C 1 192 ? 27.288 -9.154 -2.944 1.00 54.02 213 LEU C N 1
ATOM 5388 C CA . LEU C 1 192 ? 26.535 -10.006 -3.857 1.00 49.97 213 LEU C CA 1
ATOM 5389 C C . LEU C 1 192 ? 25.091 -10.213 -3.467 1.00 49.12 213 LEU C C 1
ATOM 5390 O O . LEU C 1 192 ? 24.345 -10.752 -4.272 1.00 49.41 213 LEU C O 1
ATOM 5395 N N . ASP C 1 193 ? 24.682 -9.778 -2.278 1.00 53.35 214 ASP C N 1
ATOM 5396 C CA . ASP C 1 193 ? 23.300 -9.964 -1.827 1.00 55.14 214 ASP C CA 1
ATOM 5397 C C . ASP C 1 193 ? 22.320 -9.164 -2.665 1.00 55.91 214 ASP C C 1
ATOM 5398 O O . ASP C 1 193 ? 21.146 -9.448 -2.599 1.00 61.32 214 ASP C O 1
ATOM 5403 N N . LYS C 1 194 ? 22.778 -8.145 -3.391 1.00 54.83 215 LYS C N 1
ATOM 5404 C CA . LYS C 1 194 ? 21.895 -7.359 -4.314 1.00 55.58 215 LYS C CA 1
ATOM 5405 C C . LYS C 1 194 ? 21.806 -7.965 -5.752 1.00 48.21 215 LYS C C 1
ATOM 5406 O O . LYS C 1 194 ? 21.032 -7.494 -6.600 1.00 42.00 215 LYS C O 1
ATOM 5412 N N . LEU C 1 195 ? 22.671 -8.934 -6.062 1.00 40.37 216 LEU C N 1
ATOM 5413 C CA . LEU C 1 195 ? 22.600 -9.670 -7.313 1.00 36.41 216 LEU C CA 1
ATOM 5414 C C . LEU C 1 195 ? 21.661 -10.817 -7.032 1.00 34.81 216 LEU C C 1
ATOM 5415 O O . LEU C 1 195 ? 22.061 -11.853 -6.586 1.00 37.25 216 LEU C O 1
ATOM 5420 N N . ILE C 1 196 ? 20.383 -10.612 -7.271 1.00 36.83 217 ILE C N 1
ATOM 5421 C CA . ILE C 1 196 ? 19.333 -11.563 -6.859 1.00 39.08 217 ILE C CA 1
ATOM 5422 C C . ILE C 1 196 ? 19.007 -12.556 -7.999 1.00 40.09 217 ILE C C 1
ATOM 5423 O O . ILE C 1 196 ? 19.043 -12.210 -9.173 1.00 40.76 217 ILE C O 1
ATOM 5428 N N . ILE C 1 197 ? 18.770 -13.800 -7.634 1.00 35.11 218 ILE C N 1
ATOM 5429 C CA . ILE C 1 197 ? 18.531 -14.869 -8.594 1.00 34.99 218 ILE C CA 1
ATOM 5430 C C . ILE C 1 197 ? 17.252 -14.563 -9.375 1.00 33.72 218 ILE C C 1
ATOM 5431 O O . ILE C 1 197 ? 16.277 -14.107 -8.791 1.00 32.70 218 ILE C O 1
ATOM 5436 N N . GLY C 1 198 ? 17.314 -14.772 -10.695 1.00 27.44 219 GLY C N 1
ATOM 5437 C CA . GLY C 1 198 ? 16.240 -14.397 -11.606 1.00 28.79 219 GLY C CA 1
ATOM 5438 C C . GLY C 1 198 ? 16.414 -13.075 -12.362 1.00 28.72 219 GLY C C 1
ATOM 5439 O O . GLY C 1 198 ? 15.688 -12.808 -13.309 1.00 31.04 219 GLY C O 1
ATOM 5448 N N . PHE C 1 200 ? 17.723 -9.843 -14.543 1.00 27.51 221 PHE C N 1
ATOM 5449 C CA . PHE C 1 200 ? 18.324 -9.624 -15.847 1.00 28.62 221 PHE C CA 1
ATOM 5450 C C . PHE C 1 200 ? 19.638 -8.894 -15.603 1.00 27.58 221 PHE C C 1
ATOM 5451 O O . PHE C 1 200 ? 19.733 -8.129 -14.637 1.00 33.93 221 PHE C O 1
ATOM 5459 N N . SER C 1 201 ? 20.639 -9.113 -16.443 1.00 26.06 222 SER C N 1
ATOM 5460 C CA . SER C 1 201 ? 21.863 -8.339 -16.334 1.00 28.98 222 SER C CA 1
ATOM 5461 C C . SER C 1 201 ? 22.494 -8.019 -17.660 1.00 31.40 222 SER C C 1
ATOM 5462 O O . SER C 1 201 ? 22.369 -8.788 -18.601 1.00 29.55 222 SER C O 1
ATOM 5465 N N . LYS C 1 202 ? 23.094 -6.835 -17.763 1.00 32.97 223 LYS C N 1
ATOM 5466 C CA . LYS C 1 202 ? 24.055 -6.578 -18.805 1.00 32.05 223 LYS C CA 1
ATOM 5467 C C . LYS C 1 202 ? 25.401 -7.138 -18.361 1.00 30.12 223 LYS C C 1
ATOM 5468 O O . LYS C 1 202 ? 25.729 -7.096 -17.189 1.00 39.41 223 LYS C O 1
ATOM 5474 N N . ILE C 1 203 ? 26.139 -7.731 -19.293 1.00 26.77 224 ILE C N 1
ATOM 5475 C CA . ILE C 1 203 ? 27.449 -8.225 -19.032 1.00 27.09 224 ILE C CA 1
ATOM 5476 C C . ILE C 1 203 ? 28.485 -7.559 -19.931 1.00 28.51 224 ILE C C 1
ATOM 5477 O O . ILE C 1 203 ? 28.277 -7.452 -21.129 1.00 26.26 224 ILE C O 1
ATOM 5482 N N . LYS C 1 204 ? 29.577 -7.096 -19.351 1.00 27.55 225 LYS C N 1
ATOM 5483 C CA . LYS C 1 204 ? 30.694 -6.581 -20.132 1.00 32.65 225 LYS C CA 1
ATOM 5484 C C . LYS C 1 204 ? 31.854 -7.535 -19.911 1.00 28.31 225 LYS C C 1
ATOM 5485 O O . LYS C 1 204 ? 32.449 -7.568 -18.851 1.00 29.24 225 LYS C O 1
ATOM 5491 N N . LEU C 1 205 ? 32.164 -8.293 -20.935 1.00 26.74 226 LEU C N 1
ATOM 5492 C CA . LEU C 1 205 ? 33.146 -9.295 -20.850 1.00 25.33 226 LEU C CA 1
ATOM 5493 C C . LEU C 1 205 ? 34.413 -8.748 -21.452 1.00 26.92 226 LEU C C 1
ATOM 5494 O O . LEU C 1 205 ? 34.497 -8.446 -22.652 1.00 28.58 226 LEU C O 1
ATOM 5499 N N . ILE C 1 206 ? 35.442 -8.651 -20.652 1.00 28.24 227 ILE C N 1
ATOM 5500 C CA . ILE C 1 206 ? 36.666 -7.965 -21.066 1.00 27.93 227 ILE C CA 1
ATOM 5501 C C . ILE C 1 206 ? 37.457 -8.841 -21.987 1.00 26.12 227 ILE C C 1
ATOM 5502 O O . ILE C 1 206 ? 37.760 -9.919 -21.632 1.00 25.82 227 ILE C O 1
ATOM 5507 N N . THR C 1 207 ? 37.793 -8.373 -23.188 1.00 26.87 228 THR C N 1
ATOM 5508 C CA . THR C 1 207 ? 38.480 -9.184 -24.155 1.00 25.29 228 THR C CA 1
ATOM 5509 C C . THR C 1 207 ? 39.959 -8.818 -24.377 1.00 28.85 228 THR C C 1
ATOM 5510 O O . THR C 1 207 ? 40.673 -9.580 -24.930 1.00 26.75 228 THR C O 1
ATOM 5514 N N . LYS C 1 208 ? 40.378 -7.609 -24.044 1.00 35.37 229 LYS C N 1
ATOM 5515 C CA . LYS C 1 208 ? 41.734 -7.179 -24.260 1.00 37.79 229 LYS C CA 1
ATOM 5516 C C . LYS C 1 208 ? 41.952 -5.927 -23.409 1.00 35.33 229 LYS C C 1
ATOM 5517 O O . LYS C 1 208 ? 41.053 -5.092 -23.302 1.00 35.32 229 LYS C O 1
ATOM 5523 N N . ARG C 1 209 ? 43.103 -5.868 -22.745 1.00 32.73 230 ARG C N 1
ATOM 5524 C CA . ARG C 1 209 ? 43.518 -4.721 -21.947 1.00 36.06 230 ARG C CA 1
ATOM 5525 C C . ARG C 1 209 ? 44.809 -4.195 -22.565 1.00 33.61 230 ARG C C 1
ATOM 5526 O O . ARG C 1 209 ? 45.755 -4.960 -22.786 1.00 38.16 230 ARG C O 1
ATOM 5534 N N . PHE C 1 210 ? 44.799 -2.912 -22.925 1.00 31.04 231 PHE C N 1
ATOM 5535 C CA . PHE C 1 210 ? 46.020 -2.203 -23.304 1.00 30.89 231 PHE C CA 1
ATOM 5536 C C . PHE C 1 210 ? 46.578 -1.505 -22.047 1.00 33.40 231 PHE C C 1
ATOM 5537 O O . PHE C 1 210 ? 45.898 -0.661 -21.419 1.00 28.71 231 PHE C O 1
ATOM 5545 N N . LYS C 1 211 ? 47.742 -1.983 -21.609 1.00 35.45 232 LYS C N 1
ATOM 5546 C CA . LYS C 1 211 ? 48.262 -1.579 -20.301 1.00 38.54 232 LYS C CA 1
ATOM 5547 C C . LYS C 1 211 ? 49.465 -0.689 -20.461 1.00 35.42 232 LYS C C 1
ATOM 5548 O O . LYS C 1 211 ? 50.206 -0.802 -21.450 1.00 28.30 232 LYS C O 1
ATOM 5554 N N . ASP C 1 212 ? 49.607 0.242 -19.519 1.00 36.69 233 ASP C N 1
ATOM 5555 C CA . ASP C 1 212 ? 50.732 1.181 -19.503 1.00 42.45 233 ASP C CA 1
ATOM 5556 C C . ASP C 1 212 ? 50.877 1.949 -20.817 1.00 37.85 233 ASP C C 1
ATOM 5557 O O . ASP C 1 212 ? 51.937 1.901 -21.469 1.00 32.50 233 ASP C O 1
ATOM 5562 N N . VAL C 1 213 ? 49.769 2.537 -21.275 1.00 33.72 234 VAL C N 1
ATOM 5563 C CA . VAL C 1 213 ? 49.775 3.301 -22.532 1.00 28.84 234 VAL C CA 1
ATOM 5564 C C . VAL C 1 213 ? 49.219 4.662 -22.272 1.00 23.67 234 VAL C C 1
ATOM 5565 O O . VAL C 1 213 ? 48.462 4.881 -21.330 1.00 23.33 234 VAL C O 1
ATOM 5569 N N . ILE C 1 214 ? 49.608 5.584 -23.123 1.00 23.87 235 ILE C N 1
ATOM 5570 C CA . ILE C 1 214 ? 49.138 6.958 -23.012 1.00 22.47 235 ILE C CA 1
ATOM 5571 C C . ILE C 1 214 ? 47.704 6.998 -23.430 1.00 22.57 235 ILE C C 1
ATOM 5572 O O . ILE C 1 214 ? 47.369 6.430 -24.462 1.00 23.54 235 ILE C O 1
ATOM 5577 N N . LYS C 1 215 ? 46.849 7.557 -22.585 1.00 21.52 236 LYS C N 1
ATOM 5578 C CA . LYS C 1 215 ? 45.470 7.752 -22.881 1.00 24.04 236 LYS C CA 1
ATOM 5579 C C . LYS C 1 215 ? 45.203 9.247 -23.031 1.00 24.24 236 LYS C C 1
ATOM 5580 O O . LYS C 1 215 ? 45.673 10.054 -22.243 1.00 26.64 236 LYS C O 1
ATOM 5586 N N . ILE C 1 216 ? 44.433 9.607 -24.035 1.00 20.62 237 ILE C N 1
ATOM 5587 C CA . ILE C 1 216 ? 44.095 10.981 -24.237 1.00 18.92 237 ILE C CA 1
ATOM 5588 C C . ILE C 1 216 ? 42.694 11.107 -24.908 1.00 19.05 237 ILE C C 1
ATOM 5589 O O . ILE C 1 216 ? 42.254 10.179 -25.560 1.00 19.59 237 ILE C O 1
ATOM 5594 N N . SER C 1 217 ? 42.048 12.253 -24.800 1.00 20.09 238 SER C N 1
ATOM 5595 C CA . SER C 1 217 ? 40.771 12.465 -25.443 1.00 21.59 238 SER C CA 1
ATOM 5596 C C . SER C 1 217 ? 41.017 12.388 -26.963 1.00 26.72 238 SER C C 1
ATOM 5597 O O . SER C 1 217 ? 42.017 12.952 -27.507 1.00 23.42 238 SER C O 1
ATOM 5600 N N . ARG C 1 218 ? 40.094 11.724 -27.645 1.00 23.15 239 ARG C N 1
ATOM 5601 C CA . ARG C 1 218 ? 40.235 11.428 -29.061 1.00 23.87 239 ARG C CA 1
ATOM 5602 C C . ARG C 1 218 ? 40.497 12.648 -29.937 1.00 24.58 239 ARG C C 1
ATOM 5603 O O . ARG C 1 218 ? 41.223 12.552 -30.902 1.00 25.61 239 ARG C O 1
ATOM 5611 N N . GLU C 1 219 ? 39.931 13.795 -29.616 1.00 28.07 240 GLU C N 1
ATOM 5612 C CA . GLU C 1 219 ? 40.113 14.975 -30.485 1.00 29.89 240 GLU C CA 1
ATOM 5613 C C . GLU C 1 219 ? 41.595 15.499 -30.599 1.00 29.82 240 GLU C C 1
ATOM 5614 O O . GLU C 1 219 ? 41.889 16.311 -31.509 1.00 25.14 240 GLU C O 1
ATOM 5620 N N . ALA C 1 220 ? 42.468 15.124 -29.643 1.00 26.08 241 ALA C N 1
ATOM 5621 C CA . ALA C 1 220 ? 43.918 15.439 -29.728 1.00 24.78 241 ALA C CA 1
ATOM 5622 C C . ALA C 1 220 ? 44.531 14.921 -31.023 1.00 24.82 241 ALA C C 1
ATOM 5623 O O . ALA C 1 220 ? 45.510 15.483 -31.514 1.00 22.90 241 ALA C O 1
ATOM 5625 N N . VAL C 1 221 ? 43.960 13.840 -31.570 1.00 22.74 242 VAL C N 1
ATOM 5626 C CA . VAL C 1 221 ? 44.593 13.179 -32.664 1.00 22.24 242 VAL C CA 1
ATOM 5627 C C . VAL C 1 221 ? 44.139 13.835 -33.954 1.00 23.00 242 VAL C C 1
ATOM 5628 O O . VAL C 1 221 ? 42.980 14.038 -34.104 1.00 25.39 242 VAL C O 1
ATOM 5632 N N . VAL C 1 222 ? 45.067 14.207 -34.841 1.00 25.85 243 VAL C N 1
ATOM 5633 C CA . VAL C 1 222 ? 44.697 14.899 -36.102 1.00 25.80 243 VAL C CA 1
ATOM 5634 C C . VAL C 1 222 ? 45.200 14.050 -37.245 1.00 23.80 243 VAL C C 1
ATOM 5635 O O . VAL C 1 222 ? 46.243 13.415 -37.161 1.00 26.29 243 VAL C O 1
ATOM 5639 N N . GLU C 1 223 ? 44.483 14.067 -38.330 1.00 28.45 244 GLU C N 1
ATOM 5640 C CA . GLU C 1 223 ? 44.818 13.220 -39.516 1.00 35.42 244 GLU C CA 1
ATOM 5641 C C . GLU C 1 223 ? 45.370 14.128 -40.614 1.00 37.14 244 GLU C C 1
ATOM 5642 O O . GLU C 1 223 ? 44.679 15.008 -41.061 1.00 34.24 244 GLU C O 1
ATOM 5648 N N . ARG C 1 224 ? 46.650 13.987 -40.948 1.00 42.88 245 ARG C N 1
ATOM 5649 C CA . ARG C 1 224 ? 47.273 14.779 -42.035 1.00 45.21 245 ARG C CA 1
ATOM 5650 C C . ARG C 1 224 ? 47.988 13.827 -42.996 1.00 49.78 245 ARG C C 1
ATOM 5651 O O . ARG C 1 224 ? 48.837 13.013 -42.564 1.00 46.34 245 ARG C O 1
ATOM 5659 N N . GLU C 1 225 ? 47.671 13.938 -44.290 1.00 58.44 246 GLU C N 1
ATOM 5660 C CA . GLU C 1 225 ? 48.348 13.138 -45.332 1.00 67.06 246 GLU C CA 1
ATOM 5661 C C . GLU C 1 225 ? 48.337 11.620 -44.976 1.00 60.22 246 GLU C C 1
ATOM 5662 O O . GLU C 1 225 ? 49.383 10.946 -44.988 1.00 63.50 246 GLU C O 1
ATOM 5668 N N . GLY C 1 226 ? 47.152 11.137 -44.590 1.00 59.26 247 GLY C N 1
ATOM 5669 C CA . GLY C 1 226 ? 46.925 9.735 -44.173 1.00 57.86 247 GLY C CA 1
ATOM 5670 C C . GLY C 1 226 ? 47.754 9.202 -43.004 1.00 52.19 247 GLY C C 1
ATOM 5671 O O . GLY C 1 226 ? 47.986 8.003 -42.905 1.00 48.93 247 GLY C O 1
ATOM 5672 N N . LYS C 1 227 ? 48.231 10.085 -42.138 1.00 48.17 248 LYS C N 1
ATOM 5673 C CA . LYS C 1 227 ? 48.898 9.678 -40.908 1.00 44.12 248 LYS C CA 1
ATOM 5674 C C . LYS C 1 227 ? 48.243 10.376 -39.705 1.00 36.04 248 LYS C C 1
ATOM 5675 O O . LYS C 1 227 ? 47.432 11.279 -39.859 1.00 40.99 248 LYS C O 1
ATOM 5681 N N . LYS C 1 228 ? 48.571 9.930 -38.507 1.00 31.42 249 LYS C N 1
ATOM 5682 C CA . LYS C 1 228 ? 47.996 10.489 -37.318 1.00 29.17 249 LYS C CA 1
ATOM 5683 C C . LYS C 1 228 ? 49.023 11.133 -36.422 1.00 26.06 249 LYS C C 1
ATOM 5684 O O . LYS C 1 228 ? 50.108 10.593 -36.198 1.00 26.38 249 LYS C O 1
ATOM 5690 N N . PHE C 1 229 ? 48.678 12.304 -35.907 1.00 21.49 250 PHE C N 1
ATOM 5691 C CA . PHE C 1 229 ? 49.578 13.020 -35.043 1.00 20.57 250 PHE C CA 1
ATOM 5692 C C . PHE C 1 229 ? 48.914 13.640 -33.871 1.00 21.03 250 PHE C C 1
ATOM 5693 O O . PHE C 1 229 ? 47.686 13.764 -33.845 1.00 22.47 250 PHE C O 1
ATOM 5701 N N . VAL C 1 230 ? 49.727 13.909 -32.838 1.00 23.07 251 VAL C N 1
ATOM 5702 C CA . VAL C 1 230 ? 49.387 14.818 -31.787 1.00 20.42 251 VAL C CA 1
ATOM 5703 C C . VAL C 1 230 ? 50.410 15.955 -31.725 1.00 21.43 251 VAL C C 1
ATOM 5704 O O . VAL C 1 230 ? 51.487 15.863 -32.352 1.00 20.19 251 VAL C O 1
ATOM 5708 N N . PHE C 1 231 ? 50.060 17.027 -30.996 1.00 19.26 252 PHE C N 1
ATOM 5709 C CA . PHE C 1 231 ? 50.915 18.171 -30.797 1.00 18.91 252 PHE C CA 1
ATOM 5710 C C . PHE C 1 231 ? 51.364 18.301 -29.363 1.00 19.89 252 PHE C C 1
ATOM 5711 O O . PHE C 1 231 ? 50.558 18.349 -28.479 1.00 21.60 252 PHE C O 1
ATOM 5719 N N . LYS C 1 232 ? 52.669 18.279 -29.157 1.00 21.68 253 LYS C N 1
ATOM 5720 C CA . LYS C 1 232 ? 53.288 18.335 -27.845 1.00 24.37 253 LYS C CA 1
ATOM 5721 C C . LYS C 1 232 ? 53.774 19.763 -27.632 1.00 24.64 253 LYS C C 1
ATOM 5722 O O . LYS C 1 232 ? 54.380 20.371 -28.530 1.00 27.70 253 LYS C O 1
ATOM 5728 N N . VAL C 1 233 ? 53.477 20.309 -26.470 1.00 24.71 254 VAL C N 1
ATOM 5729 C CA . VAL C 1 233 ? 53.833 21.656 -26.153 1.00 26.29 254 VAL C CA 1
ATOM 5730 C C . VAL C 1 233 ? 55.224 21.636 -25.530 1.00 29.83 254 VAL C C 1
ATOM 5731 O O . VAL C 1 233 ? 55.493 20.825 -24.602 1.00 28.70 254 VAL C O 1
ATOM 5735 N N . ASP C 1 234 ? 56.112 22.439 -26.103 1.00 33.42 255 ASP C N 1
ATOM 5736 C CA . ASP C 1 234 ? 57.425 22.698 -25.495 1.00 38.65 255 ASP C CA 1
ATOM 5737 C C . ASP C 1 234 ? 57.321 23.982 -24.684 1.00 34.14 255 ASP C C 1
ATOM 5738 O O . ASP C 1 234 ? 57.090 25.080 -25.237 1.00 33.69 255 ASP C O 1
ATOM 5743 N N . LEU C 1 235 ? 57.407 23.843 -23.372 1.00 37.05 256 LEU C N 1
ATOM 5744 C CA . LEU C 1 235 ? 57.162 24.974 -22.483 1.00 43.69 256 LEU C CA 1
ATOM 5745 C C . LEU C 1 235 ? 58.192 26.099 -22.696 1.00 49.43 256 LEU C C 1
ATOM 5746 O O . LEU C 1 235 ? 57.797 27.264 -22.818 1.00 49.57 256 LEU C O 1
ATOM 5751 N N . GLU C 1 236 ? 59.480 25.744 -22.782 1.00 56.64 257 GLU C N 1
ATOM 5752 C CA . GLU C 1 236 ? 60.571 26.716 -22.982 1.00 62.08 257 GLU C CA 1
ATOM 5753 C C . GLU C 1 236 ? 60.427 27.587 -24.238 1.00 57.96 257 GLU C C 1
ATOM 5754 O O . GLU C 1 236 ? 60.489 28.816 -24.156 1.00 52.31 257 GLU C O 1
ATOM 5760 N N . SER C 1 237 ? 60.196 26.972 -25.390 1.00 50.87 258 SER C N 1
ATOM 5761 C CA . SER C 1 237 ? 60.050 27.740 -26.634 1.00 46.87 258 SER C CA 1
ATOM 5762 C C . SER C 1 237 ? 58.607 28.191 -26.964 1.00 39.71 258 SER C C 1
ATOM 5763 O O . SER C 1 237 ? 58.369 28.735 -28.032 1.00 42.00 258 SER C O 1
ATOM 5766 N N . LYS C 1 238 ? 57.672 28.003 -26.027 1.00 45.76 259 LYS C N 1
ATOM 5767 C CA . LYS C 1 238 ? 56.183 28.159 -26.278 1.00 43.07 259 LYS C CA 1
ATOM 5768 C C . LYS C 1 238 ? 55.718 27.766 -27.680 1.00 32.66 259 LYS C C 1
ATOM 5769 O O . LYS C 1 238 ? 55.121 28.519 -28.429 1.00 29.21 259 LYS C O 1
ATOM 5775 N N . SER C 1 239 ? 56.024 26.532 -28.048 1.00 27.46 260 SER C N 1
ATOM 5776 C CA . SER C 1 239 ? 55.645 26.073 -29.361 1.00 26.24 260 SER C CA 1
ATOM 5777 C C . SER C 1 239 ? 55.256 24.614 -29.297 1.00 22.85 260 SER C C 1
ATOM 5778 O O . SER C 1 239 ? 55.404 23.941 -28.240 1.00 24.11 260 SER C O 1
ATOM 5781 N N . VAL C 1 240 ? 54.853 24.090 -30.437 1.00 20.62 261 VAL C N 1
ATOM 5782 C CA . VAL C 1 240 ? 54.457 22.694 -30.500 1.00 19.10 261 VAL C CA 1
ATOM 5783 C C . VAL C 1 240 ? 55.240 21.939 -31.535 1.00 19.73 261 VAL C C 1
ATOM 5784 O O . VAL C 1 240 ? 55.627 22.461 -32.587 1.00 18.60 261 VAL C O 1
ATOM 5788 N N . GLN C 1 241 ? 55.359 20.655 -31.253 1.00 20.41 262 GLN C N 1
ATOM 5789 C CA . GLN C 1 241 ? 55.917 19.718 -32.164 1.00 23.85 262 GLN C CA 1
ATOM 5790 C C . GLN C 1 241 ? 54.830 18.708 -32.582 1.00 23.40 262 GLN C C 1
ATOM 5791 O O . GLN C 1 241 ? 54.148 18.135 -31.740 1.00 22.65 262 GLN C O 1
ATOM 5805 N N . LEU C 1 243 ? 53.972 15.168 -33.388 1.00 25.65 264 LEU C N 1
ATOM 5806 C CA . LEU C 1 243 ? 54.459 13.798 -33.200 1.00 30.19 264 LEU C CA 1
ATOM 5807 C C . LEU C 1 243 ? 53.558 12.768 -33.877 1.00 30.35 264 LEU C C 1
ATOM 5808 O O . LEU C 1 243 ? 52.341 12.772 -33.651 1.00 27.64 264 LEU C O 1
ATOM 5813 N N . PRO C 1 244 ? 54.149 11.910 -34.732 1.00 36.20 265 PRO C N 1
ATOM 5814 C CA . PRO C 1 244 ? 53.352 10.803 -35.261 1.00 37.52 265 PRO C CA 1
ATOM 5815 C C . PRO C 1 244 ? 53.048 9.804 -34.140 1.00 33.08 265 PRO C C 1
ATOM 5816 O O . PRO C 1 244 ? 53.856 9.595 -33.243 1.00 31.66 265 PRO C O 1
ATOM 5820 N N . ILE C 1 245 ? 51.841 9.257 -34.168 1.00 29.53 266 ILE C N 1
ATOM 5821 C CA . ILE C 1 245 ? 51.437 8.309 -33.152 1.00 28.18 266 ILE C CA 1
ATOM 5822 C C . ILE C 1 245 ? 50.722 7.206 -33.864 1.00 26.20 266 ILE C C 1
ATOM 5823 O O . ILE C 1 245 ? 50.302 7.331 -35.023 1.00 26.06 266 ILE C O 1
ATOM 5828 N N . THR C 1 246 ? 50.528 6.130 -33.154 1.00 25.84 267 THR C N 1
ATOM 5829 C CA . THR C 1 246 ? 49.713 5.030 -33.669 1.00 25.40 267 THR C CA 1
ATOM 5830 C C . THR C 1 246 ? 48.632 4.917 -32.666 1.00 24.64 267 THR C C 1
ATOM 5831 O O . THR C 1 246 ? 48.881 4.927 -31.433 1.00 22.99 267 THR C O 1
ATOM 5835 N N . VAL C 1 247 ? 47.411 4.787 -33.162 1.00 24.77 268 VAL C N 1
ATOM 5836 C CA . VAL C 1 247 ? 46.276 4.564 -32.281 1.00 24.56 268 VAL C CA 1
ATOM 5837 C C . VAL C 1 247 ? 46.210 3.062 -32.039 1.00 28.32 268 VAL C C 1
ATOM 5838 O O . VAL C 1 247 ? 46.006 2.288 -32.981 1.00 30.33 268 VAL C O 1
ATOM 5842 N N . LEU C 1 248 ? 46.349 2.636 -30.799 1.00 29.37 269 LEU C N 1
ATOM 5843 C CA . LEU C 1 248 ? 46.295 1.203 -30.517 1.00 33.77 269 LEU C CA 1
ATOM 5844 C C . LEU C 1 248 ? 44.825 0.728 -30.433 1.00 34.46 269 LEU C C 1
ATOM 5845 O O . LEU C 1 248 ? 44.512 -0.367 -30.844 1.00 30.46 269 LEU C O 1
ATOM 5850 N N . PHE C 1 249 ? 43.960 1.572 -29.885 1.00 30.18 270 PHE C N 1
ATOM 5851 C CA . PHE C 1 249 ? 42.618 1.197 -29.536 1.00 27.25 270 PHE C CA 1
ATOM 5852 C C . PHE C 1 249 ? 41.924 2.458 -29.128 1.00 23.82 270 PHE C C 1
ATOM 5853 O O . PHE C 1 249 ? 42.579 3.346 -28.603 1.00 25.64 270 PHE C O 1
ATOM 5861 N N . GLU C 1 250 ? 40.625 2.562 -29.353 1.00 23.11 271 GLU C N 1
ATOM 5862 C CA . GLU C 1 250 ? 39.858 3.673 -28.827 1.00 20.93 271 GLU C CA 1
ATOM 5863 C C . GLU C 1 250 ? 38.429 3.313 -28.566 1.00 23.87 271 GLU C C 1
ATOM 5864 O O . GLU C 1 250 ? 37.870 2.507 -29.291 1.00 26.77 271 GLU C O 1
ATOM 5870 N N . ILE C 1 251 ? 37.844 3.949 -27.559 1.00 24.10 272 ILE C N 1
ATOM 5871 C CA . ILE C 1 251 ? 36.528 3.683 -27.098 1.00 25.78 272 ILE C CA 1
ATOM 5872 C C . ILE C 1 251 ? 36.096 4.818 -26.162 1.00 31.38 272 ILE C C 1
ATOM 5873 O O . ILE C 1 251 ? 36.902 5.412 -25.455 1.00 33.58 272 ILE C O 1
ATOM 5878 N N . ASP C 1 252 ? 34.818 5.157 -26.179 1.00 33.59 273 ASP C N 1
ATOM 5879 C CA . ASP C 1 252 ? 34.280 6.198 -25.292 1.00 39.38 273 ASP C CA 1
ATOM 5880 C C . ASP C 1 252 ? 35.067 7.499 -25.383 1.00 36.74 273 ASP C C 1
ATOM 5881 O O . ASP C 1 252 ? 35.249 8.212 -24.435 1.00 37.17 273 ASP C O 1
ATOM 5886 N N . ASN C 1 253 ? 35.458 7.810 -26.590 1.00 37.69 274 ASN C N 1
ATOM 5887 C CA . ASN C 1 253 ? 36.119 9.035 -26.923 1.00 31.50 274 ASN C CA 1
ATOM 5888 C C . ASN C 1 253 ? 37.542 9.126 -26.307 1.00 27.70 274 ASN C C 1
ATOM 5889 O O . ASN C 1 253 ? 38.077 10.203 -26.256 1.00 29.78 274 ASN C O 1
ATOM 5894 N N . ILE C 1 254 ? 38.134 7.982 -25.969 1.00 26.35 275 ILE C N 1
ATOM 5895 C CA . ILE C 1 254 ? 39.476 7.886 -25.451 1.00 23.90 275 ILE C CA 1
ATOM 5896 C C . ILE C 1 254 ? 40.349 7.073 -26.357 1.00 26.14 275 ILE C C 1
ATOM 5897 O O . ILE C 1 254 ? 39.971 6.020 -26.769 1.00 22.46 275 ILE C O 1
ATOM 5902 N N . VAL C 1 255 ? 41.529 7.612 -26.684 1.00 24.21 276 VAL C N 1
ATOM 5903 C CA . VAL C 1 255 ? 42.491 6.971 -27.502 1.00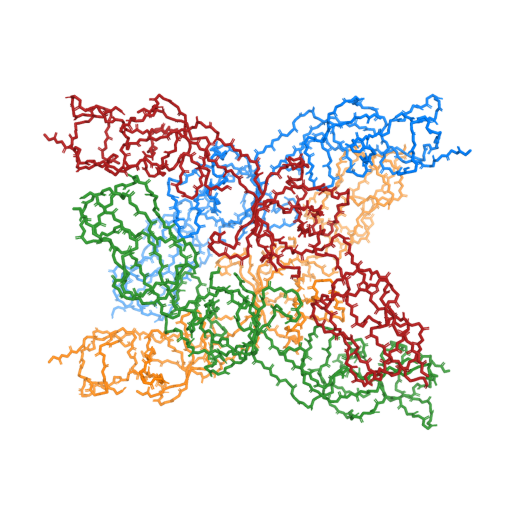 23.93 276 VAL C CA 1
ATOM 5904 C C . VAL C 1 255 ? 43.658 6.472 -26.643 1.00 23.70 276 VAL C C 1
ATOM 5905 O O . VAL C 1 255 ? 44.040 7.152 -25.707 1.00 27.92 276 VAL C O 1
ATOM 5909 N N . ALA C 1 256 ? 44.097 5.258 -26.898 1.00 22.59 277 ALA C N 1
ATOM 5910 C CA . ALA C 1 256 ? 45.308 4.698 -26.334 1.00 25.65 277 ALA C CA 1
ATOM 5911 C C . ALA C 1 256 ? 46.290 4.738 -27.449 1.00 21.93 277 ALA C C 1
ATOM 5912 O O . ALA C 1 256 ? 45.996 4.256 -28.499 1.00 20.49 277 ALA C O 1
ATOM 5914 N N . LEU C 1 257 ? 47.440 5.353 -27.248 1.00 24.08 278 LEU C N 1
ATOM 5915 C CA . LEU C 1 257 ? 48.344 5.526 -28.364 1.00 25.74 278 LEU C CA 1
ATOM 5916 C C . LEU C 1 257 ? 49.764 5.104 -28.033 1.00 29.54 278 LEU C C 1
ATOM 5917 O O . LEU C 1 257 ? 50.121 4.905 -26.877 1.00 31.09 278 LEU C O 1
ATOM 5922 N N . SER C 1 258 ? 50.566 4.942 -29.068 1.00 27.91 279 SER C N 1
ATOM 5923 C CA . SER C 1 258 ? 51.976 4.757 -28.874 1.00 30.90 279 SER C CA 1
ATOM 5924 C C . SER C 1 258 ? 52.684 5.756 -29.767 1.00 29.33 279 SER C C 1
ATOM 5925 O O . SER C 1 258 ? 52.116 6.278 -30.769 1.00 29.40 279 SER C O 1
ATOM 5928 N N . GLY C 1 259 ? 53.925 6.010 -29.392 1.00 31.21 280 GLY C N 1
ATOM 5929 C CA . GLY C 1 259 ? 54.779 6.996 -30.055 1.00 35.56 280 GLY C CA 1
ATOM 5930 C C . GLY C 1 259 ? 55.662 7.644 -29.005 1.00 38.37 280 GLY C C 1
ATOM 5931 O O . GLY C 1 259 ? 55.718 7.176 -27.862 1.00 33.07 280 GLY C O 1
ATOM 5932 N N . GLU C 1 260 ? 56.314 8.739 -29.378 1.00 38.37 281 GLU C N 1
ATOM 5933 C CA . GLU C 1 260 ? 57.291 9.389 -28.514 1.00 41.59 281 GLU C CA 1
ATOM 5934 C C . GLU C 1 260 ? 56.613 10.404 -27.574 1.00 38.35 281 GLU C C 1
ATOM 5935 O O . GLU C 1 260 ? 56.846 11.591 -27.628 1.00 38.75 281 GLU C O 1
ATOM 5941 N N . VAL C 1 261 ? 55.703 9.889 -26.759 1.00 33.84 282 VAL C N 1
ATOM 5942 C CA . VAL C 1 261 ? 54.911 10.671 -25.851 1.00 32.03 282 VAL C CA 1
ATOM 5943 C C . VAL C 1 261 ? 55.068 9.998 -24.514 1.00 31.26 282 VAL C C 1
ATOM 5944 O O . VAL C 1 261 ? 54.936 8.815 -24.437 1.00 36.34 282 VAL C O 1
ATOM 5948 N N . GLU C 1 262 ? 55.322 10.762 -23.477 1.00 32.09 283 GLU C N 1
ATOM 5949 C CA . GLU C 1 262 ? 55.656 10.224 -22.175 1.00 35.24 283 GLU C CA 1
ATOM 5950 C C . GLU C 1 262 ? 54.776 10.829 -21.139 1.00 32.75 283 GLU C C 1
ATOM 5951 O O . GLU C 1 262 ? 54.248 11.945 -21.336 1.00 27.79 283 GLU C O 1
ATOM 5957 N N . GLU C 1 263 ? 54.656 10.139 -20.016 1.00 34.19 284 GLU C N 1
ATOM 5958 C CA . GLU C 1 263 ? 53.996 10.671 -18.835 1.00 37.67 284 GLU C CA 1
ATOM 5959 C C . GLU C 1 263 ? 54.381 12.106 -18.659 1.00 34.86 284 GLU C C 1
ATOM 5960 O O . GLU C 1 263 ? 55.549 12.443 -18.782 1.00 49.99 284 GLU C O 1
ATOM 5966 N N . ASN C 1 264 ? 53.396 12.939 -18.383 1.00 34.44 285 ASN C N 1
ATOM 5967 C CA . ASN C 1 264 ? 53.565 14.340 -18.076 1.00 34.76 285 ASN C CA 1
ATOM 5968 C C . ASN C 1 264 ? 53.826 15.231 -19.281 1.00 31.51 285 ASN C C 1
ATOM 5969 O O . ASN C 1 264 ? 53.938 16.425 -19.097 1.00 37.54 285 ASN C O 1
ATOM 5974 N N . ASP C 1 265 ? 53.975 14.709 -20.491 1.00 27.67 286 ASP C N 1
ATOM 5975 C CA . ASP C 1 265 ? 54.012 15.620 -21.636 1.00 26.44 286 ASP C CA 1
ATOM 5976 C C . ASP C 1 265 ? 52.689 16.403 -21.669 1.00 26.97 286 ASP C C 1
ATOM 5977 O O . ASP C 1 265 ? 51.629 15.921 -21.214 1.00 23.11 286 ASP C O 1
ATOM 5982 N N . LEU C 1 266 ? 52.786 17.628 -22.169 1.00 25.78 287 LEU C N 1
ATOM 5983 C CA . LEU C 1 266 ? 51.649 18.448 -22.405 1.00 24.94 287 LEU C CA 1
ATOM 5984 C C . LEU C 1 266 ? 51.230 18.265 -23.858 1.00 24.12 287 LEU C C 1
ATOM 5985 O O . LEU C 1 266 ? 51.964 18.623 -24.798 1.00 21.97 287 LEU C O 1
ATOM 5990 N N . ILE C 1 267 ? 50.037 17.693 -24.044 1.00 23.13 288 ILE C N 1
ATOM 5991 C CA . ILE C 1 267 ? 49.517 17.380 -25.405 1.00 22.22 288 ILE C CA 1
ATOM 5992 C C . ILE C 1 267 ? 48.245 18.159 -25.624 1.00 19.73 288 ILE C C 1
ATOM 5993 O O . ILE C 1 267 ? 47.358 18.159 -24.794 1.00 25.02 288 ILE C O 1
ATOM 5998 N N . VAL C 1 268 ? 48.163 18.817 -26.761 1.00 19.99 289 VAL C N 1
ATOM 5999 C CA . VAL C 1 268 ? 47.106 19.730 -27.023 1.00 20.77 289 VAL C CA 1
ATOM 6000 C C . VAL C 1 268 ? 45.835 18.957 -27.249 1.00 22.22 289 VAL C C 1
ATOM 6001 O O . VAL C 1 268 ? 45.791 18.000 -28.054 1.00 22.53 289 VAL C O 1
ATOM 6005 N N . VAL C 1 269 ? 44.819 19.377 -26.532 1.00 24.78 290 VAL C N 1
ATOM 6006 C CA . VAL C 1 269 ? 43.463 18.792 -26.657 1.00 29.38 290 VAL C CA 1
ATOM 6007 C C . VAL C 1 269 ? 42.387 19.767 -27.174 1.00 31.17 290 VAL C C 1
ATOM 6008 O O . VAL C 1 269 ? 41.278 19.349 -27.442 1.00 34.05 290 VAL C O 1
ATOM 6012 N N . GLU C 1 270 ? 42.703 21.059 -27.259 1.00 32.13 291 GLU C N 1
ATOM 6013 C CA . GLU C 1 270 ? 41.862 22.019 -27.927 1.00 28.83 291 GLU C CA 1
ATOM 6014 C C . GLU C 1 270 ? 42.799 22.953 -28.580 1.00 26.16 291 GLU C C 1
ATOM 6015 O O . GLU C 1 270 ? 43.710 23.481 -27.928 1.00 30.06 291 GLU C O 1
ATOM 6021 N N . GLY C 1 271 ? 42.509 23.263 -29.822 1.00 24.50 292 GLY C N 1
ATOM 6022 C CA . GLY C 1 271 ? 43.205 24.241 -30.564 1.00 23.89 292 GLY C CA 1
ATOM 6023 C C . GLY C 1 271 ? 44.086 23.603 -31.616 1.00 26.35 292 GLY C C 1
ATOM 6024 O O . GLY C 1 271 ? 44.771 24.322 -32.390 1.00 23.80 292 GLY C O 1
ATOM 6033 N N . SER C 1 273 ? 43.516 21.818 -34.455 1.00 31.13 294 SER C N 1
ATOM 6034 C CA . SER C 1 273 ? 43.211 21.808 -35.907 1.00 26.19 294 SER C CA 1
ATOM 6035 C C . SER C 1 273 ? 43.922 22.958 -36.565 1.00 24.63 294 SER C C 1
ATOM 6036 O O . SER C 1 273 ? 44.330 22.889 -37.730 1.00 26.70 294 SER C O 1
ATOM 6039 N N . ALA C 1 274 ? 44.234 24.009 -35.829 1.00 28.39 295 ALA C N 1
ATOM 6040 C CA . ALA C 1 274 ? 44.987 25.108 -36.456 1.00 29.25 295 ALA C CA 1
ATOM 6041 C C . ALA C 1 274 ? 46.533 24.939 -36.496 1.00 30.93 295 ALA C C 1
ATOM 6042 O O . ALA C 1 274 ? 47.237 25.777 -37.062 1.00 27.08 295 ALA C O 1
ATOM 6044 N N . LEU C 1 275 ? 47.071 23.894 -35.869 1.00 32.01 296 LEU C N 1
ATOM 6045 C CA . LEU C 1 275 ? 48.529 23.824 -35.634 1.00 27.82 296 LEU C CA 1
ATOM 6046 C C . LEU C 1 275 ? 49.255 23.165 -36.779 1.00 26.61 296 LEU C C 1
ATOM 6047 O O . LEU C 1 275 ? 48.643 22.440 -37.492 1.00 19.99 296 LEU C O 1
ATOM 6052 N N . SER C 1 276 ? 50.541 23.520 -36.967 1.00 26.60 297 SER C N 1
ATOM 6053 C CA . SER C 1 276 ? 51.482 22.697 -37.739 1.00 29.18 297 SER C CA 1
ATOM 6054 C C . SER C 1 276 ? 52.749 22.482 -36.880 1.00 25.77 297 SER C C 1
ATOM 6055 O O . SER C 1 276 ? 52.831 22.960 -35.740 1.00 23.29 297 SER C O 1
ATOM 6058 N N . ASN C 1 277 ? 53.719 21.758 -37.437 1.00 25.99 298 ASN C N 1
ATOM 6059 C CA . ASN C 1 277 ? 54.949 21.472 -36.711 1.00 25.78 298 ASN C CA 1
ATOM 6060 C C . ASN C 1 277 ? 55.677 22.743 -36.451 1.00 24.68 298 ASN C C 1
ATOM 6061 O O . ASN C 1 277 ? 55.858 23.517 -37.332 1.00 27.50 298 ASN C O 1
ATOM 6066 N N . GLY C 1 278 ? 56.026 23.000 -35.208 1.00 28.19 299 GLY C N 1
ATOM 6067 C CA . GLY C 1 278 ? 56.712 24.262 -34.872 1.00 29.50 299 GLY C CA 1
ATOM 6068 C C . GLY C 1 278 ? 55.843 25.490 -34.712 1.00 27.91 299 GLY C C 1
ATOM 6069 O O . GLY C 1 278 ? 56.362 26.546 -34.468 1.00 29.17 299 GLY C O 1
ATOM 6070 N N . SER C 1 279 ? 54.517 25.346 -34.809 1.00 29.24 300 SER C N 1
ATOM 6071 C CA . SER C 1 279 ? 53.606 26.448 -34.562 1.00 23.83 300 SER C CA 1
ATOM 6072 C C . SER C 1 279 ? 53.861 27.009 -33.202 1.00 25.77 300 SER C C 1
ATOM 6073 O O . SER C 1 279 ? 54.087 26.278 -32.208 1.00 23.76 300 SER C O 1
ATOM 6076 N N . LEU C 1 280 ? 53.760 28.333 -33.132 1.00 28.59 301 LEU C N 1
ATOM 6077 C CA . LEU C 1 280 ? 53.899 29.036 -31.847 1.00 30.26 301 LEU C CA 1
ATOM 6078 C C . LEU C 1 280 ? 52.550 29.071 -31.235 1.00 26.84 301 LEU C C 1
ATOM 6079 O O . LEU C 1 280 ? 51.561 29.181 -31.962 1.00 28.16 301 LEU C O 1
ATOM 6084 N N . ILE C 1 281 ? 52.513 29.019 -29.926 1.00 23.41 302 ILE C N 1
ATOM 6085 C CA . ILE C 1 281 ? 51.239 28.953 -29.225 1.00 27.04 302 ILE C CA 1
ATOM 6086 C C . ILE C 1 281 ? 51.189 29.812 -27.911 1.00 28.93 302 ILE C C 1
ATOM 6087 O O . ILE C 1 281 ? 52.251 30.106 -27.326 1.00 26.85 302 ILE C O 1
ATOM 6092 N N . ASN C 1 282 ? 49.972 30.040 -27.392 1.00 31.73 303 ASN C N 1
ATOM 6093 C CA . ASN C 1 282 ? 49.766 30.417 -25.947 1.00 34.48 303 ASN C CA 1
ATOM 6094 C C . ASN C 1 282 ? 49.019 29.326 -25.154 1.00 35.06 303 ASN C C 1
ATOM 6095 O O . ASN C 1 282 ? 47.862 28.941 -25.457 1.00 30.10 303 ASN C O 1
ATOM 6100 N N . LEU C 1 283 ? 49.670 28.886 -24.105 1.00 32.12 304 LEU C N 1
ATOM 6101 C CA . LEU C 1 283 ? 49.074 27.923 -23.276 1.00 35.52 304 LEU C CA 1
ATOM 6102 C C . LEU C 1 283 ? 48.001 28.628 -22.460 1.00 37.88 304 LEU C C 1
ATOM 6103 O O . LEU C 1 283 ? 48.258 29.178 -21.415 1.00 46.44 304 LEU C O 1
ATOM 6108 N N . VAL C 1 284 ? 46.771 28.564 -22.940 1.00 39.79 305 VAL C N 1
ATOM 6109 C CA . VAL C 1 284 ? 45.655 29.087 -22.205 1.00 39.67 305 VAL C CA 1
ATOM 6110 C C . VAL C 1 284 ? 45.338 28.326 -20.917 1.00 42.42 305 VAL C C 1
ATOM 6111 O O . VAL C 1 284 ? 44.956 28.918 -19.942 1.00 46.51 305 VAL C O 1
ATOM 6115 N N . ASP C 1 285 ? 45.476 27.013 -20.908 1.00 41.45 306 ASP C N 1
ATOM 6116 C CA . ASP C 1 285 ? 45.193 26.237 -19.712 1.00 42.71 306 ASP C CA 1
ATOM 6117 C C . ASP C 1 285 ? 45.723 24.793 -19.861 1.00 42.11 306 ASP C C 1
ATOM 6118 O O . ASP C 1 285 ? 45.967 24.337 -20.950 1.00 47.30 306 ASP C O 1
ATOM 6123 N N . THR C 1 286 ? 45.895 24.123 -18.748 1.00 38.00 307 THR C N 1
ATOM 6124 C CA . THR C 1 286 ? 46.330 22.781 -18.676 1.00 38.74 307 THR C CA 1
ATOM 6125 C C . THR C 1 286 ? 45.311 21.923 -17.910 1.00 44.36 307 THR C C 1
ATOM 6126 O O . THR C 1 286 ? 45.025 22.188 -16.728 1.00 47.14 307 THR C O 1
ATOM 6130 N N . LYS C 1 287 ? 44.757 20.909 -18.588 1.00 42.13 308 LYS C N 1
ATOM 6131 C CA . LYS C 1 287 ? 43.844 19.933 -17.991 1.00 39.99 308 LYS C CA 1
ATOM 6132 C C . LYS C 1 287 ? 44.621 18.761 -17.391 1.00 37.60 308 LYS C C 1
ATOM 6133 O O . LYS C 1 287 ? 45.691 18.385 -17.868 1.00 35.53 308 LYS C O 1
ATOM 6139 N N . GLU C 1 288 ? 44.077 18.191 -16.329 1.00 40.01 309 GLU C N 1
ATOM 6140 C CA . GLU C 1 288 ? 44.600 16.945 -15.751 1.00 44.92 309 GLU C CA 1
ATOM 6141 C C . GLU C 1 288 ? 44.451 15.766 -16.731 1.00 40.51 309 GLU C C 1
ATOM 6142 O O . GLU C 1 288 ? 43.582 15.762 -17.618 1.00 35.56 309 GLU C O 1
ATOM 6148 N N . GLY C 1 289 ? 45.350 14.801 -16.608 1.00 38.34 310 GLY C N 1
ATOM 6149 C CA . GLY C 1 289 ? 45.308 13.601 -17.428 1.00 38.46 310 GLY C CA 1
ATOM 6150 C C . GLY C 1 289 ? 44.127 12.705 -17.086 1.00 40.14 310 GLY C C 1
ATOM 6151 O O . GLY C 1 289 ? 43.555 12.788 -16.017 1.00 39.68 310 GLY C O 1
ATOM 6152 N N . LEU C 1 290 ? 43.793 11.812 -17.991 1.00 37.58 311 LEU C N 1
ATOM 6153 C CA . LEU C 1 290 ? 42.735 10.844 -17.739 1.00 37.12 311 LEU C CA 1
ATOM 6154 C C . LEU C 1 290 ? 43.241 9.831 -16.712 1.00 38.71 311 LEU C C 1
ATOM 6155 O O . LEU C 1 290 ? 44.403 9.561 -16.656 1.00 34.74 311 LEU C O 1
ATOM 6160 N N . SER C 1 291 ? 42.346 9.216 -15.966 1.00 41.01 312 SER C N 1
ATOM 6161 C CA . SER C 1 291 ? 42.719 8.165 -15.024 1.00 38.86 312 SER C CA 1
ATOM 6162 C C . SER C 1 291 ? 43.667 7.090 -15.568 1.00 37.44 312 SER C C 1
ATOM 6163 O O . SER C 1 291 ? 43.611 6.704 -16.716 1.00 40.67 312 SER C O 1
ATOM 6166 N N . ALA C 1 292 ? 44.556 6.611 -14.715 1.00 40.03 313 ALA C N 1
ATOM 6167 C CA . ALA C 1 292 ? 45.447 5.500 -15.030 1.00 45.48 313 ALA C CA 1
ATOM 6168 C C . ALA C 1 292 ? 44.673 4.158 -15.043 1.00 46.75 313 ALA C C 1
ATOM 6169 O O . ALA C 1 292 ? 45.074 3.202 -15.699 1.00 45.18 313 ALA C O 1
ATOM 6171 N N . GLU C 1 293 ? 43.582 4.108 -14.286 1.00 51.21 314 GLU C N 1
ATOM 6172 C CA . GLU C 1 293 ? 42.757 2.890 -14.125 1.00 56.11 314 GLU C CA 1
ATOM 6173 C C . GLU C 1 293 ? 41.880 2.656 -15.341 1.00 50.50 314 GLU C C 1
ATOM 6174 O O . GLU C 1 293 ? 41.646 3.591 -16.111 1.00 49.98 314 GLU C O 1
ATOM 6180 N N . SER C 1 294 ? 41.387 1.426 -15.481 1.00 43.77 315 SER C N 1
ATOM 6181 C CA . SER C 1 294 ? 40.722 0.985 -16.692 1.00 38.20 315 SER C CA 1
ATOM 6182 C C . SER C 1 294 ? 39.420 1.672 -16.834 1.00 35.21 315 SER C C 1
ATOM 6183 O O . SER C 1 294 ? 38.784 2.008 -15.848 1.00 36.99 315 SER C O 1
ATOM 6186 N N . ASN C 1 295 ? 39.019 1.907 -18.064 1.00 32.37 316 ASN C N 1
ATOM 6187 C CA . ASN C 1 295 ? 37.654 2.401 -18.315 1.00 33.76 316 ASN C CA 1
ATOM 6188 C C . ASN C 1 295 ? 36.618 1.386 -17.884 1.00 37.12 316 ASN C C 1
ATOM 6189 O O . ASN C 1 295 ? 35.460 1.746 -17.620 1.00 40.56 316 ASN C O 1
ATOM 6194 N N . ILE C 1 296 ? 37.016 0.115 -17.764 1.00 38.01 317 ILE C N 1
ATOM 6195 C CA . ILE C 1 296 ? 36.078 -0.911 -17.254 1.00 43.48 317 ILE C CA 1
ATOM 6196 C C . ILE C 1 296 ? 36.764 -2.197 -16.661 1.00 47.86 317 ILE C C 1
ATOM 6197 O O . ILE C 1 296 ? 36.208 -2.981 -15.869 1.00 47.92 317 ILE C O 1
ATOM 6203 N N . TYR D 1 23 ? -15.455 -47.664 -33.726 1.00 96.18 44 TYR D N 1
ATOM 6204 C CA . TYR D 1 23 ? -14.202 -46.872 -33.514 1.00 98.52 44 TYR D CA 1
ATOM 6205 C C . TYR D 1 23 ? -14.504 -45.506 -32.843 1.00 89.71 44 TYR D C 1
ATOM 6206 O O . TYR D 1 23 ? -15.576 -44.939 -33.020 1.00 99.20 44 TYR D O 1
ATOM 6215 N N . ARG D 1 24 ? -13.542 -45.019 -32.064 1.00 68.48 45 ARG D N 1
ATOM 6216 C CA . ARG D 1 24 ? -13.646 -43.795 -31.293 1.00 60.79 45 ARG D CA 1
ATOM 6217 C C . ARG D 1 24 ? -12.247 -43.172 -31.200 1.00 53.64 45 ARG D C 1
ATOM 6218 O O . ARG D 1 24 ? -11.325 -43.827 -30.705 1.00 44.32 45 ARG D O 1
ATOM 6226 N N . PHE D 1 25 ? -12.094 -41.910 -31.644 1.00 45.91 46 PHE D N 1
ATOM 6227 C CA . PHE D 1 25 ? -10.783 -41.182 -31.605 1.00 37.71 46 PHE D CA 1
ATOM 6228 C C . PHE D 1 25 ? -10.404 -40.820 -30.182 1.00 36.75 46 PHE D C 1
ATOM 6229 O O . PHE D 1 25 ? -11.272 -40.415 -29.389 1.00 36.19 46 PHE D O 1
ATOM 6237 N N . PRO D 1 26 ? -9.130 -40.994 -29.822 1.00 32.41 47 PRO D N 1
ATOM 6238 C CA . PRO D 1 26 ? -8.742 -40.527 -28.485 1.00 33.42 47 PRO D CA 1
ATOM 6239 C C . PRO D 1 26 ? -8.561 -38.993 -28.433 1.00 28.12 47 PRO D C 1
ATOM 6240 O O . PRO D 1 26 ? -7.918 -38.413 -29.320 1.00 31.61 47 PRO D O 1
ATOM 6244 N N . VAL D 1 27 ? -9.021 -38.383 -27.350 1.00 25.58 48 VAL D N 1
ATOM 6245 C CA . VAL D 1 27 ? -8.877 -36.946 -27.158 1.00 28.84 48 VAL D CA 1
ATOM 6246 C C . VAL D 1 27 ? -8.596 -36.647 -25.696 1.00 30.18 48 VAL D C 1
ATOM 6247 O O . VAL D 1 27 ? -9.018 -37.407 -24.829 1.00 28.98 48 VAL D O 1
ATOM 6251 N N . ILE D 1 28 ? -7.836 -35.580 -25.458 1.00 30.82 49 ILE D N 1
ATOM 6252 C CA . ILE D 1 28 ? -7.721 -34.956 -24.147 1.00 28.36 49 ILE D CA 1
ATOM 6253 C C . ILE D 1 28 ? -8.452 -33.622 -24.268 1.00 30.35 49 ILE D C 1
ATOM 6254 O O . ILE D 1 28 ? -8.299 -32.866 -25.254 1.00 27.56 49 ILE D O 1
ATOM 6259 N N . ALA D 1 29 ? -9.259 -33.302 -23.269 1.00 29.25 50 ALA D N 1
ATOM 6260 C CA . ALA D 1 29 ? -10.048 -32.071 -23.315 1.00 28.32 50 ALA D CA 1
ATOM 6261 C C . ALA D 1 29 ? -9.709 -31.185 -22.135 1.00 29.71 50 ALA D C 1
ATOM 6262 O O . ALA D 1 29 ? -9.311 -31.680 -21.089 1.00 33.14 50 ALA D O 1
ATOM 6272 N N . LYS D 1 31 ? -11.251 -28.339 -19.499 1.00 34.32 52 LYS D N 1
ATOM 6273 C CA . LYS D 1 31 ? -12.417 -27.715 -18.921 1.00 40.94 52 LYS D CA 1
ATOM 6274 C C . LYS D 1 31 ? -12.191 -26.187 -18.884 1.00 38.39 52 LYS D C 1
ATOM 6275 O O . LYS D 1 31 ? -11.626 -25.603 -17.973 1.00 32.77 52 LYS D O 1
ATOM 6281 N N . VAL D 1 32 ? -12.752 -25.545 -19.867 1.00 35.74 53 VAL D N 1
ATOM 6282 C CA . VAL D 1 32 ? -12.390 -24.202 -20.246 1.00 34.97 53 VAL D CA 1
ATOM 6283 C C . VAL D 1 32 ? -12.971 -23.188 -19.261 1.00 37.65 53 VAL D C 1
ATOM 6284 O O . VAL D 1 32 ? -14.070 -23.342 -18.755 1.00 34.72 53 VAL D O 1
ATOM 6288 N N . LYS D 1 33 ? -12.246 -22.111 -19.025 1.00 40.62 54 LYS D N 1
ATOM 6289 C CA . LYS D 1 33 ? -12.746 -20.977 -18.190 1.00 45.61 54 LYS D CA 1
ATOM 6290 C C . LYS D 1 33 ? -12.659 -19.624 -18.901 1.00 40.05 54 LYS D C 1
ATOM 6291 O O . LYS D 1 33 ? -11.856 -19.413 -19.816 1.00 41.82 54 LYS D O 1
ATOM 6297 N N . LYS D 1 34 ? -13.511 -18.722 -18.478 1.00 37.08 55 LYS D N 1
ATOM 6298 C CA . LYS D 1 34 ? -13.493 -17.320 -18.900 1.00 34.64 55 LYS D CA 1
ATOM 6299 C C . LYS D 1 34 ? -12.444 -16.577 -18.127 1.00 35.20 55 LYS D C 1
ATOM 6300 O O . LYS D 1 34 ? -12.099 -16.929 -16.984 1.00 38.46 55 LYS D O 1
ATOM 6306 N N . GLY D 1 35 ? -11.817 -15.623 -18.800 1.00 35.63 56 GLY D N 1
ATOM 6307 C CA . GLY D 1 35 ? -10.722 -14.892 -18.162 1.00 32.00 56 GLY D CA 1
ATOM 6308 C C . GLY D 1 35 ? -10.268 -13.640 -18.894 1.00 29.75 56 GLY D C 1
ATOM 6309 O O . GLY D 1 35 ? -10.941 -13.103 -19.747 1.00 32.44 56 GLY D O 1
ATOM 6310 N N . ILE D 1 36 ? -9.079 -13.215 -18.567 1.00 30.58 57 ILE D N 1
ATOM 6311 C CA . ILE D 1 36 ? -8.558 -12.042 -19.143 1.00 31.54 57 ILE D CA 1
ATOM 6312 C C . ILE D 1 36 ? -7.330 -12.418 -19.926 1.00 28.99 57 ILE D C 1
ATOM 6313 O O . ILE D 1 36 ? -6.417 -13.060 -19.383 1.00 32.66 57 ILE D O 1
ATOM 6318 N N . LEU D 1 37 ? -7.268 -11.986 -21.187 1.00 27.78 58 LEU D N 1
ATOM 6319 C CA . LEU D 1 37 ? -5.983 -12.031 -21.933 1.00 27.77 58 LEU D CA 1
ATOM 6320 C C . LEU D 1 37 ? -5.568 -10.607 -22.328 1.00 28.87 58 LEU D C 1
ATOM 6321 O O . LEU D 1 37 ? -6.360 -9.860 -22.936 1.00 29.51 58 LEU D O 1
ATOM 6326 N N . SER D 1 38 ? -4.315 -10.244 -22.034 1.00 28.18 59 SER D N 1
ATOM 6327 C CA . SER D 1 38 ? -3.896 -8.844 -22.216 1.00 29.27 59 SER D CA 1
ATOM 6328 C C . SER D 1 38 ? -2.781 -8.698 -23.258 1.00 25.98 59 SER D C 1
ATOM 6329 O O . SER D 1 38 ? -1.843 -9.461 -23.222 1.00 25.51 59 SER D O 1
ATOM 6332 N N . ASP D 1 39 ? -2.857 -7.660 -24.092 1.00 26.38 60 ASP D N 1
ATOM 6333 C CA . ASP D 1 39 ? -1.800 -7.319 -25.056 1.00 25.64 60 ASP D CA 1
ATOM 6334 C C . ASP D 1 39 ? -0.883 -6.285 -24.470 1.00 26.87 60 ASP D C 1
ATOM 6335 O O . ASP D 1 39 ? -1.285 -5.484 -23.615 1.00 28.48 60 ASP D O 1
ATOM 6340 N N . TYR D 1 40 ? 0.359 -6.285 -24.900 1.00 27.30 61 TYR D N 1
ATOM 6341 C CA . TYR D 1 40 ? 1.280 -5.314 -24.330 1.00 27.90 61 TYR D CA 1
ATOM 6342 C C . TYR D 1 40 ? 2.381 -4.889 -25.274 1.00 29.43 61 TYR D C 1
ATOM 6343 O O . TYR D 1 40 ? 2.710 -5.537 -26.231 1.00 30.87 61 TYR D O 1
ATOM 6352 N N . LEU D 1 41 ? 2.961 -3.756 -24.964 1.00 34.14 62 LEU D N 1
ATOM 6353 C CA . LEU D 1 41 ? 4.076 -3.217 -25.703 1.00 31.85 62 LEU D CA 1
ATOM 6354 C C . LEU D 1 41 ? 5.294 -3.500 -24.832 1.00 31.18 62 LEU D C 1
ATOM 6355 O O . LEU D 1 41 ? 5.248 -3.336 -23.608 1.00 31.94 62 LEU D O 1
ATOM 6360 N N . SER D 1 42 ? 6.347 -4.043 -25.434 1.00 28.86 63 SER D N 1
ATOM 6361 C CA . SER D 1 42 ? 7.595 -4.396 -24.755 1.00 28.80 63 SER D CA 1
ATOM 6362 C C . SER D 1 42 ? 8.631 -3.321 -24.856 1.00 31.27 63 SER D C 1
ATOM 6363 O O . SER D 1 42 ? 9.142 -3.092 -25.916 1.00 38.94 63 SER D O 1
ATOM 6366 N N . LEU D 1 43 ? 9.008 -2.715 -23.738 1.00 33.27 64 LEU D N 1
ATOM 6367 C CA . LEU D 1 43 ? 9.924 -1.614 -23.742 1.00 29.92 64 LEU D CA 1
ATOM 6368 C C . LEU D 1 43 ? 11.096 -1.812 -22.783 1.00 28.64 64 LEU D C 1
ATOM 6369 O O . LEU D 1 43 ? 11.099 -2.689 -21.897 1.00 30.38 64 LEU D O 1
ATOM 6374 N N . ASN D 1 44 ? 12.087 -0.962 -22.929 1.00 27.48 65 ASN D N 1
ATOM 6375 C CA . ASN D 1 44 ? 13.193 -0.907 -21.970 1.00 30.67 65 ASN D CA 1
ATOM 6376 C C . ASN D 1 44 ? 13.211 0.436 -21.318 1.00 31.02 65 ASN D C 1
ATOM 6377 O O . ASN D 1 44 ? 12.781 1.437 -21.912 1.00 29.82 65 ASN D O 1
ATOM 6382 N N . GLY D 1 45 ? 13.602 0.464 -20.055 1.00 27.81 66 GLY D N 1
ATOM 6383 C CA . GLY D 1 45 ? 13.718 1.735 -19.360 1.00 31.58 66 GLY D CA 1
ATOM 6384 C C . GLY D 1 45 ? 14.546 1.644 -18.107 1.00 31.14 66 GLY D C 1
ATOM 6385 O O . GLY D 1 45 ? 15.172 0.607 -17.807 1.00 34.03 66 GLY D O 1
ATOM 6386 N N . ASP D 1 46 ? 14.533 2.731 -17.366 1.00 32.51 67 ASP D N 1
ATOM 6387 C CA . ASP D 1 46 ? 15.457 2.926 -16.229 1.00 35.07 67 ASP D CA 1
ATOM 6388 C C . ASP D 1 46 ? 14.660 3.411 -15.077 1.00 32.97 67 ASP D C 1
ATOM 6389 O O . ASP D 1 46 ? 13.696 4.173 -15.254 1.00 38.06 67 ASP D O 1
ATOM 6394 N N . VAL D 1 47 ? 15.007 2.932 -13.899 1.00 32.93 68 VAL D N 1
ATOM 6395 C CA . VAL D 1 47 ? 14.420 3.465 -12.669 1.00 31.40 68 VAL D CA 1
ATOM 6396 C C . VAL D 1 47 ? 15.168 4.742 -12.310 1.00 32.80 68 VAL D C 1
ATOM 6397 O O . VAL D 1 47 ? 16.407 4.768 -12.204 1.00 33.60 68 VAL D O 1
ATOM 6401 N N . ASP D 1 48 ? 14.416 5.819 -12.168 1.00 30.49 69 ASP D N 1
ATOM 6402 C CA . ASP D 1 48 ? 14.980 7.095 -11.878 1.00 33.96 69 ASP D CA 1
ATOM 6403 C C . ASP D 1 48 ? 14.160 7.747 -10.745 1.00 36.97 69 ASP D C 1
ATOM 6404 O O . ASP D 1 48 ? 13.286 7.083 -10.078 1.00 30.78 69 ASP D O 1
ATOM 6409 N N . THR D 1 49 ? 14.498 9.000 -10.429 1.00 38.74 70 THR D N 1
ATOM 6410 C CA . THR D 1 49 ? 13.677 9.719 -9.437 1.00 44.60 70 THR D CA 1
ATOM 6411 C C . THR D 1 49 ? 13.416 11.126 -9.874 1.00 39.60 70 THR D C 1
ATOM 6412 O O . THR D 1 49 ? 14.273 11.704 -10.519 1.00 43.16 70 THR D O 1
ATOM 6416 N N . LYS D 1 50 ? 12.184 11.604 -9.634 1.00 42.19 71 LYS D N 1
ATOM 6417 C CA . LYS D 1 50 ? 11.750 12.901 -10.167 1.00 47.22 71 LYS D CA 1
ATOM 6418 C C . LYS D 1 50 ? 12.591 13.993 -9.540 1.00 46.25 71 LYS D C 1
ATOM 6419 O O . LYS D 1 50 ? 12.906 14.975 -10.174 1.00 45.80 71 LYS D O 1
ATOM 6425 N N . VAL D 1 51 ? 12.995 13.821 -8.285 1.00 52.80 72 VAL D N 1
ATOM 6426 C CA . VAL D 1 51 ? 13.759 14.884 -7.588 1.00 47.55 72 VAL D CA 1
ATOM 6427 C C . VAL D 1 51 ? 15.173 14.465 -7.231 1.00 39.73 72 VAL D C 1
ATOM 6428 O O . VAL D 1 51 ? 15.382 13.585 -6.416 1.00 39.04 72 VAL D O 1
ATOM 6432 N N . LYS D 1 52 ? 16.130 15.092 -7.878 1.00 39.65 73 LYS D N 1
ATOM 6433 C CA . LYS D 1 52 ? 17.515 14.793 -7.659 1.00 41.48 73 LYS D CA 1
ATOM 6434 C C . LYS D 1 52 ? 18.350 15.940 -8.100 1.00 41.76 73 LYS D C 1
ATOM 6435 O O . LYS D 1 52 ? 17.852 16.829 -8.790 1.00 45.14 73 LYS D O 1
ATOM 6441 N N . ALA D 1 53 ? 19.618 15.932 -7.713 1.00 42.72 74 ALA D N 1
ATOM 6442 C CA . ALA D 1 53 ? 20.484 17.038 -8.019 1.00 45.50 74 ALA D CA 1
ATOM 6443 C C . ALA D 1 53 ? 21.891 16.587 -7.957 1.00 54.72 74 ALA D C 1
ATOM 6444 O O . ALA D 1 53 ? 22.245 15.725 -7.174 1.00 51.30 74 ALA D O 1
ATOM 6446 N N . ASP D 1 54 ? 22.709 17.231 -8.785 1.00 76.56 75 ASP D N 1
ATOM 6447 C CA . ASP D 1 54 ? 24.146 17.059 -8.754 1.00 77.38 75 ASP D CA 1
ATOM 6448 C C . ASP D 1 54 ? 24.719 17.937 -7.654 1.00 72.50 75 ASP D C 1
ATOM 6449 O O . ASP D 1 54 ? 24.194 19.044 -7.377 1.00 61.17 75 ASP D O 1
ATOM 6454 N N . ILE D 1 55 ? 25.800 17.433 -7.056 1.00 64.47 76 ILE D N 1
ATOM 6455 C CA . ILE D 1 55 ? 26.535 18.157 -6.029 1.00 65.44 76 ILE D CA 1
ATOM 6456 C C . ILE D 1 55 ? 27.823 18.779 -6.582 1.00 65.79 76 ILE D C 1
ATOM 6457 O O . ILE D 1 55 ? 28.767 18.046 -6.919 1.00 51.61 76 ILE D O 1
ATOM 6462 N N . PHE D 1 56 ? 27.846 20.122 -6.615 1.00 70.07 77 PHE D N 1
ATOM 6463 C CA . PHE D 1 56 ? 28.965 20.926 -7.135 1.00 80.71 77 PHE D CA 1
ATOM 6464 C C . PHE D 1 56 ? 29.652 21.719 -6.010 1.00 80.36 77 PHE D C 1
ATOM 6465 O O . PHE D 1 56 ? 28.988 22.308 -5.165 1.00 79.30 77 PHE D O 1
ATOM 6473 N N . PRO D 1 57 ? 30.997 21.756 -5.998 1.00 78.47 78 PRO D N 1
ATOM 6474 C CA . PRO D 1 57 ? 31.715 22.737 -5.170 1.00 67.71 78 PRO D CA 1
ATOM 6475 C C . PRO D 1 57 ? 31.353 24.186 -5.481 1.00 76.26 78 PRO D C 1
ATOM 6476 O O . PRO D 1 57 ? 30.750 24.464 -6.524 1.00 78.10 78 PRO D O 1
ATOM 6480 N N . ASP D 1 58 ? 31.729 25.089 -4.570 1.00 83.82 79 ASP D N 1
ATOM 6481 C CA . ASP D 1 58 ? 31.573 26.543 -4.745 1.00 87.79 79 ASP D CA 1
ATOM 6482 C C . ASP D 1 58 ? 32.916 27.229 -5.028 1.00 91.21 79 ASP D C 1
ATOM 6483 O O . ASP D 1 58 ? 32.980 28.455 -5.140 1.00 79.57 79 ASP D O 1
ATOM 6488 N N . ALA D 1 59 ? 33.975 26.429 -5.138 1.00 96.38 80 ALA D N 1
ATOM 6489 C CA . ALA D 1 59 ? 35.337 26.934 -5.273 1.00 106.83 80 ALA D CA 1
ATOM 6490 C C . ALA D 1 59 ? 36.253 25.902 -5.950 1.00 116.15 80 ALA D C 1
ATOM 6491 O O . ALA D 1 59 ? 35.854 24.749 -6.181 1.00 113.11 80 ALA D O 1
ATOM 6493 N N . VAL D 1 60 ? 37.485 26.323 -6.252 1.00 121.32 81 VAL D N 1
ATOM 6494 C CA . VAL D 1 60 ? 38.462 25.462 -6.932 1.00 116.58 81 VAL D CA 1
ATOM 6495 C C . VAL D 1 60 ? 39.456 24.900 -5.918 1.00 105.46 81 VAL D C 1
ATOM 6496 O O . VAL D 1 60 ? 39.890 25.614 -5.004 1.00 103.40 81 VAL D O 1
ATOM 6500 N N . GLY D 1 61 ? 39.824 23.630 -6.071 1.00 95.82 82 GLY D N 1
ATOM 6501 C CA . GLY D 1 61 ? 40.750 23.022 -5.119 1.00 89.56 82 GLY D CA 1
ATOM 6502 C C . GLY D 1 61 ? 40.723 21.515 -5.043 1.00 92.07 82 GLY D C 1
ATOM 6503 O O . GLY D 1 61 ? 40.180 20.848 -5.921 1.00 102.37 82 GLY D O 1
ATOM 6504 N N . LYS D 1 62 ? 41.300 20.986 -3.968 1.00 90.08 83 LYS D N 1
ATOM 6505 C CA . LYS D 1 62 ? 41.504 19.543 -3.800 1.00 102.06 83 LYS D CA 1
ATOM 6506 C C . LYS D 1 62 ? 40.545 19.007 -2.728 1.00 109.33 83 LYS D C 1
ATOM 6507 O O . LYS D 1 62 ? 40.269 19.695 -1.739 1.00 111.05 83 LYS D O 1
ATOM 6513 N N . ILE D 1 63 ? 40.040 17.788 -2.908 1.00 109.41 84 ILE D N 1
ATOM 6514 C CA . ILE D 1 63 ? 39.113 17.215 -1.926 1.00 107.08 84 ILE D CA 1
ATOM 6515 C C . ILE D 1 63 ? 39.890 16.648 -0.744 1.00 99.03 84 ILE D C 1
ATOM 6516 O O . ILE D 1 63 ? 40.603 15.656 -0.887 1.00 92.58 84 ILE D O 1
ATOM 6521 N N . THR D 1 64 ? 39.752 17.317 0.401 1.00 93.38 85 THR D N 1
ATOM 6522 C CA . THR D 1 64 ? 40.395 16.916 1.649 1.00 93.97 85 THR D CA 1
ATOM 6523 C C . THR D 1 64 ? 39.684 15.735 2.275 1.00 92.38 85 THR D C 1
ATOM 6524 O O . THR D 1 64 ? 40.313 14.713 2.535 1.00 95.64 85 THR D O 1
ATOM 6528 N N . SER D 1 65 ? 38.386 15.917 2.556 1.00 98.23 86 SER D N 1
ATOM 6529 C CA . SER D 1 65 ? 37.514 14.888 3.183 1.00 94.53 86 SER D CA 1
ATOM 6530 C C . SER D 1 65 ? 36.183 14.677 2.419 1.00 83.52 86 SER D C 1
ATOM 6531 O O . SER D 1 65 ? 35.669 15.601 1.775 1.00 78.11 86 SER D O 1
ATOM 6534 N N . LEU D 1 66 ? 35.676 13.446 2.486 1.00 76.70 87 LEU D N 1
ATOM 6535 C CA . LEU D 1 66 ? 34.365 13.066 1.981 1.00 74.71 87 LEU D CA 1
ATOM 6536 C C . LEU D 1 66 ? 33.525 12.584 3.141 1.00 74.66 87 LEU D C 1
ATOM 6537 O O . LEU D 1 66 ? 33.789 11.526 3.670 1.00 68.27 87 LEU D O 1
ATOM 6542 N N . ARG D 1 67 ? 32.506 13.339 3.529 1.00 80.52 88 ARG D N 1
ATOM 6543 C CA . ARG D 1 67 ? 31.673 12.968 4.677 1.00 82.71 88 ARG D CA 1
ATOM 6544 C C . ARG D 1 67 ? 30.393 12.234 4.282 1.00 73.26 88 ARG D C 1
ATOM 6545 O O . ARG D 1 67 ? 29.377 12.341 4.958 1.00 66.91 88 ARG D O 1
ATOM 6553 N N . ILE D 1 68 ? 30.437 11.510 3.170 1.00 80.42 89 ILE D N 1
ATOM 6554 C CA . ILE D 1 68 ? 29.275 10.763 2.670 1.00 77.63 89 ILE D CA 1
ATOM 6555 C C . ILE D 1 68 ? 29.691 9.408 2.090 1.00 76.94 89 ILE D C 1
ATOM 6556 O O . ILE D 1 68 ? 30.806 9.242 1.598 1.00 64.00 89 ILE D O 1
ATOM 6561 N N . LYS D 1 69 ? 28.774 8.453 2.167 1.00 81.55 90 LYS D N 1
ATOM 6562 C CA . LYS D 1 69 ? 28.904 7.169 1.496 1.00 89.56 90 LYS D CA 1
ATOM 6563 C C . LYS D 1 69 ? 27.591 6.920 0.730 1.00 90.45 90 LYS D C 1
ATOM 6564 O O . LYS D 1 69 ? 26.571 7.563 1.035 1.00 86.07 90 LYS D O 1
ATOM 6570 N N . LEU D 1 70 ? 27.609 6.007 -0.247 1.00 90.37 91 LEU D N 1
ATOM 6571 C CA . LEU D 1 70 ? 26.385 5.626 -0.966 1.00 80.13 91 LEU D CA 1
ATOM 6572 C C . LEU D 1 70 ? 25.302 5.287 0.039 1.00 66.59 91 LEU D C 1
ATOM 6573 O O . LEU D 1 70 ? 25.537 4.640 1.045 1.00 68.73 91 LEU D O 1
ATOM 6578 N N . GLY D 1 71 ? 24.097 5.765 -0.209 1.00 64.83 92 GLY D N 1
ATOM 6579 C CA . GLY D 1 71 ? 22.974 5.401 0.636 1.00 60.62 92 GLY D CA 1
ATOM 6580 C C . GLY D 1 71 ? 22.775 6.351 1.805 1.00 69.30 92 GLY D C 1
ATOM 6581 O O . GLY D 1 71 ? 21.740 6.300 2.460 1.00 67.90 92 GLY D O 1
ATOM 6582 N N . ALA D 1 72 ? 23.729 7.245 2.066 1.00 63.43 93 ALA D N 1
ATOM 6583 C CA . ALA D 1 72 ? 23.609 8.126 3.243 1.00 64.95 93 ALA D CA 1
ATOM 6584 C C . ALA D 1 72 ? 22.520 9.159 2.995 1.00 55.33 93 ALA D C 1
ATOM 6585 O O . ALA D 1 72 ? 22.360 9.635 1.858 1.00 49.90 93 ALA D O 1
ATOM 6587 N N . TYR D 1 73 ? 21.766 9.474 4.038 1.00 45.77 94 TYR D N 1
ATOM 6588 C CA . TYR D 1 73 ? 20.792 10.536 3.962 1.00 45.49 94 TYR D CA 1
ATOM 6589 C C . TYR D 1 73 ? 21.496 11.859 4.295 1.00 48.55 94 TYR D C 1
ATOM 6590 O O . TYR D 1 73 ? 22.289 11.910 5.236 1.00 54.86 94 TYR D O 1
ATOM 6599 N N . VAL D 1 74 ? 21.255 12.898 3.499 1.00 40.92 95 VAL D N 1
ATOM 6600 C CA . VAL D 1 74 ? 21.783 14.224 3.790 1.00 37.57 95 VAL D CA 1
ATOM 6601 C C . VAL D 1 74 ? 20.671 15.267 3.716 1.00 40.25 95 VAL D C 1
ATOM 6602 O O . VAL D 1 74 ? 19.703 15.094 2.998 1.00 40.20 95 VAL D O 1
ATOM 6606 N N . GLN D 1 75 ? 20.841 16.364 4.454 1.00 40.50 96 GLN D N 1
ATOM 6607 C CA . GLN D 1 75 ? 19.885 17.452 4.411 1.00 40.32 96 GLN D CA 1
ATOM 6608 C C . GLN D 1 75 ? 20.416 18.609 3.636 1.00 38.93 96 GLN D C 1
ATOM 6609 O O . GLN D 1 75 ? 21.624 18.805 3.565 1.00 36.29 96 GLN D O 1
ATOM 6615 N N . LYS D 1 76 ? 19.489 19.415 3.133 1.00 36.74 97 LYS D N 1
ATOM 6616 C CA . LYS D 1 76 ? 19.838 20.617 2.424 1.00 43.66 97 LYS D CA 1
ATOM 6617 C C . LYS D 1 76 ? 20.833 21.441 3.260 1.00 44.07 97 LYS D C 1
ATOM 6618 O O . LYS D 1 76 ? 20.595 21.672 4.442 1.00 44.08 97 LYS D O 1
ATOM 6624 N N . GLY D 1 77 ? 21.967 21.820 2.674 1.00 40.53 98 GLY D N 1
ATOM 6625 C CA . GLY D 1 77 ? 22.969 22.663 3.356 1.00 42.49 98 GLY D CA 1
ATOM 6626 C C . GLY D 1 77 ? 24.091 21.879 4.048 1.00 42.48 98 GLY D C 1
ATOM 6627 O O . GLY D 1 77 ? 25.178 22.412 4.266 1.00 40.28 98 GLY D O 1
ATOM 6628 N N . GLN D 1 78 ? 23.841 20.609 4.363 1.00 38.42 99 GLN D N 1
ATOM 6629 C CA . GLN D 1 78 ? 24.797 19.825 5.119 1.00 39.57 99 GLN D CA 1
ATOM 6630 C C . GLN D 1 78 ? 26.110 19.706 4.382 1.00 42.36 99 GLN D C 1
ATOM 6631 O O . GLN D 1 78 ? 26.151 19.670 3.154 1.00 55.03 99 GLN D O 1
ATOM 6637 N N . ILE D 1 79 ? 27.193 19.635 5.122 1.00 46.66 100 ILE D N 1
ATOM 6638 C CA . ILE D 1 79 ? 28.513 19.582 4.525 1.00 47.35 100 ILE D CA 1
ATOM 6639 C C . ILE D 1 79 ? 28.806 18.145 4.171 1.00 48.99 100 ILE D C 1
ATOM 6640 O O . ILE D 1 79 ? 28.754 17.261 5.024 1.00 48.22 100 ILE D O 1
ATOM 6645 N N . VAL D 1 80 ? 29.089 17.905 2.894 1.00 52.59 101 VAL D N 1
ATOM 6646 C CA . VAL D 1 80 ? 29.293 16.536 2.410 1.00 60.55 101 VAL D CA 1
ATOM 6647 C C . VAL D 1 80 ? 30.756 16.292 2.070 1.00 57.73 101 VAL D C 1
ATOM 6648 O O . VAL D 1 80 ? 31.196 15.145 1.974 1.00 56.23 101 VAL D O 1
ATOM 6652 N N . ALA D 1 81 ? 31.489 17.373 1.841 1.00 63.25 102 ALA D N 1
ATOM 6653 C CA . ALA D 1 81 ? 32.915 17.275 1.563 1.00 65.25 102 ALA D CA 1
ATOM 6654 C C . ALA D 1 81 ? 33.636 18.588 1.831 1.00 65.01 102 ALA D C 1
ATOM 6655 O O . ALA D 1 81 ? 33.015 19.628 2.101 1.00 57.96 102 ALA D O 1
ATOM 6657 N N . THR D 1 82 ? 34.963 18.511 1.781 1.00 72.67 103 THR D N 1
ATOM 6658 C CA . THR D 1 82 ? 35.826 19.627 2.151 1.00 83.11 103 THR D CA 1
ATOM 6659 C C . THR D 1 82 ? 37.000 19.789 1.157 1.00 90.01 103 THR D C 1
ATOM 6660 O O . THR D 1 82 ? 37.591 18.802 0.711 1.00 81.27 103 THR D O 1
ATOM 6664 N N . LEU D 1 83 ? 37.315 21.040 0.810 1.00 99.29 104 LEU D N 1
ATOM 6665 C CA . LEU D 1 83 ? 38.444 21.352 -0.084 1.00 109.29 104 LEU D CA 1
ATOM 6666 C C . LEU D 1 83 ? 39.560 22.185 0.572 1.00 126.84 104 LEU D C 1
ATOM 6667 O O . LEU D 1 83 ? 39.287 22.915 1.530 1.00 147.84 104 LEU D O 1
ATOM 6672 N N . ASP D 1 84 ? 40.791 22.068 0.037 1.00 128.01 105 ASP D N 1
ATOM 6673 C CA . ASP D 1 84 ? 41.938 22.971 0.284 1.00 121.24 105 ASP D CA 1
ATOM 6674 C C . ASP D 1 84 ? 42.270 23.754 -0.970 1.00 124.28 105 ASP D C 1
ATOM 6675 O O . ASP D 1 84 ? 42.764 23.137 -1.913 1.00 118.91 105 ASP D O 1
ATOM 6680 N N . PRO D 1 85 ? 42.021 25.089 -0.994 1.00 129.51 106 PRO D N 1
ATOM 6681 C CA . PRO D 1 85 ? 42.458 25.892 -2.143 1.00 133.30 106 PRO D CA 1
ATOM 6682 C C . PRO D 1 85 ? 43.897 26.361 -1.968 1.00 130.92 106 PRO D C 1
ATOM 6683 O O . PRO D 1 85 ? 44.759 25.972 -2.741 1.00 122.52 106 PRO D O 1
ATOM 6687 N N . LYS D 1 94 ? 40.264 26.331 4.001 1.00 85.77 115 LYS D N 1
ATOM 6688 C CA . LYS D 1 94 ? 39.298 25.226 3.858 1.00 99.21 115 LYS D CA 1
ATOM 6689 C C . LYS D 1 94 ? 37.887 25.620 3.377 1.00 92.78 115 LYS D C 1
ATOM 6690 O O . LYS D 1 94 ? 37.200 26.411 4.028 1.00 95.19 115 LYS D O 1
ATOM 6696 N N . SER D 1 95 ? 37.464 25.036 2.251 1.00 82.41 116 SER D N 1
ATOM 6697 C CA . SER D 1 95 ? 36.139 25.287 1.676 1.00 86.65 116 SER D CA 1
ATOM 6698 C C . SER D 1 95 ? 35.210 24.070 1.833 1.00 87.15 116 SER D C 1
ATOM 6699 O O . SER D 1 95 ? 35.649 22.936 1.627 1.00 89.41 116 SER D O 1
ATOM 6702 N N . PRO D 1 96 ? 33.912 24.303 2.167 1.00 83.71 117 PRO D N 1
ATOM 6703 C CA . PRO D 1 96 ? 32.950 23.225 2.326 1.00 76.35 117 PRO D CA 1
ATOM 6704 C C . PRO D 1 96 ? 32.083 22.996 1.064 1.00 73.49 117 PRO D C 1
ATOM 6705 O O . PRO D 1 96 ? 31.624 23.962 0.428 1.00 60.04 117 PRO D O 1
ATOM 6709 N N . VAL D 1 97 ? 31.846 21.731 0.718 1.00 65.73 118 VAL D N 1
ATOM 6710 C CA . VAL D 1 97 ? 30.900 21.388 -0.337 1.00 61.32 118 VAL D CA 1
ATOM 6711 C C . VAL D 1 97 ? 29.619 20.998 0.384 1.00 53.68 118 VAL D C 1
ATOM 6712 O O . VAL D 1 97 ? 29.651 20.144 1.248 1.00 50.37 118 VAL D O 1
ATOM 6716 N N . ARG D 1 98 ? 28.501 21.590 -0.004 1.00 52.14 119 ARG D N 1
ATOM 6717 C CA . ARG D 1 98 ? 27.231 21.371 0.670 1.00 56.69 119 ARG D CA 1
ATOM 6718 C C . ARG D 1 98 ? 26.194 20.682 -0.200 1.00 54.24 119 ARG D C 1
ATOM 6719 O O . ARG D 1 98 ? 26.125 20.929 -1.378 1.00 62.45 119 ARG D O 1
ATOM 6727 N N . ALA D 1 99 ? 25.325 19.902 0.409 1.00 49.96 120 ALA D N 1
ATOM 6728 C CA . ALA D 1 99 ? 24.224 19.315 -0.310 1.00 49.91 120 ALA D CA 1
ATOM 6729 C C . ALA D 1 99 ? 23.228 20.396 -0.751 1.00 51.80 120 ALA D C 1
ATOM 6730 O O . ALA D 1 99 ? 22.837 21.235 0.040 1.00 51.12 120 ALA D O 1
ATOM 6732 N N . PRO D 1 100 ? 22.813 20.376 -2.020 1.00 50.45 121 PRO D N 1
ATOM 6733 C CA . PRO D 1 100 ? 21.836 21.351 -2.504 1.00 46.46 121 PRO D CA 1
ATOM 6734 C C . PRO D 1 100 ? 20.381 20.991 -2.245 1.00 44.99 121 PRO D C 1
ATOM 6735 O O . PRO D 1 100 ? 19.537 21.863 -2.330 1.00 43.17 121 PRO D O 1
ATOM 6739 N N . ILE D 1 101 ? 20.078 19.715 -2.013 1.00 44.99 122 ILE D N 1
ATOM 6740 C CA . ILE D 1 101 ? 18.750 19.336 -1.544 1.00 45.65 122 ILE D CA 1
ATOM 6741 C C . ILE D 1 101 ? 18.879 18.248 -0.485 1.00 40.52 122 ILE D C 1
ATOM 6742 O O . ILE D 1 101 ? 19.964 17.771 -0.216 1.00 34.52 122 ILE D O 1
ATOM 6747 N N . SER D 1 102 ? 17.748 17.905 0.111 1.00 42.65 123 SER D N 1
ATOM 6748 C CA . SER D 1 102 ? 17.661 16.801 1.040 1.00 45.79 123 SER D CA 1
ATOM 6749 C C . SER D 1 102 ? 17.376 15.516 0.266 1.00 43.51 123 SER D C 1
ATOM 6750 O O . SER D 1 102 ? 16.532 15.506 -0.623 1.00 44.27 123 SER D O 1
ATOM 6753 N N . GLY D 1 103 ? 18.097 14.451 0.597 1.00 39.38 124 GLY D N 1
ATOM 6754 C CA . GLY D 1 103 ? 17.801 13.118 0.092 1.00 41.81 124 GLY D CA 1
ATOM 6755 C C . GLY D 1 103 ? 18.986 12.194 0.271 1.00 44.59 124 GLY D C 1
ATOM 6756 O O . GLY D 1 103 ? 19.819 12.436 1.160 1.00 44.82 124 GLY D O 1
ATOM 6757 N N . TYR D 1 104 ? 19.071 11.157 -0.580 1.00 44.18 125 TYR D N 1
ATOM 6758 C CA . TYR D 1 104 ? 20.000 10.054 -0.390 1.00 41.28 125 TYR D CA 1
ATOM 6759 C C . TYR D 1 104 ? 21.086 10.131 -1.400 1.00 42.50 125 TYR D C 1
ATOM 6760 O O . TYR D 1 104 ? 20.873 10.555 -2.523 1.00 55.71 125 TYR D O 1
ATOM 6769 N N . ILE D 1 105 ? 22.283 9.728 -1.019 1.00 46.17 126 ILE D N 1
ATOM 6770 C CA . ILE D 1 105 ? 23.373 9.757 -1.960 1.00 54.15 126 ILE D CA 1
ATOM 6771 C C . ILE D 1 105 ? 23.278 8.552 -2.905 1.00 65.68 126 ILE D C 1
ATOM 6772 O O . ILE D 1 105 ? 23.448 7.397 -2.470 1.00 75.02 126 ILE D O 1
ATOM 6777 N N . LEU D 1 106 ? 23.029 8.825 -4.191 1.00 64.46 127 LEU D N 1
ATOM 6778 C CA . LEU D 1 106 ? 22.832 7.781 -5.204 1.00 62.15 127 LEU D CA 1
ATOM 6779 C C . LEU D 1 106 ? 24.140 7.359 -5.846 1.00 59.84 127 LEU D C 1
ATOM 6780 O O . LEU D 1 106 ? 24.285 6.225 -6.337 1.00 58.13 127 LEU D O 1
ATOM 6785 N N . ASN D 1 107 ? 25.083 8.280 -5.863 1.00 63.38 128 ASN D N 1
ATOM 6786 C CA . ASN D 1 107 ? 26.371 8.039 -6.458 1.00 73.14 128 ASN D CA 1
ATOM 6787 C C . ASN D 1 107 ? 27.397 9.085 -6.048 1.00 88.57 128 ASN D C 1
ATOM 6788 O O . ASN D 1 107 ? 27.053 10.255 -5.849 1.00 97.51 128 ASN D O 1
ATOM 6793 N N . ILE D 1 108 ? 28.657 8.657 -5.963 1.00 104.38 129 ILE D N 1
ATOM 6794 C CA . ILE D 1 108 ? 29.802 9.525 -5.686 1.00 104.90 129 ILE D CA 1
ATOM 6795 C C . ILE D 1 108 ? 30.817 9.343 -6.828 1.00 107.46 129 ILE D C 1
ATOM 6796 O O . ILE D 1 108 ? 31.290 8.246 -7.071 1.00 103.07 129 ILE D O 1
ATOM 6801 N N . THR D 1 109 ? 31.158 10.414 -7.525 1.00 107.79 130 THR D N 1
ATOM 6802 C CA . THR D 1 109 ? 31.951 10.297 -8.738 1.00 106.88 130 THR D CA 1
ATOM 6803 C C . THR D 1 109 ? 33.292 11.014 -8.605 1.00 108.10 130 THR D C 1
ATOM 6804 O O . THR D 1 109 ? 33.799 11.574 -9.571 1.00 115.75 130 THR D O 1
ATOM 6808 N N . LYS D 1 110 ? 33.842 11.027 -7.396 1.00 102.65 131 LYS D N 1
ATOM 6809 C CA . LYS D 1 110 ? 35.058 11.780 -7.089 1.00 97.08 131 LYS D CA 1
ATOM 6810 C C . LYS D 1 110 ? 35.713 11.179 -5.861 1.00 93.77 131 LYS D C 1
ATOM 6811 O O . LYS D 1 110 ? 35.037 10.739 -4.942 1.00 77.92 131 LYS D O 1
ATOM 6817 N N . LYS D 1 111 ? 37.039 11.226 -5.831 1.00 121.92 132 LYS D N 1
ATOM 6818 C CA . LYS D 1 111 ? 37.831 10.571 -4.784 1.00 131.89 132 LYS D CA 1
ATOM 6819 C C . LYS D 1 111 ? 38.525 11.617 -3.924 1.00 135.57 132 LYS D C 1
ATOM 6820 O O . LYS D 1 111 ? 38.744 12.751 -4.365 1.00 139.29 132 LYS D O 1
ATOM 6826 N N . ILE D 1 112 ? 38.851 11.246 -2.688 1.00 133.63 133 ILE D N 1
ATOM 6827 C CA . ILE D 1 112 ? 39.752 12.066 -1.874 1.00 138.38 133 ILE D CA 1
ATOM 6828 C C . ILE D 1 112 ? 41.043 12.220 -2.700 1.00 129.12 133 ILE D C 1
ATOM 6829 O O . ILE D 1 112 ? 41.544 11.244 -3.247 1.00 136.30 133 ILE D O 1
ATOM 6834 N N . GLY D 1 113 ? 41.560 13.436 -2.820 1.00 113.76 134 GLY D N 1
ATOM 6835 C CA . GLY D 1 113 ? 42.775 13.647 -3.579 1.00 104.65 134 GLY D CA 1
ATOM 6836 C C . GLY D 1 113 ? 42.548 14.427 -4.848 1.00 109.25 134 GLY D C 1
ATOM 6837 O O . GLY D 1 113 ? 43.344 15.305 -5.185 1.00 118.40 134 GLY D O 1
ATOM 6838 N N . GLU D 1 114 ? 41.481 14.117 -5.572 1.00 108.86 135 GLU D N 1
ATOM 6839 C CA . GLU D 1 114 ? 41.234 14.786 -6.858 1.00 120.81 135 GLU D CA 1
ATOM 6840 C C . GLU D 1 114 ? 41.054 16.315 -6.726 1.00 117.60 135 GLU D C 1
ATOM 6841 O O . GLU D 1 114 ? 40.563 16.823 -5.713 1.00 128.08 135 GLU D O 1
ATOM 6847 N N . THR D 1 115 ? 41.465 17.029 -7.770 1.00 113.32 136 THR D N 1
ATOM 6848 C CA . THR D 1 115 ? 41.247 18.472 -7.891 1.00 115.82 136 THR D CA 1
ATOM 6849 C C . THR D 1 115 ? 39.904 18.694 -8.583 1.00 124.00 136 THR D C 1
ATOM 6850 O O . THR D 1 115 ? 39.481 17.870 -9.405 1.00 129.02 136 THR D O 1
ATOM 6854 N N . VAL D 1 116 ? 39.225 19.788 -8.238 1.00 124.03 137 VAL D N 1
ATOM 6855 C CA . VAL D 1 116 ? 37.857 20.045 -8.726 1.00 118.31 137 VAL D CA 1
ATOM 6856 C C . VAL D 1 116 ? 37.491 21.544 -8.789 1.00 109.41 137 VAL D C 1
ATOM 6857 O O . VAL D 1 116 ? 38.139 22.380 -8.148 1.00 102.95 137 VAL D O 1
ATOM 6861 N N . ASN D 1 117 ? 36.433 21.855 -9.541 1.00 101.52 138 ASN D N 1
ATOM 6862 C CA . ASN D 1 117 ? 35.928 23.229 -9.686 1.00 106.67 138 ASN D CA 1
ATOM 6863 C C . ASN D 1 117 ? 34.397 23.318 -9.590 1.00 104.83 138 ASN D C 1
ATOM 6864 O O . ASN D 1 117 ? 33.724 22.285 -9.525 1.00 95.89 138 ASN D O 1
ATOM 6869 N N . PRO D 1 118 ? 33.827 24.548 -9.603 1.00 98.46 139 PRO D N 1
ATOM 6870 C CA . PRO D 1 118 ? 32.367 24.656 -9.449 1.00 98.14 139 PRO D CA 1
ATOM 6871 C C . PRO D 1 118 ? 31.526 23.991 -10.533 1.00 107.86 139 PRO D C 1
ATOM 6872 O O . PRO D 1 118 ? 30.297 24.047 -10.466 1.00 113.98 139 PRO D O 1
ATOM 6876 N N . GLN D 1 119 ? 32.155 23.333 -11.504 1.00 111.01 140 GLN D N 1
ATOM 6877 C CA . GLN D 1 119 ? 31.401 22.480 -12.403 1.00 112.07 140 GLN D CA 1
ATOM 6878 C C . GLN D 1 119 ? 31.788 21.011 -12.367 1.00 107.60 140 GLN D C 1
ATOM 6879 O O . GLN D 1 119 ? 31.379 20.280 -13.265 1.00 102.42 140 GLN D O 1
ATOM 6885 N N . SER D 1 120 ? 32.587 20.591 -11.385 1.00 106.77 141 SER D N 1
ATOM 6886 C CA . SER D 1 120 ? 32.820 19.153 -11.155 1.00 101.49 141 SER D CA 1
ATOM 6887 C C . SER D 1 120 ? 31.648 18.550 -10.360 1.00 101.24 141 SER D C 1
ATOM 6888 O O . SER D 1 120 ? 31.309 19.010 -9.264 1.00 107.32 141 SER D O 1
ATOM 6891 N N . ASN D 1 121 ? 31.048 17.514 -10.927 1.00 92.53 142 ASN D N 1
ATOM 6892 C CA . ASN D 1 121 ? 30.003 16.773 -10.289 1.00 83.50 142 ASN D CA 1
ATOM 6893 C C . ASN D 1 121 ? 30.625 15.767 -9.333 1.00 84.54 142 ASN D C 1
ATOM 6894 O O . ASN D 1 121 ? 31.238 14.797 -9.774 1.00 76.26 142 ASN D O 1
ATOM 6899 N N . ILE D 1 122 ? 30.466 15.993 -8.026 1.00 78.35 143 ILE D N 1
ATOM 6900 C CA . ILE D 1 122 ? 31.066 15.128 -6.995 1.00 62.41 143 ILE D CA 1
ATOM 6901 C C . ILE D 1 122 ? 30.184 13.945 -6.632 1.00 58.61 143 ILE D C 1
ATOM 6902 O O . ILE D 1 122 ? 30.663 12.823 -6.306 1.00 58.39 143 ILE D O 1
ATOM 6907 N N . ALA D 1 123 ? 28.876 14.178 -6.631 1.00 55.68 144 ALA D N 1
ATOM 6908 C CA . ALA D 1 123 ? 27.948 13.120 -6.225 1.00 55.62 144 ALA D CA 1
ATOM 6909 C C . ALA D 1 123 ? 26.537 13.480 -6.615 1.00 50.44 144 ALA D C 1
ATOM 6910 O O . ALA D 1 123 ? 26.263 14.626 -6.963 1.00 55.00 144 ALA D O 1
ATOM 6912 N N . VAL D 1 124 ? 25.630 12.527 -6.508 1.00 48.80 145 VAL D N 1
ATOM 6913 C CA . VAL D 1 124 ? 24.247 12.849 -6.764 1.00 57.90 145 VAL D CA 1
ATOM 6914 C C . VAL D 1 124 ? 23.404 12.498 -5.557 1.00 53.94 145 VAL D C 1
ATOM 6915 O O . VAL D 1 124 ? 23.562 11.430 -4.948 1.00 59.65 145 VAL D O 1
ATOM 6919 N N . VAL D 1 125 ? 22.484 13.408 -5.257 1.00 50.09 146 VAL D N 1
ATOM 6920 C CA . VAL D 1 125 ? 21.488 13.224 -4.212 1.00 47.67 146 VAL D CA 1
ATOM 6921 C C . VAL D 1 125 ? 20.129 13.123 -4.858 1.00 41.46 146 VAL D C 1
ATOM 6922 O O . VAL D 1 125 ? 19.802 13.990 -5.649 1.00 39.84 146 VAL D O 1
ATOM 6926 N N . GLY D 1 126 ? 19.278 12.243 -4.374 1.00 38.48 147 GLY D N 1
ATOM 6927 C CA . GLY D 1 126 ? 17.915 12.228 -4.843 1.00 37.85 147 GLY D CA 1
ATOM 6928 C C . GLY D 1 126 ? 16.961 11.669 -3.818 1.00 38.08 147 GLY D C 1
ATOM 6929 O O . GLY D 1 126 ? 17.366 11.110 -2.845 1.00 38.94 147 GLY D O 1
ATOM 6930 N N . ARG D 1 127 ? 15.687 11.893 -4.025 1.00 40.50 148 ARG D N 1
ATOM 6931 C CA . ARG D 1 127 ? 14.690 11.383 -3.135 1.00 45.69 148 ARG D CA 1
ATOM 6932 C C . ARG D 1 127 ? 14.257 9.981 -3.563 1.00 45.25 148 ARG D C 1
ATOM 6933 O O . ARG D 1 127 ? 14.038 9.723 -4.753 1.00 40.35 148 ARG D O 1
ATOM 6941 N N . ILE D 1 128 ? 14.088 9.091 -2.592 1.00 44.47 149 ILE D N 1
ATOM 6942 C CA . ILE D 1 128 ? 13.634 7.740 -2.855 1.00 45.13 149 ILE D CA 1
ATOM 6943 C C . ILE D 1 128 ? 12.118 7.603 -2.822 1.00 45.37 149 ILE D C 1
ATOM 6944 O O . ILE D 1 128 ? 11.595 6.515 -3.037 1.00 50.77 149 ILE D O 1
ATOM 6949 N N . ASP D 1 129 ? 11.403 8.684 -2.592 1.00 46.63 150 ASP D N 1
ATOM 6950 C CA . ASP D 1 129 ? 9.952 8.603 -2.523 1.00 49.63 150 ASP D CA 1
ATOM 6951 C C . ASP D 1 129 ? 9.304 9.237 -3.745 1.00 43.07 150 ASP D C 1
ATOM 6952 O O . ASP D 1 129 ? 8.087 9.391 -3.809 1.00 44.32 150 ASP D O 1
ATOM 6957 N N . THR D 1 130 ? 10.119 9.599 -4.729 1.00 46.48 151 THR D N 1
ATOM 6958 C CA . THR D 1 130 ? 9.610 10.086 -6.028 1.00 44.32 151 THR D CA 1
ATOM 6959 C C . THR D 1 130 ? 10.168 9.260 -7.193 1.00 40.07 151 THR D C 1
ATOM 6960 O O . THR D 1 130 ? 10.515 9.812 -8.248 1.00 35.58 151 THR D O 1
ATOM 6964 N N . LYS D 1 131 ? 10.209 7.930 -6.998 1.00 41.97 152 LYS D N 1
ATOM 6965 C CA . LYS D 1 131 ? 10.651 6.978 -8.044 1.00 41.52 152 LYS D CA 1
ATOM 6966 C C . LYS D 1 131 ? 9.826 7.119 -9.273 1.00 37.44 152 LYS D C 1
ATOM 6967 O O . LYS D 1 131 ? 8.606 7.284 -9.203 1.00 41.40 152 LYS D O 1
ATOM 6973 N N . GLN D 1 132 ? 10.485 7.007 -10.403 1.00 38.96 153 GLN D N 1
ATOM 6974 C CA . GLN D 1 132 ? 9.845 7.136 -11.734 1.00 35.80 153 GLN D CA 1
ATOM 6975 C C . GLN D 1 132 ? 10.493 6.130 -12.662 1.00 35.99 153 GLN D C 1
ATOM 6976 O O . GLN D 1 132 ? 11.709 5.910 -12.555 1.00 34.57 153 GLN D O 1
ATOM 6982 N N . ILE D 1 133 ? 9.771 5.569 -13.619 1.00 31.82 154 ILE D N 1
ATOM 6983 C CA . ILE D 1 133 ? 10.443 4.791 -14.686 1.00 32.32 154 ILE D CA 1
ATOM 6984 C C . ILE D 1 133 ? 10.454 5.593 -15.967 1.00 26.08 154 ILE D C 1
ATOM 6985 O O . ILE D 1 133 ? 9.423 6.104 -16.335 1.00 27.48 154 ILE D O 1
ATOM 6990 N N . LEU D 1 134 ? 11.605 5.746 -16.597 1.00 24.07 155 LEU D N 1
ATOM 6991 C CA . LEU D 1 134 ? 11.719 6.467 -17.879 1.00 30.70 155 LEU D CA 1
ATOM 6992 C C . LEU D 1 134 ? 11.849 5.483 -19.059 1.00 30.14 155 LEU D C 1
ATOM 6993 O O . LEU D 1 134 ? 12.697 4.603 -19.017 1.00 29.13 155 LEU D O 1
ATOM 6998 N N . THR D 1 135 ? 11.031 5.673 -20.101 1.00 28.75 156 THR D N 1
ATOM 6999 C CA . THR D 1 135 ? 11.127 4.882 -21.321 1.00 29.18 156 THR D CA 1
ATOM 7000 C C . THR D 1 135 ? 10.829 5.723 -22.543 1.00 27.93 156 THR D C 1
ATOM 7001 O O . THR D 1 135 ? 10.354 6.836 -22.455 1.00 27.50 156 THR D O 1
ATOM 7005 N N . TYR D 1 136 ? 11.216 5.196 -23.687 1.00 30.52 157 TYR D N 1
ATOM 7006 C CA . TYR D 1 136 ? 11.117 5.894 -24.956 1.00 32.75 157 TYR D CA 1
ATOM 7007 C C . TYR D 1 136 ? 10.307 5.042 -25.916 1.00 33.20 157 TYR D C 1
ATOM 7008 O O . TYR D 1 136 ? 10.688 3.920 -26.213 1.00 42.54 157 TYR D O 1
ATOM 7017 N N . VAL D 1 137 ? 9.194 5.584 -26.381 1.00 32.24 158 VAL D N 1
ATOM 7018 C CA . VAL D 1 137 ? 8.221 4.876 -27.175 1.00 28.62 158 VAL D CA 1
ATOM 7019 C C . VAL D 1 137 ? 8.147 5.472 -28.559 1.00 29.37 158 VAL D C 1
ATOM 7020 O O . VAL D 1 137 ? 8.188 6.684 -28.746 1.00 27.68 158 VAL D O 1
ATOM 7024 N N . SER D 1 138 ? 8.061 4.595 -29.548 1.00 33.75 159 SER D N 1
ATOM 7025 C CA . SER D 1 138 ? 8.137 5.005 -30.926 1.00 29.14 159 SER D CA 1
ATOM 7026 C C . SER D 1 138 ? 6.811 5.715 -31.291 1.00 27.67 159 SER D C 1
ATOM 7027 O O . SER D 1 138 ? 5.773 5.365 -30.793 1.00 27.55 159 SER D O 1
ATOM 7030 N N . GLU D 1 139 ? 6.847 6.685 -32.184 1.00 24.40 160 GLU D N 1
ATOM 7031 C CA . GLU D 1 139 ? 5.730 7.593 -32.335 1.00 23.33 160 GLU D CA 1
ATOM 7032 C C . GLU D 1 139 ? 4.452 6.882 -32.658 1.00 28.46 160 GLU D C 1
ATOM 7033 O O . GLU D 1 139 ? 3.387 7.245 -32.130 1.00 29.45 160 GLU D O 1
ATOM 7039 N N . LYS D 1 140 ? 4.517 5.855 -33.519 1.00 25.39 161 LYS D N 1
ATOM 7040 C CA . LYS D 1 140 ? 3.322 5.135 -33.952 1.00 25.70 161 LYS D CA 1
ATOM 7041 C C . LYS D 1 140 ? 2.608 4.461 -32.805 1.00 26.82 161 LYS D C 1
ATOM 7042 O O . LYS D 1 140 ? 1.446 4.087 -32.963 1.00 23.61 161 LYS D O 1
ATOM 7048 N N . TYR D 1 141 ? 3.238 4.277 -31.683 1.00 24.77 162 TYR D N 1
ATOM 7049 C CA . TYR D 1 141 ? 2.412 3.708 -30.598 1.00 30.12 162 TYR D CA 1
ATOM 7050 C C . TYR D 1 141 ? 1.816 4.773 -29.691 1.00 26.35 162 TYR D C 1
ATOM 7051 O O . TYR D 1 141 ? 1.079 4.453 -28.846 1.00 21.13 162 TYR D O 1
ATOM 7060 N N . ILE D 1 142 ? 2.170 6.047 -29.857 1.00 27.59 163 ILE D N 1
ATOM 7061 C CA . ILE D 1 142 ? 1.933 6.977 -28.729 1.00 27.76 163 ILE D CA 1
ATOM 7062 C C . ILE D 1 142 ? 0.438 7.389 -28.551 1.00 29.71 163 ILE D C 1
ATOM 7063 O O . ILE D 1 142 ? -0.018 7.620 -27.471 1.00 28.99 163 ILE D O 1
ATOM 7068 N N . SER D 1 143 ? -0.306 7.457 -29.628 1.00 29.01 164 SER D N 1
ATOM 7069 C CA . SER D 1 143 ? -1.628 7.983 -29.582 1.00 33.27 164 SER D CA 1
ATOM 7070 C C . SER D 1 143 ? -2.601 7.221 -28.718 1.00 35.73 164 SER D C 1
ATOM 7071 O O . SER D 1 143 ? -3.574 7.818 -28.299 1.00 32.64 164 SER D O 1
ATOM 7074 N N . ASN D 1 144 ? -2.408 5.908 -28.541 1.00 39.20 165 ASN D N 1
ATOM 7075 C CA . ASN D 1 144 ? -3.258 5.065 -27.607 1.00 43.37 165 ASN D CA 1
ATOM 7076 C C . ASN D 1 144 ? -2.757 4.936 -26.185 1.00 40.72 165 ASN D C 1
ATOM 7077 O O . ASN D 1 144 ? -3.433 4.398 -25.339 1.00 47.53 165 ASN D O 1
ATOM 7082 N N . ILE D 1 145 ? -1.567 5.467 -25.911 1.00 42.37 166 ILE D N 1
ATOM 7083 C CA . ILE D 1 145 ? -1.059 5.496 -24.576 1.00 35.12 166 ILE D CA 1
ATOM 7084 C C . ILE D 1 145 ? -1.657 6.681 -23.831 1.00 36.17 166 ILE D C 1
ATOM 7085 O O . ILE D 1 145 ? -1.668 7.797 -24.318 1.00 40.80 166 ILE D O 1
ATOM 7090 N N . LYS D 1 146 ? -2.117 6.456 -22.607 1.00 37.63 167 LYS D N 1
ATOM 7091 C CA . LYS D 1 146 ? -2.771 7.502 -21.816 1.00 35.74 167 LYS D CA 1
ATOM 7092 C C . LYS D 1 146 ? -2.278 7.458 -20.365 1.00 35.90 167 LYS D C 1
ATOM 7093 O O . LYS D 1 146 ? -1.962 6.378 -19.832 1.00 37.23 167 LYS D O 1
ATOM 7099 N N . VAL D 1 147 ? -2.231 8.629 -19.727 1.00 36.35 168 VAL D N 1
ATOM 7100 C CA . VAL D 1 147 ? -1.963 8.712 -18.301 1.00 35.53 168 VAL D CA 1
ATOM 7101 C C . VAL D 1 147 ? -2.954 7.780 -17.633 1.00 38.07 168 VAL D C 1
ATOM 7102 O O . VAL D 1 147 ? -4.058 7.658 -18.082 1.00 40.80 168 VAL D O 1
ATOM 7106 N N . GLY D 1 148 ? -2.517 7.029 -16.634 1.00 34.98 169 GLY D N 1
ATOM 7107 C CA . GLY D 1 148 ? -3.342 5.997 -16.048 1.00 32.33 169 GLY D CA 1
ATOM 7108 C C . GLY D 1 148 ? -3.225 4.568 -16.619 1.00 35.89 169 GLY D C 1
ATOM 7109 O O . GLY D 1 148 ? -3.586 3.612 -15.919 1.00 38.92 169 GLY D O 1
ATOM 7110 N N . ASN D 1 149 ? -2.705 4.386 -17.840 1.00 32.56 170 ASN D N 1
ATOM 7111 C CA . ASN D 1 149 ? -2.513 3.002 -18.352 1.00 31.75 170 ASN D CA 1
ATOM 7112 C C . ASN D 1 149 ? -1.617 2.186 -17.405 1.00 32.29 170 ASN D C 1
ATOM 7113 O O . ASN D 1 149 ? -0.663 2.728 -16.817 1.00 29.93 170 ASN D O 1
ATOM 7118 N N . ASP D 1 150 ? -1.906 0.877 -17.316 1.00 31.14 171 ASP D N 1
ATOM 7119 C CA . ASP D 1 150 ? -1.145 -0.040 -16.492 1.00 34.22 171 ASP D CA 1
ATOM 7120 C C . ASP D 1 150 ? 0.149 -0.541 -17.143 1.00 32.69 171 ASP D C 1
ATOM 7121 O O . ASP D 1 150 ? 0.233 -0.715 -18.352 1.00 29.59 171 ASP D O 1
ATOM 7126 N N . ALA D 1 151 ? 1.132 -0.860 -16.322 1.00 32.04 172 ALA D N 1
ATOM 7127 C CA . ALA D 1 151 ? 2.337 -1.504 -16.835 1.00 30.84 172 ALA D CA 1
ATOM 7128 C C . ALA D 1 151 ? 2.922 -2.409 -15.796 1.00 31.58 172 ALA D C 1
ATOM 7129 O O . ALA D 1 151 ? 2.569 -2.305 -14.618 1.00 34.85 172 ALA D O 1
ATOM 7131 N N . ILE D 1 152 ? 3.781 -3.323 -16.246 1.00 30.23 173 ILE D N 1
ATOM 7132 C CA . ILE D 1 152 ? 4.542 -4.152 -15.354 1.00 29.46 173 ILE D CA 1
ATOM 7133 C C . ILE D 1 152 ? 5.984 -3.794 -15.603 1.00 31.02 173 ILE D C 1
ATOM 7134 O O . ILE D 1 152 ? 6.419 -3.682 -16.749 1.00 30.88 173 ILE D O 1
ATOM 7139 N N . ILE D 1 153 ? 6.715 -3.546 -14.525 1.00 32.19 174 ILE D N 1
ATOM 7140 C CA . ILE D 1 153 ? 8.105 -3.239 -14.578 1.00 28.52 174 ILE D CA 1
ATOM 7141 C C . ILE D 1 153 ? 8.828 -4.454 -14.134 1.00 29.24 174 ILE D C 1
ATOM 7142 O O . ILE D 1 153 ? 8.630 -4.915 -12.997 1.00 32.11 174 ILE D O 1
ATOM 7147 N N . GLU D 1 154 ? 9.747 -4.950 -14.943 1.00 33.69 175 GLU D N 1
ATOM 7148 C CA . GLU D 1 154 ? 10.496 -6.156 -14.597 1.00 33.40 175 GLU D CA 1
ATOM 7149 C C . GLU D 1 154 ? 11.980 -5.916 -14.478 1.00 32.63 175 GLU D C 1
ATOM 7150 O O . GLU D 1 154 ? 12.594 -5.441 -15.423 1.00 35.18 175 GLU D O 1
ATOM 7156 N N . VAL D 1 155 ? 12.586 -6.336 -13.371 1.00 30.81 176 VAL D N 1
ATOM 7157 C CA . VAL D 1 155 ? 14.054 -6.389 -13.287 1.00 29.07 176 VAL D CA 1
ATOM 7158 C C . VAL D 1 155 ? 14.550 -7.806 -13.263 1.00 29.39 176 VAL D C 1
ATOM 7159 O O . VAL D 1 155 ? 15.765 -8.069 -13.191 1.00 28.67 176 VAL D O 1
ATOM 7163 N N . GLY D 1 156 ? 13.619 -8.754 -13.336 1.00 31.31 177 GLY D N 1
ATOM 7164 C CA . GLY D 1 156 ? 13.983 -10.192 -13.300 1.00 31.10 177 GLY D CA 1
ATOM 7165 C C . GLY D 1 156 ? 12.848 -11.128 -13.621 1.00 29.52 177 GLY D C 1
ATOM 7166 O O . GLY D 1 156 ? 11.714 -10.689 -13.830 1.00 27.81 177 GLY D O 1
ATOM 7167 N N . ALA D 1 157 ? 13.136 -12.423 -13.588 1.00 29.87 178 ALA D N 1
ATOM 7168 C CA . ALA D 1 157 ? 12.118 -13.426 -14.015 1.00 36.70 178 ALA D CA 1
ATOM 7169 C C . ALA D 1 157 ? 11.031 -13.768 -12.992 1.00 35.46 178 ALA D C 1
ATOM 7170 O O . ALA D 1 157 ? 9.970 -14.204 -13.374 1.00 36.47 178 ALA D O 1
ATOM 7172 N N . TYR D 1 158 ? 11.319 -13.630 -11.707 1.00 35.21 179 TYR D N 1
ATOM 7173 C CA . TYR D 1 158 ? 10.369 -14.068 -10.663 1.00 34.48 179 TYR D CA 1
ATOM 7174 C C . TYR D 1 158 ? 9.472 -12.945 -10.142 1.00 35.31 179 TYR D C 1
ATOM 7175 O O . TYR D 1 158 ? 9.785 -11.765 -10.311 1.00 35.51 179 TYR D O 1
ATOM 7184 N N A SER D 1 159 ? 8.384 -13.305 -9.460 0.50 37.24 180 SER D N 1
ATOM 7185 N N B SER D 1 159 ? 8.374 -13.285 -9.474 0.50 36.27 180 SER D N 1
ATOM 7186 C CA A SER D 1 159 ? 7.352 -12.322 -9.061 0.50 36.46 180 SER D CA 1
ATOM 7187 C CA B SER D 1 159 ? 7.367 -12.263 -9.131 0.50 34.86 180 SER D CA 1
ATOM 7188 C C A SER D 1 159 ? 7.884 -11.268 -8.098 0.50 34.02 180 SER D C 1
ATOM 7189 C C B SER D 1 159 ? 7.865 -11.242 -8.106 0.50 33.18 180 SER D C 1
ATOM 7190 O O A SER D 1 159 ? 7.413 -10.180 -8.066 0.50 33.18 180 SER D O 1
ATOM 7191 O O B SER D 1 159 ? 7.334 -10.138 -8.061 0.50 32.44 180 SER D O 1
ATOM 7196 N N . ASN D 1 160 ? 8.876 -11.587 -7.308 1.00 31.79 181 ASN D N 1
ATOM 7197 C CA . ASN D 1 160 ? 9.444 -10.588 -6.437 1.00 33.62 181 ASN D CA 1
ATOM 7198 C C . ASN D 1 160 ? 10.250 -9.565 -7.204 1.00 38.08 181 ASN D C 1
ATOM 7199 O O . ASN D 1 160 ? 10.866 -8.667 -6.591 1.00 44.31 181 ASN D O 1
ATOM 7204 N N . GLU D 1 161 ? 10.362 -9.734 -8.529 1.00 37.97 182 GLU D N 1
ATOM 7205 C CA . GLU D 1 161 ? 11.263 -8.916 -9.352 1.00 32.73 182 GLU D CA 1
ATOM 7206 C C . GLU D 1 161 ? 10.428 -8.188 -10.334 1.00 31.62 182 GLU D C 1
ATOM 7207 O O . GLU D 1 161 ? 10.929 -7.635 -11.260 1.00 34.32 182 GLU D O 1
ATOM 7213 N N . LYS D 1 162 ? 9.132 -8.148 -10.093 1.00 34.69 183 LYS D N 1
ATOM 7214 C CA . LYS D 1 162 ? 8.188 -7.448 -10.945 1.00 38.68 183 LYS D CA 1
ATOM 7215 C C . LYS D 1 162 ? 7.260 -6.531 -10.167 1.00 40.24 183 LYS D C 1
ATOM 7216 O O . LYS D 1 162 ? 6.817 -6.875 -9.068 1.00 50.04 183 LYS D O 1
ATOM 7222 N N . PHE D 1 163 ? 6.966 -5.368 -10.725 1.00 35.58 184 PHE D N 1
ATOM 7223 C CA . PHE D 1 163 ? 6.222 -4.371 -9.989 1.00 32.42 184 PHE D CA 1
ATOM 7224 C C . PHE D 1 163 ? 5.200 -3.739 -10.849 1.00 34.72 184 PHE D C 1
ATOM 7225 O O . PHE D 1 163 ? 5.406 -3.579 -12.065 1.00 39.88 184 PHE D O 1
ATOM 7233 N N . LYS D 1 164 ? 4.075 -3.375 -10.254 1.00 34.41 185 LYS D N 1
ATOM 7234 C CA . LYS D 1 164 ? 3.035 -2.713 -11.031 1.00 37.46 185 LYS D CA 1
ATOM 7235 C C . LYS D 1 164 ? 3.384 -1.252 -11.206 1.00 37.65 185 LYS D C 1
ATOM 7236 O O . LYS D 1 164 ? 4.109 -0.680 -10.374 1.00 39.13 185 LYS D O 1
ATOM 7242 N N . ALA D 1 165 ? 2.827 -0.619 -12.235 1.00 32.37 186 ALA D N 1
ATOM 7243 C CA . ALA D 1 165 ? 3.050 0.816 -12.432 1.00 31.92 186 ALA D CA 1
ATOM 7244 C C . ALA D 1 165 ? 1.947 1.421 -13.256 1.00 35.83 186 ALA D C 1
ATOM 7245 O O . ALA D 1 165 ? 1.214 0.692 -13.937 1.00 37.58 186 ALA D O 1
ATOM 7247 N N . LYS D 1 166 ? 1.875 2.748 -13.254 1.00 34.84 187 LYS D N 1
ATOM 7248 C CA . LYS D 1 166 ? 0.944 3.456 -14.106 1.00 38.95 187 LYS D CA 1
ATOM 7249 C C . LYS D 1 166 ? 1.672 4.540 -14.865 1.00 36.34 187 LYS D C 1
ATOM 7250 O O . LYS D 1 166 ? 2.615 5.107 -14.364 1.00 38.19 187 LYS D O 1
ATOM 7256 N N . VAL D 1 167 ? 1.228 4.822 -16.076 1.00 30.74 188 VAL D N 1
ATOM 7257 C CA . VAL D 1 167 ? 1.790 5.893 -16.850 1.00 31.66 188 VAL D CA 1
ATOM 7258 C C . VAL D 1 167 ? 1.419 7.187 -16.114 1.00 37.14 188 VAL D C 1
ATOM 7259 O O . VAL D 1 167 ? 0.234 7.384 -15.818 1.00 34.74 188 VAL D O 1
ATOM 7263 N N A SER D 1 168 ? 2.396 8.068 -15.888 0.50 39.39 189 SER D N 1
ATOM 7264 N N B SER D 1 168 ? 2.436 8.012 -15.800 0.50 36.05 189 SER D N 1
ATOM 7265 C CA A SER D 1 168 ? 2.206 9.341 -15.175 0.50 39.91 189 SER D CA 1
ATOM 7266 C CA B SER D 1 168 ? 2.284 9.293 -15.071 0.50 34.56 189 SER D CA 1
ATOM 7267 C C A SER D 1 168 ? 2.251 10.546 -16.058 0.50 41.38 189 SER D C 1
ATOM 7268 C C B SER D 1 168 ? 2.391 10.543 -15.944 0.50 37.70 189 SER D C 1
ATOM 7269 O O A SER D 1 168 ? 1.656 11.567 -15.762 0.50 41.94 189 SER D O 1
ATOM 7270 O O B SER D 1 168 ? 1.909 11.584 -15.536 0.50 37.08 189 SER D O 1
ATOM 7275 N N . GLU D 1 169 ? 3.038 10.460 -17.110 1.00 43.14 190 GLU D N 1
ATOM 7276 C CA . GLU D 1 169 ? 3.227 11.608 -17.989 1.00 41.70 190 GLU D CA 1
ATOM 7277 C C . GLU D 1 169 ? 3.710 11.142 -19.357 1.00 35.30 190 GLU D C 1
ATOM 7278 O O . GLU D 1 169 ? 4.443 10.165 -19.477 1.00 34.67 190 GLU D O 1
ATOM 7284 N N . ILE D 1 170 ? 3.330 11.898 -20.368 1.00 36.65 191 ILE D N 1
ATOM 7285 C CA . ILE D 1 170 ? 3.834 11.736 -21.722 1.00 34.57 191 ILE D CA 1
ATOM 7286 C C . ILE D 1 170 ? 4.459 13.032 -22.226 1.00 36.43 191 ILE D C 1
ATOM 7287 O O . ILE D 1 170 ? 3.835 14.086 -22.235 1.00 35.69 191 ILE D O 1
ATOM 7292 N N . SER D 1 171 ? 5.700 12.944 -22.642 1.00 34.15 192 SER D N 1
ATOM 7293 C CA . SER D 1 171 ? 6.409 14.126 -22.988 1.00 32.03 192 SER D CA 1
ATOM 7294 C C . SER D 1 171 ? 5.765 14.685 -24.220 1.00 30.95 192 SER D C 1
ATOM 7295 O O . SER D 1 171 ? 5.324 13.936 -25.065 1.00 36.03 192 SER D O 1
ATOM 7298 N N . PRO D 1 172 ? 5.714 16.034 -24.357 1.00 33.84 193 PRO D N 1
ATOM 7299 C CA . PRO D 1 172 ? 5.312 16.684 -25.635 1.00 29.56 193 PRO D CA 1
ATOM 7300 C C . PRO D 1 172 ? 6.378 16.585 -26.725 1.00 29.63 193 PRO D C 1
ATOM 7301 O O . PRO D 1 172 ? 6.076 16.809 -27.867 1.00 26.22 193 PRO D O 1
ATOM 7305 N N . ILE D 1 173 ? 7.616 16.245 -26.375 1.00 33.73 194 ILE D N 1
ATOM 7306 C CA . ILE D 1 173 ? 8.697 16.273 -27.339 1.00 34.38 194 ILE D CA 1
ATOM 7307 C C . ILE D 1 173 ? 8.803 14.961 -28.153 1.00 31.72 194 ILE D C 1
ATOM 7308 O O . ILE D 1 173 ? 8.863 13.866 -27.579 1.00 26.80 194 ILE D O 1
ATOM 7313 N N . LEU D 1 174 ? 8.927 15.098 -29.465 1.00 29.53 195 LEU D N 1
ATOM 7314 C CA . LEU D 1 174 ? 9.246 13.986 -30.317 1.00 33.02 195 LEU D CA 1
ATOM 7315 C C . LEU D 1 174 ? 10.715 14.144 -30.670 1.00 34.57 195 LEU D C 1
ATOM 7316 O O . LEU D 1 174 ? 11.088 15.162 -31.188 1.00 35.63 195 LEU D O 1
ATOM 7321 N N . ASP D 1 175 ? 11.538 13.151 -30.425 1.00 34.26 196 ASP D N 1
ATOM 7322 C CA . ASP D 1 175 ? 12.933 13.251 -30.865 1.00 41.11 196 ASP D CA 1
ATOM 7323 C C . ASP D 1 175 ? 13.024 12.757 -32.312 1.00 42.24 196 ASP D C 1
ATOM 7324 O O . ASP D 1 175 ? 12.737 11.583 -32.584 1.00 41.72 196 ASP D O 1
ATOM 7329 N N . SER D 1 176 ? 13.418 13.619 -33.242 1.00 47.01 197 SER D N 1
ATOM 7330 C CA . SER D 1 176 ? 13.260 13.262 -34.668 1.00 51.51 197 SER D CA 1
ATOM 7331 C C . SER D 1 176 ? 14.211 12.154 -35.136 1.00 52.87 197 SER D C 1
ATOM 7332 O O . SER D 1 176 ? 13.789 11.268 -35.882 1.00 51.10 197 SER D O 1
ATOM 7335 N N . LYS D 1 177 ? 15.456 12.156 -34.666 1.00 50.20 198 LYS D N 1
ATOM 7336 C CA . LYS D 1 177 ? 16.389 11.067 -35.038 1.00 53.87 198 LYS D CA 1
ATOM 7337 C C . LYS D 1 177 ? 15.843 9.657 -34.653 1.00 47.17 198 LYS D C 1
ATOM 7338 O O . LYS D 1 177 ? 15.733 8.786 -35.498 1.00 43.07 198 LYS D O 1
ATOM 7344 N N . SER D 1 178 ? 15.501 9.457 -33.377 1.00 39.08 199 SER D N 1
ATOM 7345 C CA . SER D 1 178 ? 15.034 8.150 -32.876 1.00 34.93 199 SER D CA 1
ATOM 7346 C C . SER D 1 178 ? 13.579 7.862 -33.141 1.00 34.84 199 SER D C 1
ATOM 7347 O O . SER D 1 178 ? 13.163 6.713 -33.109 1.00 35.86 199 SER D O 1
ATOM 7350 N N . ARG D 1 179 ? 12.793 8.919 -33.346 1.00 37.17 200 ARG D N 1
ATOM 7351 C CA . ARG D 1 179 ? 11.353 8.791 -33.576 1.00 40.17 200 ARG D CA 1
ATOM 7352 C C . ARG D 1 179 ? 10.672 8.255 -32.340 1.00 35.14 200 ARG D C 1
ATOM 7353 O O . ARG D 1 179 ? 9.712 7.505 -32.435 1.00 35.73 200 ARG D O 1
ATOM 7361 N N . THR D 1 180 ? 11.096 8.765 -31.205 1.00 30.26 201 THR D N 1
ATOM 7362 C CA . THR D 1 180 ? 10.570 8.339 -29.938 1.00 30.73 201 THR D CA 1
ATOM 7363 C C . THR D 1 180 ? 10.177 9.528 -29.092 1.00 31.27 201 THR D C 1
ATOM 7364 O O . THR D 1 180 ? 10.674 10.648 -29.287 1.00 28.17 201 THR D O 1
ATOM 7368 N N . ILE D 1 181 ? 9.293 9.215 -28.138 1.00 27.55 202 ILE D N 1
ATOM 7369 C CA . ILE D 1 181 ? 8.701 10.147 -27.244 1.00 24.81 202 ILE D CA 1
ATOM 7370 C C . ILE D 1 181 ? 8.837 9.518 -25.901 1.00 26.12 202 ILE D C 1
ATOM 7371 O O . ILE D 1 181 ? 8.501 8.335 -25.704 1.00 28.56 202 ILE D O 1
ATOM 7376 N N . GLU D 1 182 ? 9.295 10.313 -24.948 1.00 28.02 203 GLU D N 1
ATOM 7377 C CA . GLU D 1 182 ? 9.560 9.843 -23.577 1.00 28.89 203 GLU D CA 1
ATOM 7378 C C . GLU D 1 182 ? 8.248 9.645 -22.809 1.00 27.29 203 GLU D C 1
ATOM 7379 O O . GLU D 1 182 ? 7.364 10.488 -22.871 1.00 20.95 203 GLU D O 1
ATOM 7385 N N . VAL D 1 183 ? 8.144 8.528 -22.102 1.00 28.51 204 VAL D N 1
ATOM 7386 C CA . VAL D 1 183 ? 6.993 8.254 -21.275 1.00 28.84 204 VAL D CA 1
ATOM 7387 C C . VAL D 1 183 ? 7.482 7.951 -19.888 1.00 29.83 204 VAL D C 1
ATOM 7388 O O . VAL D 1 183 ? 8.461 7.219 -19.704 1.00 32.37 204 VAL D O 1
ATOM 7392 N N . TYR D 1 184 ? 6.732 8.428 -18.898 1.00 29.35 205 TYR D N 1
ATOM 7393 C CA . TYR D 1 184 ? 7.111 8.252 -17.520 1.00 30.91 205 TYR D CA 1
ATOM 7394 C C . TYR D 1 184 ? 6.094 7.381 -16.795 1.00 28.61 205 TYR D C 1
ATOM 7395 O O . TYR D 1 184 ? 4.883 7.565 -16.933 1.00 32.49 205 TYR D O 1
ATOM 7404 N N . LEU D 1 185 ? 6.559 6.496 -15.950 1.00 29.94 206 LEU D N 1
ATOM 7405 C CA . LEU D 1 185 ? 5.641 5.655 -15.206 1.00 32.14 206 LEU D CA 1
ATOM 7406 C C . LEU D 1 185 ? 5.878 5.780 -13.725 1.00 33.63 206 LEU D C 1
ATOM 7407 O O . LEU D 1 185 ? 7.006 5.954 -13.301 1.00 36.92 206 LEU D O 1
ATOM 7412 N N . THR D 1 186 ? 4.816 5.668 -12.930 1.00 32.00 207 THR D N 1
ATOM 7413 C CA . THR D 1 186 ? 4.978 5.668 -11.497 1.00 35.76 207 THR D CA 1
ATOM 7414 C C . THR D 1 186 ? 4.678 4.268 -10.976 1.00 32.57 207 THR D C 1
ATOM 7415 O O . THR D 1 186 ? 3.615 3.730 -11.258 1.00 37.01 207 THR D O 1
ATOM 7419 N N . PRO D 1 187 ? 5.641 3.647 -10.273 1.00 31.24 208 PRO D N 1
ATOM 7420 C CA . PRO D 1 187 ? 5.430 2.362 -9.662 1.00 36.10 208 PRO D CA 1
ATOM 7421 C C . PRO D 1 187 ? 4.461 2.479 -8.519 1.00 43.78 208 PRO D C 1
ATOM 7422 O O . PRO D 1 187 ? 4.509 3.468 -7.827 1.00 51.15 208 PRO D O 1
ATOM 7426 N N . ILE D 1 188 ? 3.553 1.516 -8.401 1.00 49.82 209 ILE D N 1
ATOM 7427 C CA . ILE D 1 188 ? 2.578 1.498 -7.337 1.00 51.78 209 ILE D CA 1
ATOM 7428 C C . ILE D 1 188 ? 2.611 0.148 -6.659 1.00 60.84 209 ILE D C 1
ATOM 7429 O O . ILE D 1 188 ? 3.308 -0.795 -7.096 1.00 64.23 209 ILE D O 1
ATOM 7434 N N . GLY D 1 189 ? 1.898 0.092 -5.544 1.00 62.64 210 GLY D N 1
ATOM 7435 C CA . GLY D 1 189 ? 1.777 -1.114 -4.773 1.00 67.12 210 GLY D CA 1
ATOM 7436 C C . GLY D 1 189 ? 2.921 -1.321 -3.793 1.00 70.52 210 GLY D C 1
ATOM 7437 O O . GLY D 1 189 ? 3.649 -0.389 -3.399 1.00 75.34 210 GLY D O 1
ATOM 7438 N N . SER D 1 190 ? 3.090 -2.582 -3.424 1.00 80.25 211 SER D N 1
ATOM 7439 C CA . SER D 1 190 ? 3.911 -2.955 -2.295 1.00 87.09 211 SER D CA 1
ATOM 7440 C C . SER D 1 190 ? 5.261 -3.422 -2.806 1.00 86.08 211 SER D C 1
ATOM 7441 O O . SER D 1 190 ? 5.390 -3.881 -3.950 1.00 82.28 211 SER D O 1
ATOM 7444 N N . ASN D 1 191 ? 6.264 -3.319 -1.945 1.00 90.67 212 ASN D N 1
ATOM 7445 C CA . ASN D 1 191 ? 7.562 -3.949 -2.199 1.00 94.01 212 ASN D CA 1
ATOM 7446 C C . ASN D 1 191 ? 8.468 -3.051 -3.054 1.00 82.13 212 ASN D C 1
ATOM 7447 O O . ASN D 1 191 ? 9.511 -3.511 -3.553 1.00 79.04 212 ASN D O 1
ATOM 7452 N N . LEU D 1 192 ? 8.130 -1.761 -3.171 1.00 69.26 213 LEU D N 1
ATOM 7453 C CA . LEU D 1 192 ? 8.933 -0.874 -4.025 1.00 55.65 213 LEU D CA 1
ATOM 7454 C C . LEU D 1 192 ? 10.341 -0.639 -3.545 1.00 53.12 213 LEU D C 1
ATOM 7455 O O . LEU D 1 192 ? 11.131 -0.114 -4.316 1.00 51.05 213 LEU D O 1
ATOM 7460 N N . ASP D 1 193 ? 10.684 -1.072 -2.332 1.00 58.38 214 ASP D N 1
ATOM 7461 C CA . ASP D 1 193 ? 12.068 -0.916 -1.835 1.00 68.44 214 ASP D CA 1
ATOM 7462 C C . ASP D 1 193 ? 13.078 -1.717 -2.649 1.00 64.17 214 ASP D C 1
ATOM 7463 O O . ASP D 1 193 ? 14.263 -1.433 -2.533 1.00 65.04 214 ASP D O 1
ATOM 7468 N N . LYS D 1 194 ? 12.632 -2.730 -3.415 1.00 73.65 215 LYS D N 1
ATOM 7469 C CA . LYS D 1 194 ? 13.531 -3.531 -4.310 1.00 83.11 215 LYS D CA 1
ATOM 7470 C C . LYS D 1 194 ? 13.660 -2.952 -5.750 1.00 72.20 215 LYS D C 1
ATOM 7471 O O . LYS D 1 194 ? 14.471 -3.426 -6.570 1.00 76.70 215 LYS D O 1
ATOM 7477 N N . LEU D 1 195 ? 12.829 -1.970 -6.069 1.00 54.58 216 LEU D N 1
ATOM 7478 C CA . LEU D 1 195 ? 12.982 -1.223 -7.294 1.00 47.44 216 LEU D CA 1
ATOM 7479 C C . LEU D 1 195 ? 13.905 -0.084 -6.993 1.00 42.74 216 LEU D C 1
ATOM 7480 O O . LEU D 1 195 ? 13.506 0.970 -6.515 1.00 46.70 216 LEU D O 1
ATOM 7485 N N . ILE D 1 196 ? 15.174 -0.305 -7.212 1.00 39.29 217 ILE D N 1
ATOM 7486 C CA . ILE D 1 196 ? 16.188 0.611 -6.744 1.00 42.93 217 ILE D CA 1
ATOM 7487 C C . ILE D 1 196 ? 16.537 1.610 -7.839 1.00 51.33 217 ILE D C 1
ATOM 7488 O O . ILE D 1 196 ? 16.588 1.266 -9.035 1.00 55.08 217 ILE D O 1
ATOM 7493 N N . ILE D 1 197 ? 16.820 2.841 -7.445 1.00 44.03 218 ILE D N 1
ATOM 7494 C CA . ILE D 1 197 ? 17.116 3.887 -8.420 1.00 45.35 218 ILE D CA 1
ATOM 7495 C C . ILE D 1 197 ? 18.417 3.558 -9.142 1.00 45.28 218 ILE D C 1
ATOM 7496 O O . ILE D 1 197 ? 19.371 3.116 -8.523 1.00 38.95 218 ILE D O 1
ATOM 7501 N N . GLY D 1 198 ? 18.428 3.772 -10.467 1.00 40.94 219 GLY D N 1
ATOM 7502 C CA . GLY D 1 198 ? 19.569 3.435 -11.325 1.00 37.33 219 GLY D CA 1
ATOM 7503 C C . GLY D 1 198 ? 19.456 2.125 -12.103 1.00 32.19 219 GLY D C 1
ATOM 7504 O O . GLY D 1 198 ? 20.226 1.896 -13.016 1.00 28.76 219 GLY D O 1
ATOM 7513 N N . PHE D 1 200 ? 18.287 -1.010 -14.461 1.00 29.82 221 PHE D N 1
ATOM 7514 C CA . PHE D 1 200 ? 17.703 -1.246 -15.741 1.00 28.72 221 PHE D CA 1
ATOM 7515 C C . PHE D 1 200 ? 16.402 -2.010 -15.551 1.00 28.06 221 PHE D C 1
ATOM 7516 O O . PHE D 1 200 ? 16.238 -2.728 -14.555 1.00 32.00 221 PHE D O 1
ATOM 7524 N N . SER D 1 201 ? 15.429 -1.794 -16.427 1.00 26.40 222 SER D N 1
ATOM 7525 C CA . SER D 1 201 ? 14.183 -2.539 -16.325 1.00 28.35 222 SER D CA 1
ATOM 7526 C C . SER D 1 201 ? 13.614 -2.862 -17.678 1.00 29.01 222 SER D C 1
ATOM 7527 O O . SER D 1 201 ? 13.731 -2.099 -18.604 1.00 30.90 222 SER D O 1
ATOM 7530 N N . LYS D 1 202 ? 12.993 -4.016 -17.791 1.00 32.51 223 LYS D N 1
ATOM 7531 C CA . LYS D 1 202 ? 12.045 -4.260 -18.857 1.00 35.24 223 LYS D CA 1
ATOM 7532 C C . LYS D 1 202 ? 10.689 -3.686 -18.451 1.00 31.97 223 LYS D C 1
ATOM 7533 O O . LYS D 1 202 ? 10.308 -3.740 -17.283 1.00 38.44 223 LYS D O 1
ATOM 7539 N N . ILE D 1 203 ? 9.968 -3.126 -19.402 1.00 29.67 224 ILE D N 1
ATOM 7540 C CA . ILE D 1 203 ? 8.626 -2.631 -19.152 1.00 29.03 224 ILE D CA 1
ATOM 7541 C C . ILE D 1 203 ? 7.636 -3.302 -20.052 1.00 28.99 224 ILE D C 1
ATOM 7542 O O . ILE D 1 203 ? 7.847 -3.401 -21.260 1.00 33.21 224 ILE D O 1
ATOM 7547 N N . LYS D 1 204 ? 6.537 -3.765 -19.488 1.00 30.19 225 LYS D N 1
ATOM 7548 C CA . LYS D 1 204 ? 5.432 -4.282 -20.292 1.00 31.93 225 LYS D CA 1
ATOM 7549 C C . LYS D 1 204 ? 4.275 -3.332 -20.103 1.00 30.10 225 LYS D C 1
ATOM 7550 O O . LYS D 1 204 ? 3.634 -3.285 -19.057 1.00 28.24 225 LYS D O 1
ATOM 7556 N N . LEU D 1 205 ? 3.982 -2.595 -21.143 1.00 28.16 226 LEU D N 1
ATOM 7557 C CA . LEU D 1 205 ? 2.984 -1.594 -21.074 1.00 28.91 226 LEU D CA 1
ATOM 7558 C C . LEU D 1 205 ? 1.725 -2.159 -21.693 1.00 32.31 226 LEU D C 1
ATOM 7559 O O . LEU D 1 205 ? 1.663 -2.449 -22.897 1.00 31.76 226 LEU D O 1
ATOM 7564 N N . ILE D 1 206 ? 0.685 -2.252 -20.903 1.00 31.26 227 ILE D N 1
ATOM 7565 C CA . ILE D 1 206 ? -0.504 -2.939 -21.332 1.00 29.39 227 ILE D CA 1
ATOM 7566 C C . ILE D 1 206 ? -1.269 -2.071 -22.288 1.00 27.28 227 ILE D C 1
ATOM 7567 O O . ILE D 1 206 ? -1.632 -0.991 -21.934 1.00 29.07 227 ILE D O 1
ATOM 7572 N N . THR D 1 207 ? -1.581 -2.561 -23.482 1.00 28.74 228 THR D N 1
ATOM 7573 C CA . THR D 1 207 ? -2.291 -1.775 -24.469 1.00 29.80 228 THR D CA 1
ATOM 7574 C C . THR D 1 207 ? -3.755 -2.138 -24.687 1.00 29.74 228 THR D C 1
ATOM 7575 O O . THR D 1 207 ? -4.489 -1.350 -25.219 1.00 31.34 228 THR D O 1
ATOM 7579 N N . LYS D 1 208 ? -4.169 -3.335 -24.310 1.00 31.62 229 LYS D N 1
ATOM 7580 C CA . LYS D 1 208 ? -5.539 -3.786 -24.487 1.00 37.78 229 LYS D CA 1
ATOM 7581 C C . LYS D 1 208 ? -5.757 -5.043 -23.621 1.00 40.00 229 LYS D C 1
ATOM 7582 O O . LYS D 1 208 ? -4.842 -5.873 -23.503 1.00 39.23 229 LYS D O 1
ATOM 7588 N N . ARG D 1 209 ? -6.928 -5.125 -22.991 1.00 37.17 230 ARG D N 1
ATOM 7589 C CA . ARG D 1 209 ? -7.329 -6.262 -22.185 1.00 41.06 230 ARG D CA 1
ATOM 7590 C C . ARG D 1 209 ? -8.601 -6.821 -22.799 1.00 40.49 230 ARG D C 1
ATOM 7591 O O . ARG D 1 209 ? -9.550 -6.079 -23.040 1.00 45.70 230 ARG D O 1
ATOM 7599 N N . PHE D 1 210 ? -8.568 -8.118 -23.120 1.00 36.60 231 PHE D N 1
ATOM 7600 C CA . PHE D 1 210 ? -9.769 -8.860 -23.506 1.00 38.46 231 PHE D CA 1
ATOM 7601 C C . PHE D 1 210 ? -10.309 -9.538 -22.277 1.00 37.76 231 PHE D C 1
ATOM 7602 O O . PHE D 1 210 ? -9.620 -10.346 -21.632 1.00 40.43 231 PHE D O 1
ATOM 7610 N N . LYS D 1 211 ? -11.485 -9.089 -21.862 1.00 43.79 232 LYS D N 1
ATOM 7611 C CA . LYS D 1 211 ? -12.014 -9.493 -20.540 1.00 45.61 232 LYS D CA 1
ATOM 7612 C C . LYS D 1 211 ? -13.188 -10.412 -20.694 1.00 43.77 232 LYS D C 1
ATOM 7613 O O . LYS D 1 211 ? -13.941 -10.323 -21.679 1.00 38.00 232 LYS D O 1
ATOM 7619 N N . ASP D 1 212 ? -13.312 -11.320 -19.731 1.00 43.86 233 ASP D N 1
ATOM 7620 C CA . ASP D 1 212 ? -14.407 -12.268 -19.714 1.00 46.18 233 ASP D CA 1
ATOM 7621 C C . ASP D 1 212 ? -14.509 -13.035 -21.032 1.00 38.33 233 ASP D C 1
ATOM 7622 O O . ASP D 1 212 ? -15.565 -13.047 -21.667 1.00 37.12 233 ASP D O 1
ATOM 7627 N N . VAL D 1 213 ? -13.399 -13.609 -21.480 1.00 33.33 234 VAL D N 1
ATOM 7628 C CA . VAL D 1 213 ? -13.405 -14.373 -22.711 1.00 28.49 234 VAL D CA 1
ATOM 7629 C C . VAL D 1 213 ? -12.828 -15.741 -22.436 1.00 25.29 234 VAL D C 1
ATOM 7630 O O . VAL D 1 213 ? -12.067 -15.940 -21.509 1.00 25.49 234 VAL D O 1
ATOM 7634 N N . ILE D 1 214 ? -13.194 -16.674 -23.289 1.00 24.58 235 ILE D N 1
ATOM 7635 C CA . ILE D 1 214 ? -12.697 -17.993 -23.168 1.00 24.33 235 ILE D CA 1
ATOM 7636 C C . ILE D 1 214 ? -11.248 -17.977 -23.553 1.00 22.05 235 ILE D C 1
ATOM 7637 O O . ILE D 1 214 ? -10.933 -17.506 -24.618 1.00 24.42 235 ILE D O 1
ATOM 7642 N N . LYS D 1 215 ? -10.391 -18.531 -22.709 1.00 20.00 236 LYS D N 1
ATOM 7643 C CA . LYS D 1 215 ? -9.003 -18.723 -23.004 1.00 21.23 236 LYS D CA 1
ATOM 7644 C C . LYS D 1 215 ? -8.713 -20.231 -23.157 1.00 24.69 236 LYS D C 1
ATOM 7645 O O . LYS D 1 215 ? -9.167 -21.071 -22.361 1.00 29.40 236 LYS D O 1
ATOM 7651 N N . ILE D 1 216 ? -7.941 -20.584 -24.174 1.00 22.52 237 ILE D N 1
ATOM 7652 C CA . ILE D 1 216 ? -7.558 -21.960 -24.380 1.00 22.76 237 ILE D CA 1
ATOM 7653 C C . ILE D 1 216 ? -6.184 -22.078 -25.044 1.00 22.15 237 ILE D C 1
ATOM 7654 O O . ILE D 1 216 ? -5.729 -21.151 -25.672 1.00 21.50 237 ILE D O 1
ATOM 7659 N N . SER D 1 217 ? -5.536 -23.219 -24.908 1.00 25.55 238 SER D N 1
ATOM 7660 C CA . SER D 1 217 ? -4.238 -23.431 -25.571 1.00 27.35 238 SER D CA 1
ATOM 7661 C C . SER D 1 217 ? -4.425 -23.392 -27.062 1.00 27.68 238 SER D C 1
ATOM 7662 O O . SER D 1 217 ? -5.423 -23.933 -27.598 1.00 26.88 238 SER D O 1
ATOM 7665 N N . ARG D 1 218 ? -3.496 -22.727 -27.737 1.00 25.43 239 ARG D N 1
ATOM 7666 C CA . ARG D 1 218 ? -3.664 -22.399 -29.161 1.00 23.25 239 ARG D CA 1
ATOM 7667 C C . ARG D 1 218 ? -3.891 -23.613 -30.022 1.00 27.03 239 ARG D C 1
ATOM 7668 O O . ARG D 1 218 ? -4.621 -23.526 -31.005 1.00 27.57 239 ARG D O 1
ATOM 7676 N N . GLU D 1 219 ? -3.276 -24.751 -29.690 1.00 27.94 240 GLU D N 1
ATOM 7677 C CA . GLU D 1 219 ? -3.426 -25.948 -30.541 1.00 30.64 240 GLU D CA 1
ATOM 7678 C C . GLU D 1 219 ? -4.894 -26.502 -30.643 1.00 28.56 240 GLU D C 1
ATOM 7679 O O . GLU D 1 219 ? -5.174 -27.302 -31.580 1.00 25.01 240 GLU D O 1
ATOM 7685 N N . ALA D 1 220 ? -5.793 -26.138 -29.692 1.00 22.94 241 ALA D N 1
ATOM 7686 C CA . ALA D 1 220 ? -7.262 -26.461 -29.788 1.00 21.96 241 ALA D CA 1
ATOM 7687 C C . ALA D 1 220 ? -7.888 -25.983 -31.102 1.00 21.14 241 ALA D C 1
ATOM 7688 O O . ALA D 1 220 ? -8.827 -26.577 -31.598 1.00 21.23 241 ALA D O 1
ATOM 7690 N N . VAL D 1 221 ? -7.354 -24.892 -31.654 1.00 20.11 242 VAL D N 1
ATOM 7691 C CA . VAL D 1 221 ? -7.988 -24.240 -32.771 1.00 20.77 242 VAL D CA 1
ATOM 7692 C C . VAL D 1 221 ? -7.501 -24.853 -34.032 1.00 22.46 242 VAL D C 1
ATOM 7693 O O . VAL D 1 221 ? -6.314 -25.047 -34.203 1.00 23.48 242 VAL D O 1
ATOM 7697 N N . VAL D 1 222 ? -8.424 -25.200 -34.925 1.00 22.57 243 VAL D N 1
ATOM 7698 C CA . VAL D 1 222 ? -8.046 -25.940 -36.126 1.00 26.07 243 VAL D CA 1
ATOM 7699 C C . VAL D 1 222 ? -8.554 -25.170 -37.326 1.00 25.63 243 VAL D C 1
ATOM 7700 O O . VAL D 1 222 ? -9.611 -24.538 -37.262 1.00 26.77 243 VAL D O 1
ATOM 7704 N N . GLU D 1 223 ? -7.805 -25.157 -38.404 1.00 31.95 244 GLU D N 1
ATOM 7705 C CA . GLU D 1 223 ? -8.155 -24.304 -39.589 1.00 38.75 244 GLU D CA 1
ATOM 7706 C C . GLU D 1 223 ? -8.691 -25.207 -40.708 1.00 39.00 244 GLU D C 1
ATOM 7707 O O . GLU D 1 223 ? -7.954 -26.025 -41.217 1.00 40.32 244 GLU D O 1
ATOM 7713 N N . ARG D 1 224 ? -9.983 -25.119 -41.020 1.00 42.78 245 ARG D N 1
ATOM 7714 C CA . ARG D 1 224 ? -10.604 -25.913 -42.118 1.00 47.47 245 ARG D CA 1
ATOM 7715 C C . ARG D 1 224 ? -11.367 -24.973 -43.083 1.00 50.13 245 ARG D C 1
ATOM 7716 O O . ARG D 1 224 ? -12.231 -24.187 -42.643 1.00 47.43 245 ARG D O 1
ATOM 7724 N N . GLU D 1 225 ? -11.081 -25.082 -44.382 1.00 59.11 246 GLU D N 1
ATOM 7725 C CA . GLU D 1 225 ? -11.814 -24.325 -45.419 1.00 67.72 246 GLU D CA 1
ATOM 7726 C C . GLU D 1 225 ? -11.829 -22.815 -45.088 1.00 62.19 246 GLU D C 1
ATOM 7727 O O . GLU D 1 225 ? -12.885 -22.166 -45.081 1.00 69.90 246 GLU D O 1
ATOM 7733 N N . GLY D 1 226 ? -10.652 -22.297 -44.750 1.00 53.78 247 GLY D N 1
ATOM 7734 C CA . GLY D 1 226 ? -10.455 -20.891 -44.370 1.00 50.73 247 GLY D CA 1
ATOM 7735 C C . GLY D 1 226 ? -11.240 -20.373 -43.172 1.00 49.84 247 GLY D C 1
ATOM 7736 O O . GLY D 1 226 ? -11.453 -19.174 -43.043 1.00 43.24 247 GLY D O 1
ATOM 7737 N N . LYS D 1 227 ? -11.686 -21.259 -42.290 1.00 49.64 248 LYS D N 1
ATOM 7738 C CA . LYS D 1 227 ? -12.332 -20.837 -41.041 1.00 49.03 248 LYS D CA 1
ATOM 7739 C C . LYS D 1 227 ? -11.645 -21.509 -39.827 1.00 39.64 248 LYS D C 1
ATOM 7740 O O . LYS D 1 227 ? -10.825 -22.418 -39.972 1.00 39.11 248 LYS D O 1
ATOM 7746 N N . LYS D 1 228 ? -11.993 -21.074 -38.638 1.00 33.41 249 LYS D N 1
ATOM 7747 C CA . LYS D 1 228 ? -11.420 -21.635 -37.457 1.00 32.31 249 LYS D CA 1
ATOM 7748 C C . LYS D 1 228 ? -12.448 -22.287 -36.556 1.00 28.76 249 LYS D C 1
ATOM 7749 O O . LYS D 1 228 ? -13.539 -21.757 -36.311 1.00 24.97 249 LYS D O 1
ATOM 7755 N N . PHE D 1 229 ? -12.069 -23.444 -36.009 1.00 25.18 250 PHE D N 1
ATOM 7756 C CA . PHE D 1 229 ? -12.985 -24.168 -35.148 1.00 22.04 250 PHE D CA 1
ATOM 7757 C C . PHE D 1 229 ? -12.304 -24.727 -33.945 1.00 22.04 250 PHE D C 1
ATOM 7758 O O . PHE D 1 229 ? -11.058 -24.891 -33.937 1.00 21.93 250 PHE D O 1
ATOM 7766 N N . VAL D 1 230 ? -13.110 -25.027 -32.925 1.00 21.81 251 VAL D N 1
ATOM 7767 C CA . VAL D 1 230 ? -12.751 -25.961 -31.895 1.00 20.93 251 VAL D CA 1
ATOM 7768 C C . VAL D 1 230 ? -13.758 -27.101 -31.825 1.00 22.19 251 VAL D C 1
ATOM 7769 O O . VAL D 1 230 ? -14.841 -27.027 -32.431 1.00 20.22 251 VAL D O 1
ATOM 7773 N N . PHE D 1 231 ? -13.387 -28.157 -31.096 1.00 21.28 252 PHE D N 1
ATOM 7774 C CA . PHE D 1 231 ? -14.224 -29.334 -30.888 1.00 21.06 252 PHE D CA 1
ATOM 7775 C C . PHE D 1 231 ? -14.664 -29.455 -29.473 1.00 21.93 252 PHE D C 1
ATOM 7776 O O . PHE D 1 231 ? -13.858 -29.482 -28.583 1.00 22.57 252 PHE D O 1
ATOM 7784 N N . LYS D 1 232 ? -15.979 -29.465 -29.275 1.00 25.68 253 LYS D N 1
ATOM 7785 C CA . LYS D 1 232 ? -16.587 -29.545 -27.954 1.00 27.54 253 LYS D CA 1
ATOM 7786 C C . LYS D 1 232 ? -17.026 -30.965 -27.729 1.00 24.91 253 LYS D C 1
ATOM 7787 O O . LYS D 1 232 ? -17.604 -31.571 -28.614 1.00 24.96 253 LYS D O 1
ATOM 7793 N N . VAL D 1 233 ? -16.697 -31.512 -26.559 1.00 25.64 254 VAL D N 1
ATOM 7794 C CA . VAL D 1 233 ? -17.026 -32.844 -26.236 1.00 26.21 254 VAL D CA 1
ATOM 7795 C C . VAL D 1 233 ? -18.415 -32.836 -25.615 1.00 32.79 254 VAL D C 1
ATOM 7796 O O . VAL D 1 233 ? -18.688 -32.056 -24.660 1.00 30.20 254 VAL D O 1
ATOM 7800 N N . ASP D 1 234 ? -19.298 -33.662 -26.179 1.00 38.43 255 ASP D N 1
ATOM 7801 C CA . ASP D 1 234 ? -20.594 -33.966 -25.554 1.00 42.96 255 ASP D CA 1
ATOM 7802 C C . ASP D 1 234 ? -20.459 -35.264 -24.737 1.00 37.28 255 ASP D C 1
ATOM 7803 O O . ASP D 1 234 ? -20.217 -36.341 -25.284 1.00 32.78 255 ASP D O 1
ATOM 7808 N N . LEU D 1 235 ? -20.565 -35.130 -23.425 1.00 39.40 256 LEU D N 1
ATOM 7809 C CA . LEU D 1 235 ? -20.282 -36.216 -22.531 1.00 43.17 256 LEU D CA 1
ATOM 7810 C C . LEU D 1 235 ? -21.285 -37.342 -22.710 1.00 48.05 256 LEU D C 1
ATOM 7811 O O . LEU D 1 235 ? -20.862 -38.514 -22.860 1.00 64.36 256 LEU D O 1
ATOM 7816 N N . GLU D 1 236 ? -22.573 -37.022 -22.758 1.00 53.41 257 GLU D N 1
ATOM 7817 C CA . GLU D 1 236 ? -23.618 -38.087 -22.905 1.00 64.97 257 GLU D CA 1
ATOM 7818 C C . GLU D 1 236 ? -23.484 -38.923 -24.211 1.00 61.34 257 GLU D C 1
ATOM 7819 O O . GLU D 1 236 ? -23.521 -40.152 -24.148 1.00 50.73 257 GLU D O 1
ATOM 7825 N N . SER D 1 237 ? -23.295 -38.290 -25.365 1.00 53.93 258 SER D N 1
ATOM 7826 C CA . SER D 1 237 ? -23.150 -39.046 -26.624 1.00 48.29 258 SER D CA 1
ATOM 7827 C C . SER D 1 237 ? -21.701 -39.475 -26.972 1.00 44.08 258 SER D C 1
ATOM 7828 O O . SER D 1 237 ? -21.459 -39.995 -28.064 1.00 45.53 258 SER D O 1
ATOM 7831 N N . LYS D 1 238 ? -20.754 -39.297 -26.036 1.00 46.15 259 LYS D N 1
ATOM 7832 C CA . LYS D 1 238 ? -19.262 -39.415 -26.308 1.00 44.77 259 LYS D CA 1
ATOM 7833 C C . LYS D 1 238 ? -18.803 -39.002 -27.712 1.00 33.36 259 LYS D C 1
ATOM 7834 O O . LYS D 1 238 ? -18.205 -39.740 -28.464 1.00 31.68 259 LYS D O 1
ATOM 7840 N N . SER D 1 239 ? -19.121 -37.768 -28.078 1.00 31.05 260 SER D N 1
ATOM 7841 C CA . SER D 1 239 ? -18.772 -37.294 -29.403 1.00 30.69 260 SER D CA 1
ATOM 7842 C C . SER D 1 239 ? -18.427 -35.813 -29.337 1.00 26.13 260 SER D C 1
ATOM 7843 O O . SER D 1 239 ? -18.568 -35.161 -28.288 1.00 26.90 260 SER D O 1
ATOM 7846 N N . VAL D 1 240 ? -18.061 -35.284 -30.481 1.00 21.96 261 VAL D N 1
ATOM 7847 C CA . VAL D 1 240 ? -17.693 -33.917 -30.558 1.00 22.92 261 VAL D CA 1
ATOM 7848 C C . VAL D 1 240 ? -18.516 -33.170 -31.598 1.00 24.06 261 VAL D C 1
ATOM 7849 O O . VAL D 1 240 ? -18.862 -33.685 -32.640 1.00 24.37 261 VAL D O 1
ATOM 7853 N N . GLN D 1 241 ? -18.683 -31.897 -31.314 1.00 24.83 262 GLN D N 1
ATOM 7854 C CA . GLN D 1 241 ? -19.233 -30.957 -32.216 1.00 26.09 262 GLN D CA 1
ATOM 7855 C C . GLN D 1 241 ? -18.141 -29.924 -32.650 1.00 24.58 262 GLN D C 1
ATOM 7856 O O . GLN D 1 241 ? -17.460 -29.342 -31.833 1.00 21.32 262 GLN D O 1
ATOM 7870 N N . LEU D 1 243 ? -17.342 -26.371 -33.486 1.00 25.39 264 LEU D N 1
ATOM 7871 C CA . LEU D 1 243 ? -17.847 -25.019 -33.311 1.00 28.86 264 LEU D CA 1
ATOM 7872 C C . LEU D 1 243 ? -16.953 -23.963 -33.982 1.00 33.50 264 LEU D C 1
ATOM 7873 O O . LEU D 1 243 ? -15.736 -23.956 -33.757 1.00 28.09 264 LEU D O 1
ATOM 7878 N N . PRO D 1 244 ? -17.560 -23.069 -34.794 1.00 36.69 265 PRO D N 1
ATOM 7879 C CA . PRO D 1 244 ? -16.766 -21.992 -35.388 1.00 33.66 265 PRO D CA 1
ATOM 7880 C C . PRO D 1 244 ? -16.481 -20.992 -34.307 1.00 33.98 265 PRO D C 1
ATOM 7881 O O . PRO D 1 244 ? -17.305 -20.808 -33.379 1.00 35.62 265 PRO D O 1
ATOM 7885 N N . ILE D 1 245 ? -15.274 -20.422 -34.343 1.00 30.92 266 ILE D N 1
ATOM 7886 C CA . ILE D 1 245 ? -14.888 -19.490 -33.297 1.00 31.51 266 ILE D CA 1
ATOM 7887 C C . ILE D 1 245 ? -14.210 -18.372 -34.018 1.00 27.24 266 ILE D C 1
ATOM 7888 O O . ILE D 1 245 ? -13.800 -18.486 -35.158 1.00 23.87 266 ILE D O 1
ATOM 7893 N N . THR D 1 246 ? -14.047 -17.300 -33.308 1.00 26.73 267 THR D N 1
ATOM 7894 C CA . THR D 1 246 ? -13.270 -16.197 -33.838 1.00 27.20 267 THR D CA 1
ATOM 7895 C C . THR D 1 246 ? -12.174 -16.040 -32.843 1.00 26.93 267 THR D C 1
ATOM 7896 O O . THR D 1 246 ? -12.434 -16.072 -31.594 1.00 25.32 267 THR D O 1
ATOM 7900 N N . VAL D 1 247 ? -10.953 -15.853 -33.344 1.00 26.48 268 VAL D N 1
ATOM 7901 C CA . VAL D 1 247 ? -9.817 -15.633 -32.449 1.00 28.18 268 VAL D CA 1
ATOM 7902 C C . VAL D 1 247 ? -9.775 -14.129 -32.226 1.00 33.67 268 VAL D C 1
ATOM 7903 O O . VAL D 1 247 ? -9.591 -13.371 -33.154 1.00 30.03 268 VAL D O 1
ATOM 7907 N N . LEU D 1 248 ? -9.934 -13.699 -30.990 1.00 36.96 269 LEU D N 1
ATOM 7908 C CA . LEU D 1 248 ? -9.905 -12.275 -30.732 1.00 39.07 269 LEU D CA 1
ATOM 7909 C C . LEU D 1 248 ? -8.430 -11.787 -30.657 1.00 40.25 269 LEU D C 1
ATOM 7910 O O . LEU D 1 248 ? -8.131 -10.702 -31.081 1.00 32.84 269 LEU D O 1
ATOM 7915 N N . PHE D 1 249 ? -7.544 -12.614 -30.091 1.00 34.29 270 PHE D N 1
ATOM 7916 C CA . PHE D 1 249 ? -6.237 -12.208 -29.723 1.00 27.51 270 PHE D CA 1
ATOM 7917 C C . PHE D 1 249 ? -5.527 -13.462 -29.357 1.00 28.65 270 PHE D C 1
ATOM 7918 O O . PHE D 1 249 ? -6.166 -14.363 -28.773 1.00 28.26 270 PHE D O 1
ATOM 7926 N N . GLU D 1 250 ? -4.226 -13.547 -29.610 1.00 22.17 271 GLU D N 1
ATOM 7927 C CA . GLU D 1 250 ? -3.460 -14.637 -29.030 1.00 21.79 271 GLU D CA 1
ATOM 7928 C C . GLU D 1 250 ? -2.060 -14.226 -28.703 1.00 27.53 271 GLU D C 1
ATOM 7929 O O . GLU D 1 250 ? -1.515 -13.375 -29.422 1.00 28.97 271 GLU D O 1
ATOM 7935 N N . ILE D 1 251 ? -1.467 -14.876 -27.682 1.00 28.12 272 ILE D N 1
ATOM 7936 C CA . ILE D 1 251 ? -0.149 -14.601 -27.222 1.00 29.88 272 ILE D CA 1
ATOM 7937 C C . ILE D 1 251 ? 0.313 -15.719 -26.300 1.00 35.32 272 ILE D C 1
ATOM 7938 O O . ILE D 1 251 ? -0.482 -16.315 -25.599 1.00 39.29 272 ILE D O 1
ATOM 7943 N N . ASP D 1 252 ? 1.600 -16.035 -26.315 1.00 35.46 273 ASP D N 1
ATOM 7944 C CA . ASP D 1 252 ? 2.149 -17.047 -25.407 1.00 42.54 273 ASP D CA 1
ATOM 7945 C C . ASP D 1 252 ? 1.394 -18.366 -25.493 1.00 39.20 273 ASP D C 1
ATOM 7946 O O . ASP D 1 252 ? 1.214 -19.077 -24.522 1.00 37.12 273 ASP D O 1
ATOM 7951 N N . ASN D 1 253 ? 1.027 -18.700 -26.707 1.00 33.56 274 ASN D N 1
ATOM 7952 C CA . ASN D 1 253 ? 0.384 -19.921 -27.007 1.00 31.20 274 ASN D CA 1
ATOM 7953 C C . ASN D 1 253 ? -1.031 -20.034 -26.376 1.00 28.42 274 ASN D C 1
ATOM 7954 O O . ASN D 1 253 ? -1.558 -21.126 -26.328 1.00 33.95 274 ASN D O 1
ATOM 7959 N N . ILE D 1 254 ? -1.661 -18.893 -26.081 1.00 24.92 275 ILE D N 1
ATOM 7960 C CA . ILE D 1 254 ? -2.987 -18.826 -25.569 1.00 23.61 275 ILE D CA 1
ATOM 7961 C C . ILE D 1 254 ? -3.865 -18.049 -26.518 1.00 22.08 275 ILE D C 1
ATOM 7962 O O . ILE D 1 254 ? -3.543 -16.983 -26.901 1.00 17.98 275 ILE D O 1
ATOM 7967 N N . VAL D 1 255 ? -5.025 -18.603 -26.833 1.00 23.02 276 VAL D N 1
ATOM 7968 C CA . VAL D 1 255 ? -6.019 -17.978 -27.658 1.00 24.03 276 VAL D CA 1
ATOM 7969 C C . VAL D 1 255 ? -7.176 -17.490 -26.812 1.00 23.96 276 VAL D C 1
ATOM 7970 O O . VAL D 1 255 ? -7.554 -18.161 -25.854 1.00 28.35 276 VAL D O 1
ATOM 7974 N N . ALA D 1 256 ? -7.684 -16.309 -27.127 1.00 25.05 277 ALA D N 1
ATOM 7975 C CA . ALA D 1 256 ? -8.882 -15.760 -26.515 1.00 26.33 277 ALA D CA 1
ATOM 7976 C C . ALA D 1 256 ? -9.833 -15.818 -27.615 1.00 24.35 277 ALA D C 1
ATOM 7977 O O . ALA D 1 256 ? -9.545 -15.331 -28.673 1.00 23.78 277 ALA D O 1
ATOM 7979 N N . LEU D 1 257 ? -10.980 -16.446 -27.398 1.00 26.26 278 LEU D N 1
ATOM 7980 C CA . LEU D 1 257 ? -11.899 -16.660 -28.529 1.00 29.11 278 LEU D CA 1
ATOM 7981 C C . LEU D 1 257 ? -13.351 -16.267 -28.189 1.00 31.02 278 LEU D C 1
ATOM 7982 O O . LEU D 1 257 ? -13.705 -16.051 -27.052 1.00 35.65 278 LEU D O 1
ATOM 7987 N N . SER D 1 258 ? -14.139 -16.082 -29.219 1.00 29.40 279 SER D N 1
ATOM 7988 C CA . SER D 1 258 ? -15.530 -15.944 -29.025 1.00 33.71 279 SER D CA 1
ATOM 7989 C C . SER D 1 258 ? -16.212 -17.012 -29.894 1.00 31.04 279 SER D C 1
ATOM 7990 O O . SER D 1 258 ? -15.638 -17.525 -30.914 1.00 24.49 279 SER D O 1
ATOM 7993 N N . GLY D 1 259 ? -17.461 -17.261 -29.503 1.00 30.73 280 GLY D N 1
ATOM 7994 C CA . GLY D 1 259 ? -18.308 -18.256 -30.178 1.00 36.18 280 GLY D CA 1
ATOM 7995 C C . GLY D 1 259 ? -19.192 -18.918 -29.132 1.00 38.05 280 GLY D C 1
ATOM 7996 O O . GLY D 1 259 ? -19.287 -18.421 -28.010 1.00 39.05 280 GLY D O 1
ATOM 7997 N N . GLU D 1 260 ? -19.781 -20.048 -29.489 1.00 39.68 281 GLU D N 1
ATOM 7998 C CA . GLU D 1 260 ? -20.742 -20.752 -28.664 1.00 45.68 281 GLU D CA 1
ATOM 7999 C C . GLU D 1 260 ? -20.008 -21.688 -27.707 1.00 39.78 281 GLU D C 1
ATOM 8000 O O . GLU D 1 260 ? -20.224 -22.875 -27.696 1.00 38.17 281 GLU D O 1
ATOM 8006 N N . VAL D 1 261 ? -19.135 -21.142 -26.901 1.00 38.34 282 VAL D N 1
ATOM 8007 C CA . VAL D 1 261 ? -18.362 -21.919 -25.978 1.00 35.37 282 VAL D CA 1
ATOM 8008 C C . VAL D 1 261 ? -18.561 -21.240 -24.640 1.00 34.61 282 VAL D C 1
ATOM 8009 O O . VAL D 1 261 ? -18.441 -20.049 -24.576 1.00 35.69 282 VAL D O 1
ATOM 8013 N N . GLU D 1 262 ? -18.815 -22.008 -23.589 1.00 37.13 283 GLU D N 1
ATOM 8014 C CA . GLU D 1 262 ? -19.157 -21.480 -22.281 1.00 39.78 283 GLU D CA 1
ATOM 8015 C C . GLU D 1 262 ? -18.279 -22.075 -21.216 1.00 38.06 283 GLU D C 1
ATOM 8016 O O . GLU D 1 262 ? -17.692 -23.152 -21.421 1.00 35.39 283 GLU D O 1
ATOM 8022 N N . GLU D 1 263 ? -18.169 -21.367 -20.104 1.00 37.73 284 GLU D N 1
ATOM 8023 C CA . GLU D 1 263 ? -17.477 -21.849 -18.929 1.00 39.85 284 GLU D CA 1
ATOM 8024 C C . GLU D 1 263 ? -17.824 -23.312 -18.712 1.00 40.42 284 GLU D C 1
ATOM 8025 O O . GLU D 1 263 ? -18.979 -23.705 -18.876 1.00 44.64 284 GLU D O 1
ATOM 8031 N N . ASN D 1 264 ? -16.803 -24.113 -18.426 1.00 36.03 285 ASN D N 1
ATOM 8032 C CA . ASN D 1 264 ? -16.935 -25.536 -18.150 1.00 35.46 285 ASN D CA 1
ATOM 8033 C C . ASN D 1 264 ? -17.145 -26.450 -19.345 1.00 30.23 285 ASN D C 1
ATOM 8034 O O . ASN D 1 264 ? -17.238 -27.634 -19.157 1.00 36.52 285 ASN D O 1
ATOM 8039 N N . ASP D 1 265 ? -17.307 -25.943 -20.558 1.00 29.67 286 ASP D N 1
ATOM 8040 C CA . ASP D 1 265 ? -17.340 -26.838 -21.700 1.00 27.80 286 ASP D CA 1
ATOM 8041 C C . ASP D 1 265 ? -16.026 -27.592 -21.722 1.00 28.91 286 ASP D C 1
ATOM 8042 O O . ASP D 1 265 ? -14.957 -27.077 -21.291 1.00 23.10 286 ASP D O 1
ATOM 8047 N N . LEU D 1 266 ? -16.113 -28.814 -22.220 1.00 27.48 287 LEU D N 1
ATOM 8048 C CA . LEU D 1 266 ? -14.943 -29.598 -22.493 1.00 28.39 287 LEU D CA 1
ATOM 8049 C C . LEU D 1 266 ? -14.519 -29.398 -23.966 1.00 26.62 287 LEU D C 1
ATOM 8050 O O . LEU D 1 266 ? -15.226 -29.784 -24.895 1.00 25.79 287 LEU D O 1
ATOM 8055 N N . ILE D 1 267 ? -13.338 -28.818 -24.157 1.00 27.14 288 ILE D N 1
ATOM 8056 C CA . ILE D 1 267 ? -12.833 -28.516 -25.514 1.00 26.12 288 ILE D CA 1
ATOM 8057 C C . ILE D 1 267 ? -11.534 -29.254 -25.733 1.00 24.49 288 ILE D C 1
ATOM 8058 O O . ILE D 1 267 ? -10.631 -29.238 -24.884 1.00 26.14 288 ILE D O 1
ATOM 8063 N N . VAL D 1 268 ? -11.433 -29.882 -26.893 1.00 22.58 289 VAL D N 1
ATOM 8064 C CA . VAL D 1 268 ? -10.355 -30.799 -27.154 1.00 24.28 289 VAL D CA 1
ATOM 8065 C C . VAL D 1 268 ? -9.075 -30.002 -27.361 1.00 25.91 289 VAL D C 1
ATOM 8066 O O . VAL D 1 268 ? -9.061 -29.047 -28.140 1.00 25.44 289 VAL D O 1
ATOM 8070 N N . VAL D 1 269 ? -8.052 -30.379 -26.621 1.00 27.46 290 VAL D N 1
ATOM 8071 C CA . VAL D 1 269 ? -6.709 -29.763 -26.727 1.00 29.66 290 VAL D CA 1
ATOM 8072 C C . VAL D 1 269 ? -5.607 -30.726 -27.226 1.00 31.48 290 VAL D C 1
ATOM 8073 O O . VAL D 1 269 ? -4.523 -30.283 -27.501 1.00 35.37 290 VAL D O 1
ATOM 8077 N N . GLU D 1 270 ? -5.904 -32.021 -27.337 1.00 30.64 291 GLU D N 1
ATOM 8078 C CA . GLU D 1 270 ? -5.045 -32.984 -28.006 1.00 31.16 291 GLU D CA 1
ATOM 8079 C C . GLU D 1 270 ? -5.949 -33.972 -28.667 1.00 28.58 291 GLU D C 1
ATOM 8080 O O . GLU D 1 270 ? -6.871 -34.512 -28.014 1.00 25.70 291 GLU D O 1
ATOM 8086 N N . GLY D 1 271 ? -5.664 -34.243 -29.942 1.00 27.51 292 GLY D N 1
ATOM 8087 C CA . GLY D 1 271 ? -6.349 -35.244 -30.706 1.00 25.70 292 GLY D CA 1
ATOM 8088 C C . GLY D 1 271 ? -7.247 -34.620 -31.740 1.00 28.35 292 GLY D C 1
ATOM 8089 O O . GLY D 1 271 ? -7.964 -35.342 -32.486 1.00 27.87 292 GLY D O 1
ATOM 8098 N N . SER D 1 273 ? -6.785 -32.833 -34.573 1.00 31.51 294 SER D N 1
ATOM 8099 C CA . SER D 1 273 ? -6.517 -32.831 -36.033 1.00 34.65 294 SER D CA 1
ATOM 8100 C C . SER D 1 273 ? -7.225 -34.010 -36.694 1.00 32.61 294 SER D C 1
ATOM 8101 O O . SER D 1 273 ? -7.664 -33.943 -37.845 1.00 28.94 294 SER D O 1
ATOM 8104 N N . ALA D 1 274 ? -7.462 -35.072 -35.942 1.00 35.11 295 ALA D N 1
ATOM 8105 C CA . ALA D 1 274 ? -8.193 -36.194 -36.560 1.00 36.05 295 ALA D CA 1
ATOM 8106 C C . ALA D 1 274 ? -9.753 -36.047 -36.597 1.00 33.79 295 ALA D C 1
ATOM 8107 O O . ALA D 1 274 ? -10.422 -36.881 -37.163 1.00 30.96 295 ALA D O 1
ATOM 8109 N N . LEU D 1 275 ? -10.315 -35.032 -35.940 1.00 31.55 296 LEU D N 1
ATOM 8110 C CA . LEU D 1 275 ? -11.756 -34.983 -35.712 1.00 28.72 296 LEU D CA 1
ATOM 8111 C C . LEU D 1 275 ? -12.497 -34.312 -36.847 1.00 28.62 296 LEU D C 1
ATOM 8112 O O . LEU D 1 275 ? -11.886 -33.563 -37.588 1.00 26.98 296 LEU D O 1
ATOM 8117 N N . SER D 1 276 ? -13.784 -34.649 -37.003 1.00 25.30 297 SER D N 1
ATOM 8118 C CA . SER D 1 276 ? -14.746 -33.835 -37.790 1.00 30.03 297 SER D CA 1
ATOM 8119 C C . SER D 1 276 ? -15.990 -33.629 -36.935 1.00 26.79 297 SER D C 1
ATOM 8120 O O . SER D 1 276 ? -16.065 -34.145 -35.803 1.00 25.34 297 SER D O 1
ATOM 8123 N N . ASN D 1 277 ? -16.974 -32.927 -37.486 1.00 30.21 298 ASN D N 1
ATOM 8124 C CA . ASN D 1 277 ? -18.245 -32.680 -36.751 1.00 28.50 298 ASN D CA 1
ATOM 8125 C C . ASN D 1 277 ? -18.943 -33.973 -36.492 1.00 31.19 298 ASN D C 1
ATOM 8126 O O . ASN D 1 277 ? -19.088 -34.770 -37.386 1.00 36.10 298 ASN D O 1
ATOM 8131 N N . GLY D 1 278 ? -19.292 -34.239 -35.243 1.00 34.13 299 GLY D N 1
ATOM 8132 C CA . GLY D 1 278 ? -19.970 -35.489 -34.895 1.00 31.61 299 GLY D CA 1
ATOM 8133 C C . GLY D 1 278 ? -19.062 -36.690 -34.721 1.00 35.12 299 GLY D C 1
ATOM 8134 O O . GLY D 1 278 ? -19.572 -37.775 -34.464 1.00 33.19 299 GLY D O 1
ATOM 8135 N N . SER D 1 279 ? -17.730 -36.530 -34.851 1.00 32.19 300 SER D N 1
ATOM 8136 C CA . SER D 1 279 ? -16.808 -37.641 -34.613 1.00 32.06 300 SER D CA 1
ATOM 8137 C C . SER D 1 279 ? -17.031 -38.218 -33.241 1.00 33.72 300 SER D C 1
ATOM 8138 O O . SER D 1 279 ? -17.239 -37.486 -32.254 1.00 30.42 300 SER D O 1
ATOM 8141 N N . LEU D 1 280 ? -16.911 -39.538 -33.176 1.00 34.51 301 LEU D N 1
ATOM 8142 C CA . LEU D 1 280 ? -17.032 -40.233 -31.911 1.00 35.48 301 LEU D CA 1
ATOM 8143 C C . LEU D 1 280 ? -15.647 -40.270 -31.303 1.00 31.59 301 LEU D C 1
ATOM 8144 O O . LEU D 1 280 ? -14.668 -40.349 -32.041 1.00 30.24 301 LEU D O 1
ATOM 8149 N N . ILE D 1 281 ? -15.591 -40.226 -29.965 1.00 29.80 302 ILE D N 1
ATOM 8150 C CA . ILE D 1 281 ? -14.320 -40.107 -29.261 1.00 33.39 302 ILE D CA 1
ATOM 8151 C C . ILE D 1 281 ? -14.258 -40.916 -27.945 1.00 37.98 302 ILE D C 1
ATOM 8152 O O . ILE D 1 281 ? -15.300 -41.276 -27.391 1.00 40.60 302 ILE D O 1
ATOM 8157 N N . ASN D 1 282 ? -13.036 -41.109 -27.426 1.00 38.48 303 ASN D N 1
ATOM 8158 C CA . ASN D 1 282 ? -12.817 -41.524 -26.019 1.00 36.15 303 ASN D CA 1
ATOM 8159 C C . ASN D 1 282 ? -12.070 -40.433 -25.250 1.00 38.81 303 ASN D C 1
ATOM 8160 O O . ASN D 1 282 ? -10.914 -40.052 -25.552 1.00 42.42 303 ASN D O 1
ATOM 8165 N N . LEU D 1 283 ? -12.722 -39.964 -24.209 1.00 35.65 304 LEU D N 1
ATOM 8166 C CA . LEU D 1 283 ? -12.157 -38.976 -23.365 1.00 34.91 304 LEU D CA 1
ATOM 8167 C C . LEU D 1 283 ? -11.056 -39.607 -22.512 1.00 37.65 304 LEU D C 1
ATOM 8168 O O . LEU D 1 283 ? -11.307 -40.246 -21.493 1.00 37.00 304 LEU D O 1
ATOM 8173 N N . VAL D 1 284 ? -9.826 -39.498 -22.985 1.00 39.91 305 VAL D N 1
ATOM 8174 C CA . VAL D 1 284 ? -8.711 -40.073 -22.268 1.00 42.51 305 VAL D CA 1
ATOM 8175 C C . VAL D 1 284 ? -8.427 -39.327 -20.989 1.00 43.90 305 VAL D C 1
ATOM 8176 O O . VAL D 1 284 ? -8.000 -39.917 -20.027 1.00 47.17 305 VAL D O 1
ATOM 8180 N N . ASP D 1 285 ? -8.595 -38.019 -20.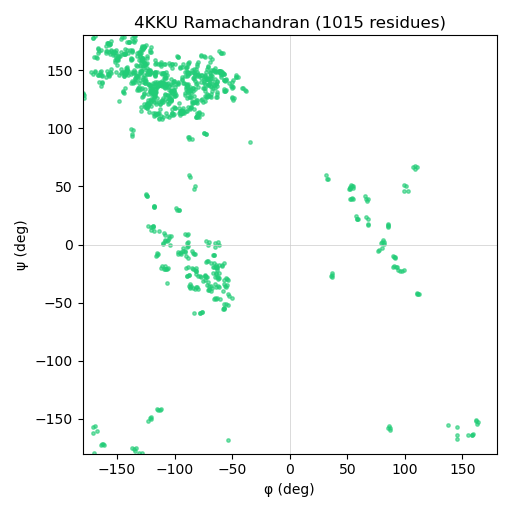993 1.00 44.82 306 ASP D N 1
ATOM 8181 C CA . ASP D 1 285 ? -8.300 -37.256 -19.814 1.00 45.83 306 ASP D CA 1
ATOM 8182 C C . ASP D 1 285 ? -8.848 -35.849 -19.965 1.00 44.86 306 ASP D C 1
ATOM 8183 O O . ASP D 1 285 ? -9.111 -35.389 -21.059 1.00 39.69 306 ASP D O 1
ATOM 8188 N N . THR D 1 286 ? -8.998 -35.168 -18.840 1.00 44.15 307 THR D N 1
ATOM 8189 C CA . THR D 1 286 ? -9.475 -33.812 -18.764 1.00 39.87 307 THR D CA 1
ATOM 8190 C C . THR D 1 286 ? -8.476 -32.915 -17.984 1.00 44.38 307 THR D C 1
ATOM 8191 O O . THR D 1 286 ? -8.170 -33.182 -16.812 1.00 48.71 307 THR D O 1
ATOM 8195 N N . LYS D 1 287 ? -7.956 -31.888 -18.656 1.00 41.82 308 LYS D N 1
ATOM 8196 C CA . LYS D 1 287 ? -7.060 -30.904 -18.061 1.00 38.92 308 LYS D CA 1
ATOM 8197 C C . LYS D 1 287 ? -7.870 -29.745 -17.478 1.00 38.65 308 LYS D C 1
ATOM 8198 O O . LYS D 1 287 ? -8.949 -29.391 -17.946 1.00 34.52 308 LYS D O 1
ATOM 8204 N N A GLU D 1 288 ? -7.311 -29.134 -16.452 0.50 40.56 309 GLU D N 1
ATOM 8205 N N B GLU D 1 288 ? -7.351 -29.141 -16.425 0.50 39.61 309 GLU D N 1
ATOM 8206 C CA A GLU D 1 288 ? -7.855 -27.904 -15.912 0.50 43.98 309 GLU D CA 1
ATOM 8207 C CA B GLU D 1 288 ? -8.025 -28.009 -15.814 0.50 41.98 309 GLU D CA 1
ATOM 8208 C C A GLU D 1 288 ? -7.835 -26.780 -16.896 0.50 42.71 309 GLU D C 1
ATOM 8209 C C B GLU D 1 288 ? -7.796 -26.775 -16.717 0.50 41.94 309 GLU D C 1
ATOM 8210 O O A GLU D 1 288 ? -6.930 -26.700 -17.728 0.50 39.09 309 GLU D O 1
ATOM 8211 O O B GLU D 1 288 ? -6.759 -26.695 -17.398 0.50 38.12 309 GLU D O 1
ATOM 8222 N N . GLY D 1 289 ? -8.759 -25.845 -16.725 1.00 42.26 310 GLY D N 1
ATOM 8223 C CA . GLY D 1 289 ? -8.733 -24.610 -17.531 1.00 42.43 310 GLY D CA 1
ATOM 8224 C C . GLY D 1 289 ? -7.605 -23.643 -17.176 1.00 44.90 310 GLY D C 1
ATOM 8225 O O . GLY D 1 289 ? -7.028 -23.712 -16.103 1.00 44.64 310 GLY D O 1
ATOM 8226 N N . LEU D 1 290 ? -7.288 -22.739 -18.093 1.00 40.49 311 LEU D N 1
ATOM 8227 C CA . LEU D 1 290 ? -6.268 -21.745 -17.840 1.00 39.44 311 LEU D CA 1
ATOM 8228 C C . LEU D 1 290 ? -6.792 -20.753 -16.827 1.00 42.10 311 LEU D C 1
ATOM 8229 O O . LEU D 1 290 ? -7.956 -20.496 -16.784 1.00 42.03 311 LEU D O 1
ATOM 8234 N N . SER D 1 291 ? -5.913 -20.130 -16.071 1.00 45.53 312 SER D N 1
ATOM 8235 C CA . SER D 1 291 ? -6.297 -19.076 -15.145 1.00 46.77 312 SER D CA 1
ATOM 8236 C C . SER D 1 291 ? -7.282 -18.027 -15.707 1.00 44.08 312 SER D C 1
ATOM 8237 O O . SER D 1 291 ? -7.226 -17.650 -16.854 1.00 46.50 312 SER D O 1
ATOM 8240 N N . ALA D 1 292 ? -8.178 -17.553 -14.859 1.00 41.18 313 ALA D N 1
ATOM 8241 C CA . ALA D 1 292 ? -9.083 -16.456 -15.186 1.00 46.39 313 ALA D CA 1
ATOM 8242 C C . ALA D 1 292 ? -8.345 -15.095 -15.208 1.00 49.61 313 ALA D C 1
ATOM 8243 O O . ALA D 1 292 ? -8.752 -14.164 -15.872 1.00 50.74 313 ALA D O 1
ATOM 8245 N N . GLU D 1 293 ? -7.275 -15.014 -14.443 1.00 55.00 314 GLU D N 1
ATOM 8246 C CA . GLU D 1 293 ? -6.497 -13.800 -14.296 1.00 61.33 314 GLU D CA 1
ATOM 8247 C C . GLU D 1 293 ? -5.614 -13.580 -15.509 1.00 57.74 314 GLU D C 1
ATOM 8248 O O . GLU D 1 293 ? -5.347 -14.506 -16.259 1.00 58.01 314 GLU D O 1
ATOM 8254 N N . SER D 1 294 ? -5.135 -12.350 -15.656 1.00 52.47 315 SER D N 1
ATOM 8255 C CA . SER D 1 294 ? -4.448 -11.915 -16.848 1.00 46.50 315 SER D CA 1
ATOM 8256 C C . SER D 1 294 ? -3.144 -12.588 -16.955 1.00 42.49 315 SER D C 1
ATOM 8257 O O . SER D 1 294 ? -2.533 -12.911 -15.965 1.00 37.78 315 SER D O 1
ATOM 8260 N N . ASN D 1 295 ? -2.721 -12.825 -18.186 1.00 41.07 316 ASN D N 1
ATOM 8261 C CA . ASN D 1 295 ? -1.361 -13.331 -18.425 1.00 41.11 316 ASN D CA 1
ATOM 8262 C C . ASN D 1 295 ? -0.347 -12.304 -17.960 1.00 43.67 316 ASN D C 1
ATOM 8263 O O . ASN D 1 295 ? 0.808 -12.639 -17.744 1.00 40.24 316 ASN D O 1
ATOM 8268 N N . ILE D 1 296 ? -0.774 -11.039 -17.869 1.00 45.82 317 ILE D N 1
ATOM 8269 C CA . ILE D 1 296 ? 0.099 -9.981 -17.414 1.00 45.35 317 ILE D CA 1
ATOM 8270 C C . ILE D 1 296 ? -0.623 -8.700 -16.864 1.00 48.15 317 ILE D C 1
ATOM 8271 O O . ILE D 1 296 ? -0.124 -7.916 -16.069 1.00 54.64 317 ILE D O 1
#

Secondary structure (DSSP, 8-state):
--EEEE---EEEEEEEEEEEEEEEEESSEEEE--SS-EEEEEE---TT-EE-TT-EEEEEE--EEEE-SSSEEEEEE---TT-EE-TT---EEEE-TTSEEEEEEEEHHHHTT--TT-EEEEESSSSGGGEEEEEEEEEEEEEETTTTEEEEEEEEESS-GGGS----EEEEEEEEEEEEEEEEEGGG-EEETTEEE--EEETTTTEE--BEEEEEEETTEEEEEES--TT-EE-SB-----TT-BEEEEE-PPPPPSS---/--EEEE---EEEEEEEEEEEEEEEEESSEEEE--SS-EEEEEE---TT-EE-TT-EEEEEE---EEEE-SSSEEEEEE---TT-EE-TT---EEEE-TTSEEEEEEEEHHHHTT--TT-EEEEESSSSGGGEEEEEEEEE-SPPBTTTTEEEEEEEEESS-GGGS----EEEEEEEEEEEEEEEEEGGG-EEETTEEE--BEETTTTEE--BEEEEEEETTEEEEEES--TT--B-SB-----TT-BEEEEE-PPPPPSS---/-EEEE---EEEEEEEEEEEEEEEEESSEEEE--SS-EEEEEE---TT-EE-TT-EEEEE--EEEE-SSSEEEEEE---TT-EE-TT---EEEE-TTSEEEEEEEEHHHHTT--TT-EEEEESSSSGGGEEEEEEEEEEEEEETTTTEEEEEEEEESS-GGGS----EEEEEEEEEEEEEEEEEGGG-EEETTEEE--EEETTTTEE--BEEEEEEETTEEEEEES--TT-EE-SB-----TT-BEEEEE-PPPPPSS---/--EEEE---EEEEEEEEEEEEEEEEESSEEEE--SS-EEEEEE---TT-EE-TT-EEEEEE--EEEE-SSSEEEEEE---TT-EE-TT---EEEE-TTSEEEEEEEEGGGGGG--TT-EEEEESSSSGGGEEEEEEEEEEEEEETTTTEEEEEEEEESS-GGGS----EEEEEEEEEEEEEEEEEGGG-EEETTEEE--EEETTTTEE--BEEEEEEETTEEEEEES--TT-EE-SB-----TT-BEEEEE-PPPP-SS---

Foldseek 3Di:
DAFAFAWFWFWAKEFAWDKWKWFKAFPFKDFFFFPAWFFWADAQDDFFDWFAAFDFGTAGDVRGTTTDHHTATWHFADDDHGDIHGRVDGGTMGGHPVGMKIKTKAAQVVPPQADFFFKKKKAPDDDPLRIFIKTWHDWAPDQDVVVNITMTMIGTDDPNCVPRDGTIIMMITTRDMDGGFIKDFQQQWDADPNFIDWWWADPVQQWTAWTWAFPDDDPRMTGIDTDDHGGTMITDDTVPHDHGRHHDHPYYDDHDDNYYPD/DAFAFAWFWFWAKEFAWDKWKWFKAFPWKDFFFFPAWFFWADAQDDFFDWFAAFDFGTWGVVVIGTTTDHHTATWHFADDDHGDIHGRVDGGTMGGHPVGMKIKTKAAQVVPPQADFFFKKKKAPDDDPLRIFIKTWHDWAPDQDVVVRITMTMIDTDDPNCVNVDGTIIMMITTRDMDGGFIKDFQQQWDADPNFIDWWWADPVQQWTAWTWAFPDDDPRMTGIDTDDHGGTMITDDTVPDDGGRHHDHPYYDDHDDNYYPD/DFAFEWFWFFAKEFAWDKWKWFKAFPFKDFWFFPAWFFWADAQDDFFDWDAAQDFGTAGVNGTTTDHHTAGWHFADDDHGDIHGRPDGGTMGGHPVGMKIKTKAAQVVVPQADFFFKKKKAPDDDPLRIFIKTWHDWAPDQDVVRNITMTMIGTDDPNCVVRDGTIIMMITTRDMDGRFIKDFQQQWDADPNFIDWWWADPVQQWTAWTWAFPDDDPRMTTIDTDDHGGTIITRDTVPDDGGGHYDHPYYDDHDDNYYPD/DAFAFAWFWFFAKEFAWDKWKWFKAFPFKDFWFFPAWFFWADAQDDFFDWDAAFDFGTAGDCRGTTTDHHTATWHFADDDHGDIHGRPDGGTMGGHPVGIKIKTKAAQVVPPQADFFFKKKKAPDDDPLRIFIKTWHDWAPDQDVVRNITMTMIGTDDPNCVVVDGTIIMMITTRDMDGRFIKDFQQQWDADPNFIDWWWADPVQQWTAWTWAFPDDDPRMTTIDTDDHGGTIITNDTVPDDGGGHHDHPYYDDYDDNYYPD

CATH classification: 2.40.420.20 (+2 more: 2.40.30.170, 2.40.50.100)

Nearest PDB structures (foldseek):
  4kku-assembly2_B  TM=1.003E+00  e=3.753E-44  Borreliella burgdorferi B31
  4kku-assembly3_C  TM=9.894E-01  e=5.350E-43  Borreliella burgdorferi B31
  4kkt-assembly4_D  TM=9.842E-01  e=1.104E-42  Borreliella burgdorferi B31
  4kkt-assembly3_C  TM=9.822E-01  e=8.399E-42  Borreliella burgdorferi B31
  4kks-assembly1_A  TM=9.191E-01  e=4.072E-39  Borreliella burgdorferi B31

B-factor: mean 42.68, std 21.38, range [14.16, 147.84]

Organism: Borreliella burgdorferi (strain ATCC 35210 / DSM 4680 / CIP 102532 / B31) (NCBI:txid224326)

Solvent-accessible surface area: 52123 Å² total

Sequence (1047 aa):
YRFPVIAKVKKGILSDYLSLNGDVDTKVKADIFPDAVGKITSLRIKLGAYVQKGQIVATLDPKSPVRAPISGYILNITKKIGETVNPQSNIAVVGRIDTKQILTYVSEKYISNIKVGNDAIIEVGAYSNEKFKAKVSSEISPILDSKSRTIEVYLTPIGSNLDDKLIIGFSKIKLITKRFKDVIKISREAVVEREGKKFVFKVDLESKSVQLPITVLFEIDNIVALSGEVEENDLIVVEGSALSNGSLINLVDTKEGLSAESNIYRFPVIAKVKKGILSDYLSLNGDVDTKVKADIFPDAVGKITSLRIKLGAYVQKGQIVATLDPLKSPVRAPISGYILNITKKIGETVNPQSNIAVVGRIDTKQILTYVSEKYISNIKVGNDAIIEVGAYSNEKFKAKVSSEISPILDSKSRTIEVYLTPIGSNLDKLIIGFSKIKLITKRFKDVIKISREAVVEREGKKFVFKVDLESKKSVQLPITVLFEIDNIVALSGEVEENDLIVVEGSALSNGSLINLVDTKEGLSAESNIRFPVIAKVKKGILSDYLSLNGDVDTKVKADIFPDAVGKITSLRIKLGAYVQKGQIVATLDKSPVRAPISGYILNITKKIGETVNPQSNIAVVGRIDTKQILTYVSEKYISNIKKVGNDAIIEVGAYSNEKFKAKVSEISPILDSKSRTIEVYLTPIGSNLDKLIIGFSKIKLITKRFKDVIKISREAVVEREGKKFVFKVDLESKSVQLPITVLFEIDNIVALSGEVEENDLIVVEGSALSNGSLINLVDTKEGLSAESNIYRFPVIAKVKKGILSDYLSLNGDVDTKVKADIFPDAVGKITSLRIKLGAYVQKGQIVATLDPKSPVRAPISGYILNITKKIGETVNPQSNIAVVGRIDTKQILTYVSEKYISNIKVGNDAIIEVGAYSSNEKFKAKVSSEISPILDSKSRTIEVYLTPIGSNLDKLIIGFSKIKLITKRFKDVIKISREAVVEREGKKFVFKVDLESKSVQLPITVLFEIDNIVALSGEVEENDLIVVEGSALSNGSLINLVDTKEEGLSAESNI

InterPro domains:
  IPR006143 RND efflux pump, membrane fusion protein [TIGR01730] (117-303)
  IPR011053 Single hybrid motif [SSF51230] (82-147)
  IPR058625 Multidrug resistance protein MdtA-like, barrel-sandwich hybrid domain [PF25917] (73-139)
  IPR058792 CusB-like, beta-barrel domain [PF25954] (158-228)

Radius of gyration: 34.24 Å; Cα contacts (8 Å, |Δi|>4): 2834; chains: 4; bounding box: 84×98×75 Å